Protein AF-A0A933TS83-F1 (afdb_monomer)

pLDDT: mean 71.41, std 22.43, range [28.38, 97.5]

Secondary structure (DSSP, 8-state):
-HHHHHHHHHH--GGGHHHHHTS-GGG-TTGGG--TT-HHHHHHHHHHHHHHHHHH-TT-S--SSSHHHHHHHHHH-SS--HHHHHHHHHHHHHHHHHHTTS-HHHHHHHHHHHSSHHHHHHHHHHHS-SS-----HHHHHHHH--SS-SSS---HHHHHHHHHHHHHHHHHHHHHHHHHHTTS-TTTHHHHHHHHHHHHHHHHHHHHHHHHHHHHHTS-HHHHHHTS---EEEE-TTS-EEEEE-TTS--PPP-HHHHHHH-HHHHHHHHHHHHHHH-TTTTTSSS--HHHHHHHHHHHHHS--------HHHHHHHHHHHHHSTTTS-HHHHHHHHHHHHHHHHHHHHHHTTT-HHHHHHHHHHHHHHH-B-GGG-BSHHHHHHHHHS--TTT--HHHHHHHHHHTTSTTTT-TTSHHHHHHHHHHHHHHHHHHHHTTSS-HHHHHHHHHT-----PPPPPPPPHHHHHHHHHHHHH-HHHHTT--EEEES--HHHHHHHHHHTTT-TT--EEEEEEETTTTEEEEEES-TTT-EE--GGGGHHHHHHHHHHTT--GGG---S-EEEE-TTS-EEEE--TT-TT---SSHHHHHHHT-SHHHHHHHHHTHHHHHHHHHHTT---SSPPPSSGGGGGGT-S-EEHHHHHHHHHHHHHSEEPPPB-EEEEEETTEEEEEPPPPPPEE-S-HHHHHHHHHHSEEETTEEEEESS---TT--------EEEEEEETTT-EEEEEEE--TTS----HHHHHHHH-HHHHHHHHHHH-

Structure (mmCIF, N/CA/C/O backbone):
data_AF-A0A933TS83-F1
#
_entry.id   AF-A0A933TS83-F1
#
loop_
_atom_site.group_PDB
_atom_site.id
_atom_site.type_symbol
_atom_site.label_atom_id
_atom_site.label_alt_id
_atom_site.label_comp_id
_atom_site.label_asym_id
_atom_site.label_entity_id
_atom_site.label_seq_id
_atom_site.pdbx_PDB_ins_code
_atom_site.Cartn_x
_atom_site.Cartn_y
_atom_site.Cartn_z
_atom_site.occupancy
_atom_site.B_iso_or_equiv
_atom_site.auth_seq_id
_atom_site.auth_comp_id
_atom_site.auth_asym_id
_atom_site.auth_atom_id
_atom_site.pdbx_PDB_model_num
ATOM 1 N N . VAL A 1 1 ? 24.144 27.200 26.110 1.00 44.94 1 VAL A N 1
ATOM 2 C CA . VAL A 1 1 ? 22.748 27.698 26.016 1.00 44.94 1 VAL A CA 1
ATOM 3 C C . VAL A 1 1 ? 22.712 29.171 25.633 1.00 44.94 1 VAL A C 1
ATOM 5 O O . VAL A 1 1 ? 22.352 29.446 24.504 1.00 44.94 1 VAL A O 1
ATOM 8 N N . VAL A 1 2 ? 23.168 30.112 26.473 1.00 37.84 2 VAL A N 1
ATOM 9 C CA . VAL A 1 2 ? 23.146 31.557 26.136 1.00 37.84 2 VAL A CA 1
ATOM 10 C C . VAL A 1 2 ? 23.944 31.891 24.864 1.00 37.84 2 VAL A C 1
ATOM 12 O O . VAL A 1 2 ? 23.445 32.616 24.014 1.00 37.84 2 VAL A O 1
ATOM 15 N N . SER A 1 3 ? 25.124 31.300 24.662 1.00 40.34 3 SER A N 1
ATOM 16 C CA . SER A 1 3 ? 25.923 31.501 23.439 1.00 40.34 3 SER A CA 1
ATOM 17 C C . SER A 1 3 ? 25.255 30.941 22.173 1.00 40.34 3 SER A C 1
ATOM 19 O O . SER A 1 3 ? 25.364 31.542 21.113 1.00 40.34 3 SER A O 1
ATOM 21 N N . GLU A 1 4 ? 24.512 29.837 22.297 1.00 43.50 4 GLU A N 1
ATOM 22 C CA . GLU A 1 4 ? 23.740 29.216 21.203 1.00 43.50 4 GLU A CA 1
ATOM 23 C C . GLU A 1 4 ? 22.470 30.022 20.887 1.00 43.50 4 GLU A C 1
ATOM 25 O O . GLU A 1 4 ? 22.103 30.164 19.727 1.00 43.50 4 GLU A O 1
ATOM 30 N N . ILE A 1 5 ? 21.842 30.621 21.908 1.00 43.62 5 ILE A N 1
ATOM 31 C CA . ILE A 1 5 ? 20.733 31.575 21.756 1.00 43.62 5 ILE A CA 1
ATOM 32 C C . ILE A 1 5 ? 21.232 32.843 21.050 1.00 43.62 5 ILE A C 1
ATOM 34 O O . ILE A 1 5 ? 20.600 33.313 20.113 1.00 43.62 5 ILE A O 1
ATOM 38 N N . ILE A 1 6 ? 22.389 33.383 21.446 1.00 41.53 6 ILE A N 1
ATOM 39 C CA . ILE A 1 6 ? 22.993 34.552 20.786 1.00 41.53 6 ILE A CA 1
ATOM 40 C C . ILE A 1 6 ? 23.400 34.219 19.343 1.00 41.53 6 ILE A C 1
ATOM 42 O O . ILE A 1 6 ? 23.239 35.065 18.464 1.00 41.53 6 ILE A O 1
ATOM 46 N N . TYR A 1 7 ? 23.890 33.003 19.087 1.00 43.12 7 TYR A N 1
ATOM 47 C CA . TYR A 1 7 ? 24.191 32.525 17.739 1.00 43.12 7 TYR A CA 1
ATOM 48 C C . TYR A 1 7 ? 22.919 32.444 16.887 1.00 43.12 7 TYR A C 1
ATOM 50 O O . TYR A 1 7 ? 22.860 33.114 15.863 1.00 43.12 7 TYR A O 1
ATOM 58 N N . PHE A 1 8 ? 21.871 31.757 17.360 1.00 44.12 8 PHE A N 1
ATOM 59 C CA . PHE A 1 8 ? 20.556 31.695 16.707 1.00 44.12 8 PHE A CA 1
ATOM 60 C C . PHE A 1 8 ? 19.998 33.085 16.383 1.00 44.12 8 PHE A C 1
ATOM 62 O O . PHE A 1 8 ? 19.592 33.348 15.257 1.00 44.12 8 PHE A O 1
ATOM 69 N N . LEU A 1 9 ? 20.034 34.009 17.347 1.00 41.19 9 LEU A N 1
ATOM 70 C CA . LEU A 1 9 ? 19.518 35.368 17.167 1.00 41.19 9 LEU A CA 1
ATOM 71 C C . LEU A 1 9 ? 20.309 36.175 16.126 1.00 41.19 9 LEU A C 1
ATOM 73 O O . LEU A 1 9 ? 19.744 37.063 15.488 1.00 41.19 9 LEU A O 1
ATOM 77 N N . ARG A 1 10 ? 21.602 35.882 15.940 1.00 39.38 10 ARG A N 1
ATOM 78 C CA . ARG A 1 10 ? 22.450 36.546 14.939 1.00 39.38 10 ARG A CA 1
ATOM 79 C C . ARG A 1 10 ? 22.362 35.910 13.557 1.00 39.38 10 ARG A C 1
ATOM 81 O O . ARG A 1 10 ? 22.424 36.639 12.575 1.00 39.38 10 ARG A O 1
ATOM 88 N N . THR A 1 11 ? 22.263 34.587 13.478 1.00 46.16 11 THR A N 1
ATOM 89 C CA . THR A 1 11 ? 22.382 33.838 12.216 1.00 46.16 11 THR A CA 1
ATOM 90 C C . THR A 1 11 ? 21.051 33.331 11.675 1.00 46.16 11 THR A C 1
ATOM 92 O O . THR A 1 11 ? 20.988 32.974 10.505 1.00 46.16 11 THR A O 1
ATOM 95 N N . GLN A 1 12 ? 19.994 33.326 12.494 1.00 42.19 12 GLN A N 1
ATOM 96 C CA . GLN A 1 12 ? 18.657 32.815 12.165 1.00 42.19 12 GLN A CA 1
ATOM 97 C C . GLN A 1 12 ? 18.632 31.313 11.802 1.00 42.19 12 GLN A C 1
ATOM 99 O O . GLN A 1 12 ? 17.721 30.841 11.125 1.00 42.19 12 GLN A O 1
ATOM 104 N N . ASP A 1 13 ? 19.617 30.537 12.269 1.00 54.38 13 ASP A N 1
ATOM 105 C CA . ASP A 1 13 ? 19.724 29.096 12.005 1.00 54.38 13 ASP A CA 1
ATOM 106 C C . ASP A 1 13 ? 18.684 28.274 12.797 1.00 54.38 13 ASP A C 1
ATOM 108 O O . ASP A 1 13 ? 18.850 27.977 13.982 1.00 54.38 13 ASP A O 1
ATOM 112 N N . GLN A 1 14 ? 17.615 27.859 12.113 1.00 47.31 14 GLN A N 1
ATOM 113 C CA . GLN A 1 14 ? 16.481 27.092 12.653 1.00 47.31 14 GLN A CA 1
ATOM 114 C C . GLN A 1 14 ? 16.880 25.792 13.378 1.00 47.31 14 GLN A C 1
ATOM 116 O O . GLN A 1 14 ? 16.143 25.337 14.255 1.00 47.31 14 GLN A O 1
ATOM 121 N N . SER A 1 15 ? 18.059 25.221 13.099 1.00 47.72 15 SER A N 1
ATOM 122 C CA . SER A 1 15 ? 18.547 24.014 13.785 1.00 47.72 15 SER A CA 1
ATOM 123 C C . SER A 1 15 ? 18.786 24.223 15.287 1.00 47.72 15 SER A C 1
ATOM 125 O O . SER A 1 15 ? 18.805 23.264 16.062 1.00 47.72 15 SER A O 1
ATOM 127 N N . LYS A 1 16 ? 18.923 25.479 15.729 1.00 45.12 16 LYS A N 1
ATOM 128 C CA . LYS A 1 16 ? 19.138 25.848 17.134 1.00 45.12 16 LYS A CA 1
ATOM 129 C C . LYS A 1 16 ? 17.841 26.090 17.911 1.00 45.12 16 LYS A C 1
ATOM 131 O O . LYS A 1 16 ? 17.879 26.121 19.141 1.00 45.12 16 LYS A O 1
ATOM 136 N N . LEU A 1 17 ? 16.691 26.184 17.237 1.00 40.97 17 LEU A N 1
ATOM 137 C CA . LEU A 1 17 ? 15.386 26.490 17.837 1.00 40.97 17 LEU A CA 1
ATOM 138 C C . LEU A 1 17 ? 14.963 25.520 18.968 1.00 40.97 17 LEU A C 1
ATOM 140 O O . LEU A 1 17 ? 14.496 26.001 20.003 1.00 40.97 17 LEU A O 1
ATOM 144 N N . PRO A 1 18 ? 15.199 24.194 18.886 1.00 40.78 18 PRO A N 1
ATOM 145 C CA . PRO A 1 18 ? 14.873 23.276 19.982 1.00 40.78 18 PRO A CA 1
ATOM 146 C C . PRO A 1 18 ? 15.694 23.532 21.257 1.00 40.78 18 PRO A C 1
ATOM 148 O O . PRO A 1 18 ? 15.198 23.327 22.362 1.00 40.78 18 PRO A O 1
ATOM 151 N N . VAL A 1 19 ? 16.937 24.014 21.125 1.00 44.31 19 VAL A N 1
ATOM 152 C CA . VAL A 1 19 ? 17.808 24.376 22.261 1.00 44.31 19 VAL A CA 1
ATOM 153 C C . VAL A 1 19 ? 17.352 25.691 22.906 1.00 44.31 19 VAL A C 1
ATOM 155 O O . VAL A 1 19 ? 17.478 25.851 24.118 1.00 44.31 19 VAL A O 1
ATOM 158 N N . VAL A 1 20 ? 16.789 26.617 22.118 1.00 42.03 20 VAL A N 1
ATOM 159 C CA . VAL A 1 20 ? 16.193 27.876 22.605 1.00 42.03 20 VAL A CA 1
ATOM 160 C C . VAL A 1 20 ? 14.875 27.615 23.347 1.00 42.03 20 VAL A C 1
ATOM 162 O O . VAL A 1 20 ? 14.656 28.169 24.426 1.00 42.03 20 VAL A O 1
ATOM 165 N N . LEU A 1 21 ? 14.019 26.747 22.801 1.00 38.97 21 LEU A N 1
ATOM 166 C CA . LEU A 1 21 ? 12.710 26.413 23.374 1.00 38.97 21 LEU A CA 1
ATOM 167 C C . LEU A 1 21 ? 12.816 25.566 24.649 1.00 38.97 21 LEU A C 1
ATOM 169 O O . LEU A 1 21 ? 12.022 25.750 25.565 1.00 38.97 21 LEU A O 1
ATOM 173 N N . ASN A 1 22 ? 13.828 24.698 24.740 1.00 37.47 22 ASN A N 1
ATOM 174 C CA . ASN A 1 22 ? 14.056 23.839 25.908 1.00 37.47 22 ASN A CA 1
ATOM 175 C C . ASN A 1 22 ? 15.057 24.420 26.920 1.00 37.47 22 ASN A C 1
ATOM 177 O O . ASN A 1 22 ? 15.462 23.728 27.857 1.00 37.47 22 ASN A O 1
ATOM 181 N N . ALA A 1 23 ? 15.495 25.672 26.749 1.00 40.38 23 ALA A N 1
ATOM 182 C CA . ALA A 1 23 ? 16.333 26.324 27.746 1.00 40.38 23 ALA A CA 1
ATOM 183 C C . ALA A 1 23 ? 15.559 26.435 29.079 1.00 40.38 23 ALA A C 1
ATOM 185 O O . ALA A 1 23 ? 14.373 26.762 29.068 1.00 40.38 23 ALA A O 1
ATOM 186 N N . PRO A 1 24 ? 16.190 26.176 30.240 1.00 36.88 24 PRO A N 1
ATOM 187 C CA . PRO A 1 24 ? 15.515 26.253 31.528 1.00 36.88 24 PRO A CA 1
ATOM 188 C C . PRO A 1 24 ? 15.382 27.725 31.930 1.00 36.88 24 PRO A C 1
ATOM 190 O O . PRO A 1 24 ? 16.143 28.237 32.750 1.00 36.88 24 PRO A O 1
ATOM 193 N N . TRP A 1 25 ? 14.406 28.416 31.342 1.00 42.25 25 TRP A N 1
ATOM 194 C CA . TRP A 1 25 ? 14.029 29.791 31.691 1.00 42.25 25 TRP A CA 1
ATOM 195 C C . TRP A 1 25 ? 13.586 29.910 33.162 1.00 42.25 25 TRP A C 1
ATOM 197 O O . TRP A 1 25 ? 13.627 30.979 33.759 1.00 42.25 25 TRP A O 1
ATOM 207 N N . ASN A 1 26 ? 13.245 28.770 33.756 1.00 36.59 26 ASN A N 1
ATOM 208 C CA . ASN A 1 26 ? 12.729 28.546 35.098 1.00 36.59 26 ASN A CA 1
ATOM 209 C C . ASN A 1 26 ? 13.821 28.635 36.185 1.00 36.59 26 ASN A C 1
ATOM 211 O O . ASN A 1 26 ? 13.507 28.551 37.362 1.00 36.59 26 ASN A O 1
ATOM 215 N N . LYS A 1 27 ? 15.107 28.784 35.826 1.00 32.38 27 LYS A N 1
ATOM 216 C CA . LYS A 1 27 ? 16.197 29.071 36.785 1.00 32.38 27 LYS A CA 1
ATOM 217 C C . LYS A 1 27 ? 16.491 30.573 36.917 1.00 32.38 27 LYS A C 1
ATOM 219 O O . LYS A 1 27 ? 17.589 30.955 37.309 1.00 32.38 27 LYS A O 1
ATOM 224 N N . ALA A 1 28 ? 15.518 31.419 36.585 1.00 36.06 28 ALA A N 1
ATOM 225 C CA . ALA A 1 28 ? 15.559 32.863 36.802 1.00 36.06 28 ALA A CA 1
ATOM 226 C C . ALA A 1 28 ? 14.970 33.289 38.166 1.00 36.06 28 ALA A C 1
ATOM 228 O O . ALA A 1 28 ? 14.736 34.473 38.384 1.00 36.06 28 ALA A O 1
ATOM 229 N N . ASP A 1 29 ? 14.788 32.352 39.103 1.00 32.56 29 ASP A N 1
ATOM 230 C CA . ASP A 1 29 ? 14.373 32.634 40.488 1.00 32.56 29 ASP A CA 1
ATOM 231 C C . ASP A 1 29 ? 15.483 33.293 41.341 1.00 32.56 29 ASP A C 1
ATOM 233 O O . ASP A 1 29 ? 15.309 33.515 42.533 1.00 32.56 29 ASP A O 1
ATOM 237 N N . SER A 1 30 ? 16.629 33.652 40.749 1.00 35.09 30 SER A N 1
ATOM 238 C CA . SER A 1 30 ? 17.718 34.377 41.422 1.00 35.09 30 SER A CA 1
ATOM 239 C C . SER A 1 30 ? 17.919 35.808 40.898 1.00 35.09 30 SER A C 1
ATOM 241 O O . SER A 1 30 ? 19.050 36.295 40.844 1.00 35.09 30 SER A O 1
ATOM 243 N N . ILE A 1 31 ? 16.847 36.492 40.479 1.00 34.88 31 ILE A N 1
ATOM 244 C CA . ILE A 1 31 ? 16.904 37.902 40.033 1.00 34.88 31 ILE A CA 1
ATOM 245 C C . ILE A 1 31 ? 16.890 38.903 41.208 1.00 34.88 31 ILE A C 1
ATOM 247 O O . ILE A 1 31 ? 17.131 40.090 41.000 1.00 34.88 31 ILE A O 1
ATOM 251 N N . ASP A 1 32 ? 16.777 38.445 42.458 1.00 35.06 32 ASP A N 1
ATOM 252 C CA . ASP A 1 32 ? 16.888 39.311 43.647 1.00 35.06 32 ASP A CA 1
ATOM 253 C C . ASP A 1 32 ? 18.276 39.967 43.836 1.00 35.06 32 ASP A C 1
ATOM 255 O O . ASP A 1 32 ? 18.455 40.788 44.731 1.00 35.06 32 ASP A O 1
ATOM 259 N N . HIS A 1 33 ? 19.264 39.653 42.987 1.00 35.19 33 HIS A N 1
ATOM 260 C CA . HIS A 1 33 ? 20.631 40.182 43.081 1.00 35.19 33 HIS A CA 1
ATOM 261 C C . HIS A 1 33 ? 21.066 41.096 41.926 1.00 35.19 33 HIS A C 1
ATOM 263 O O . HIS A 1 33 ? 22.254 41.394 41.818 1.00 35.19 33 HIS A O 1
ATOM 269 N N . TYR A 1 34 ? 20.161 41.586 41.072 1.00 32.06 34 TYR A N 1
ATOM 270 C CA . TYR A 1 34 ? 20.554 42.621 40.107 1.00 32.06 34 TYR A CA 1
ATOM 271 C C . TYR A 1 34 ? 20.511 44.020 40.749 1.00 32.06 34 TYR A C 1
ATOM 273 O O . TYR A 1 34 ? 19.431 44.483 41.122 1.00 32.06 34 TYR A O 1
ATOM 281 N N . PRO A 1 35 ? 21.653 44.732 40.870 1.00 29.61 35 PRO A N 1
ATOM 282 C CA . PRO A 1 35 ? 21.663 46.094 41.388 1.00 29.61 35 PRO A CA 1
ATOM 283 C C . PRO A 1 35 ? 20.827 47.008 40.486 1.00 29.61 35 PRO A C 1
ATOM 285 O O . PRO A 1 35 ? 20.847 46.872 39.262 1.00 29.61 35 PRO A O 1
ATOM 288 N N . GLN A 1 36 ? 20.139 47.980 41.089 1.00 38.12 36 GLN A N 1
ATOM 289 C CA . GLN A 1 36 ? 19.211 48.943 40.469 1.00 38.12 36 GLN A CA 1
ATOM 290 C C . GLN A 1 36 ? 19.784 49.835 39.336 1.00 38.12 36 GLN A C 1
ATOM 292 O O . GLN A 1 36 ? 19.127 50.784 38.914 1.00 38.12 36 GLN A O 1
ATOM 297 N N . GLN A 1 37 ? 20.980 49.573 38.807 1.00 35.97 37 GLN A N 1
ATOM 298 C CA . GLN A 1 37 ? 21.681 50.483 37.896 1.00 35.97 37 GLN A CA 1
ATOM 299 C C . GLN A 1 37 ? 21.496 50.240 36.392 1.00 35.97 37 GLN A C 1
ATOM 301 O O . GLN A 1 37 ? 22.152 50.906 35.603 1.00 35.97 37 GLN A O 1
ATOM 306 N N . ASP A 1 38 ? 20.574 49.385 35.944 1.00 39.91 38 ASP A N 1
ATOM 307 C CA . ASP A 1 38 ? 20.443 49.114 34.501 1.00 39.91 38 ASP A CA 1
ATOM 308 C C . ASP A 1 38 ? 18.995 49.081 33.977 1.00 39.91 38 ASP A C 1
ATOM 310 O O . ASP A 1 38 ? 18.611 48.239 33.162 1.00 39.91 38 ASP A O 1
ATOM 314 N N . ALA A 1 39 ? 18.187 50.078 34.358 1.00 34.44 39 ALA A N 1
ATOM 315 C CA . ALA A 1 39 ? 16.848 50.312 33.791 1.00 34.44 39 ALA A CA 1
ATOM 316 C C . ALA A 1 39 ? 16.840 50.387 32.242 1.00 34.44 39 ALA A C 1
ATOM 318 O O . ALA A 1 39 ? 15.848 50.037 31.597 1.00 34.44 39 ALA A O 1
ATOM 319 N N . GLY A 1 40 ? 17.963 50.778 31.625 1.00 32.50 40 GLY A N 1
ATOM 320 C CA . GLY A 1 40 ? 18.145 50.784 30.170 1.00 32.50 40 GLY A CA 1
ATOM 321 C C . GLY A 1 40 ? 18.264 49.392 29.533 1.00 32.50 40 GLY A C 1
ATOM 322 O O . GLY A 1 40 ? 17.837 49.210 28.391 1.00 32.50 40 GLY A O 1
ATOM 323 N N . LYS A 1 41 ? 18.787 48.388 30.253 1.00 33.94 41 LYS A N 1
ATOM 324 C CA . LYS A 1 41 ? 18.915 47.005 29.752 1.00 33.94 41 LYS A CA 1
ATOM 325 C C . LYS A 1 41 ? 17.593 46.247 29.854 1.00 33.94 41 LYS A C 1
ATOM 327 O O . LYS A 1 41 ? 17.234 45.537 28.919 1.00 33.94 41 LYS A O 1
ATOM 332 N N . THR A 1 42 ? 16.820 46.486 30.913 1.00 34.75 42 THR A N 1
ATOM 333 C CA . THR A 1 42 ? 15.465 45.931 31.086 1.00 34.75 42 THR A CA 1
ATOM 334 C C . THR A 1 42 ? 14.487 46.489 30.050 1.00 34.75 42 THR A C 1
ATOM 336 O O . THR A 1 42 ? 13.700 45.741 29.474 1.00 34.75 42 THR A O 1
ATOM 339 N N . ARG A 1 43 ? 14.586 47.786 29.725 1.00 34.88 43 ARG A N 1
ATOM 340 C CA . ARG A 1 43 ? 13.802 48.409 28.646 1.00 34.88 43 ARG A CA 1
ATOM 341 C C . ARG A 1 43 ? 14.134 47.815 27.273 1.00 34.88 43 ARG A C 1
ATOM 343 O O . ARG A 1 43 ? 13.219 47.446 26.544 1.00 34.88 43 ARG A O 1
ATOM 350 N N . LYS A 1 44 ? 15.424 47.621 26.968 1.00 37.06 44 LYS A N 1
ATOM 351 C CA . LYS A 1 44 ? 15.867 46.935 25.741 1.00 37.06 44 LYS A CA 1
ATOM 352 C C . LYS A 1 44 ? 15.401 45.479 25.671 1.00 37.06 44 LYS A C 1
ATOM 354 O O . LYS A 1 44 ? 15.066 45.023 24.587 1.00 37.06 44 LYS A O 1
ATOM 359 N N . ALA A 1 45 ? 15.346 44.758 26.792 1.00 36.34 45 ALA A N 1
ATOM 360 C CA . ALA A 1 45 ? 14.848 43.382 26.830 1.00 36.34 45 ALA A CA 1
ATOM 361 C C . ALA A 1 45 ? 13.334 43.296 26.549 1.00 36.34 45 ALA A C 1
ATOM 363 O O . ALA A 1 45 ? 12.905 42.428 25.791 1.00 36.34 45 ALA A O 1
ATOM 364 N N . CYS A 1 46 ? 12.537 44.227 27.086 1.00 35.34 46 CYS A N 1
ATOM 365 C CA . CYS A 1 46 ? 11.107 44.332 26.782 1.00 35.34 46 CYS A CA 1
ATOM 366 C C . CYS A 1 46 ? 10.847 44.730 25.319 1.00 35.34 46 CYS A C 1
ATOM 368 O O . CYS A 1 46 ? 10.014 44.105 24.670 1.00 35.34 46 CYS A O 1
ATOM 370 N N . GLU A 1 47 ? 11.597 45.694 24.772 1.00 39.19 47 GLU A N 1
ATOM 371 C CA . GLU A 1 47 ? 11.498 46.105 23.359 1.00 39.19 47 GLU A CA 1
ATOM 372 C C . GLU A 1 47 ? 11.908 44.968 22.395 1.00 39.19 47 GLU A C 1
ATOM 374 O O . GLU A 1 47 ? 11.316 44.795 21.327 1.00 39.19 47 GLU A O 1
ATOM 379 N N . LEU A 1 48 ? 12.896 44.148 22.780 1.00 38.41 48 LEU A N 1
ATOM 380 C CA . LEU A 1 48 ? 13.339 42.977 22.016 1.00 38.41 48 LEU A CA 1
ATOM 381 C C . LEU A 1 48 ? 12.306 41.835 22.064 1.00 38.41 48 LEU A C 1
ATOM 383 O O . LEU A 1 48 ? 12.080 41.164 21.056 1.00 38.41 48 LEU A O 1
ATOM 387 N N . PHE A 1 49 ? 11.634 41.648 23.203 1.00 37.62 49 PHE A N 1
ATOM 388 C CA . PHE A 1 49 ? 10.536 40.691 23.366 1.00 37.62 49 PHE A CA 1
ATOM 389 C C . PHE A 1 49 ? 9.293 41.105 22.561 1.00 37.62 49 PHE A C 1
ATOM 391 O O . PHE A 1 49 ? 8.740 40.285 21.830 1.00 37.62 49 PHE A O 1
ATOM 398 N N . GLU A 1 50 ? 8.914 42.386 22.593 1.00 36.38 50 GLU A N 1
ATOM 399 C CA . GLU A 1 50 ? 7.829 42.942 21.767 1.00 36.38 50 GLU A CA 1
ATOM 400 C C . GLU A 1 50 ? 8.095 42.773 20.263 1.00 36.38 50 GLU A C 1
ATOM 402 O O . GLU A 1 50 ? 7.184 42.430 19.506 1.00 36.38 50 GLU A O 1
ATOM 407 N N . ARG A 1 51 ? 9.347 42.953 19.815 1.00 38.44 51 ARG A N 1
ATOM 408 C CA . ARG A 1 51 ? 9.745 42.685 18.421 1.00 38.44 51 ARG A CA 1
ATOM 409 C C . ARG A 1 51 ? 9.669 41.206 18.051 1.00 38.44 51 ARG A C 1
ATOM 411 O O . ARG A 1 51 ? 9.252 40.896 16.941 1.00 38.44 51 ARG A O 1
ATOM 418 N N . THR A 1 52 ? 10.036 40.317 18.969 1.00 34.78 52 THR A N 1
ATOM 419 C CA . THR A 1 52 ? 10.026 38.863 18.741 1.00 34.78 52 THR A CA 1
ATOM 420 C C . THR A 1 52 ? 8.593 38.337 18.625 1.00 34.78 52 THR A C 1
ATOM 422 O O . THR A 1 52 ? 8.282 37.598 17.699 1.00 34.78 52 THR A O 1
ATOM 425 N N . VAL A 1 53 ? 7.679 38.794 19.488 1.00 34.44 53 VAL A N 1
ATOM 426 C CA . VAL A 1 53 ? 6.249 38.436 19.420 1.00 34.44 53 VAL A CA 1
ATOM 427 C C . VAL A 1 53 ? 5.602 38.930 18.120 1.00 34.44 53 VAL A C 1
ATOM 429 O O . VAL A 1 53 ? 4.817 38.205 17.516 1.00 34.44 53 VAL A O 1
ATOM 432 N N . ARG A 1 54 ? 5.981 40.119 17.631 1.00 33.72 54 ARG A N 1
ATOM 433 C CA . ARG A 1 54 ? 5.496 40.659 16.346 1.00 33.72 54 ARG A CA 1
ATOM 434 C C . ARG A 1 54 ? 5.971 39.888 15.109 1.00 33.72 54 ARG A C 1
ATOM 436 O O . ARG A 1 54 ? 5.340 40.014 14.070 1.00 33.72 54 ARG A O 1
ATOM 443 N N . GLN A 1 55 ? 7.074 39.143 15.189 1.00 35.59 55 GLN A N 1
ATOM 444 C CA . GLN A 1 55 ? 7.650 38.431 14.037 1.00 35.59 55 GLN A CA 1
ATOM 445 C C . GLN A 1 55 ? 7.270 36.943 13.977 1.00 35.59 55 GLN A C 1
ATOM 447 O O . GLN A 1 55 ? 7.399 36.335 12.920 1.00 35.59 55 GLN A O 1
ATOM 452 N N . VAL A 1 56 ? 6.775 36.363 15.078 1.00 33.88 56 VAL A N 1
ATOM 453 C CA . VAL A 1 56 ? 6.398 34.936 15.170 1.00 33.88 56 VAL A CA 1
ATOM 454 C C . VAL A 1 56 ? 4.942 34.673 14.749 1.00 33.88 56 VAL A C 1
ATOM 456 O O . VAL A 1 56 ? 4.587 33.531 14.477 1.00 33.88 56 VAL A O 1
ATOM 459 N N . VAL A 1 57 ? 4.107 35.711 14.612 1.00 33.22 57 VAL A N 1
ATOM 460 C CA . VAL A 1 57 ? 2.727 35.595 14.102 1.00 33.22 57 VAL A CA 1
ATOM 461 C C . VAL A 1 57 ? 2.550 36.500 12.872 1.00 33.22 57 VAL A C 1
ATOM 463 O O . VAL A 1 57 ? 2.033 37.608 13.005 1.00 33.22 57 VAL A O 1
ATOM 466 N N . PRO A 1 58 ? 3.003 36.086 11.672 1.00 31.75 58 PRO A N 1
ATOM 467 C CA . PRO A 1 58 ? 2.972 36.949 10.489 1.00 31.75 58 PRO A CA 1
ATOM 468 C C . PRO A 1 58 ? 1.581 37.077 9.844 1.00 31.75 58 PRO A C 1
ATOM 470 O O . PRO A 1 58 ? 1.392 37.957 9.012 1.00 31.75 58 PRO A O 1
ATOM 473 N N . GLU A 1 59 ? 0.611 36.232 10.219 1.00 30.38 59 GLU A N 1
ATOM 474 C CA . GLU A 1 59 ? -0.690 36.130 9.526 1.00 30.38 59 GLU A CA 1
ATOM 475 C C . GLU A 1 59 ? -1.923 36.396 10.409 1.00 30.38 59 GLU A C 1
ATOM 477 O O . GLU A 1 59 ? -3.054 36.196 9.975 1.00 30.38 59 GLU A O 1
ATOM 482 N N . ALA A 1 60 ? -1.749 36.912 11.629 1.00 28.38 60 ALA A N 1
ATOM 483 C CA . ALA A 1 60 ? -2.877 37.460 12.378 1.00 28.38 60 ALA A CA 1
ATOM 484 C C . ALA A 1 60 ? -3.114 38.910 11.934 1.00 28.38 60 ALA A C 1
ATOM 486 O O . ALA A 1 60 ? -2.350 39.810 12.278 1.00 28.38 60 ALA A O 1
ATOM 487 N N . SER A 1 61 ? -4.203 39.171 11.212 1.00 30.48 61 SER A N 1
ATOM 488 C CA . SER A 1 61 ? -4.666 40.521 10.847 1.00 30.48 61 SER A CA 1
ATOM 489 C C . SER A 1 61 ? -5.158 41.360 12.043 1.00 30.48 61 SER A C 1
ATOM 491 O O . SER A 1 61 ? -5.877 42.342 11.864 1.00 30.48 61 SER A O 1
ATOM 493 N N . TRP A 1 62 ? -4.778 40.999 13.271 1.00 32.66 62 TRP A N 1
ATOM 494 C CA . TRP A 1 62 ? -5.144 41.698 14.494 1.00 32.66 62 TRP A CA 1
ATOM 495 C C . TRP A 1 62 ? -3.929 41.875 15.413 1.00 32.66 62 TRP A C 1
ATOM 497 O O . TRP A 1 62 ? -3.282 40.913 15.818 1.00 32.66 62 TRP A O 1
ATOM 507 N N . THR A 1 63 ? -3.616 43.128 15.749 1.00 28.86 63 THR A N 1
ATOM 508 C CA . THR A 1 63 ? -2.598 43.529 16.729 1.00 28.86 63 THR A CA 1
ATOM 509 C C . THR A 1 63 ? -3.192 43.476 18.146 1.00 28.86 63 THR A C 1
ATOM 511 O O . THR A 1 63 ? -4.048 44.305 18.462 1.00 28.86 63 THR A O 1
ATOM 514 N N . PRO A 1 64 ? -2.728 42.596 19.057 1.00 34.19 64 PRO A N 1
ATOM 515 C CA . PRO A 1 64 ? -3.281 42.468 20.416 1.00 34.19 64 PRO A CA 1
ATOM 516 C C . PRO A 1 64 ? -2.914 43.620 21.383 1.00 34.19 64 PRO A C 1
ATOM 518 O O . PRO A 1 64 ? -2.628 43.373 22.554 1.00 34.19 64 PRO A O 1
ATOM 521 N N . SER A 1 65 ? -2.836 44.882 20.937 1.00 40.91 65 SER A N 1
ATOM 522 C CA . SER A 1 65 ? -2.013 45.883 21.641 1.00 40.91 65 SER A CA 1
ATOM 523 C C . SER A 1 65 ? -2.590 47.284 21.876 1.00 40.91 65 SER A C 1
ATOM 525 O O . SER A 1 65 ? -1.837 48.136 22.335 1.00 40.91 65 SER A O 1
ATOM 527 N N . GLN A 1 66 ? -3.872 47.579 21.630 1.00 37.38 66 GLN A N 1
ATOM 528 C CA . GLN A 1 66 ? -4.418 48.907 21.996 1.00 37.38 66 GLN A CA 1
ATOM 529 C C . GLN A 1 66 ? -5.610 48.873 22.946 1.00 37.38 66 GLN A C 1
ATOM 531 O O . GLN A 1 66 ? -5.562 49.556 23.962 1.00 37.38 66 GLN A O 1
ATOM 536 N N . GLU A 1 67 ? -6.631 48.053 22.710 1.00 37.59 67 GLU A N 1
ATOM 537 C CA . GLU A 1 67 ? -7.766 47.956 23.645 1.00 37.59 67 GLU A CA 1
ATOM 538 C C . GLU A 1 67 ? -7.401 47.178 24.910 1.00 37.59 67 GLU A C 1
ATOM 540 O O . GLU A 1 67 ? -7.727 47.589 26.018 1.00 37.59 67 GLU A O 1
ATOM 545 N N . LEU A 1 68 ? -6.646 46.092 24.751 1.00 39.84 68 LEU A N 1
ATOM 546 C CA . LEU A 1 68 ? -6.185 45.242 25.846 1.00 39.84 68 LEU A CA 1
ATOM 547 C C . LEU A 1 68 ? -5.137 45.953 26.718 1.00 39.84 68 LEU A C 1
ATOM 549 O O . LEU A 1 68 ? -5.197 45.928 27.947 1.00 39.84 68 LEU A O 1
ATOM 553 N N . LEU A 1 69 ? -4.227 46.675 26.062 1.00 43.03 69 LEU A N 1
ATOM 554 C CA . LEU A 1 69 ? -3.247 47.562 26.691 1.00 43.03 69 LEU A CA 1
ATOM 555 C C . LEU A 1 69 ? -3.918 48.811 27.287 1.00 43.03 69 LEU A C 1
ATOM 557 O O . LEU A 1 69 ? -3.514 49.270 28.350 1.00 43.03 69 LEU A O 1
ATOM 561 N N . GLY A 1 70 ? -4.971 49.329 26.652 1.00 43.97 70 GLY A N 1
ATOM 562 C CA . GLY A 1 70 ? -5.795 50.433 27.143 1.00 43.97 70 GLY A CA 1
ATOM 563 C C . GLY A 1 70 ? -6.587 50.065 28.397 1.00 43.97 70 GLY A C 1
ATOM 564 O O . GLY A 1 70 ? -6.573 50.820 29.364 1.00 43.97 70 GLY A O 1
ATOM 565 N N . TRP A 1 71 ? -7.192 48.877 28.431 1.00 45.50 71 TRP A N 1
ATOM 566 C CA . TRP A 1 71 ? -7.862 48.311 29.604 1.00 45.50 71 TRP A CA 1
ATOM 567 C C . TRP A 1 71 ? -6.872 48.012 30.739 1.00 45.50 71 TRP A C 1
ATOM 569 O O . TRP A 1 71 ? -7.110 48.391 31.885 1.00 45.50 71 TRP A O 1
ATOM 579 N N . TYR A 1 72 ? -5.714 47.413 30.430 1.00 44.59 72 TYR A N 1
ATOM 580 C CA . TYR A 1 72 ? -4.657 47.173 31.419 1.00 44.59 72 TYR A CA 1
ATOM 581 C C . TYR A 1 72 ? -4.143 48.488 32.023 1.00 44.59 72 TYR A C 1
ATOM 583 O O . TYR A 1 72 ? -4.024 48.623 33.242 1.00 44.59 72 TYR A O 1
ATOM 591 N N . ASN A 1 73 ? -3.892 49.493 31.183 1.00 46.12 73 ASN A N 1
ATOM 592 C CA . ASN A 1 73 ? -3.433 50.806 31.625 1.00 46.12 73 ASN A CA 1
ATOM 593 C C . ASN A 1 73 ? -4.520 51.597 32.371 1.00 46.12 73 ASN A C 1
ATOM 595 O O . ASN A 1 73 ? -4.180 52.334 33.294 1.00 46.12 73 ASN A O 1
ATOM 599 N N . SER A 1 74 ? -5.805 51.439 32.041 1.00 47.84 74 SER A N 1
ATOM 600 C CA . SER A 1 74 ? -6.891 52.113 32.767 1.00 47.84 74 SER A CA 1
ATOM 601 C C . SER A 1 74 ? -7.146 51.499 34.147 1.00 47.84 74 SER A C 1
ATOM 603 O O . SER A 1 74 ? -7.473 52.222 35.085 1.00 47.84 74 SER A O 1
ATOM 605 N N . LYS A 1 75 ? -6.939 50.185 34.308 1.00 42.22 75 LYS A N 1
ATOM 606 C CA . LYS A 1 75 ? -7.091 49.471 35.588 1.00 42.22 75 LYS A CA 1
ATOM 607 C C . LYS A 1 75 ? -5.858 49.533 36.490 1.00 42.22 75 LYS A C 1
ATOM 609 O O . LYS A 1 75 ? -6.006 49.564 37.709 1.00 42.22 75 LYS A O 1
ATOM 614 N N . PHE A 1 76 ? -4.655 49.524 35.915 1.00 45.19 76 PHE A N 1
ATOM 615 C CA . PHE A 1 76 ? -3.405 49.314 36.664 1.00 45.19 76 PHE A CA 1
ATOM 616 C C . PHE A 1 76 ? -2.303 50.336 36.343 1.00 45.19 76 PHE A C 1
ATOM 618 O O . PHE A 1 76 ? -1.225 50.297 36.943 1.00 45.19 76 PHE A O 1
ATOM 625 N N . GLY A 1 77 ? -2.546 51.245 35.394 1.00 42.66 77 GLY A N 1
ATOM 626 C CA . GLY A 1 77 ? -1.532 52.135 34.837 1.00 42.66 77 GLY A CA 1
ATOM 627 C C . GLY A 1 77 ? -1.353 53.466 35.566 1.00 42.66 77 GLY A C 1
ATOM 628 O O . GLY A 1 77 ? -0.246 53.997 35.546 1.00 42.66 77 GLY A O 1
ATOM 629 N N . SER A 1 78 ? -2.337 54.030 36.263 1.00 40.00 78 SER A N 1
ATOM 630 C CA . SER A 1 78 ? -2.128 55.333 36.914 1.00 40.00 78 SER A CA 1
ATOM 631 C C . SER A 1 78 ? -1.460 55.184 38.290 1.00 40.00 78 SER A C 1
ATOM 633 O O . SER A 1 78 ? -2.108 54.797 39.257 1.00 40.00 78 SER A O 1
ATOM 635 N N . GLY A 1 79 ? -0.160 55.502 38.371 1.00 46.59 79 GLY A N 1
ATOM 636 C CA . GLY A 1 79 ? 0.565 55.729 39.635 1.00 46.59 79 GLY A CA 1
ATOM 637 C C . GLY A 1 79 ? 1.566 54.658 40.097 1.00 46.59 79 GLY A C 1
ATOM 638 O O . GLY A 1 79 ? 2.252 54.891 41.085 1.00 46.59 79 GLY A O 1
ATOM 639 N N . LYS A 1 80 ? 1.699 53.513 39.410 1.00 41.09 80 LYS A N 1
ATOM 640 C CA . LYS A 1 80 ? 2.594 52.411 39.839 1.00 41.09 80 LYS A CA 1
ATOM 641 C C . LYS A 1 80 ? 3.945 52.380 39.112 1.00 41.09 80 LYS A C 1
ATOM 643 O O . LYS A 1 80 ? 4.013 52.646 37.909 1.00 41.09 80 LYS A O 1
ATOM 648 N N . ASN A 1 81 ? 5.008 52.015 39.840 1.00 42.44 81 ASN A N 1
ATOM 649 C CA . ASN A 1 81 ? 6.391 51.902 39.348 1.00 42.44 81 ASN A CA 1
ATOM 650 C C . ASN A 1 81 ? 6.508 50.823 38.236 1.00 42.44 81 ASN A C 1
ATOM 652 O O . ASN A 1 81 ? 5.830 49.795 38.310 1.00 42.44 81 ASN A O 1
ATOM 656 N N . PRO A 1 82 ? 7.376 51.011 37.218 1.00 39.19 82 PRO A N 1
ATOM 657 C CA . PRO A 1 82 ? 7.675 50.020 36.176 1.00 39.19 82 PRO A CA 1
ATOM 658 C C . PRO A 1 82 ? 7.889 48.568 36.650 1.00 39.19 82 PRO A C 1
ATOM 660 O O . PRO A 1 82 ? 7.470 47.646 35.954 1.00 39.19 82 PRO A O 1
ATOM 663 N N . ILE A 1 83 ? 8.489 48.351 37.824 1.00 36.66 83 ILE A N 1
ATOM 664 C CA . ILE A 1 83 ? 8.727 47.022 38.416 1.00 36.66 83 ILE A CA 1
ATOM 665 C C . ILE A 1 83 ? 7.409 46.375 38.871 1.00 36.66 83 ILE A C 1
ATOM 667 O O . ILE A 1 83 ? 7.161 45.213 38.561 1.00 36.66 83 ILE A O 1
ATOM 671 N N . GLU A 1 84 ? 6.511 47.127 39.517 1.00 39.69 84 GLU A N 1
ATOM 672 C CA . GLU A 1 84 ? 5.169 46.637 39.874 1.00 39.69 84 GLU A CA 1
ATOM 673 C C . GLU A 1 84 ? 4.298 46.387 38.639 1.00 39.69 84 GLU A C 1
ATOM 675 O O . GLU A 1 84 ? 3.503 45.447 38.618 1.00 39.69 84 GLU A O 1
ATOM 680 N N . ARG A 1 85 ? 4.445 47.201 37.587 1.00 44.56 85 ARG A N 1
ATOM 681 C CA . ARG A 1 85 ? 3.771 46.954 36.304 1.00 44.56 85 ARG A CA 1
ATOM 682 C C . ARG A 1 85 ? 4.292 45.691 35.625 1.00 44.56 85 ARG A C 1
ATOM 684 O O . ARG A 1 85 ? 3.491 44.968 35.045 1.00 44.56 85 ARG A O 1
ATOM 691 N N . HIS A 1 86 ? 5.594 45.418 35.701 1.00 38.97 86 HIS A N 1
ATOM 692 C CA . HIS A 1 86 ? 6.193 44.199 35.163 1.00 38.97 86 HIS A CA 1
ATOM 693 C C . HIS A 1 86 ? 5.753 42.963 35.957 1.00 38.97 86 HIS A C 1
ATOM 695 O O . HIS A 1 86 ? 5.316 41.991 35.354 1.00 38.97 86 HIS A O 1
ATOM 701 N N . LEU A 1 87 ? 5.769 43.018 37.293 1.00 38.38 87 LEU A N 1
ATOM 702 C CA . LEU A 1 87 ? 5.287 41.932 38.154 1.00 38.38 87 LEU A CA 1
ATOM 703 C C . LEU A 1 87 ? 3.796 41.641 37.936 1.00 38.38 87 LEU A C 1
ATOM 705 O O . LEU A 1 87 ? 3.428 40.482 37.785 1.00 38.38 87 LEU A O 1
ATOM 709 N N . ASN A 1 88 ? 2.941 42.666 37.839 1.00 40.94 88 ASN A N 1
ATOM 710 C CA . ASN A 1 88 ? 1.525 42.468 37.511 1.00 40.94 88 ASN A CA 1
ATOM 711 C C . ASN A 1 88 ? 1.342 41.916 36.091 1.00 40.94 88 ASN A C 1
ATOM 713 O O . ASN A 1 88 ? 0.566 40.990 35.903 1.00 40.94 88 ASN A O 1
ATOM 717 N N . PHE A 1 89 ? 2.096 42.389 35.099 1.00 39.91 89 PHE A N 1
ATOM 718 C CA . PHE A 1 89 ? 2.036 41.825 33.750 1.00 39.91 89 PHE A CA 1
ATOM 719 C C . PHE A 1 89 ? 2.452 40.345 33.722 1.00 39.91 89 PHE A C 1
ATOM 721 O O . PHE A 1 89 ? 1.781 39.546 33.077 1.00 39.91 89 PHE A O 1
ATOM 728 N N . GLN A 1 90 ? 3.489 39.949 34.470 1.00 38.47 90 GLN A N 1
ATOM 729 C CA . GLN A 1 90 ? 3.879 38.538 34.610 1.00 38.47 90 GLN A CA 1
ATOM 730 C C . GLN A 1 90 ? 2.781 37.695 35.276 1.00 38.47 90 GLN A C 1
ATOM 732 O O . GLN A 1 90 ? 2.572 36.561 34.856 1.00 38.47 90 GLN A O 1
ATOM 737 N N . LYS A 1 91 ? 2.017 38.254 36.229 1.00 37.06 91 LYS A N 1
ATOM 738 C CA . LYS A 1 91 ? 0.849 37.579 36.833 1.00 37.06 91 LYS A CA 1
ATOM 739 C C . LYS A 1 91 ? -0.295 37.320 35.843 1.00 37.06 91 LYS A C 1
ATOM 741 O O . LYS A 1 91 ? -1.037 36.366 36.029 1.00 37.06 91 LYS A O 1
ATOM 746 N N . TYR A 1 92 ? -0.445 38.144 34.802 1.00 40.41 92 TYR A N 1
ATOM 747 C CA . TYR A 1 92 ? -1.565 38.064 33.848 1.00 40.41 92 TYR A CA 1
ATOM 748 C C . TYR A 1 92 ? -1.154 37.622 32.431 1.00 40.41 92 TYR A C 1
ATOM 750 O O . TYR A 1 92 ? -2.006 37.487 31.552 1.00 40.41 92 TYR A O 1
ATOM 758 N N . LYS A 1 93 ? 0.137 37.354 32.194 1.00 39.75 93 LYS A N 1
ATOM 759 C CA . LYS A 1 93 ? 0.694 36.961 30.888 1.00 39.75 93 LYS A CA 1
ATOM 760 C C . LYS A 1 93 ? 0.057 35.684 30.336 1.00 39.75 93 LYS A C 1
ATOM 762 O O . LYS A 1 93 ? -0.195 35.596 29.138 1.00 39.75 93 LYS A O 1
ATOM 767 N N . GLU A 1 94 ? -0.247 34.721 31.200 1.00 36.09 94 GLU A N 1
ATOM 768 C CA . GLU A 1 94 ? -0.906 33.476 30.799 1.00 36.09 94 GLU A CA 1
ATOM 769 C C . GLU A 1 94 ? -2.386 33.690 30.409 1.00 36.09 94 GLU A C 1
ATOM 771 O O . GLU A 1 94 ? -2.893 32.990 29.537 1.00 36.09 94 GLU A O 1
ATOM 776 N N . VAL A 1 95 ? -3.069 34.697 30.979 1.00 36.69 95 VAL A N 1
ATOM 777 C CA . VAL A 1 95 ? -4.473 35.034 30.656 1.00 36.69 95 VAL A CA 1
ATOM 778 C C . VAL A 1 95 ? -4.536 35.643 29.259 1.00 36.69 95 VAL A C 1
ATOM 780 O O . VAL A 1 95 ? -5.384 35.286 28.446 1.00 36.69 95 VAL A O 1
ATOM 783 N N . LEU A 1 96 ? -3.585 36.529 28.960 1.00 39.84 96 LEU A N 1
ATOM 784 C CA . LEU A 1 96 ? -3.431 37.147 27.645 1.00 39.84 96 LEU A CA 1
ATOM 785 C C . LEU A 1 96 ? -3.052 36.124 26.570 1.00 39.84 96 LEU A C 1
ATOM 787 O O . LEU A 1 96 ? -3.557 36.193 25.452 1.00 39.84 96 LEU A O 1
ATOM 791 N N . PHE A 1 97 ? -2.212 35.148 26.921 1.00 38.78 97 PHE A N 1
ATOM 792 C CA . PHE A 1 97 ? -1.890 34.025 26.046 1.00 38.78 97 PHE A CA 1
ATOM 793 C C . PHE A 1 97 ? -3.116 33.133 25.791 1.00 38.78 97 PHE A C 1
ATOM 795 O O . PHE A 1 97 ? -3.396 32.811 24.640 1.00 38.78 97 PHE A O 1
ATOM 802 N N . GLY A 1 98 ? -3.911 32.812 26.818 1.00 35.22 98 GLY A N 1
ATOM 803 C CA . GLY A 1 98 ? -5.161 32.054 26.672 1.00 35.22 98 GLY A CA 1
ATOM 804 C C . GLY A 1 98 ? -6.187 32.724 25.749 1.00 35.22 98 GLY A C 1
ATOM 805 O O . GLY A 1 98 ? -6.810 32.052 24.931 1.00 35.22 98 GLY A O 1
ATOM 806 N N . LEU A 1 99 ? -6.310 34.053 25.814 1.00 37.22 99 LEU A N 1
ATOM 807 C CA . LEU A 1 99 ? -7.196 34.829 24.936 1.00 37.22 99 LEU A CA 1
ATOM 808 C C . LEU A 1 99 ? -6.707 34.888 23.481 1.00 37.22 99 LEU A C 1
ATOM 810 O O . LEU A 1 99 ? -7.522 35.025 22.576 1.00 37.22 99 LEU A O 1
ATOM 814 N N . SER A 1 100 ? -5.400 34.742 23.239 1.00 35.91 100 SER A N 1
ATOM 815 C CA . SER A 1 100 ? -4.828 34.735 21.883 1.00 35.91 100 SER A CA 1
ATOM 816 C C . SER A 1 100 ? -5.089 33.446 21.087 1.00 35.91 100 SER A C 1
ATOM 818 O O . SER A 1 100 ? -4.752 33.379 19.910 1.00 35.91 100 SER A O 1
ATOM 820 N N . ILE A 1 101 ? -5.692 32.432 21.720 1.00 33.28 101 ILE A N 1
ATOM 821 C CA . ILE A 1 101 ? -6.005 31.119 21.124 1.00 33.28 101 ILE A CA 1
ATOM 822 C C . ILE A 1 101 ? -7.464 31.063 20.604 1.00 33.28 101 ILE A C 1
ATOM 824 O O . ILE A 1 101 ? -7.838 30.112 19.919 1.00 33.28 101 ILE A O 1
ATOM 828 N N . LEU A 1 102 ? -8.293 32.070 20.911 1.00 34.91 102 LEU A N 1
ATOM 829 C CA . LEU A 1 102 ? -9.709 32.155 20.519 1.00 34.91 102 LEU A CA 1
ATOM 830 C C . LEU A 1 102 ? -9.898 32.806 19.136 1.00 34.91 102 LEU A C 1
ATOM 832 O O . LEU A 1 102 ? -9.061 33.594 18.695 1.00 34.91 102 LEU A O 1
ATOM 836 N N . SER A 1 103 ? -11.017 32.516 18.459 1.00 38.62 103 SER A N 1
ATOM 837 C CA . SER A 1 103 ? -11.345 33.146 17.169 1.00 38.62 103 SER A CA 1
ATOM 838 C C . SER A 1 103 ? -11.725 34.631 17.320 1.00 38.62 103 SER A C 1
ATOM 840 O O . SER A 1 103 ? -12.204 35.065 18.369 1.00 38.62 103 SER A O 1
ATOM 842 N N . ASP A 1 104 ? -11.564 35.429 16.256 1.00 38.44 104 ASP A N 1
ATOM 843 C CA . ASP A 1 104 ? -11.773 36.892 16.263 1.00 38.44 104 ASP A CA 1
ATOM 844 C C . ASP A 1 104 ? -13.132 37.348 16.828 1.00 38.44 104 ASP A C 1
ATOM 846 O O . ASP A 1 104 ? -13.226 38.386 17.491 1.00 38.44 104 ASP A O 1
ATOM 850 N N . ASN A 1 105 ? -14.200 36.586 16.579 1.00 37.78 105 ASN A N 1
ATOM 851 C CA . ASN A 1 105 ? -15.547 36.927 17.043 1.00 37.78 105 ASN A CA 1
ATOM 852 C C . ASN A 1 105 ? -15.746 36.625 18.535 1.00 37.78 105 ASN A C 1
ATOM 854 O O . ASN A 1 105 ? -16.424 37.384 19.231 1.00 37.78 105 ASN A O 1
ATOM 858 N N . GLU A 1 106 ? -15.125 35.559 19.040 1.00 39.59 106 GLU A N 1
ATOM 859 C CA . GLU A 1 106 ? -15.164 35.172 20.454 1.00 39.59 106 GLU A CA 1
ATOM 860 C C . GLU A 1 106 ? -14.355 36.160 21.302 1.00 39.59 106 GLU A C 1
ATOM 862 O O . GLU A 1 106 ? -14.835 36.637 22.332 1.00 39.59 106 GLU A O 1
ATOM 867 N N . THR A 1 107 ? -13.186 36.571 20.805 1.00 38.53 107 THR A N 1
ATOM 868 C CA . THR A 1 107 ? -12.316 37.579 21.427 1.00 38.53 107 THR A CA 1
ATOM 869 C C . THR A 1 107 ? -13.001 38.948 21.517 1.00 38.53 107 THR A C 1
ATOM 871 O O . THR A 1 107 ? -13.007 39.566 22.583 1.00 38.53 107 THR A O 1
ATOM 874 N N . LYS A 1 108 ? -13.670 39.409 20.448 1.00 38.06 108 LYS A N 1
ATOM 875 C CA . LYS A 1 108 ? -14.424 40.682 20.443 1.00 38.06 108 LYS A CA 1
ATOM 876 C C . LYS A 1 108 ? -15.630 40.669 21.382 1.00 38.06 108 LYS A C 1
ATOM 878 O O . LYS A 1 108 ? -15.896 41.665 22.058 1.00 38.06 108 LYS A O 1
ATOM 883 N N . PHE A 1 109 ? -16.359 39.554 21.446 1.00 40.75 109 PHE A N 1
ATOM 884 C CA . PHE A 1 109 ? -17.498 39.414 22.351 1.00 40.75 109 PHE A CA 1
ATOM 885 C C . PHE A 1 109 ? -17.053 39.454 23.823 1.00 40.75 109 PHE A C 1
ATOM 887 O O . PHE A 1 109 ? -17.667 40.162 24.630 1.00 40.75 109 PHE A O 1
ATOM 894 N N . LEU A 1 110 ? -15.976 38.734 24.158 1.00 38.06 110 LEU A N 1
ATOM 895 C CA . LEU A 1 110 ? -15.386 38.697 25.498 1.00 38.06 110 LEU A CA 1
ATOM 896 C C . LEU A 1 110 ? -14.873 40.081 25.912 1.00 38.06 110 LEU A C 1
ATOM 898 O O . LEU A 1 110 ? -15.263 40.572 26.966 1.00 38.06 110 LEU A O 1
ATOM 902 N N . ILE A 1 111 ? -14.096 40.769 25.070 1.00 39.56 111 ILE A N 1
ATOM 903 C CA . ILE A 1 111 ? -13.552 42.105 25.380 1.00 39.56 111 ILE A CA 1
ATOM 904 C C . ILE A 1 111 ? -14.668 43.126 25.664 1.00 39.56 111 ILE A C 1
ATOM 906 O O . ILE A 1 111 ? -14.574 43.886 26.631 1.00 39.56 111 ILE A O 1
ATOM 910 N N . LYS A 1 112 ? -15.767 43.098 24.896 1.00 39.28 112 LYS A N 1
ATOM 911 C CA . LYS A 1 112 ? -16.909 44.012 25.069 1.00 39.28 112 LYS A CA 1
ATOM 912 C C . LYS A 1 112 ? -17.615 43.865 26.426 1.00 39.28 112 LYS A C 1
ATOM 914 O O . LYS A 1 112 ? -18.116 44.855 26.950 1.00 39.28 112 LYS A O 1
ATOM 919 N N . HIS A 1 113 ? -17.639 42.664 27.008 1.00 38.28 113 HIS A N 1
ATOM 920 C CA . HIS A 1 113 ? -18.348 42.385 28.268 1.00 38.28 113 HIS A CA 1
ATOM 921 C C . HIS A 1 113 ? -17.408 42.237 29.483 1.00 38.28 113 HIS A C 1
ATOM 923 O O . HIS A 1 113 ? -17.840 42.423 30.619 1.00 38.28 113 HIS A O 1
ATOM 929 N N . ILE A 1 114 ? -16.109 42.005 29.258 1.00 35.72 114 ILE A N 1
ATOM 930 C CA . ILE A 1 114 ? -15.037 42.046 30.272 1.00 35.72 114 ILE A CA 1
ATOM 931 C C . ILE A 1 114 ? -14.703 43.489 30.687 1.00 35.72 114 ILE A C 1
ATOM 933 O O . ILE A 1 114 ? -14.220 43.720 31.798 1.00 35.72 114 ILE A O 1
ATOM 937 N N . ALA A 1 115 ? -14.970 44.481 29.832 1.00 34.12 115 ALA A N 1
ATOM 938 C CA . ALA A 1 115 ? -14.641 45.878 30.112 1.00 34.12 115 ALA A CA 1
ATOM 939 C C . ALA A 1 115 ? -15.405 46.467 31.316 1.00 34.12 115 ALA A C 1
ATOM 941 O O . ALA A 1 115 ? -14.856 47.327 32.006 1.00 34.12 115 ALA A O 1
ATOM 942 N N . ASN A 1 116 ? -16.622 45.986 31.617 1.00 39.91 116 ASN A N 1
ATOM 943 C CA . ASN A 1 116 ? -17.412 46.468 32.760 1.00 39.91 116 ASN A CA 1
ATOM 944 C C . ASN A 1 116 ? -18.224 45.341 33.449 1.00 39.91 116 ASN A C 1
ATOM 946 O O . ASN A 1 116 ? -19.455 45.305 33.383 1.00 39.91 116 ASN A O 1
ATOM 950 N N . PRO A 1 117 ? -17.552 44.402 34.145 1.00 35.22 117 PRO A N 1
ATOM 951 C CA . PRO A 1 117 ? -18.166 43.159 34.629 1.00 35.22 117 PRO A CA 1
ATOM 952 C C . PRO A 1 117 ? -19.251 43.374 35.688 1.00 35.22 117 PRO A C 1
ATOM 954 O O . PRO A 1 117 ? -20.205 42.607 35.773 1.00 35.22 117 PRO A O 1
ATOM 957 N N . ARG A 1 118 ? -19.113 44.441 36.487 1.00 38.22 118 ARG A N 1
ATOM 958 C CA . ARG A 1 118 ? -20.073 44.823 37.530 1.00 38.22 118 ARG A CA 1
ATOM 959 C C . ARG A 1 118 ? -21.384 45.311 36.919 1.00 38.22 118 ARG A C 1
ATOM 961 O O . ARG A 1 118 ? -22.439 44.876 37.340 1.00 38.22 118 ARG A O 1
ATOM 968 N N . GLU A 1 119 ? -21.309 46.106 35.853 1.00 43.59 119 GLU A N 1
ATOM 969 C CA . GLU A 1 119 ? -22.483 46.587 35.118 1.00 43.59 119 GLU A CA 1
ATOM 970 C C . GLU A 1 119 ? -23.223 45.443 34.406 1.00 43.59 119 GLU A C 1
ATOM 972 O O . GLU A 1 119 ? -24.450 45.408 34.392 1.00 43.59 119 GLU A O 1
ATOM 977 N N . PHE A 1 120 ? -22.484 44.481 33.844 1.00 40.66 120 PHE A N 1
ATOM 978 C CA . PHE A 1 120 ? -23.057 43.292 33.208 1.00 40.66 120 PHE A CA 1
ATOM 979 C C . PHE A 1 120 ? -23.733 42.362 34.229 1.00 40.66 120 PHE A C 1
ATOM 981 O O . PHE A 1 120 ? -24.860 41.918 34.015 1.00 40.66 120 PHE A O 1
ATOM 988 N N . TYR A 1 121 ? -23.086 42.132 35.375 1.00 39.81 121 TYR A N 1
ATOM 989 C CA . TYR A 1 121 ? -23.648 41.371 36.490 1.00 39.81 121 TYR A CA 1
ATOM 990 C C . TYR A 1 121 ? -24.862 42.069 37.124 1.00 39.81 121 TYR A C 1
ATOM 992 O O . TYR A 1 121 ? -25.877 41.424 37.370 1.00 39.81 121 TYR A O 1
ATOM 1000 N N . ASP A 1 122 ? -24.814 43.387 37.322 1.00 44.12 122 ASP A N 1
ATOM 1001 C CA . ASP A 1 122 ? -25.924 44.176 37.866 1.00 44.12 122 ASP A CA 1
ATOM 1002 C C . ASP A 1 122 ? -27.091 44.294 36.864 1.00 44.12 122 ASP A C 1
ATOM 1004 O O . ASP A 1 122 ? -28.253 44.303 37.274 1.00 44.12 122 ASP A O 1
ATOM 1008 N N . LYS A 1 123 ? -26.831 44.274 35.547 1.00 44.69 123 LYS A N 1
ATOM 1009 C CA . LYS A 1 123 ? -27.866 44.111 34.503 1.00 44.69 123 LYS A CA 1
ATOM 1010 C C . LYS A 1 123 ? -28.543 42.746 34.582 1.00 44.69 123 LYS A C 1
ATOM 1012 O O . LYS A 1 123 ? -29.767 42.681 34.611 1.00 44.69 123 LYS A O 1
ATOM 1017 N N . LEU A 1 124 ? -27.767 41.669 34.703 1.00 39.22 124 LEU A N 1
ATOM 1018 C CA . LEU A 1 124 ? -28.309 40.318 34.885 1.00 39.22 124 LEU A CA 1
ATOM 1019 C C . LEU A 1 124 ? -29.113 40.202 36.191 1.00 39.22 124 LEU A C 1
ATOM 1021 O O . LEU A 1 124 ? -30.189 39.614 36.208 1.00 39.22 124 LEU A O 1
ATOM 1025 N N . LYS A 1 125 ? -28.638 40.828 37.271 1.00 40.16 125 LYS A N 1
ATOM 1026 C CA . LYS A 1 125 ? -29.287 40.840 38.588 1.00 40.16 125 LYS A CA 1
ATOM 1027 C C . LYS A 1 125 ? -30.550 41.706 38.633 1.00 40.16 125 LYS A C 1
ATOM 1029 O O . LYS A 1 125 ? -31.510 41.341 39.302 1.00 40.16 125 LYS A O 1
ATOM 1034 N N . SER A 1 126 ? -30.570 42.833 37.920 1.00 43.75 126 SER A N 1
ATOM 1035 C CA . SER A 1 126 ? -31.746 43.713 37.818 1.00 43.75 126 SER A CA 1
ATOM 1036 C C . SER A 1 126 ? -32.844 43.137 36.921 1.00 43.75 126 SER A C 1
ATOM 1038 O O . SER A 1 126 ? -34.017 43.400 37.166 1.00 43.75 126 SER A O 1
ATOM 1040 N N . GLN A 1 127 ? -32.489 42.299 35.941 1.00 39.88 127 GLN A N 1
ATOM 1041 C CA . GLN A 1 127 ? -33.446 41.572 35.100 1.00 39.88 127 GLN A CA 1
ATOM 1042 C C . GLN A 1 127 ? -33.943 40.256 35.725 1.00 39.88 127 GLN A C 1
ATOM 1044 O O . GLN A 1 127 ? -35.024 39.795 35.372 1.00 39.88 127 GLN A O 1
ATOM 1049 N N . ALA A 1 128 ? -33.199 39.666 36.668 1.00 37.50 128 ALA A N 1
ATOM 1050 C CA . ALA A 1 128 ? -33.552 38.397 37.317 1.00 37.50 128 ALA A CA 1
ATOM 1051 C C . ALA A 1 128 ? -34.558 38.519 38.482 1.00 37.50 128 ALA A C 1
ATOM 1053 O O . ALA A 1 128 ? -35.013 37.501 39.001 1.00 37.50 128 ALA A O 1
ATOM 1054 N N . GLY A 1 129 ? -34.940 39.735 38.887 1.00 37.62 129 GLY A N 1
ATOM 1055 C CA . GLY A 1 129 ? -35.812 39.948 40.043 1.00 37.62 129 GLY A CA 1
ATOM 1056 C C . GLY A 1 129 ? -35.121 39.634 41.378 1.00 37.62 129 GLY A C 1
ATOM 1057 O O . GLY A 1 129 ? -34.141 38.900 41.473 1.00 37.62 129 GLY A O 1
ATOM 1058 N N . SER A 1 130 ? -35.599 40.260 42.449 1.00 36.44 130 SER A N 1
ATOM 1059 C CA . SER A 1 130 ? -34.927 40.303 43.748 1.00 36.44 130 SER A CA 1
ATOM 1060 C C . SER A 1 130 ? -35.069 39.010 44.564 1.00 36.44 130 SER A C 1
ATOM 1062 O O . SER A 1 130 ? -35.794 39.004 45.553 1.00 36.44 130 SER A O 1
ATOM 1064 N N . GLN A 1 131 ? -34.341 37.947 44.200 1.00 31.97 131 GLN A N 1
ATOM 1065 C CA . GLN A 1 131 ? -33.819 36.929 45.130 1.00 31.97 131 GLN A CA 1
ATOM 1066 C C . GLN A 1 131 ? -32.530 36.274 44.582 1.00 31.97 131 GLN A C 1
ATOM 1068 O O . GLN A 1 131 ? -32.437 36.008 43.387 1.00 31.97 131 GLN A O 1
ATOM 1073 N N . PRO A 1 132 ? -31.526 35.977 45.431 1.00 34.84 132 PRO A N 1
ATOM 1074 C CA . PRO A 1 132 ? -30.298 35.318 45.008 1.00 34.84 132 PRO A CA 1
ATOM 1075 C C . PRO A 1 132 ? -30.539 33.808 44.883 1.00 34.84 132 PRO A C 1
ATOM 1077 O O . PRO A 1 132 ? -30.391 33.065 45.849 1.00 34.84 132 PRO A O 1
ATOM 1080 N N . THR A 1 133 ? -30.910 33.339 43.696 1.00 32.72 133 THR A N 1
ATOM 1081 C CA . THR A 1 133 ? -30.780 31.918 43.326 1.00 32.72 133 THR A CA 1
ATOM 1082 C C . THR A 1 133 ? -29.769 31.770 42.189 1.00 32.72 133 THR A C 1
ATOM 1084 O O . THR A 1 133 ? -29.578 32.718 41.423 1.00 32.72 133 THR A O 1
ATOM 1087 N N . PRO A 1 134 ? -29.069 30.622 42.076 1.00 33.94 134 PRO A N 1
ATOM 1088 C CA . PRO A 1 134 ? -28.136 30.394 40.980 1.00 33.94 134 PRO A CA 1
ATOM 1089 C C . PRO A 1 134 ? -28.907 30.489 39.663 1.00 33.94 134 PRO A C 1
ATOM 1091 O O . PRO A 1 134 ? -29.907 29.794 39.487 1.00 33.94 134 PRO A O 1
ATOM 1094 N N . LEU A 1 135 ? -28.461 31.355 38.753 1.00 35.31 135 LEU A N 1
ATOM 1095 C CA . LEU A 1 135 ? -29.055 31.486 37.425 1.00 35.31 135 LEU A CA 1
ATOM 1096 C C . LEU A 1 135 ? -29.004 30.125 36.711 1.00 35.31 135 LEU A C 1
ATOM 1098 O O . LEU A 1 135 ? -27.931 29.635 36.356 1.00 35.31 135 LEU A O 1
ATOM 1102 N N . ASN A 1 136 ? -30.174 29.514 36.515 1.00 35.53 136 ASN A N 1
ATOM 1103 C CA . ASN A 1 136 ? -30.349 28.338 35.667 1.00 35.53 136 ASN A CA 1
ATOM 1104 C C . ASN A 1 136 ? -29.850 28.682 34.237 1.00 35.53 136 ASN A C 1
ATOM 1106 O O . ASN A 1 136 ? -30.196 29.750 33.720 1.00 35.53 136 ASN A O 1
ATOM 1110 N N . PRO A 1 137 ? -29.062 27.805 33.577 1.00 34.19 137 PRO A N 1
ATOM 1111 C CA . PRO A 1 137 ? -28.614 27.978 32.191 1.00 34.19 137 PRO A CA 1
ATOM 1112 C C . PRO A 1 137 ? -29.716 28.375 31.191 1.00 34.19 137 PRO A C 1
ATOM 1114 O O . PRO A 1 137 ? -29.456 29.158 30.282 1.00 34.19 137 PRO A O 1
ATOM 1117 N N . GLU A 1 138 ? -30.947 27.889 31.359 1.00 32.97 138 GLU A N 1
ATOM 1118 C CA . GLU A 1 138 ? -32.102 28.209 30.507 1.00 32.97 138 GLU A CA 1
ATOM 1119 C C . GLU A 1 138 ? -32.567 29.664 30.660 1.00 32.97 138 GLU A C 1
ATOM 1121 O O . GLU A 1 138 ? -32.854 30.329 29.663 1.00 32.97 138 GLU A O 1
ATOM 1126 N N . SER A 1 139 ? -32.569 30.193 31.887 1.00 35.31 139 SER A N 1
ATOM 1127 C CA . SER A 1 139 ? -32.959 31.577 32.192 1.00 35.31 139 SER A CA 1
ATOM 1128 C C . SER A 1 139 ? -31.974 32.580 31.584 1.00 35.31 139 SER A C 1
ATOM 1130 O O . SER A 1 139 ? -32.372 33.588 31.006 1.00 35.31 139 SER A O 1
ATOM 1132 N N . THR A 1 140 ? -30.679 32.267 31.644 1.00 34.47 140 THR A N 1
ATOM 1133 C CA . THR A 1 140 ? -29.603 33.100 31.084 1.00 34.47 140 THR A CA 1
ATOM 1134 C C . THR A 1 140 ? -29.624 33.114 29.549 1.00 34.47 140 THR A C 1
ATOM 1136 O O . THR A 1 140 ? -29.274 34.118 28.931 1.00 34.47 140 THR A O 1
ATOM 1139 N N . VAL A 1 141 ? -30.093 32.031 28.916 1.00 34.44 141 VAL A N 1
ATOM 1140 C CA . VAL A 1 141 ? -30.234 31.932 27.454 1.00 34.44 141 VAL A CA 1
ATOM 1141 C C . VAL A 1 141 ? -31.435 32.727 26.920 1.00 34.44 141 VAL A C 1
ATOM 1143 O O . VAL A 1 141 ? -31.267 33.389 25.896 1.00 34.44 141 VAL A O 1
ATOM 1146 N N . CYS A 1 142 ? -32.608 32.728 27.582 1.00 33.56 142 CYS A N 1
ATOM 1147 C CA . CYS A 1 142 ? -33.728 33.589 27.140 1.00 33.56 142 CYS A CA 1
ATOM 1148 C C . CYS A 1 142 ? -33.436 35.094 27.437 1.00 33.56 142 CYS A C 1
ATOM 1150 O O . CYS A 1 142 ? -33.953 35.945 26.724 1.00 33.56 142 CYS A O 1
ATOM 1152 N N . ILE A 1 143 ? -32.560 35.458 28.395 1.00 37.00 143 ILE A N 1
ATOM 1153 C CA . ILE A 1 143 ? -32.156 36.869 28.644 1.00 37.00 143 ILE A CA 1
ATOM 1154 C C . ILE A 1 143 ? -31.201 37.416 27.562 1.00 37.00 143 ILE A C 1
ATOM 1156 O O . ILE A 1 143 ? -31.293 38.581 27.177 1.00 37.00 143 ILE A O 1
ATOM 1160 N N . LEU A 1 144 ? -30.291 36.588 27.037 1.00 35.50 144 LEU A N 1
ATOM 1161 C CA . LEU A 1 144 ? -29.308 36.999 26.020 1.00 35.50 144 LEU A CA 1
ATOM 1162 C C . LEU A 1 144 ? -29.879 37.104 24.595 1.00 35.50 144 LEU A C 1
ATOM 1164 O O . LEU A 1 144 ? -29.213 37.638 23.708 1.00 35.50 144 LEU A O 1
ATOM 1168 N N . LYS A 1 145 ? -31.095 36.608 24.359 1.00 37.69 145 LYS A N 1
ATOM 1169 C CA . LYS A 1 145 ? -31.779 36.660 23.065 1.00 37.69 145 LYS A CA 1
ATOM 1170 C C . LYS A 1 145 ? -33.100 37.406 23.214 1.00 37.69 145 LYS A C 1
ATOM 1172 O O . LYS A 1 145 ? -34.132 36.792 23.446 1.00 37.69 145 LYS A O 1
ATOM 1177 N N . GLN A 1 146 ? -33.084 38.723 23.047 1.00 37.94 146 GLN A N 1
ATOM 1178 C CA . GLN A 1 146 ? -34.305 39.533 22.956 1.00 37.94 146 GLN A CA 1
ATOM 1179 C C . GLN A 1 146 ? -35.101 39.323 21.645 1.00 37.94 146 GLN A C 1
ATOM 1181 O O . GLN A 1 146 ? -35.699 40.272 21.160 1.00 37.94 146 GLN A O 1
ATOM 1186 N N . GLU A 1 147 ? -35.157 38.115 21.071 1.00 32.41 147 GLU A N 1
ATOM 1187 C CA . GLU A 1 147 ? -36.087 37.795 19.974 1.00 32.41 147 GLU A CA 1
ATOM 1188 C C . GLU A 1 147 ? -36.598 36.345 20.081 1.00 32.41 147 GLU A C 1
ATOM 1190 O O . GLU A 1 147 ? -35.844 35.409 20.367 1.00 32.41 147 GLU A O 1
ATOM 1195 N N . ASP A 1 148 ? -37.913 36.213 19.893 1.00 33.50 148 ASP A N 1
ATOM 1196 C CA . ASP A 1 148 ? -38.781 35.045 20.059 1.00 33.50 148 ASP A CA 1
ATOM 1197 C C . ASP A 1 148 ? -38.191 33.714 19.584 1.00 33.50 148 ASP A C 1
ATOM 1199 O O . ASP A 1 148 ? -38.091 33.486 18.386 1.00 33.50 148 ASP A O 1
ATOM 1203 N N . LEU A 1 149 ? -37.884 32.783 20.499 1.00 29.92 149 LEU A N 1
ATOM 1204 C CA . LEU A 1 149 ? -37.670 31.360 20.160 1.00 29.92 149 LEU A CA 1
ATOM 1205 C C . LEU A 1 149 ? -37.804 30.404 21.371 1.00 29.92 149 LEU A C 1
ATOM 1207 O O . LEU A 1 149 ? -37.272 29.293 21.352 1.00 29.92 149 LEU A O 1
ATOM 1211 N N . CYS A 1 150 ? -38.514 30.794 22.440 1.00 30.92 150 CYS A N 1
ATOM 1212 C CA . CYS A 1 150 ? -38.749 29.915 23.601 1.00 30.92 150 CYS A CA 1
ATOM 1213 C C . CYS A 1 150 ? -40.062 29.067 23.457 1.00 30.92 150 CYS A C 1
ATOM 1215 O O . CYS A 1 150 ? -40.546 28.542 24.454 1.00 30.92 150 CYS A O 1
ATOM 1217 N N . THR A 1 151 ? -40.626 28.859 22.244 1.00 32.53 151 THR A N 1
ATOM 1218 C CA . THR A 1 151 ? -41.912 28.122 22.043 1.00 32.53 151 THR A CA 1
ATOM 1219 C C . THR A 1 151 ? -41.959 26.997 20.985 1.00 32.53 151 THR A C 1
ATOM 1221 O O . THR A 1 151 ? -43.039 26.456 20.755 1.00 32.53 151 THR A O 1
ATOM 1224 N N . GLN A 1 152 ? -40.846 26.547 20.385 1.00 31.91 152 GLN A N 1
ATOM 1225 C CA . GLN A 1 152 ? -40.862 25.367 19.488 1.00 31.91 152 GLN A CA 1
ATOM 1226 C C . GLN A 1 152 ? -39.778 24.322 19.810 1.00 31.91 152 GLN A C 1
ATOM 1228 O O . GLN A 1 152 ? -38.713 24.680 20.323 1.00 31.91 152 GLN A O 1
ATOM 1233 N N . PRO A 1 153 ? -40.022 23.019 19.537 1.00 31.66 153 PRO A N 1
ATOM 1234 C CA . PRO A 1 153 ? -39.032 21.969 19.757 1.00 31.66 153 PRO A CA 1
ATOM 1235 C C . PRO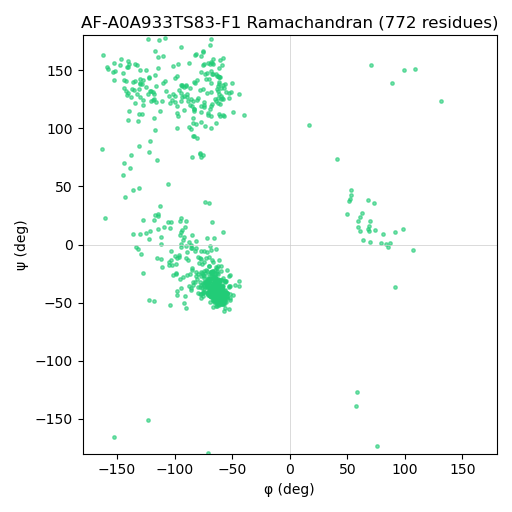 A 1 153 ? -37.820 22.196 18.845 1.00 31.66 153 PRO A C 1
ATOM 1237 O O . PRO A 1 153 ? -37.872 21.959 17.643 1.00 31.66 153 PRO A O 1
ATOM 1240 N N . ALA A 1 154 ? -36.725 22.676 19.437 1.00 34.22 154 ALA A N 1
ATOM 1241 C CA . ALA A 1 154 ? -35.495 23.002 18.722 1.00 34.22 154 ALA A CA 1
ATOM 1242 C C . ALA A 1 154 ? -34.929 21.784 17.973 1.00 34.22 154 ALA A C 1
ATOM 1244 O O . ALA A 1 154 ? -34.845 20.681 18.533 1.00 34.22 154 ALA A O 1
ATOM 1245 N N . SER A 1 155 ? -34.480 22.010 16.737 1.00 34.84 155 SER A N 1
ATOM 1246 C CA . SER A 1 155 ? -33.759 21.009 15.943 1.00 34.84 155 SER A CA 1
ATOM 1247 C C . SER A 1 155 ? -32.479 20.555 16.665 1.00 34.84 155 SER A C 1
ATOM 1249 O O . SER A 1 155 ? -31.911 21.285 17.483 1.00 34.84 155 SER A O 1
ATOM 1251 N N . PHE A 1 156 ? -31.986 19.343 16.395 1.00 34.09 156 PHE A N 1
ATOM 1252 C CA . PHE A 1 156 ? -30.783 18.824 17.063 1.00 34.09 156 PHE A CA 1
ATOM 1253 C C . PHE A 1 156 ? -29.550 19.725 16.837 1.00 34.09 156 PHE A C 1
ATOM 1255 O O . PHE A 1 156 ? -28.798 19.987 17.776 1.00 34.09 156 PHE A O 1
ATOM 1262 N N . GLY A 1 157 ? -29.414 20.327 15.648 1.00 31.44 157 GLY A N 1
ATOM 1263 C CA . GLY A 1 157 ? -28.377 21.326 15.353 1.00 31.44 157 GLY A CA 1
ATOM 1264 C C . GLY A 1 157 ? -28.473 22.602 16.205 1.00 31.44 157 GLY A C 1
ATOM 1265 O O . GLY A 1 157 ? -27.451 23.169 16.597 1.00 31.44 157 GLY A O 1
ATOM 1266 N N . GLU A 1 158 ? -29.680 23.035 16.582 1.00 33.94 158 GLU A N 1
ATOM 1267 C CA . GLU A 1 158 ? -29.865 24.125 17.549 1.00 33.94 158 GLU A CA 1
ATOM 1268 C C . GLU A 1 158 ? -29.533 23.705 18.983 1.00 33.94 158 GLU A C 1
ATOM 1270 O O . GLU A 1 158 ? -29.029 24.523 19.752 1.00 33.94 158 GLU A O 1
ATOM 1275 N N . LYS A 1 159 ? -29.760 22.440 19.356 1.00 34.75 159 LYS A N 1
ATOM 1276 C CA . LYS A 1 159 ? -29.365 21.902 20.671 1.00 34.75 159 LYS A CA 1
ATOM 1277 C C . LYS A 1 159 ? -27.842 21.808 20.813 1.00 34.75 159 LYS A C 1
ATOM 1279 O O . LYS A 1 159 ? -27.315 22.166 21.863 1.00 34.75 159 LYS A O 1
ATOM 1284 N N . VAL A 1 160 ? -27.128 21.432 19.750 1.00 31.61 160 VAL A N 1
ATOM 1285 C CA . VAL A 1 160 ? -25.653 21.441 19.699 1.00 31.61 160 VAL A CA 1
ATOM 1286 C C . VAL A 1 160 ? -25.101 22.872 19.795 1.00 31.61 160 VAL A C 1
ATOM 1288 O O . VAL A 1 160 ? -24.179 23.120 20.571 1.00 31.61 160 VAL A O 1
ATOM 1291 N N . LYS A 1 161 ? -25.728 23.850 19.122 1.00 33.72 161 LYS A N 1
ATOM 1292 C CA . LYS A 1 161 ? -25.415 25.282 19.319 1.00 33.72 161 LYS A CA 1
ATOM 1293 C C . LYS A 1 161 ? -25.703 25.762 20.749 1.00 33.72 161 LYS A C 1
ATOM 1295 O O . LYS A 1 161 ? -24.966 26.586 21.276 1.00 33.72 161 LYS A O 1
ATOM 1300 N N . LYS A 1 162 ? -26.745 25.253 21.414 1.00 34.56 162 LYS A N 1
ATOM 1301 C CA . LYS A 1 162 ? -27.016 25.556 22.834 1.00 34.56 162 LYS A CA 1
ATOM 1302 C C . LYS A 1 162 ? -25.942 24.978 23.770 1.00 34.56 162 LYS A C 1
ATOM 1304 O O . LYS A 1 162 ? -25.622 25.616 24.767 1.00 34.56 162 LYS A O 1
ATOM 1309 N N . LEU A 1 163 ? -25.348 23.828 23.439 1.00 34.09 163 LEU A N 1
ATOM 1310 C CA . LEU A 1 163 ? -24.230 23.227 24.183 1.00 34.09 163 LEU A CA 1
ATOM 1311 C C . LEU A 1 163 ? -22.926 24.032 24.054 1.00 34.09 163 LEU A C 1
ATOM 1313 O O . LEU A 1 163 ? -22.249 24.229 25.061 1.00 34.09 163 LEU A O 1
ATOM 1317 N N . SER A 1 164 ? -22.605 24.572 22.872 1.00 35.16 164 SER A N 1
ATOM 1318 C CA . SER A 1 164 ? -21.459 25.486 22.725 1.00 35.16 164 SER A CA 1
ATOM 1319 C C . SER A 1 164 ? -21.675 26.811 23.472 1.00 35.16 164 SER A C 1
ATOM 1321 O O . SER A 1 164 ? -20.752 27.315 24.111 1.00 35.16 164 SER A O 1
ATOM 1323 N N . ILE A 1 165 ? -22.912 27.322 23.499 1.00 36.94 165 ILE A N 1
ATOM 1324 C CA . ILE A 1 165 ? -23.309 28.484 24.315 1.00 36.94 165 ILE A CA 1
ATOM 1325 C C . ILE A 1 165 ? -23.211 28.177 25.821 1.00 36.94 165 ILE A C 1
ATOM 1327 O O . ILE A 1 165 ? -22.810 29.037 26.599 1.00 36.94 165 ILE A O 1
ATOM 1331 N N . ALA A 1 166 ? -23.522 26.957 26.263 1.00 38.34 166 ALA A N 1
ATOM 1332 C CA . ALA A 1 166 ? -23.357 26.561 27.662 1.00 38.34 166 ALA A CA 1
ATOM 1333 C C . ALA A 1 166 ? -21.876 26.523 28.085 1.00 38.34 166 ALA A C 1
ATOM 1335 O O . ALA A 1 166 ? -21.544 26.975 29.180 1.00 38.34 166 ALA A O 1
ATOM 1336 N N . SER A 1 167 ? -20.979 26.050 27.213 1.00 38.72 167 SER A N 1
ATOM 1337 C CA . SER A 1 167 ? -19.524 26.152 27.417 1.00 38.72 167 SER A CA 1
ATOM 1338 C C . SER A 1 167 ? -19.070 27.613 27.486 1.00 38.72 167 SER A C 1
ATOM 1340 O O . SER A 1 167 ? -18.296 27.983 28.362 1.00 38.72 167 SER A O 1
ATOM 1342 N N . PHE A 1 168 ? -19.633 28.474 26.639 1.00 40.41 168 PHE A N 1
ATOM 1343 C CA . PHE A 1 168 ? -19.390 29.916 26.656 1.00 40.41 168 PHE A CA 1
ATOM 1344 C C . PHE A 1 168 ? -19.848 30.591 27.973 1.00 40.41 168 PHE A C 1
ATOM 1346 O O . PHE A 1 168 ? -19.147 31.430 28.538 1.00 40.41 168 PHE A O 1
ATOM 1353 N N . LEU A 1 169 ? -20.995 30.182 28.524 1.00 38.81 169 LEU A N 1
ATOM 1354 C CA . LEU A 1 169 ? -21.506 30.674 29.811 1.00 38.81 169 LEU A CA 1
ATOM 1355 C C . LEU A 1 169 ? -20.667 30.206 31.012 1.00 38.81 169 LEU A C 1
ATOM 1357 O O . LEU A 1 169 ? -20.572 30.935 32.000 1.00 38.81 169 LEU A O 1
ATOM 1361 N N . LYS A 1 170 ? -20.014 29.039 30.930 1.00 41.16 170 LYS A N 1
ATOM 1362 C CA . LYS A 1 170 ? -19.050 28.582 31.948 1.00 41.16 170 LYS A CA 1
ATOM 1363 C C . LYS A 1 170 ? -17.796 29.452 31.979 1.00 41.16 170 LYS A C 1
ATOM 1365 O O . LYS A 1 170 ? -17.385 29.855 33.063 1.00 41.16 170 LYS A O 1
ATOM 1370 N N . VAL A 1 171 ? -17.287 29.860 30.813 1.00 39.03 171 VAL A N 1
ATOM 1371 C CA . VAL A 1 171 ? -16.188 30.839 30.698 1.00 39.03 171 VAL A CA 1
ATOM 1372 C C . VAL A 1 171 ? -16.582 32.200 31.297 1.00 39.03 171 VAL A C 1
ATOM 1374 O O . VAL A 1 171 ? -15.782 32.838 31.981 1.00 39.03 171 VAL A O 1
ATOM 1377 N N . ALA A 1 172 ? -17.829 32.641 31.116 1.00 38.06 172 ALA A N 1
ATOM 1378 C CA . ALA A 1 172 ? -18.328 33.877 31.727 1.00 38.06 172 ALA A CA 1
ATOM 1379 C C . ALA A 1 172 ? -18.494 33.771 33.261 1.00 38.06 172 ALA A C 1
ATOM 1381 O O . ALA A 1 172 ? -18.112 34.686 33.994 1.00 38.06 172 ALA A O 1
ATOM 1382 N N . ALA A 1 173 ? -19.011 32.645 33.766 1.00 39.91 173 ALA A N 1
ATOM 1383 C CA . ALA A 1 173 ? -19.127 32.371 35.203 1.00 39.91 173 ALA A CA 1
ATOM 1384 C C . ALA A 1 173 ? -17.751 32.259 35.884 1.00 39.91 173 ALA A C 1
ATOM 1386 O O . ALA A 1 173 ? -17.552 32.760 36.990 1.00 39.91 173 ALA A O 1
ATOM 1387 N N . PHE A 1 174 ? -16.781 31.676 35.184 1.00 42.53 174 PHE A N 1
ATOM 1388 C CA . PHE A 1 174 ? -15.378 31.625 35.570 1.00 42.53 174 PHE A CA 1
ATOM 1389 C C . PHE A 1 174 ? -14.768 33.024 35.723 1.00 42.53 174 PHE A C 1
ATOM 1391 O O . PHE A 1 174 ? -14.147 33.315 36.743 1.00 42.53 174 PHE A O 1
ATOM 1398 N N . TYR A 1 175 ? -15.016 33.932 34.773 1.00 42.66 175 TYR A N 1
ATOM 1399 C CA . TYR A 1 175 ? -14.604 35.337 34.882 1.00 42.66 175 TYR A CA 1
ATOM 1400 C C . TYR A 1 175 ? -15.201 36.031 36.117 1.00 42.66 175 TYR A C 1
ATOM 1402 O O . TYR A 1 175 ? -14.518 36.826 36.764 1.00 42.66 175 TYR A O 1
ATOM 1410 N N . SER A 1 176 ? -16.444 35.701 36.486 1.00 38.50 176 SER A N 1
ATOM 1411 C CA . SER A 1 176 ? -17.084 36.204 37.710 1.00 38.50 176 SER A CA 1
ATOM 1412 C C . SER A 1 176 ? -16.411 35.683 38.986 1.00 38.50 176 SER A C 1
ATOM 1414 O O . SER A 1 176 ? -16.278 36.440 39.943 1.00 38.50 176 SER A O 1
ATOM 1416 N N . GLN A 1 177 ? -15.962 34.425 39.009 1.00 40.97 177 GLN A N 1
ATOM 1417 C CA . GLN A 1 177 ? -15.205 33.856 40.134 1.00 40.97 177 GLN A CA 1
ATOM 1418 C C . GLN A 1 177 ? -13.796 34.455 40.230 1.00 40.97 177 GLN A C 1
ATOM 1420 O O . GLN A 1 177 ? -13.327 34.765 41.321 1.00 40.97 177 GLN A O 1
ATOM 1425 N N . LEU A 1 178 ? -13.152 34.700 39.087 1.00 40.25 178 LEU A N 1
ATOM 1426 C CA . LEU A 1 178 ? -11.841 35.346 38.987 1.00 40.25 178 LEU A CA 1
ATOM 1427 C C . LEU A 1 178 ? -11.882 36.779 39.553 1.00 40.25 178 LEU A C 1
ATOM 1429 O O . LEU A 1 178 ? -10.966 37.198 40.253 1.00 40.25 178 LEU A O 1
ATOM 1433 N N . LEU A 1 179 ? -12.977 37.510 39.322 1.00 40.06 179 LEU A N 1
ATOM 1434 C CA . LEU A 1 179 ? -13.230 38.832 39.912 1.00 40.06 179 LEU A CA 1
ATOM 1435 C C . LEU A 1 179 ? -13.446 38.802 41.428 1.00 40.06 179 LEU A C 1
ATOM 1437 O O . LEU A 1 179 ? -13.044 39.752 42.096 1.00 40.06 179 LEU A O 1
ATOM 1441 N N . ASP A 1 180 ? -14.051 37.742 41.963 1.00 39.59 180 ASP A N 1
ATOM 1442 C CA . ASP A 1 180 ? -14.309 37.593 43.400 1.00 39.59 180 ASP A CA 1
ATOM 1443 C C . ASP A 1 180 ? -13.020 37.213 44.161 1.00 39.59 180 ASP A C 1
ATOM 1445 O O . ASP A 1 180 ? -12.727 37.764 45.224 1.00 39.59 180 ASP A O 1
ATOM 1449 N N . VAL A 1 181 ? -12.171 36.369 43.559 1.00 39.88 181 VAL A N 1
ATOM 1450 C CA . VAL A 1 181 ? -10.832 36.006 44.072 1.00 39.88 181 VAL A CA 1
ATOM 1451 C C . VAL A 1 181 ? -9.873 37.203 44.056 1.00 39.88 181 VAL A C 1
ATOM 1453 O O . VAL A 1 181 ? -9.137 37.406 45.018 1.00 39.88 181 VAL A O 1
ATOM 1456 N N . MET A 1 182 ? -9.948 38.068 43.035 1.00 39.09 182 MET A N 1
ATOM 1457 C CA . MET A 1 182 ? -9.153 39.307 42.927 1.00 39.09 182 MET A CA 1
ATOM 1458 C C . MET A 1 182 ? -9.479 40.381 43.994 1.00 39.09 182 MET A C 1
ATOM 1460 O O . MET A 1 182 ? -8.955 41.494 43.920 1.00 39.09 182 MET A O 1
ATOM 1464 N N . THR A 1 183 ? -10.336 40.083 44.979 1.00 42.25 183 THR A N 1
ATOM 1465 C CA . THR A 1 183 ? -10.669 40.981 46.102 1.00 42.25 183 THR A CA 1
ATOM 1466 C C . THR A 1 183 ? -10.159 40.506 47.474 1.00 42.25 183 THR A C 1
ATOM 1468 O O . THR A 1 183 ? -10.504 41.130 48.480 1.00 42.25 183 THR A O 1
ATOM 1471 N N . ARG A 1 184 ? -9.356 39.427 47.553 1.00 48.50 184 ARG A N 1
ATOM 1472 C CA . ARG A 1 184 ? -8.875 38.830 48.825 1.00 48.50 184 ARG A CA 1
ATOM 1473 C C . ARG A 1 184 ? -7.331 38.751 48.926 1.00 48.50 184 ARG A C 1
ATOM 1475 O O . ARG A 1 184 ? -6.690 39.702 48.514 1.00 48.50 184 ARG A O 1
ATOM 1482 N N . ASP A 1 185 ? -6.761 37.783 49.663 1.00 44.25 185 ASP A N 1
ATOM 1483 C CA . ASP A 1 185 ? -5.370 37.793 50.187 1.00 44.25 185 ASP A CA 1
ATOM 1484 C C . ASP A 1 185 ? -4.306 37.168 49.224 1.00 44.25 185 ASP A C 1
ATOM 1486 O O . ASP A 1 185 ? -4.427 35.990 48.861 1.00 44.25 185 ASP A O 1
ATOM 1490 N N . PRO A 1 186 ? -3.199 37.880 48.894 1.00 41.84 186 PRO A N 1
ATOM 1491 C CA . PRO A 1 186 ? -2.267 37.602 4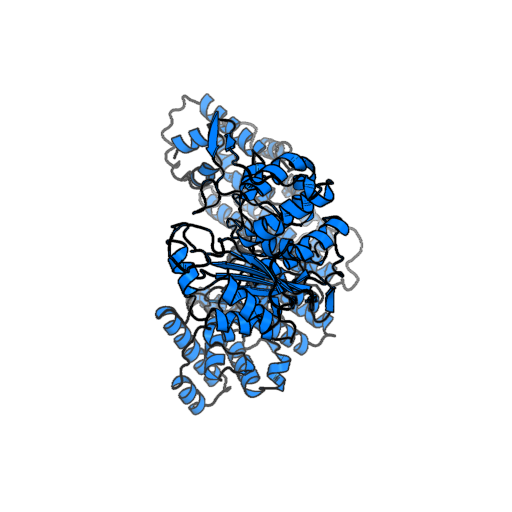7.784 1.00 41.84 186 PRO A CA 1
ATOM 1492 C C . PRO A 1 186 ? -1.469 36.294 47.730 1.00 41.84 186 PRO A C 1
ATOM 1494 O O . PRO A 1 186 ? -0.885 36.000 46.684 1.00 41.84 186 PRO A O 1
ATOM 1497 N N . LYS A 1 187 ? -1.384 35.492 48.800 1.00 39.19 187 LYS A N 1
ATOM 1498 C CA . LYS A 1 187 ? -0.576 34.247 48.793 1.00 39.19 187 LYS A CA 1
ATOM 1499 C C . LYS A 1 187 ? -1.363 32.973 48.471 1.00 39.19 187 LYS A C 1
ATOM 1501 O O . LYS A 1 187 ? -0.787 32.061 47.885 1.00 39.19 187 LYS A O 1
ATOM 1506 N N . LYS A 1 188 ? -2.657 32.911 48.803 1.00 45.69 188 LYS A N 1
ATOM 1507 C CA . LYS A 1 188 ? -3.564 31.840 48.332 1.00 45.69 188 LYS A CA 1
ATOM 1508 C C . LYS A 1 188 ? -3.997 32.058 46.876 1.00 45.69 188 LYS A C 1
ATOM 1510 O O . LYS A 1 188 ? -4.220 31.093 46.153 1.00 45.69 188 LYS A O 1
ATOM 1515 N N . GLU A 1 189 ? -4.005 33.320 46.440 1.00 50.03 189 GLU A N 1
ATOM 1516 C CA . GLU A 1 189 ? -4.396 33.770 45.100 1.00 50.03 189 GLU A CA 1
ATOM 1517 C C . GLU A 1 189 ? -3.650 33.092 43.950 1.00 50.03 189 GLU A C 1
ATOM 1519 O O . GLU A 1 189 ? -4.268 32.771 42.945 1.00 50.03 189 GLU A O 1
ATOM 1524 N N . MET A 1 190 ? -2.335 32.878 44.053 1.00 41.38 190 MET A N 1
ATOM 1525 C CA . MET A 1 190 ? -1.558 32.405 42.900 1.00 41.38 190 MET A CA 1
ATOM 1526 C C . MET A 1 190 ? -1.879 30.951 42.533 1.00 41.38 190 MET A C 1
ATOM 1528 O O . MET A 1 190 ? -1.946 30.613 41.356 1.00 41.38 190 MET A O 1
ATOM 1532 N N . GLU A 1 191 ? -2.101 30.093 43.528 1.00 45.22 191 GLU A N 1
ATOM 1533 C CA . GLU A 1 191 ? -2.438 28.683 43.299 1.00 45.22 191 GLU A CA 1
ATOM 1534 C C . GLU A 1 191 ? -3.908 28.509 42.892 1.00 45.22 191 GLU A C 1
ATOM 1536 O O . GLU A 1 191 ? -4.211 27.717 41.997 1.00 45.22 191 GLU A O 1
ATOM 1541 N N . GLU A 1 192 ? -4.822 29.306 43.457 1.00 47.25 192 GLU A N 1
ATOM 1542 C CA . GLU A 1 192 ? -6.227 29.342 43.028 1.00 47.25 192 GLU A CA 1
ATOM 1543 C C . GLU A 1 192 ? -6.366 29.888 41.596 1.00 47.25 192 GLU A C 1
ATOM 1545 O O . GLU A 1 192 ? -7.095 29.306 40.793 1.00 47.25 192 GLU A O 1
ATOM 1550 N N . LEU A 1 193 ? -5.607 30.929 41.230 1.00 44.47 193 LEU A N 1
ATOM 1551 C CA . LEU A 1 193 ? -5.581 31.501 39.880 1.00 44.47 193 LEU A CA 1
ATOM 1552 C C . LEU A 1 193 ? -4.974 30.528 38.859 1.00 44.47 193 LEU A C 1
ATOM 1554 O O . LEU A 1 193 ? -5.571 30.320 37.806 1.00 44.47 193 LEU A O 1
ATOM 1558 N N . LYS A 1 194 ? -3.844 29.875 39.170 1.00 44.62 194 LYS A N 1
ATOM 1559 C CA . LYS A 1 194 ? -3.257 28.818 38.320 1.00 44.62 194 LYS A CA 1
ATOM 1560 C C . LYS A 1 194 ? -4.231 27.665 38.095 1.00 44.62 194 LYS A C 1
ATOM 1562 O O . LYS A 1 194 ? -4.345 27.165 36.975 1.00 44.62 194 LYS A O 1
ATOM 1567 N N . THR A 1 195 ? -4.949 27.259 39.142 1.00 51.53 195 THR A N 1
ATOM 1568 C CA . THR A 1 195 ? -5.963 26.200 39.065 1.00 51.53 195 THR A CA 1
ATOM 1569 C C . THR A 1 195 ? -7.130 26.631 38.183 1.00 51.53 195 THR A C 1
ATOM 1571 O O . THR A 1 195 ? -7.513 25.895 37.273 1.00 51.53 195 THR A O 1
ATOM 1574 N N . LEU A 1 196 ? -7.654 27.845 38.386 1.00 47.94 196 LEU A N 1
ATOM 1575 C CA . LEU A 1 196 ? -8.690 28.421 37.532 1.00 47.94 196 LEU A CA 1
ATOM 1576 C C . LEU A 1 196 ? -8.211 28.436 36.068 1.00 47.94 196 LEU A C 1
ATOM 1578 O O . LEU A 1 196 ? -8.858 27.885 35.183 1.00 47.94 196 LEU A O 1
ATOM 1582 N N . MET A 1 197 ? -7.053 29.023 35.789 1.00 46.22 197 MET A N 1
ATOM 1583 C CA . MET A 1 197 ? -6.551 29.170 34.423 1.00 46.22 197 MET A CA 1
ATOM 1584 C C . MET A 1 197 ? -6.299 27.833 33.728 1.00 46.22 197 MET A C 1
ATOM 1586 O O . MET A 1 197 ? -6.624 27.686 32.551 1.00 46.22 197 MET A O 1
ATOM 1590 N N . SER A 1 198 ? -5.799 26.842 34.465 1.00 50.41 198 SER A N 1
ATOM 1591 C CA . SER A 1 198 ? -5.657 25.473 33.966 1.00 50.41 198 SER A CA 1
ATOM 1592 C C . SER A 1 198 ? -7.012 24.875 33.574 1.00 50.41 198 SER A C 1
ATOM 1594 O O . SER A 1 198 ? -7.124 24.270 32.508 1.00 50.41 198 SER A O 1
ATOM 1596 N N . ASN A 1 199 ? -8.059 25.105 34.375 1.00 53.53 199 ASN A N 1
ATOM 1597 C CA . ASN A 1 199 ? -9.421 24.662 34.064 1.00 53.53 199 ASN A CA 1
ATOM 1598 C C . ASN A 1 199 ? -9.992 25.373 32.828 1.00 53.53 199 ASN A C 1
ATOM 1600 O O . ASN A 1 199 ? -10.599 24.721 31.983 1.00 53.53 199 ASN A O 1
ATOM 1604 N N . LEU A 1 200 ? -9.753 26.678 32.670 1.00 50.25 200 LEU A N 1
ATOM 1605 C CA . LEU A 1 200 ? -10.197 27.427 31.491 1.00 50.25 200 LEU A CA 1
ATOM 1606 C C . LEU A 1 200 ? -9.512 26.936 30.208 1.00 50.25 200 LEU A C 1
ATOM 1608 O O . LEU A 1 200 ? -10.174 26.730 29.192 1.00 50.25 200 LEU A O 1
ATOM 1612 N N . ILE A 1 201 ? -8.194 26.718 30.243 1.00 54.50 201 ILE A N 1
ATOM 1613 C CA . ILE A 1 201 ? -7.445 26.173 29.099 1.00 54.50 201 ILE A CA 1
ATOM 1614 C C . ILE A 1 201 ? -7.993 24.793 28.719 1.00 54.50 201 ILE A C 1
ATOM 1616 O O . ILE A 1 201 ? -8.182 24.507 27.535 1.00 54.50 201 ILE A O 1
ATOM 1620 N N . LEU A 1 202 ? -8.279 23.955 29.717 1.00 56.81 202 LEU A N 1
ATOM 1621 C CA . LEU A 1 202 ? -8.870 22.638 29.517 1.00 56.81 202 LEU A CA 1
ATOM 1622 C C . LEU A 1 202 ? -10.262 22.726 28.870 1.00 56.81 202 LEU A C 1
ATOM 1624 O O . LEU A 1 202 ? -10.546 21.978 27.932 1.00 56.81 202 LEU A O 1
ATOM 1628 N N . GLU A 1 203 ? -11.116 23.647 29.324 1.00 57.34 203 GLU A N 1
ATOM 1629 C CA . GLU A 1 203 ? -12.448 23.877 28.751 1.00 57.34 203 GLU A CA 1
ATOM 1630 C C . GLU A 1 203 ? -12.379 24.370 27.301 1.00 57.34 203 GLU A C 1
ATOM 1632 O O . GLU A 1 203 ? -13.083 23.831 26.447 1.00 57.34 203 GLU A O 1
ATOM 1637 N N . ILE A 1 204 ? -11.497 25.329 26.992 1.00 56.22 204 ILE A N 1
ATOM 1638 C CA . ILE A 1 204 ? -11.304 25.847 25.626 1.00 56.22 204 ILE A CA 1
ATOM 1639 C C . ILE A 1 204 ? -10.833 24.731 24.689 1.00 56.22 204 ILE A C 1
ATOM 1641 O O . ILE A 1 204 ? -11.388 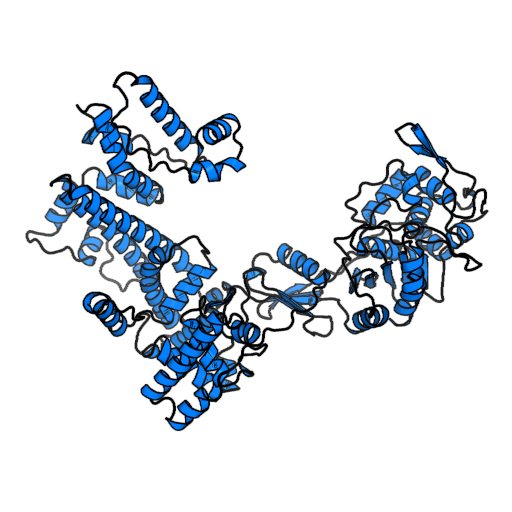24.554 23.603 1.00 56.22 204 ILE A O 1
ATOM 1645 N N . ARG A 1 205 ? -9.842 23.932 25.106 1.00 63.31 205 ARG A N 1
ATOM 1646 C CA . ARG A 1 205 ? -9.354 22.796 24.307 1.00 63.31 205 ARG A CA 1
ATOM 1647 C C . ARG A 1 205 ? -10.431 21.737 24.104 1.00 63.31 205 ARG A C 1
ATOM 1649 O O . ARG A 1 205 ? -10.575 21.228 22.996 1.00 63.31 205 ARG A O 1
ATOM 1656 N N . SER A 1 206 ? -11.220 21.453 25.137 1.00 63.53 206 SER A N 1
ATOM 1657 C CA . SER A 1 206 ? -12.346 20.522 25.038 1.00 63.53 206 SER A CA 1
ATOM 1658 C C . SER A 1 206 ? -13.411 21.029 24.057 1.00 63.53 206 SER A C 1
ATOM 1660 O O . SER A 1 206 ? -13.888 20.288 23.201 1.00 63.53 206 SER A O 1
ATOM 1662 N N . ALA A 1 207 ? -13.749 22.320 24.120 1.00 63.12 207 ALA A N 1
ATOM 1663 C CA . ALA A 1 207 ? -14.691 22.946 23.196 1.00 63.12 207 ALA A CA 1
ATOM 1664 C C . ALA A 1 207 ? -14.183 22.917 21.746 1.00 63.12 207 ALA A C 1
ATOM 1666 O O . ALA A 1 207 ? -14.963 22.647 20.832 1.00 63.12 207 ALA A O 1
ATOM 1667 N N . LYS A 1 208 ? -12.876 23.123 21.539 1.00 71.38 208 LYS A N 1
ATOM 1668 C CA . LYS A 1 208 ? -12.238 23.009 20.225 1.00 71.38 208 LYS A CA 1
ATOM 1669 C C . LYS A 1 208 ? -12.365 21.594 19.657 1.00 71.38 208 LYS A C 1
ATOM 1671 O O . LYS A 1 208 ? -12.901 21.447 18.564 1.00 71.38 208 LYS A O 1
ATOM 1676 N N . ILE A 1 209 ? -11.982 20.568 20.425 1.00 73.50 209 ILE A N 1
ATOM 1677 C CA . ILE A 1 209 ? -12.136 19.153 20.032 1.00 73.50 209 ILE A CA 1
ATOM 1678 C C . ILE A 1 209 ? -13.592 18.851 19.674 1.00 73.50 209 ILE A C 1
ATOM 1680 O O . ILE A 1 209 ? -13.869 18.202 18.669 1.00 73.50 209 ILE A O 1
ATOM 1684 N N . PHE A 1 210 ? -14.534 19.315 20.495 1.00 72.81 210 PHE A N 1
ATOM 1685 C CA . PHE A 1 210 ? -15.954 19.099 20.255 1.00 72.81 210 PHE A CA 1
ATOM 1686 C C . PHE A 1 210 ? -16.412 19.743 18.938 1.00 72.81 210 PHE A C 1
ATOM 1688 O O . PHE A 1 210 ? -17.082 19.087 18.146 1.00 72.81 210 PHE A O 1
ATOM 1695 N N . SER A 1 211 ? -16.029 20.999 18.688 1.00 71.19 211 SER A N 1
ATOM 1696 C CA . SER A 1 211 ? -16.342 21.730 17.452 1.00 71.19 211 SER A CA 1
ATOM 1697 C C . SER A 1 211 ? -15.777 21.034 16.212 1.00 71.19 211 SER A C 1
ATOM 1699 O O . SER A 1 211 ? -16.484 20.842 15.227 1.00 71.19 211 SER A O 1
ATOM 1701 N N . GLU A 1 212 ? -14.524 20.596 16.292 1.00 79.44 212 GLU A N 1
ATOM 1702 C CA . GLU A 1 212 ? -13.803 19.916 15.218 1.00 79.44 212 GLU A CA 1
ATOM 1703 C C . GLU A 1 212 ? -14.369 18.522 14.904 1.00 79.44 212 GLU A C 1
ATOM 1705 O O . GLU A 1 212 ? -14.521 18.158 13.739 1.00 79.44 212 GLU A O 1
ATOM 1710 N N . MET A 1 213 ? -14.752 17.758 15.930 1.00 82.81 213 MET A N 1
ATOM 1711 C CA . MET A 1 213 ? -15.317 16.414 15.769 1.00 82.81 213 MET A CA 1
ATOM 1712 C C . MET A 1 213 ? -16.808 16.413 15.418 1.00 82.81 213 MET A C 1
ATOM 1714 O O . MET A 1 213 ? -17.287 15.454 14.814 1.00 82.81 213 MET A O 1
ATOM 1718 N N . SER A 1 214 ? -17.572 17.442 15.802 1.00 77.69 214 SER A N 1
ATOM 1719 C CA . SER A 1 214 ? -19.035 17.442 15.658 1.00 77.69 214 SER A CA 1
ATOM 1720 C C . SER A 1 214 ? -19.523 17.195 14.222 1.00 77.69 214 SER A C 1
ATOM 1722 O O . SER A 1 214 ? -20.467 16.414 14.082 1.00 77.69 214 SER A O 1
ATOM 1724 N N . PRO A 1 215 ? -18.940 17.783 13.155 1.00 82.81 215 PRO A N 1
ATOM 1725 C CA . PRO A 1 215 ? -19.357 17.498 11.781 1.00 82.81 215 PRO A CA 1
ATOM 1726 C C . PRO A 1 215 ? -19.228 16.015 11.430 1.00 82.81 215 PRO A C 1
ATOM 1728 O O . PRO A 1 215 ? -20.149 15.432 10.868 1.00 82.81 215 PRO A O 1
ATOM 1731 N N . LEU A 1 216 ? -18.126 15.383 11.840 1.00 85.44 216 LEU A N 1
ATOM 1732 C CA . LEU A 1 216 ? -17.889 13.965 11.603 1.00 85.44 216 LEU A CA 1
ATOM 1733 C C . LEU A 1 216 ? -18.842 13.083 12.423 1.00 85.44 216 LEU A C 1
ATOM 1735 O O . LEU A 1 216 ? -19.434 12.149 11.892 1.00 85.44 216 LEU A O 1
ATOM 1739 N N . ILE A 1 217 ? -19.042 13.393 13.705 1.00 86.81 217 ILE A N 1
ATOM 1740 C CA . ILE A 1 217 ? -19.921 12.621 14.601 1.00 86.81 217 ILE A CA 1
ATOM 1741 C C . ILE A 1 217 ? -21.402 12.720 14.201 1.00 86.81 217 ILE A C 1
ATOM 1743 O O . ILE A 1 217 ? -22.168 11.792 14.452 1.00 86.81 217 ILE A O 1
ATOM 1747 N N . THR A 1 218 ? -21.805 13.826 13.572 1.00 83.12 218 THR A N 1
ATOM 1748 C CA . THR A 1 218 ? -23.188 14.057 13.113 1.00 83.12 218 THR A CA 1
ATOM 1749 C C . THR A 1 218 ? -23.434 13.661 11.650 1.00 83.12 218 THR A C 1
ATOM 1751 O O . THR A 1 218 ? -24.565 13.760 11.163 1.00 83.12 218 THR A O 1
ATOM 1754 N N . SER A 1 219 ? -22.390 13.197 10.956 1.00 84.81 219 SER A N 1
ATOM 1755 C CA . SER A 1 219 ? -22.438 12.756 9.560 1.00 84.81 219 SER A CA 1
ATOM 1756 C C . SER A 1 219 ? -23.253 11.468 9.369 1.00 84.81 219 SER A C 1
ATOM 1758 O O . SER A 1 219 ? -23.780 10.873 10.317 1.00 84.81 219 SER A O 1
ATOM 1760 N N . ASN A 1 220 ? -23.411 11.029 8.119 1.00 87.06 220 ASN A N 1
ATOM 1761 C CA . ASN A 1 220 ? -24.007 9.720 7.863 1.00 87.06 220 ASN A CA 1
ATOM 1762 C C . ASN A 1 220 ? -23.076 8.595 8.354 1.00 87.06 220 ASN A C 1
ATOM 1764 O O . ASN A 1 220 ? -21.859 8.720 8.225 1.00 87.06 220 ASN A O 1
ATOM 1768 N N . PRO A 1 221 ? -23.610 7.456 8.842 1.00 87.00 221 PRO A N 1
ATOM 1769 C CA . PRO A 1 221 ? -22.780 6.353 9.333 1.00 87.00 221 PRO A CA 1
ATOM 1770 C C . PRO A 1 221 ? -21.707 5.881 8.337 1.00 87.00 221 PRO A C 1
ATOM 1772 O O . PRO A 1 221 ? -20.599 5.545 8.742 1.00 87.00 221 PRO A O 1
ATOM 1775 N N . SER A 1 222 ? -22.008 5.899 7.035 1.00 83.81 222 SER A N 1
ATOM 1776 C CA . SER A 1 222 ? -21.044 5.567 5.980 1.00 83.81 222 SER A CA 1
ATOM 1777 C C . SER A 1 222 ? -19.888 6.564 5.889 1.00 83.81 222 SER A C 1
ATOM 1779 O O . SER A 1 222 ? -18.749 6.147 5.739 1.00 83.81 222 SER A O 1
ATOM 1781 N N . GLU A 1 223 ? -20.159 7.864 6.035 1.00 85.06 223 GLU A N 1
ATOM 1782 C CA . GLU A 1 223 ? -19.134 8.917 5.990 1.00 85.06 223 GLU A CA 1
ATOM 1783 C C . GLU A 1 223 ? -18.179 8.809 7.185 1.00 85.06 223 GLU A C 1
ATOM 1785 O O . GLU A 1 223 ? -16.969 8.957 7.022 1.00 85.06 223 GLU A O 1
ATOM 1790 N N . LEU A 1 224 ? -18.703 8.467 8.369 1.00 86.00 224 LEU A N 1
ATOM 1791 C CA . LEU A 1 224 ? -17.882 8.179 9.546 1.00 86.00 224 LEU A CA 1
ATOM 1792 C C . LEU A 1 224 ? -16.966 6.965 9.331 1.00 86.00 224 LEU A C 1
ATOM 1794 O O . LEU A 1 224 ? -15.823 6.973 9.776 1.00 86.00 224 LEU A O 1
ATOM 1798 N N . VAL A 1 225 ? -17.449 5.910 8.669 1.00 85.56 225 VAL A N 1
ATOM 1799 C CA . VAL A 1 225 ? -16.630 4.723 8.367 1.00 85.56 225 VAL A CA 1
ATOM 1800 C C . VAL A 1 225 ? -15.580 5.033 7.298 1.00 85.56 225 VAL A C 1
ATOM 1802 O O . VAL A 1 225 ? -14.432 4.611 7.441 1.00 85.56 225 VAL A O 1
ATOM 1805 N N . ASP A 1 226 ? -15.946 5.795 6.266 1.00 81.06 226 ASP A N 1
ATOM 1806 C CA . ASP A 1 226 ? -15.053 6.201 5.177 1.00 81.06 226 ASP A CA 1
ATOM 1807 C C . ASP A 1 226 ? -13.942 7.160 5.650 1.00 81.06 226 ASP A C 1
ATOM 1809 O O . ASP A 1 226 ? -12.880 7.224 5.028 1.00 81.06 226 ASP A O 1
ATOM 1813 N N . SER A 1 227 ? -14.142 7.876 6.766 1.00 82.88 227 SER A N 1
ATOM 1814 C CA . SER A 1 227 ? -13.116 8.743 7.365 1.00 82.88 227 SER A CA 1
ATOM 1815 C C . SER A 1 227 ? -12.002 7.971 8.083 1.00 82.88 227 SER A C 1
ATOM 1817 O O . SER A 1 227 ? -10.955 8.547 8.397 1.00 82.88 227 SER A O 1
ATOM 1819 N N . LEU A 1 228 ? -12.211 6.683 8.373 1.00 85.19 228 LEU A N 1
ATOM 1820 C CA . LEU A 1 228 ? -11.240 5.843 9.067 1.00 85.19 228 LEU A CA 1
ATOM 1821 C C . LEU A 1 228 ? -10.160 5.343 8.097 1.00 85.19 228 LEU A C 1
ATOM 1823 O O . LEU A 1 228 ? -10.492 4.914 6.990 1.00 85.19 228 LEU A O 1
ATOM 1827 N N . PRO A 1 229 ? -8.880 5.270 8.517 1.00 82.94 229 PRO A N 1
ATOM 1828 C CA . PRO A 1 229 ? -7.810 4.714 7.693 1.00 82.94 229 PRO A CA 1
ATOM 1829 C C . PRO A 1 229 ? -8.164 3.342 7.151 1.00 82.94 229 PRO A C 1
ATOM 1831 O O . PRO A 1 229 ? -8.586 2.489 7.920 1.00 82.94 229 PRO A O 1
ATOM 1834 N N . GLY A 1 230 ? -7.993 3.103 5.862 1.00 81.19 230 GLY A N 1
ATOM 1835 C CA . GLY A 1 230 ? -8.233 1.787 5.290 1.00 81.19 230 GLY A CA 1
ATOM 1836 C C . GLY A 1 230 ? -6.966 1.073 4.880 1.00 81.19 230 GLY A C 1
ATOM 1837 O O . GLY A 1 230 ? -5.845 1.577 4.965 1.00 81.19 230 GLY A O 1
ATOM 1838 N N . THR A 1 231 ? -7.190 -0.143 4.411 1.00 83.94 231 THR A N 1
ATOM 1839 C CA . THR A 1 231 ? -6.157 -1.017 3.882 1.00 83.94 231 THR A CA 1
ATOM 1840 C C . THR A 1 231 ? -6.225 -1.005 2.368 1.00 83.94 231 THR A C 1
ATOM 1842 O O . THR A 1 231 ? -7.271 -1.317 1.798 1.00 83.94 231 THR A O 1
ATOM 1845 N N . SER A 1 232 ? -5.108 -0.680 1.726 1.00 87.50 232 SER A N 1
ATOM 1846 C CA . SER A 1 232 ? -4.982 -0.758 0.277 1.00 87.50 232 SER A CA 1
ATOM 1847 C C . SER A 1 232 ? -4.384 -2.095 -0.131 1.00 87.50 232 SER A C 1
ATOM 1849 O O . SER A 1 232 ? -3.433 -2.575 0.487 1.00 87.50 232 SER A O 1
ATOM 1851 N N . ARG A 1 233 ? -4.939 -2.698 -1.180 1.00 90.25 233 ARG A N 1
ATOM 1852 C CA . ARG A 1 233 ? -4.552 -4.026 -1.667 1.00 90.25 233 ARG A CA 1
ATOM 1853 C C . ARG A 1 233 ? -4.172 -3.955 -3.130 1.00 90.25 233 ARG A C 1
ATOM 1855 O O . ARG A 1 233 ? -4.871 -3.330 -3.919 1.00 90.25 233 ARG A O 1
ATOM 1862 N N . ILE A 1 234 ? -3.070 -4.603 -3.475 1.00 92.31 234 ILE A N 1
ATOM 1863 C CA . ILE A 1 234 ? -2.587 -4.742 -4.845 1.00 92.31 234 ILE A CA 1
ATOM 1864 C C . ILE A 1 234 ? -2.883 -6.167 -5.293 1.00 92.31 234 ILE A C 1
ATOM 1866 O O . ILE A 1 234 ? -2.503 -7.114 -4.605 1.00 92.31 234 ILE A O 1
ATOM 1870 N N . TYR A 1 235 ? -3.537 -6.307 -6.439 1.00 94.50 235 TYR A N 1
ATOM 1871 C CA . TYR A 1 235 ? -3.898 -7.581 -7.046 1.00 94.50 235 TYR A CA 1
ATOM 1872 C C . TYR A 1 235 ? -3.208 -7.754 -8.403 1.00 94.50 235 TYR A C 1
ATOM 1874 O O . TYR A 1 235 ? -3.019 -6.781 -9.143 1.00 94.50 235 TYR A O 1
ATOM 1882 N N . ASP A 1 236 ? -2.847 -8.990 -8.738 1.00 95.50 236 ASP A N 1
ATOM 1883 C CA . ASP A 1 236 ? -2.378 -9.363 -10.076 1.00 95.50 236 ASP A CA 1
ATOM 1884 C C . ASP A 1 236 ? -3.522 -9.336 -11.113 1.00 95.50 236 ASP A C 1
ATOM 1886 O O . ASP A 1 236 ? -4.680 -9.026 -10.804 1.00 95.50 236 ASP A O 1
ATOM 1890 N N . ASN A 1 237 ? -3.208 -9.666 -12.366 1.00 95.12 237 ASN A N 1
ATOM 1891 C CA . ASN A 1 237 ? -4.174 -9.706 -13.463 1.00 95.12 237 ASN A CA 1
ATOM 1892 C C . ASN A 1 237 ? -5.172 -10.887 -13.397 1.00 95.12 237 ASN A C 1
ATOM 1894 O O . ASN A 1 237 ? -6.104 -10.928 -14.204 1.00 95.12 237 ASN A O 1
ATOM 1898 N N . LYS A 1 238 ? -5.005 -11.825 -12.452 1.00 95.88 238 LYS A N 1
ATOM 1899 C CA . LYS A 1 238 ? -5.915 -12.950 -12.168 1.00 95.88 238 LYS A CA 1
ATOM 1900 C C . LYS A 1 238 ? -6.766 -12.718 -10.910 1.00 95.88 238 LYS A C 1
ATOM 1902 O O . LYS A 1 238 ? -7.659 -13.516 -10.637 1.00 95.88 238 LYS A O 1
ATOM 1907 N N . GLY A 1 239 ? -6.526 -11.636 -10.167 1.00 92.44 239 GLY A N 1
ATOM 1908 C CA . GLY A 1 239 ? -7.231 -11.298 -8.930 1.00 92.44 239 GLY A CA 1
ATOM 1909 C C . GLY A 1 239 ? -6.579 -11.835 -7.650 1.00 92.44 239 GLY A C 1
ATOM 1910 O O . GLY A 1 239 ? -7.189 -11.754 -6.584 1.00 92.44 239 GLY A O 1
ATOM 1911 N N . THR A 1 240 ? -5.353 -12.356 -7.708 1.00 92.38 240 THR A N 1
ATOM 1912 C CA . THR A 1 240 ? -4.601 -12.785 -6.519 1.00 92.38 240 THR A CA 1
ATOM 1913 C C . THR A 1 240 ? -4.019 -11.572 -5.804 1.00 92.38 240 THR A C 1
ATOM 1915 O O . THR A 1 240 ? -3.406 -10.712 -6.437 1.00 92.38 240 THR A O 1
ATOM 1918 N N . LYS A 1 241 ? -4.174 -11.487 -4.476 1.00 91.25 241 LYS A N 1
ATOM 1919 C CA . LYS A 1 241 ? -3.570 -10.411 -3.675 1.00 91.25 241 LYS A CA 1
ATOM 1920 C C . LYS A 1 241 ? -2.048 -10.576 -3.651 1.00 91.25 241 LYS A C 1
ATOM 1922 O O . LYS A 1 241 ? -1.549 -11.567 -3.132 1.00 91.25 241 LYS A O 1
ATOM 1927 N N . LEU A 1 242 ? -1.337 -9.580 -4.167 1.00 89.19 242 LEU A N 1
ATOM 1928 C CA . LEU A 1 242 ? 0.123 -9.513 -4.199 1.00 89.19 242 LEU A CA 1
ATOM 1929 C C . LEU A 1 242 ? 0.694 -8.809 -2.972 1.00 89.19 242 LEU A C 1
ATOM 1931 O O . LEU A 1 242 ? 1.681 -9.250 -2.393 1.00 89.19 242 LEU A O 1
ATOM 1935 N N . TYR A 1 243 ? 0.086 -7.686 -2.591 1.00 88.31 243 TYR A N 1
ATOM 1936 C CA . TYR A 1 243 ? 0.622 -6.834 -1.539 1.00 88.31 243 TYR A CA 1
ATOM 1937 C C . TYR A 1 243 ? -0.476 -6.049 -0.836 1.00 88.31 243 TYR A C 1
ATOM 1939 O O . TYR A 1 243 ? -1.547 -5.794 -1.391 1.00 88.31 243 TYR A O 1
ATOM 1947 N N . GLU A 1 244 ? -0.193 -5.648 0.396 1.00 86.62 244 GLU A N 1
ATOM 1948 C CA . GLU A 1 244 ? -1.096 -4.873 1.227 1.00 86.62 244 GLU A CA 1
ATOM 1949 C C . GLU A 1 244 ? -0.318 -3.745 1.905 1.00 86.62 244 GLU A C 1
ATOM 1951 O O . GLU A 1 244 ? 0.769 -3.963 2.438 1.00 86.62 244 GLU A O 1
ATOM 1956 N N . PHE A 1 245 ? -0.854 -2.527 1.861 1.00 85.25 245 PHE A N 1
ATOM 1957 C CA . PHE A 1 245 ? -0.218 -1.363 2.469 1.00 85.25 245 PHE A CA 1
ATOM 1958 C C . PHE A 1 245 ? -1.237 -0.443 3.138 1.00 85.25 245 PHE A C 1
ATOM 1960 O O . PHE A 1 245 ? -2.426 -0.450 2.815 1.00 85.25 245 PHE A O 1
ATOM 1967 N N . TYR A 1 246 ? -0.753 0.363 4.085 1.00 85.06 246 TYR A N 1
ATOM 1968 C CA . TYR A 1 246 ? -1.603 1.076 5.041 1.00 85.06 246 TYR A CA 1
ATOM 1969 C C . TYR A 1 246 ? -1.231 2.564 5.127 1.00 85.06 246 TYR A C 1
ATOM 1971 O O . TYR A 1 246 ? -0.455 2.962 6.000 1.00 85.06 246 TYR A O 1
ATOM 1979 N N . PRO A 1 247 ? -1.759 3.410 4.227 1.00 74.62 247 PRO A N 1
ATOM 1980 C CA . PRO A 1 247 ? -1.325 4.803 4.079 1.00 74.62 247 PRO A CA 1
ATOM 1981 C C . PRO A 1 247 ? -1.452 5.669 5.332 1.00 74.62 247 PRO A C 1
ATOM 1983 O O . PRO A 1 247 ? -0.594 6.510 5.591 1.00 74.62 247 PRO A O 1
ATOM 1986 N N . ALA A 1 248 ? -2.504 5.441 6.121 1.00 75.50 248 ALA A N 1
ATOM 1987 C CA . ALA A 1 248 ? -2.807 6.189 7.340 1.00 75.50 248 ALA A CA 1
ATOM 1988 C C . ALA A 1 248 ? -2.799 5.299 8.603 1.00 75.50 248 ALA A C 1
ATOM 1990 O O . ALA A 1 248 ? -3.362 5.659 9.640 1.00 75.50 248 ALA A O 1
ATOM 1991 N N . GLY A 1 249 ? -2.123 4.146 8.532 1.00 74.81 249 GLY A N 1
ATOM 1992 C CA . GLY A 1 249 ? -2.026 3.156 9.608 1.00 74.81 249 GLY A CA 1
ATOM 1993 C C . GLY A 1 249 ? -2.822 1.881 9.330 1.00 74.81 249 GLY A C 1
ATOM 1994 O O . GLY A 1 249 ? -3.818 1.896 8.610 1.00 74.81 249 GLY A O 1
ATOM 1995 N N . LYS A 1 250 ? -2.352 0.758 9.885 1.00 79.62 250 LYS A N 1
ATOM 1996 C CA . LYS A 1 250 ? -2.907 -0.574 9.627 1.00 79.62 250 LYS A CA 1
ATOM 1997 C C . LYS A 1 250 ? -4.283 -0.738 10.282 1.00 79.62 250 LYS A C 1
ATOM 1999 O O . LYS A 1 250 ? -4.376 -0.768 11.509 1.00 79.62 250 LYS A O 1
ATOM 2004 N N . ARG A 1 251 ? -5.330 -0.858 9.453 1.00 86.06 251 ARG A N 1
ATOM 2005 C CA . ARG A 1 251 ? -6.697 -1.222 9.860 1.00 86.06 251 ARG A CA 1
ATOM 2006 C C . ARG A 1 251 ? -7.342 -2.172 8.849 1.00 86.06 251 ARG A C 1
ATOM 2008 O O . ARG A 1 251 ? -7.746 -1.758 7.760 1.00 86.06 251 ARG A O 1
ATOM 2015 N N . LEU A 1 252 ? -7.472 -3.437 9.227 1.00 86.62 252 LEU A N 1
ATOM 2016 C CA . LEU A 1 252 ? -8.322 -4.420 8.569 1.00 86.62 252 LEU A CA 1
ATOM 2017 C C . LEU A 1 252 ? -9.757 -4.276 9.075 1.00 86.62 252 LEU A C 1
ATOM 2019 O O . LEU A 1 252 ? -9.982 -4.030 10.259 1.00 86.62 252 LEU A O 1
ATOM 2023 N N . VAL A 1 253 ? -10.718 -4.409 8.161 1.00 88.31 253 VAL A N 1
ATOM 2024 C CA . VAL A 1 253 ? -12.141 -4.263 8.476 1.00 88.31 253 VAL A CA 1
ATOM 2025 C C . VAL A 1 253 ? -12.688 -5.590 8.998 1.00 88.31 253 VAL A C 1
ATOM 2027 O O . VAL A 1 253 ? -12.688 -6.581 8.272 1.00 88.31 253 VAL A O 1
ATOM 2030 N N . LEU A 1 254 ? -13.186 -5.586 10.232 1.00 92.06 254 LEU A N 1
ATOM 2031 C CA . LEU A 1 254 ? -14.066 -6.617 10.766 1.00 92.06 254 LEU A CA 1
ATOM 2032 C C . LEU A 1 254 ? -15.501 -6.313 10.326 1.00 92.06 254 LEU A C 1
ATOM 2034 O O . LEU A 1 254 ? -16.051 -5.299 10.749 1.00 92.06 254 LEU A O 1
ATOM 2038 N N . ASP A 1 255 ? -16.096 -7.206 9.535 1.00 92.50 255 ASP A N 1
ATOM 2039 C CA . ASP A 1 255 ? -17.543 -7.234 9.290 1.00 92.50 255 ASP A CA 1
ATOM 2040 C C . ASP A 1 255 ? -18.198 -8.079 10.386 1.00 92.50 255 ASP A C 1
ATOM 2042 O O . ASP A 1 255 ? -18.136 -9.318 10.394 1.00 92.50 255 ASP A O 1
ATOM 2046 N N . LEU A 1 256 ? -18.784 -7.392 11.361 1.00 93.25 256 LEU A N 1
ATOM 2047 C CA . LEU A 1 256 ? -19.333 -8.044 12.540 1.00 93.25 256 LEU A CA 1
ATOM 2048 C C . LEU A 1 256 ? -20.608 -8.840 12.208 1.00 93.25 256 LEU A C 1
ATOM 2050 O O . LEU A 1 256 ? -20.854 -9.892 12.806 1.00 93.25 256 LEU A O 1
ATOM 2054 N N . GLY A 1 257 ? -21.394 -8.382 11.230 1.00 93.38 257 GLY A N 1
ATOM 2055 C CA . GLY A 1 257 ? -22.589 -9.076 10.747 1.00 93.38 257 GLY A CA 1
ATOM 2056 C C . GLY A 1 257 ? -22.252 -10.403 10.064 1.00 93.38 257 GLY A C 1
ATOM 2057 O O . GLY A 1 257 ? -22.894 -11.427 10.320 1.00 93.38 257 GLY A O 1
ATOM 2058 N N . LYS A 1 258 ? -21.190 -10.421 9.256 1.00 94.06 258 LYS A N 1
ATOM 2059 C CA . LYS A 1 258 ? -20.657 -11.631 8.626 1.00 94.06 258 LYS A CA 1
ATOM 2060 C C . LYS A 1 258 ? -20.162 -12.634 9.666 1.00 94.06 258 LYS A C 1
ATOM 2062 O O . LYS A 1 258 ? -20.503 -13.814 9.559 1.00 94.06 258 LYS A O 1
ATOM 2067 N N . LEU A 1 259 ? -19.440 -12.180 10.695 1.00 95.31 259 LEU A N 1
ATOM 2068 C CA . LEU A 1 259 ? -19.012 -13.039 11.804 1.00 95.31 259 LEU A CA 1
ATOM 2069 C C . LEU A 1 259 ? -20.219 -13.619 12.559 1.00 95.31 259 LEU A C 1
ATOM 2071 O O . LEU A 1 259 ? -20.259 -14.822 12.808 1.00 95.31 259 LEU A O 1
ATOM 2075 N N . LYS A 1 260 ? -21.230 -12.791 12.861 1.00 95.94 260 LYS A N 1
ATOM 2076 C CA . LYS A 1 260 ? -22.486 -13.204 13.515 1.00 95.94 260 LYS A CA 1
ATOM 2077 C C . LYS A 1 260 ? -23.202 -14.312 12.743 1.00 95.94 260 LYS A C 1
ATOM 2079 O O . LYS A 1 260 ? -23.688 -15.256 13.358 1.00 95.94 260 LYS A O 1
ATOM 2084 N N . TYR A 1 261 ? -23.245 -14.214 11.414 1.00 95.38 261 TYR A N 1
ATOM 2085 C CA . TYR A 1 261 ? -23.900 -15.205 10.558 1.00 95.38 261 TYR A CA 1
ATOM 2086 C C . TYR A 1 261 ? -23.070 -16.484 10.368 1.00 95.38 261 TYR A C 1
ATOM 2088 O O . TYR A 1 261 ? -23.608 -17.583 10.465 1.00 95.38 261 TYR A O 1
ATOM 2096 N N . ARG A 1 262 ? -21.764 -16.360 10.091 1.00 96.25 262 ARG A N 1
ATOM 2097 C CA . ARG A 1 262 ? -20.899 -17.503 9.742 1.00 96.25 262 ARG A CA 1
ATOM 2098 C C . ARG A 1 262 ? -20.346 -18.254 10.951 1.00 96.25 262 ARG A C 1
ATOM 2100 O O . ARG A 1 262 ? -20.112 -19.452 10.850 1.00 96.25 262 ARG A O 1
ATOM 2107 N N . GLN A 1 263 ? -20.098 -17.558 12.059 1.00 96.38 263 GLN A N 1
ATOM 2108 C CA . GLN A 1 263 ? -19.426 -18.078 13.254 1.00 96.38 263 GLN A CA 1
ATOM 2109 C C . GLN A 1 263 ? -20.126 -17.576 14.538 1.00 96.38 263 GLN A C 1
ATOM 2111 O O . GLN A 1 263 ? -19.539 -16.817 15.318 1.00 96.38 263 GLN A O 1
ATOM 2116 N N . PRO A 1 264 ? -21.385 -17.982 14.796 1.00 96.25 264 PRO A N 1
ATOM 2117 C CA . PRO A 1 264 ? -22.211 -17.415 15.867 1.00 96.25 264 PRO A CA 1
ATOM 2118 C C . PRO A 1 264 ? -21.626 -17.612 17.273 1.00 96.25 264 PRO A C 1
ATOM 2120 O O . PRO A 1 264 ? -21.771 -16.732 18.122 1.00 96.25 264 PRO A O 1
ATOM 2123 N N . GLU A 1 265 ? -20.927 -18.725 17.527 1.00 95.94 265 GLU A N 1
ATOM 2124 C CA . GLU A 1 265 ? -20.238 -18.954 18.805 1.00 95.94 265 GLU A CA 1
ATOM 2125 C C . GLU A 1 265 ? -19.118 -17.927 19.022 1.00 95.94 265 GLU A C 1
ATOM 2127 O O . GLU A 1 265 ? -19.080 -17.274 20.063 1.00 95.94 265 GLU A O 1
ATOM 2132 N N . LYS A 1 266 ? -18.261 -17.712 18.013 1.00 96.75 266 LYS A N 1
ATOM 2133 C CA . LYS A 1 266 ? -17.161 -16.735 18.069 1.00 96.75 266 LYS A CA 1
ATOM 2134 C C . LYS A 1 266 ? -17.682 -15.312 18.238 1.00 96.75 266 LYS A C 1
ATOM 2136 O O . LYS A 1 266 ? -17.162 -14.571 19.068 1.00 96.75 266 LYS A O 1
ATOM 2141 N N . TYR A 1 267 ? -18.743 -14.953 17.512 1.00 97.00 267 TYR A N 1
ATOM 2142 C CA . TYR A 1 267 ? -19.431 -13.673 17.685 1.00 97.00 267 TYR A CA 1
ATOM 2143 C C . TYR A 1 267 ? -19.940 -13.491 19.121 1.00 97.00 267 TYR A C 1
ATOM 2145 O O . TYR A 1 267 ? -19.676 -12.460 19.741 1.00 97.00 267 TYR A O 1
ATOM 2153 N N . LYS A 1 268 ? -20.619 -14.503 19.681 1.00 97.00 268 LYS A N 1
ATOM 2154 C CA . LYS A 1 268 ? -21.131 -14.456 21.056 1.00 97.00 268 LYS A CA 1
ATOM 2155 C C . LYS A 1 268 ? -19.997 -14.323 22.070 1.00 97.00 268 LYS A C 1
ATOM 2157 O O . LYS A 1 268 ? -20.098 -13.496 22.969 1.00 97.00 268 LYS A O 1
ATOM 2162 N N . THR A 1 269 ? -18.920 -15.094 21.928 1.00 97.06 269 THR A N 1
ATOM 2163 C CA . THR A 1 269 ? -17.743 -14.990 22.801 1.00 97.06 269 THR A CA 1
ATOM 2164 C C . THR A 1 269 ? -17.111 -13.609 22.716 1.00 97.06 269 THR A C 1
ATOM 2166 O O . THR A 1 269 ? -16.827 -13.033 23.763 1.00 97.06 269 THR A O 1
ATOM 2169 N N . LEU A 1 270 ? -16.907 -13.067 21.513 1.00 97.50 270 LEU A N 1
ATOM 2170 C CA . LEU A 1 270 ? -16.344 -11.730 21.320 1.00 97.50 270 LEU A CA 1
ATOM 2171 C C . LEU A 1 270 ? -17.199 -10.674 22.025 1.00 97.50 270 LEU A C 1
ATOM 2173 O O . LEU A 1 270 ? -16.677 -9.899 22.825 1.00 97.50 270 LEU A O 1
ATOM 2177 N N . LEU A 1 271 ? -18.512 -10.692 21.781 1.00 96.44 271 LEU A N 1
ATOM 2178 C CA . LEU A 1 271 ? -19.445 -9.739 22.370 1.00 96.44 271 LEU A CA 1
ATOM 2179 C C . LEU A 1 271 ? -19.509 -9.874 23.896 1.00 96.44 271 LEU A C 1
ATOM 2181 O O . LEU A 1 271 ? -19.297 -8.890 24.596 1.00 96.44 271 LEU A O 1
ATOM 2185 N N . ASP A 1 272 ? -19.749 -11.078 24.424 1.00 97.19 272 ASP A N 1
ATOM 2186 C CA . ASP A 1 272 ? -19.838 -11.299 25.871 1.00 97.19 272 ASP A CA 1
ATOM 2187 C C . ASP A 1 272 ? -18.532 -10.893 26.570 1.00 97.19 272 ASP A C 1
ATOM 2189 O O . ASP A 1 272 ? -18.580 -10.209 27.589 1.00 97.19 272 ASP A O 1
ATOM 2193 N N . SER A 1 273 ? -17.372 -11.259 26.011 1.00 96.62 273 SER A N 1
ATOM 2194 C CA . SER A 1 273 ? -16.059 -10.919 26.582 1.00 96.62 273 SER A CA 1
ATOM 2195 C C . SER A 1 273 ? -15.825 -9.416 26.600 1.00 96.62 273 SER A C 1
ATOM 2197 O O . SER A 1 273 ? -15.334 -8.888 27.597 1.00 96.62 273 SER A O 1
ATOM 2199 N N . LEU A 1 274 ? -16.172 -8.730 25.507 1.00 95.44 274 LEU A N 1
ATOM 2200 C CA . LEU A 1 274 ? -16.007 -7.287 25.396 1.00 95.44 274 LEU A CA 1
ATOM 2201 C C . LEU A 1 274 ? -16.903 -6.561 26.402 1.00 95.44 274 LEU A C 1
ATOM 2203 O O . LEU A 1 274 ? -16.428 -5.697 27.132 1.00 95.44 274 LEU A O 1
ATOM 2207 N N . LEU A 1 275 ? -18.178 -6.944 26.491 1.00 94.94 275 LEU A N 1
ATOM 2208 C CA . LEU A 1 275 ? -19.147 -6.292 27.371 1.00 94.94 275 LEU A CA 1
ATOM 2209 C C . LEU A 1 275 ? -18.802 -6.477 28.849 1.00 94.94 275 LEU A C 1
ATOM 2211 O O . LEU A 1 275 ? -18.738 -5.495 29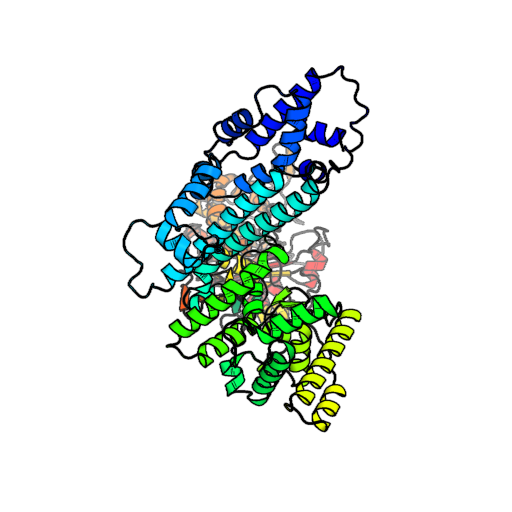.579 1.00 94.94 275 LEU A O 1
ATOM 2215 N N . VAL A 1 276 ? -18.517 -7.700 29.316 1.00 93.75 276 VAL A N 1
ATOM 2216 C CA . VAL A 1 276 ? -18.195 -7.909 30.746 1.00 93.75 276 VAL A CA 1
ATOM 2217 C C . VAL A 1 276 ? -16.917 -7.186 31.174 1.00 93.75 276 VAL A C 1
ATOM 2219 O O . VAL A 1 276 ? -16.716 -6.929 32.362 1.00 93.75 276 VAL A O 1
ATOM 2222 N N . ARG A 1 277 ? -16.035 -6.884 30.216 1.00 89.44 277 ARG A N 1
ATOM 2223 C CA . ARG A 1 277 ? -14.743 -6.254 30.462 1.00 89.44 277 ARG A CA 1
ATOM 2224 C C . ARG A 1 277 ? -14.800 -4.734 30.374 1.00 89.44 277 ARG A C 1
ATOM 2226 O O . ARG A 1 277 ? -14.309 -4.084 31.292 1.00 89.44 277 ARG A O 1
ATOM 2233 N N . GLU A 1 278 ? -15.363 -4.207 29.294 1.00 89.56 278 GLU A N 1
ATOM 2234 C CA . GLU A 1 278 ? -15.323 -2.782 28.958 1.00 89.56 278 GLU A CA 1
ATOM 2235 C C . GLU A 1 278 ? -16.600 -2.049 29.382 1.00 89.56 278 GLU A C 1
ATOM 2237 O O . GLU A 1 278 ? -16.524 -0.925 29.868 1.00 89.56 278 GLU A O 1
ATOM 2242 N N . ASP A 1 279 ? -17.778 -2.662 29.210 1.00 92.19 279 ASP A N 1
ATOM 2243 C CA . ASP A 1 279 ? -19.059 -1.966 29.371 1.00 92.19 279 ASP A CA 1
ATOM 2244 C C . ASP A 1 279 ? -20.247 -2.932 29.526 1.00 92.19 279 ASP A C 1
ATOM 2246 O O . ASP A 1 279 ? -20.968 -3.263 28.580 1.00 92.19 279 ASP A O 1
ATOM 2250 N N . LYS A 1 280 ? -20.456 -3.428 30.750 1.00 91.44 280 LYS A N 1
ATOM 2251 C CA . LYS A 1 280 ? -21.444 -4.489 31.007 1.00 91.44 280 LYS A CA 1
ATOM 2252 C C . LYS A 1 280 ? -22.895 -4.053 30.794 1.00 91.44 280 LYS A C 1
ATOM 2254 O O . LYS A 1 280 ? -23.745 -4.893 30.520 1.00 91.44 280 LYS A O 1
ATOM 2259 N N . ASN A 1 281 ? -23.162 -2.753 30.917 1.00 90.25 281 ASN A N 1
ATOM 2260 C CA . ASN A 1 281 ? -24.489 -2.156 30.770 1.00 90.25 281 ASN A CA 1
ATOM 2261 C C . ASN A 1 281 ? -24.631 -1.451 29.409 1.00 90.25 281 ASN A C 1
ATOM 2263 O O . ASN A 1 281 ? -25.500 -0.591 29.259 1.00 90.25 281 ASN A O 1
ATOM 2267 N N . PHE A 1 282 ? -23.784 -1.785 28.425 1.00 94.69 282 PHE A N 1
ATOM 2268 C CA . PHE A 1 282 ? -23.684 -1.068 27.152 1.00 94.69 282 PHE A CA 1
ATOM 2269 C C . PHE A 1 282 ? -25.036 -0.836 26.475 1.00 94.69 282 PHE A C 1
ATOM 2271 O O . PHE A 1 282 ? -25.311 0.256 25.986 1.00 94.69 282 PHE A O 1
ATOM 2278 N N . PHE A 1 283 ? -25.909 -1.845 26.455 1.00 93.50 283 PHE A N 1
ATOM 2279 C CA . PHE A 1 283 ? -27.227 -1.736 25.825 1.00 93.50 283 PHE A CA 1
ATOM 2280 C C . PHE A 1 283 ? -28.246 -0.936 26.654 1.00 93.50 283 PHE A C 1
ATOM 2282 O O . PHE A 1 283 ? -29.233 -0.454 26.096 1.00 93.50 283 PHE A O 1
ATOM 2289 N N . ASP A 1 284 ? -27.996 -0.715 27.943 1.00 91.00 284 ASP A N 1
ATOM 2290 C CA . ASP A 1 284 ? -28.935 -0.055 28.853 1.00 91.00 284 ASP A CA 1
ATOM 2291 C C . ASP A 1 284 ? -28.778 1.467 28.838 1.00 91.00 284 ASP A C 1
ATOM 2293 O O . ASP A 1 284 ? -29.770 2.195 28.882 1.00 91.00 284 ASP A O 1
ATOM 2297 N N . HIS A 1 285 ? -27.554 1.979 28.697 1.00 88.00 285 HIS A N 1
ATOM 2298 C CA . HIS A 1 285 ? -27.285 3.419 28.719 1.00 88.00 285 HIS A CA 1
ATOM 2299 C C . HIS A 1 285 ? -27.259 4.054 27.317 1.00 88.00 285 HIS A C 1
ATOM 2301 O O . HIS A 1 285 ? -27.226 3.361 26.300 1.00 88.00 285 HIS A O 1
ATOM 2307 N N . ASP A 1 286 ? -27.233 5.386 27.259 1.00 83.94 286 ASP A N 1
ATOM 2308 C CA . ASP A 1 286 ? -27.208 6.180 26.023 1.00 83.94 286 ASP A CA 1
ATOM 2309 C C . ASP A 1 286 ? -25.882 6.955 25.946 1.00 83.94 286 ASP A C 1
ATOM 2311 O O . ASP A 1 286 ? -25.839 8.148 26.207 1.00 83.94 286 ASP A O 1
ATOM 2315 N N . GLY A 1 287 ? -24.766 6.270 25.683 1.00 80.06 287 GLY A N 1
ATOM 2316 C CA . GLY A 1 287 ? -23.428 6.873 25.592 1.00 80.06 287 GLY A CA 1
ATOM 2317 C C . GLY A 1 287 ? -22.623 6.914 26.892 1.00 80.06 287 GLY A C 1
ATOM 2318 O O . GLY A 1 287 ? -21.418 6.685 26.847 1.00 80.06 287 GLY A O 1
ATOM 2319 N N . ILE A 1 288 ? -23.253 7.138 28.049 1.00 82.06 288 ILE A N 1
ATOM 2320 C CA . ILE A 1 288 ? -22.564 7.188 29.354 1.00 82.06 288 ILE A CA 1
ATOM 2321 C C . ILE A 1 288 ? -23.309 6.342 30.384 1.00 82.06 288 ILE A C 1
ATOM 2323 O O . ILE A 1 288 ? -24.503 6.544 30.596 1.00 82.06 288 ILE A O 1
ATOM 2327 N N . ASP A 1 289 ? -22.595 5.464 31.089 1.00 84.06 289 ASP A N 1
ATOM 2328 C CA . ASP A 1 289 ? -23.117 4.779 32.270 1.00 84.06 289 ASP A CA 1
ATOM 2329 C C . ASP A 1 289 ? -22.902 5.649 33.520 1.00 84.06 289 ASP A C 1
ATOM 2331 O O . ASP A 1 289 ? -21.822 5.689 34.114 1.00 84.06 289 ASP A O 1
ATOM 2335 N N . ILE A 1 290 ? -23.961 6.351 33.931 1.00 78.19 290 ILE A N 1
ATOM 2336 C CA . ILE A 1 290 ? -23.950 7.228 35.110 1.00 78.19 290 ILE A CA 1
ATOM 2337 C C . ILE A 1 290 ? -23.639 6.439 36.389 1.00 78.19 290 ILE A C 1
ATOM 2339 O O . ILE A 1 290 ? -22.928 6.954 37.250 1.00 78.19 290 ILE A O 1
ATOM 2343 N N . LYS A 1 291 ? -24.124 5.194 36.515 1.00 74.88 291 LYS A N 1
ATOM 2344 C CA . LYS A 1 291 ? -23.892 4.358 37.704 1.00 74.88 291 LYS A CA 1
ATOM 2345 C C . LYS A 1 291 ? -22.434 3.908 37.771 1.00 74.88 291 LYS A C 1
ATOM 2347 O O . LYS A 1 291 ? -21.829 3.922 38.845 1.00 74.88 291 LYS A O 1
ATOM 2352 N N . ALA A 1 292 ? -21.856 3.515 36.636 1.00 76.31 292 ALA A N 1
ATOM 2353 C CA . ALA A 1 292 ? -20.441 3.167 36.559 1.00 76.31 292 ALA A CA 1
ATOM 2354 C C . ALA A 1 292 ? -19.551 4.388 36.816 1.00 76.31 292 ALA A C 1
ATOM 2356 O O . ALA A 1 292 ? -18.591 4.278 37.577 1.00 76.31 292 ALA A O 1
ATOM 2357 N N . LEU A 1 293 ? -19.905 5.550 36.259 1.00 73.81 293 LEU A N 1
ATOM 2358 C CA . LEU A 1 293 ? -19.186 6.803 36.471 1.00 73.81 293 LEU A CA 1
ATOM 2359 C C . LEU A 1 293 ? -19.230 7.245 37.940 1.00 73.81 293 LEU A C 1
ATOM 2361 O O . LEU A 1 293 ? -18.184 7.538 38.514 1.00 73.81 293 LEU A O 1
ATOM 2365 N N . SER A 1 294 ? -20.407 7.244 38.577 1.00 69.12 294 SER A N 1
ATOM 2366 C CA . SER A 1 294 ? -20.549 7.628 39.988 1.00 69.12 294 SER A CA 1
ATOM 2367 C C . SER A 1 294 ? -19.772 6.694 40.913 1.00 69.12 294 SER A C 1
ATOM 2369 O O . SER A 1 294 ? -19.117 7.154 41.846 1.00 69.12 294 SER A O 1
ATOM 2371 N N . ARG A 1 295 ? -19.789 5.386 40.627 1.00 70.44 295 ARG A N 1
ATOM 2372 C CA . ARG A 1 295 ? -18.996 4.392 41.358 1.00 70.44 295 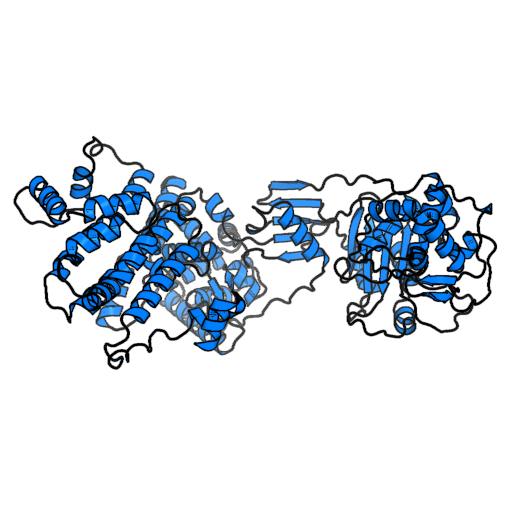ARG A CA 1
ATOM 2373 C C . ARG A 1 295 ? -17.497 4.618 41.166 1.00 70.44 295 ARG A C 1
ATOM 2375 O O . ARG A 1 295 ? -16.771 4.622 42.147 1.00 70.44 295 ARG A O 1
ATOM 2382 N N . ALA A 1 296 ? -17.034 4.849 39.939 1.00 70.56 296 ALA A N 1
ATOM 2383 C CA . ALA A 1 296 ? -15.617 5.090 39.663 1.00 70.56 296 ALA A CA 1
ATOM 2384 C C . ALA A 1 296 ? -15.095 6.357 40.363 1.00 70.56 296 ALA A C 1
ATOM 2386 O O . ALA A 1 296 ? -13.996 6.350 40.913 1.00 70.56 296 ALA A O 1
ATOM 2387 N N . VAL A 1 297 ? -15.896 7.429 40.396 1.00 69.62 297 VAL A N 1
ATOM 2388 C CA . VAL A 1 297 ? -15.569 8.649 41.151 1.00 69.62 297 VAL A CA 1
ATOM 2389 C C . VAL A 1 297 ? -15.506 8.361 42.651 1.00 69.62 297 VAL A C 1
ATOM 2391 O O . VAL A 1 297 ? -14.546 8.770 43.300 1.00 69.62 297 VAL A O 1
ATOM 2394 N N . TYR A 1 298 ? -16.481 7.626 43.195 1.00 71.44 298 TYR A N 1
ATOM 2395 C CA . TYR A 1 298 ? -16.491 7.228 44.603 1.00 71.44 298 TYR A CA 1
ATOM 2396 C C . TYR A 1 298 ? -15.241 6.409 44.972 1.00 71.44 298 TYR A C 1
ATOM 2398 O O . TYR A 1 298 ? -14.512 6.775 45.888 1.00 71.44 298 TYR A O 1
ATOM 2406 N N . GLU A 1 299 ? -14.916 5.365 44.212 1.00 72.19 299 GLU A N 1
ATOM 2407 C CA . GLU A 1 299 ? -13.734 4.523 44.452 1.00 72.19 299 GLU A CA 1
ATOM 2408 C C . GLU A 1 299 ? -12.414 5.304 44.360 1.00 72.19 299 GLU A C 1
ATOM 2410 O O . GLU A 1 299 ? -11.507 5.104 45.172 1.00 72.19 299 GLU A O 1
ATOM 2415 N N . ARG A 1 300 ? -12.311 6.249 43.416 1.00 70.38 300 ARG A N 1
ATOM 2416 C CA . ARG A 1 300 ? -11.116 7.090 43.274 1.00 70.38 300 ARG A CA 1
ATOM 2417 C C . ARG A 1 300 ? -10.932 8.035 44.460 1.00 70.38 300 ARG A C 1
ATOM 2419 O O . ARG A 1 300 ? -9.806 8.220 44.909 1.00 70.38 300 ARG A O 1
ATOM 2426 N N . VAL A 1 301 ? -12.020 8.626 44.956 1.00 68.81 301 VAL A N 1
ATOM 2427 C CA . VAL A 1 301 ? -11.993 9.585 46.074 1.00 68.81 301 VAL A CA 1
ATOM 2428 C C . VAL A 1 301 ? -11.786 8.883 47.415 1.00 68.81 301 VAL A C 1
ATOM 2430 O O . VAL A 1 301 ? -11.022 9.374 48.241 1.00 68.81 301 VAL A O 1
ATOM 2433 N N . PHE A 1 302 ? -12.444 7.744 47.637 1.00 71.56 302 PHE A N 1
ATOM 2434 C CA . PHE A 1 302 ? -12.500 7.105 48.955 1.00 71.56 302 PHE A CA 1
ATOM 2435 C C . PHE A 1 302 ? -11.548 5.917 49.121 1.00 71.56 302 PHE A C 1
ATOM 2437 O O . PHE A 1 302 ? -11.113 5.654 50.239 1.00 71.56 302 PHE A O 1
ATOM 2444 N N . HIS A 1 303 ? -11.174 5.228 48.041 1.00 60.38 303 HIS A N 1
ATOM 2445 C CA . HIS A 1 303 ? -10.352 4.012 48.111 1.00 60.38 303 HIS A CA 1
ATOM 2446 C C . HIS A 1 303 ? -9.042 4.103 47.320 1.00 60.38 303 HIS A C 1
ATOM 2448 O O . HIS A 1 303 ? -8.313 3.117 47.245 1.00 60.38 303 HIS A O 1
ATOM 2454 N N . SER A 1 304 ? -8.719 5.268 46.734 1.00 53.91 304 SER A N 1
ATOM 2455 C CA . SER A 1 304 ? -7.535 5.472 45.874 1.00 53.91 304 SER A CA 1
ATOM 2456 C C . SER A 1 304 ? -7.387 4.401 44.779 1.00 53.91 304 SER A C 1
ATOM 2458 O O . SER A 1 304 ? -6.283 4.106 44.325 1.00 53.91 304 SER A O 1
ATOM 2460 N N . SER A 1 305 ? -8.505 3.795 44.369 1.00 42.97 305 SER A N 1
ATOM 2461 C CA . SER A 1 305 ? -8.552 2.706 43.398 1.00 42.97 305 SER A CA 1
ATOM 2462 C C . SER A 1 305 ? -8.939 3.261 42.030 1.00 42.97 305 SER A C 1
ATOM 2464 O O . SER A 1 305 ? -9.941 3.967 41.894 1.00 42.97 305 SER A O 1
ATOM 2466 N N . GLU A 1 306 ? -8.154 2.954 40.997 1.00 53.47 306 GLU A N 1
ATOM 2467 C CA . GLU A 1 306 ? -8.514 3.285 39.618 1.00 53.47 306 GLU A CA 1
ATOM 2468 C C . GLU A 1 306 ? -9.437 2.203 39.045 1.00 53.47 306 GLU A C 1
ATOM 2470 O O . GLU A 1 306 ? -8.984 1.189 38.518 1.00 53.47 306 GLU A O 1
ATOM 2475 N N . GLN A 1 307 ? -10.752 2.412 39.143 1.00 55.66 307 GLN A N 1
ATOM 2476 C CA . GLN A 1 307 ? -11.727 1.634 38.375 1.00 55.66 307 GLN A CA 1
ATOM 2477 C C . GLN A 1 307 ? -12.083 2.347 37.065 1.00 55.66 307 GLN A C 1
ATOM 2479 O O . GLN A 1 307 ? -12.314 3.557 37.033 1.00 55.66 307 GLN A O 1
ATOM 2484 N N . GLY A 1 308 ? -12.163 1.579 35.976 1.00 62.00 308 GLY A N 1
ATOM 2485 C CA . GLY A 1 308 ? -12.620 2.071 34.679 1.00 62.00 308 GLY A CA 1
ATOM 2486 C C . GLY A 1 308 ? -14.115 2.396 34.706 1.00 62.00 308 GLY A C 1
ATOM 2487 O O . GLY A 1 308 ? -14.941 1.512 34.910 1.00 62.00 308 GLY A O 1
ATOM 2488 N N . GLY A 1 309 ? -14.461 3.670 34.509 1.00 68.31 309 GLY A N 1
ATOM 2489 C CA . GLY A 1 309 ? -15.844 4.145 34.354 1.00 68.31 309 GLY A CA 1
ATOM 2490 C C . GLY A 1 309 ? -16.188 4.606 32.933 1.00 68.31 309 GLY A C 1
ATOM 2491 O O . GLY A 1 309 ? -17.155 5.342 32.768 1.00 68.31 309 GLY A O 1
ATOM 2492 N N . SER A 1 310 ? -15.364 4.270 31.930 1.00 81.81 310 SER A N 1
ATOM 2493 C CA . SER A 1 310 ? -15.575 4.714 30.542 1.00 81.81 310 SER A CA 1
ATOM 2494 C C . SER A 1 310 ? -16.364 3.682 29.742 1.00 81.81 310 SER A C 1
ATOM 2496 O O . SER A 1 310 ? -16.043 2.503 29.811 1.00 81.81 310 SER A O 1
ATOM 2498 N N . THR A 1 311 ? -17.337 4.127 28.953 1.00 90.94 311 THR A N 1
ATOM 2499 C CA . THR A 1 311 ? -18.171 3.270 28.093 1.00 90.94 311 THR A CA 1
ATOM 2500 C C . THR A 1 311 ? -17.489 2.941 26.767 1.00 90.94 311 THR A C 1
ATOM 2502 O O . THR A 1 311 ? -16.575 3.655 26.336 1.00 90.94 311 THR A O 1
ATOM 2505 N N . ILE A 1 312 ? -17.972 1.917 26.057 1.00 94.75 312 ILE A N 1
ATOM 2506 C CA . ILE A 1 312 ? -17.507 1.597 24.692 1.00 94.75 312 ILE A CA 1
ATOM 2507 C C . ILE A 1 312 ? -17.670 2.812 23.765 1.00 94.75 312 ILE A C 1
ATOM 2509 O O . ILE A 1 312 ? -16.767 3.124 22.987 1.00 94.75 312 ILE A O 1
ATOM 2513 N N . THR A 1 313 ? -18.770 3.561 23.890 1.00 94.19 313 THR A N 1
ATOM 2514 C CA . THR A 1 313 ? -19.023 4.765 23.080 1.00 94.19 313 THR A CA 1
ATOM 2515 C C . THR A 1 313 ? -17.994 5.865 23.355 1.00 94.19 313 THR A C 1
ATOM 2517 O O . THR A 1 313 ? -17.469 6.465 22.418 1.00 94.19 313 THR A O 1
ATOM 2520 N N . GLN A 1 314 ? -17.635 6.111 24.619 1.00 90.12 314 GLN A N 1
ATOM 2521 C CA . GLN A 1 314 ? -16.578 7.073 24.961 1.00 90.12 314 GLN A CA 1
ATOM 2522 C C . GLN A 1 314 ? -15.216 6.633 24.423 1.00 90.12 314 GLN A C 1
ATOM 2524 O O . GLN A 1 314 ? -14.454 7.448 23.900 1.00 90.12 314 GLN A O 1
ATOM 2529 N N . GLN A 1 315 ? -14.912 5.338 24.509 1.00 91.62 315 GLN A N 1
ATOM 2530 C CA . GLN A 1 315 ? -13.675 4.805 23.956 1.00 91.62 315 GLN A CA 1
ATOM 2531 C C . GLN A 1 315 ? -13.635 4.889 22.424 1.00 91.62 315 GLN A C 1
ATOM 2533 O O . GLN A 1 315 ? -12.574 5.173 21.870 1.00 91.62 315 GLN A O 1
ATOM 2538 N N . LEU A 1 316 ? -14.768 4.714 21.737 1.00 94.12 316 LEU A N 1
ATOM 2539 C CA . LEU A 1 316 ? -14.870 4.957 20.299 1.00 94.12 316 LEU A CA 1
ATOM 2540 C C . LEU A 1 316 ? -14.526 6.417 19.971 1.00 94.12 316 LEU A C 1
ATOM 2542 O O . LEU A 1 316 ? -13.661 6.651 19.132 1.00 94.12 316 LEU A O 1
ATOM 2546 N N . ILE A 1 317 ? -15.103 7.397 20.677 1.00 92.25 317 ILE A N 1
ATOM 2547 C CA . ILE A 1 317 ? -14.755 8.818 20.484 1.00 92.25 317 ILE A CA 1
ATOM 2548 C C . ILE A 1 317 ? -13.255 9.062 20.691 1.00 92.25 317 ILE A C 1
ATOM 2550 O O . ILE A 1 317 ? -12.618 9.722 19.869 1.00 92.25 317 ILE A O 1
ATOM 2554 N N . LYS A 1 318 ? -12.670 8.499 21.754 1.00 89.94 318 LYS A N 1
ATOM 2555 C CA . LYS A 1 318 ? -11.225 8.580 22.016 1.00 89.94 318 LYS A CA 1
ATOM 2556 C C . LYS A 1 318 ? -10.409 8.076 20.821 1.00 89.94 318 LYS A C 1
ATOM 2558 O O . LYS A 1 318 ? -9.430 8.722 20.437 1.00 89.94 318 LYS A O 1
ATOM 2563 N N . ASN A 1 319 ? -10.807 6.946 20.232 1.00 90.31 319 ASN A N 1
ATOM 2564 C CA . ASN A 1 319 ? -10.129 6.368 19.073 1.00 90.31 319 ASN A CA 1
ATOM 2565 C C . ASN A 1 319 ? -10.277 7.268 17.839 1.00 90.31 319 ASN A C 1
ATOM 2567 O O . ASN A 1 319 ? -9.276 7.537 17.178 1.00 90.31 319 ASN A O 1
ATOM 2571 N N . LEU A 1 320 ? -11.477 7.791 17.566 1.00 90.00 320 LEU A N 1
ATOM 2572 C CA . LEU A 1 320 ? -11.734 8.713 16.452 1.00 90.00 320 LEU A CA 1
ATOM 2573 C C . LEU A 1 320 ? -10.876 9.982 16.554 1.00 90.00 320 LEU A C 1
ATOM 2575 O O . LEU A 1 320 ? -10.194 10.341 15.597 1.00 90.00 320 LEU A O 1
ATOM 2579 N N . ILE A 1 321 ? -10.802 10.608 17.733 1.00 86.69 321 ILE A N 1
ATOM 2580 C CA . ILE A 1 321 ? -9.919 11.767 17.949 1.00 86.69 321 ILE A CA 1
ATOM 2581 C C . ILE A 1 321 ? -8.452 11.382 17.692 1.00 86.69 321 ILE A C 1
ATOM 2583 O O . ILE A 1 321 ? -7.708 12.140 17.078 1.00 86.69 321 ILE A O 1
ATOM 2587 N N . ALA A 1 322 ? -8.019 10.190 18.116 1.00 85.38 322 ALA A N 1
ATOM 2588 C CA . ALA A 1 322 ? -6.654 9.710 17.884 1.00 85.38 322 ALA A CA 1
ATOM 2589 C C . ALA A 1 322 ? -6.345 9.366 16.410 1.00 85.38 322 ALA A C 1
ATOM 2591 O O . ALA A 1 322 ? -5.166 9.264 16.044 1.00 85.38 322 ALA A O 1
ATOM 2592 N N . PHE A 1 323 ? -7.369 9.156 15.579 1.00 81.38 323 PHE A N 1
ATOM 2593 C CA . PHE A 1 323 ? -7.235 9.022 14.129 1.00 81.38 323 PHE A CA 1
ATOM 2594 C C . PHE A 1 323 ? -7.092 10.381 13.441 1.00 81.38 323 PHE A C 1
ATOM 2596 O O . PHE A 1 323 ? -6.237 10.505 12.568 1.00 81.38 323 PHE A O 1
ATOM 2603 N N . HIS A 1 324 ? -7.871 11.382 13.859 1.00 80.62 324 HIS A N 1
ATOM 2604 C CA . HIS A 1 324 ? -7.958 12.672 13.168 1.00 80.62 324 HIS A CA 1
ATOM 2605 C C . HIS A 1 324 ? -6.992 13.753 13.690 1.00 80.62 324 HIS A C 1
ATOM 2607 O O . HIS A 1 324 ? -6.561 14.582 12.900 1.00 80.62 324 HIS A O 1
ATOM 2613 N N . TYR A 1 325 ? -6.589 13.711 14.967 1.00 78.25 325 TYR A N 1
ATOM 2614 C CA . TYR A 1 325 ? -5.815 14.777 15.638 1.00 78.25 325 TYR A CA 1
ATOM 2615 C C . TYR A 1 325 ? -4.589 14.227 16.384 1.00 78.25 325 TYR A C 1
ATOM 2617 O O . TYR A 1 325 ? -4.379 14.445 17.585 1.00 78.25 325 TYR A O 1
ATOM 2625 N N . LYS A 1 326 ? -3.802 13.387 15.703 1.00 71.69 326 LYS A N 1
ATOM 2626 C CA . LYS A 1 326 ? -2.737 12.585 16.322 1.00 71.69 326 LYS A CA 1
ATOM 2627 C C . LYS A 1 326 ? -1.661 13.469 16.972 1.00 71.69 326 LYS A C 1
ATOM 2629 O O . LYS A 1 326 ? -0.860 14.092 16.289 1.00 71.69 326 LYS A O 1
ATOM 2634 N N . GLY A 1 327 ? -1.582 13.419 18.304 1.00 68.00 327 GLY A N 1
ATOM 2635 C CA . GLY A 1 327 ? -0.560 14.126 19.087 1.00 68.00 327 GLY A CA 1
ATOM 2636 C C . GLY A 1 327 ? -0.880 15.593 19.387 1.00 68.00 327 GLY A C 1
ATOM 2637 O O . GLY A 1 327 ? -0.094 16.241 20.069 1.00 68.00 327 GLY A O 1
ATOM 2638 N N . GLU A 1 328 ? -2.031 16.095 18.935 1.00 73.00 328 GLU A N 1
ATOM 2639 C CA . GLU A 1 328 ? -2.440 17.492 19.133 1.00 73.00 328 GLU A CA 1
ATOM 2640 C C . GLU A 1 328 ? -3.074 17.737 20.507 1.00 73.00 328 GLU A C 1
ATOM 2642 O O . GLU A 1 328 ? -2.905 18.804 21.093 1.00 73.00 328 GLU A O 1
ATOM 2647 N N . TYR A 1 329 ? -3.770 16.731 21.047 1.00 73.44 329 TYR A N 1
ATOM 2648 C CA . TYR A 1 329 ? -4.531 16.846 22.290 1.00 73.44 329 TYR A CA 1
ATOM 2649 C C . TYR A 1 329 ? -4.036 15.866 23.358 1.00 73.44 329 TYR A C 1
ATOM 2651 O O . TYR A 1 329 ? -3.878 14.663 23.113 1.00 73.44 329 TYR A O 1
ATOM 2659 N N . SER A 1 330 ? -3.831 16.363 24.581 1.00 70.25 330 SER A N 1
ATOM 2660 C CA . SER A 1 330 ? -3.465 15.527 25.727 1.00 70.25 330 SER A CA 1
ATOM 2661 C C . SER A 1 330 ? -4.626 14.614 26.158 1.00 70.25 330 SER A C 1
ATOM 2663 O O . SER A 1 330 ? -5.746 14.690 25.645 1.00 70.25 330 SER A O 1
ATOM 2665 N N . GLN A 1 331 ? -4.379 13.675 27.079 1.00 70.50 331 GLN A N 1
ATOM 2666 C CA . GLN A 1 331 ? -5.459 12.826 27.609 1.00 70.50 331 GLN A CA 1
ATOM 2667 C C . GLN A 1 331 ? -6.505 13.631 28.393 1.00 70.50 331 GLN A C 1
ATOM 2669 O O . GLN A 1 331 ? -7.697 13.368 28.247 1.00 70.50 331 GLN A O 1
ATOM 2674 N N . SER A 1 332 ? -6.084 14.633 29.171 1.00 65.12 332 SER A N 1
ATOM 2675 C CA . SER A 1 332 ? -7.003 15.491 29.922 1.00 65.12 332 SER A CA 1
ATOM 2676 C C . SER A 1 332 ? -7.884 16.322 28.993 1.00 65.12 332 SER A C 1
ATOM 2678 O O . SER A 1 332 ? -9.090 16.374 29.216 1.00 65.12 332 SER A O 1
ATOM 2680 N N . ASP A 1 333 ? -7.316 16.887 27.917 1.00 68.12 333 ASP A N 1
ATOM 2681 C CA . ASP A 1 333 ? -8.056 17.724 26.954 1.00 68.12 333 ASP A CA 1
ATOM 2682 C C . ASP A 1 333 ? -9.230 16.966 26.312 1.00 68.12 333 ASP A C 1
ATOM 2684 O O . ASP A 1 333 ? -10.298 17.517 26.056 1.00 68.12 333 ASP A O 1
ATOM 2688 N N . ARG A 1 334 ? -9.043 15.669 26.053 1.00 75.44 334 ARG A N 1
ATOM 2689 C CA . ARG A 1 334 ? -10.046 14.841 25.374 1.00 75.44 334 ARG A CA 1
ATOM 2690 C C . ARG A 1 334 ? -11.146 14.354 26.306 1.00 75.44 334 ARG A C 1
ATOM 2692 O O . ARG A 1 334 ? -12.273 14.177 25.851 1.00 75.44 334 ARG A O 1
ATOM 2699 N N . LYS A 1 335 ? -10.860 14.159 27.598 1.00 75.31 335 LYS A N 1
ATOM 2700 C CA . LYS A 1 335 ? -11.755 13.405 28.486 1.00 75.31 335 LYS A CA 1
ATOM 2701 C C . LYS A 1 335 ? -13.129 14.050 28.675 1.00 75.31 335 LYS A C 1
ATOM 2703 O O . LYS A 1 335 ? -14.135 13.343 28.706 1.00 75.31 335 LYS A O 1
ATOM 2708 N N . ALA A 1 336 ? -13.183 15.377 28.766 1.00 69.56 336 ALA A N 1
ATOM 2709 C CA . ALA A 1 336 ? -14.449 16.105 28.856 1.00 69.56 336 ALA A CA 1
ATOM 2710 C C . ALA A 1 336 ? -15.232 16.065 27.529 1.00 69.56 336 ALA A C 1
ATOM 2712 O O . ALA A 1 336 ? -16.455 15.924 27.529 1.00 69.56 336 ALA A O 1
ATOM 2713 N N . SER A 1 337 ? -14.524 16.113 26.400 1.00 73.38 337 SER A N 1
ATOM 2714 C CA . SER A 1 337 ? -15.107 16.028 25.056 1.00 73.38 337 SER A CA 1
ATOM 2715 C C . SER A 1 337 ? -15.677 14.641 24.751 1.00 73.38 337 SER A C 1
ATOM 2717 O O . SER A 1 337 ? -16.737 14.550 24.140 1.00 73.38 337 SER A O 1
ATOM 2719 N N . GLU A 1 338 ? -15.031 13.565 25.221 1.00 82.25 338 GLU A N 1
ATOM 2720 C CA . GLU A 1 338 ? -15.496 12.174 25.063 1.00 82.25 338 GLU A CA 1
ATOM 2721 C C . GLU A 1 338 ? -16.922 11.976 25.587 1.00 82.25 338 GLU A C 1
ATOM 2723 O O . GLU A 1 338 ? -17.747 11.370 24.913 1.00 82.25 338 GLU A O 1
ATOM 2728 N N . VAL A 1 339 ? -17.218 12.509 26.777 1.00 77.25 339 VAL A N 1
ATOM 2729 C CA . VAL A 1 339 ? -18.546 12.474 27.416 1.00 77.25 339 VAL A CA 1
ATOM 2730 C C . VAL A 1 339 ? -19.590 13.112 26.498 1.00 77.25 339 VAL A C 1
ATOM 2732 O O . VAL A 1 339 ? -20.569 12.465 26.133 1.00 77.25 339 VAL A O 1
ATOM 2735 N N . GLY A 1 340 ? -19.376 14.370 26.101 1.00 75.25 340 GLY A N 1
ATOM 2736 C CA . GLY A 1 340 ? -20.338 15.109 25.283 1.00 75.25 340 GLY A CA 1
ATOM 2737 C C . GLY A 1 340 ? -20.536 14.485 23.902 1.00 75.25 340 GLY A C 1
ATOM 2738 O O . GLY A 1 340 ? -21.668 14.278 23.471 1.00 75.25 340 GLY A O 1
ATOM 2739 N N . LEU A 1 341 ? -19.442 14.142 23.221 1.00 79.75 341 LEU A N 1
ATOM 2740 C CA . LEU A 1 341 ? -19.481 13.551 21.884 1.00 79.75 341 LEU A CA 1
ATOM 2741 C C . LEU A 1 341 ? -20.078 12.137 21.890 1.00 79.75 341 LEU A C 1
ATOM 2743 O O . LEU A 1 341 ? -20.748 11.780 20.928 1.00 79.75 341 LEU A O 1
ATOM 2747 N N . ALA A 1 342 ? -19.906 11.350 22.959 1.00 82.81 342 ALA A N 1
ATOM 2748 C CA . ALA A 1 342 ? -20.535 10.032 23.077 1.00 82.81 342 ALA A CA 1
ATOM 2749 C C . ALA A 1 342 ? -22.067 10.136 23.137 1.00 82.81 342 ALA A C 1
ATOM 2751 O O . ALA A 1 342 ? -22.759 9.385 22.450 1.00 82.81 342 ALA A O 1
ATOM 2752 N N . LEU A 1 343 ? -22.598 11.097 23.905 1.00 80.81 343 LEU A N 1
ATOM 2753 C CA . LEU A 1 343 ? -24.039 11.372 23.949 1.00 80.81 343 LEU A CA 1
ATOM 2754 C C . LEU A 1 343 ? -24.566 11.807 22.573 1.00 80.81 343 LEU A C 1
ATOM 2756 O O . LEU A 1 343 ? -25.610 11.332 22.127 1.00 80.81 343 LEU A O 1
ATOM 2760 N N . VAL A 1 344 ? -23.831 12.694 21.891 1.00 80.81 344 VAL A N 1
ATOM 2761 C CA . VAL A 1 344 ? -24.196 13.190 20.554 1.00 80.81 344 VAL A CA 1
ATOM 2762 C C . VAL A 1 344 ? -24.171 12.069 19.520 1.00 80.81 344 VAL A C 1
ATOM 2764 O O . VAL A 1 344 ? -25.114 11.962 18.737 1.00 80.81 344 VAL A O 1
ATOM 2767 N N . LEU A 1 345 ? -23.144 11.217 19.532 1.00 87.75 345 LEU A N 1
ATOM 2768 C CA . LEU A 1 345 ? -23.014 10.088 18.613 1.00 87.75 345 LEU A CA 1
ATOM 2769 C C . LEU A 1 345 ? -24.197 9.123 18.757 1.00 87.75 345 LEU A C 1
ATOM 2771 O O . LEU A 1 345 ? -24.857 8.810 17.771 1.00 87.75 345 LEU A O 1
ATOM 2775 N N . GLU A 1 346 ? -24.514 8.692 19.979 1.00 89.50 346 GLU A N 1
ATOM 2776 C CA . GLU A 1 346 ? -25.627 7.762 20.224 1.00 89.50 346 GLU A CA 1
ATOM 2777 C C . GLU A 1 346 ? -26.989 8.352 19.852 1.00 89.50 346 GLU A C 1
ATOM 2779 O O . GLU A 1 346 ? -27.844 7.647 19.316 1.00 89.50 346 GLU A O 1
ATOM 2784 N N . ALA A 1 347 ? -27.209 9.639 20.134 1.00 82.00 347 ALA A N 1
ATOM 2785 C CA . ALA A 1 347 ? -28.434 10.328 19.743 1.00 82.00 347 ALA A CA 1
ATOM 2786 C C . ALA A 1 347 ? -28.559 10.422 18.214 1.00 82.00 347 ALA A C 1
ATOM 2788 O O . ALA A 1 347 ? -29.603 10.071 17.664 1.00 82.00 347 ALA A O 1
ATOM 2789 N N . THR A 1 348 ? -27.478 10.816 17.535 1.00 84.06 348 THR A N 1
ATOM 2790 C CA . THR A 1 348 ? -27.427 10.943 16.071 1.00 84.06 348 THR A CA 1
ATOM 2791 C C . THR A 1 348 ? -27.677 9.597 15.403 1.00 84.06 348 THR A C 1
ATOM 2793 O O . THR A 1 348 ? -28.535 9.486 14.532 1.00 84.06 348 THR A O 1
ATOM 2796 N N . LEU A 1 349 ? -26.967 8.545 15.815 1.00 91.00 349 LEU A N 1
ATOM 2797 C CA . LEU A 1 349 ? -27.121 7.221 15.212 1.00 91.00 349 LEU A CA 1
ATOM 2798 C C . LEU A 1 349 ? -28.532 6.674 15.417 1.00 91.00 349 LEU A C 1
ATOM 2800 O O . LEU A 1 349 ? -29.113 6.118 14.491 1.00 91.00 349 LEU A O 1
ATOM 2804 N N . ARG A 1 350 ? -29.120 6.878 16.599 1.00 88.69 350 ARG A N 1
ATOM 2805 C CA . ARG A 1 350 ? -30.508 6.489 16.868 1.00 88.69 350 ARG A CA 1
ATOM 2806 C C . ARG A 1 350 ? -31.476 7.182 15.915 1.00 88.69 350 ARG A C 1
ATOM 2808 O O . ARG A 1 350 ? -32.351 6.517 15.375 1.00 88.69 350 ARG A O 1
ATOM 2815 N N . GLU A 1 351 ? -31.303 8.476 15.662 1.00 87.69 351 GLU A N 1
ATOM 2816 C CA . GLU A 1 351 ? -32.096 9.206 14.666 1.00 87.69 351 GLU A CA 1
ATOM 2817 C C . GLU A 1 351 ? -31.900 8.620 13.256 1.00 87.69 351 GLU A C 1
ATOM 2819 O O . GLU A 1 351 ? -32.874 8.262 12.592 1.00 87.69 351 GLU A O 1
ATOM 2824 N N . LYS A 1 352 ? -30.644 8.427 12.830 1.00 87.62 352 LYS A N 1
ATOM 2825 C CA . LYS A 1 352 ? -30.281 7.894 11.503 1.00 87.62 352 LYS A CA 1
ATOM 2826 C C . LYS A 1 352 ? -30.788 6.470 11.259 1.00 87.62 352 LYS A C 1
ATOM 2828 O O . LYS A 1 352 ? -31.106 6.127 10.124 1.00 87.62 352 LYS A O 1
ATOM 2833 N N . PHE A 1 353 ? -30.898 5.655 12.305 1.00 90.62 353 PHE A N 1
ATOM 2834 C CA . PHE A 1 353 ? -31.416 4.287 12.239 1.00 90.62 353 PHE A CA 1
ATOM 2835 C C . PHE A 1 353 ? -32.915 4.176 12.568 1.00 90.62 353 PHE A C 1
ATOM 2837 O O . PHE A 1 353 ? -33.395 3.089 12.886 1.00 90.62 353 PHE A O 1
ATOM 2844 N N . GLY A 1 354 ? -33.683 5.269 12.475 1.00 87.75 354 GLY A N 1
ATOM 2845 C CA . GLY A 1 354 ? -35.144 5.223 12.614 1.00 87.75 354 GLY A CA 1
ATOM 2846 C C . GLY A 1 354 ? -35.621 4.996 14.050 1.00 87.75 354 GLY A C 1
ATOM 2847 O O . GLY A 1 354 ? -36.620 4.324 14.278 1.00 87.75 354 GLY A O 1
ATOM 2848 N N . SER A 1 355 ? -34.906 5.554 15.025 1.00 83.19 355 SER A N 1
ATOM 2849 C CA . SER A 1 355 ? -35.114 5.387 16.470 1.00 83.19 355 SER A CA 1
ATOM 2850 C C . SER A 1 355 ? -34.814 3.991 17.036 1.00 83.19 355 SER A C 1
ATOM 2852 O O . SER A 1 355 ? -35.128 3.717 18.193 1.00 83.19 355 SER A O 1
ATOM 2854 N N . ASP A 1 356 ? -34.150 3.124 16.268 1.00 89.00 356 ASP A N 1
ATOM 2855 C CA . ASP A 1 356 ? -33.730 1.795 16.718 1.00 89.00 356 ASP A CA 1
ATOM 2856 C C . ASP A 1 356 ? -32.420 1.866 17.525 1.00 89.00 356 ASP A C 1
ATOM 2858 O O . ASP A 1 356 ? -31.320 2.007 16.980 1.00 89.00 356 ASP A O 1
ATOM 2862 N N . LYS A 1 357 ? -32.539 1.758 18.855 1.00 90.19 357 LYS A N 1
ATOM 2863 C CA . LYS A 1 357 ? -31.387 1.771 19.770 1.00 90.19 357 LYS A CA 1
ATOM 2864 C C . LYS A 1 357 ? -30.439 0.595 19.518 1.00 90.19 357 LYS A C 1
ATOM 2866 O O . LYS A 1 357 ? -29.229 0.768 19.631 1.00 90.19 357 LYS A O 1
ATOM 2871 N N . VAL A 1 358 ? -30.956 -0.585 19.173 1.00 92.44 358 VAL A N 1
ATOM 2872 C CA . VAL A 1 358 ? -30.130 -1.790 19.008 1.00 92.44 358 VAL A CA 1
ATOM 2873 C C . VAL A 1 358 ? -29.238 -1.646 17.783 1.00 92.44 358 VAL A C 1
ATOM 2875 O O . VAL A 1 358 ? -28.036 -1.869 17.893 1.00 92.44 358 VAL A O 1
ATOM 2878 N N . LYS A 1 359 ? -29.776 -1.166 16.656 1.00 93.31 359 LYS A N 1
ATOM 2879 C CA . LYS A 1 359 ? -28.973 -0.907 15.447 1.00 93.31 359 LYS A CA 1
ATOM 2880 C C . LYS A 1 359 ? -27.887 0.140 15.672 1.00 93.31 359 LYS A C 1
ATOM 2882 O O . LYS A 1 359 ? -26.754 -0.052 15.239 1.00 93.31 359 LYS A O 1
ATOM 2887 N N . ALA A 1 360 ? -28.206 1.218 16.391 1.00 93.75 360 ALA A N 1
ATOM 2888 C CA . ALA A 1 360 ? -27.212 2.223 16.759 1.00 93.75 360 ALA A CA 1
ATOM 2889 C C . ALA A 1 360 ? -26.077 1.615 17.607 1.00 93.75 360 ALA A C 1
ATOM 2891 O O . ALA A 1 360 ? -24.904 1.876 17.345 1.00 93.75 360 ALA A O 1
ATOM 2892 N N . LYS A 1 361 ? -26.413 0.757 18.579 1.00 95.19 361 LYS A N 1
ATOM 2893 C CA . LYS A 1 361 ? -25.442 0.052 19.431 1.00 95.19 361 LYS A CA 1
ATOM 2894 C C . LYS A 1 361 ? -24.596 -0.959 18.659 1.00 95.19 361 LYS A C 1
ATOM 2896 O O . LYS A 1 361 ? -23.390 -1.005 18.879 1.00 95.19 361 LYS A O 1
ATOM 2901 N N . GLU A 1 362 ? -25.191 -1.733 17.753 1.00 95.06 362 GLU A N 1
ATOM 2902 C CA . GLU A 1 362 ? -24.459 -2.674 16.893 1.00 95.06 362 GLU A CA 1
ATOM 2903 C C . GLU A 1 362 ? -23.441 -1.934 16.010 1.00 95.06 362 GLU A C 1
ATOM 2905 O O . GLU A 1 362 ? -22.279 -2.335 15.962 1.00 95.06 362 GLU A O 1
ATOM 2910 N N . PHE A 1 363 ? -23.827 -0.798 15.415 1.00 95.56 363 PHE A N 1
ATOM 2911 C CA . PHE A 1 363 ? -22.912 0.043 14.639 1.00 95.56 363 PHE A CA 1
ATOM 2912 C C . PHE A 1 363 ? -21.763 0.609 15.490 1.00 95.56 363 PHE A C 1
ATOM 2914 O O . PHE A 1 363 ? -20.603 0.568 15.073 1.00 95.56 363 PHE A O 1
ATOM 2921 N N . ILE A 1 364 ? -22.056 1.118 16.694 1.00 96.38 364 ILE A N 1
ATOM 2922 C CA . ILE A 1 364 ? -21.027 1.611 17.627 1.00 96.38 364 ILE A CA 1
ATOM 2923 C C . ILE A 1 364 ? -20.053 0.490 17.982 1.00 96.38 364 ILE A C 1
ATOM 2925 O O . ILE A 1 364 ? -18.846 0.717 17.991 1.00 96.38 364 ILE A O 1
ATOM 2929 N N . LEU A 1 365 ? -20.559 -0.713 18.253 1.00 96.19 365 LEU A N 1
ATOM 2930 C CA . LEU A 1 365 ? -19.741 -1.854 18.644 1.00 96.19 365 LEU A CA 1
ATOM 2931 C C . LEU A 1 365 ? -18.825 -2.312 17.506 1.00 96.19 365 LEU A C 1
ATOM 2933 O O . LEU A 1 365 ? -17.634 -2.520 17.725 1.00 96.19 365 LEU A O 1
ATOM 2937 N N . GLU A 1 366 ? -19.348 -2.413 16.286 1.00 96.25 366 GLU A N 1
ATOM 2938 C CA . GLU A 1 366 ? -18.554 -2.746 15.103 1.00 96.25 366 GLU A CA 1
ATOM 2939 C C . GLU A 1 366 ? -17.504 -1.670 14.803 1.00 96.25 366 GLU A C 1
ATOM 2941 O O . GLU A 1 366 ? -16.336 -1.987 14.568 1.00 96.25 366 GLU A O 1
ATOM 2946 N N . THR A 1 367 ? -17.874 -0.390 14.881 1.00 94.81 367 THR A N 1
ATOM 2947 C CA . THR A 1 367 ? -16.936 0.722 14.663 1.00 94.81 367 THR A CA 1
ATOM 2948 C C . THR A 1 367 ? -15.873 0.765 15.761 1.00 94.81 367 THR A C 1
ATOM 2950 O O . THR A 1 367 ? -14.692 0.973 15.480 1.00 94.81 367 THR A O 1
ATOM 2953 N N . TYR A 1 368 ? -16.244 0.506 17.017 1.00 95.88 368 TYR A N 1
ATOM 2954 C CA . TYR A 1 368 ? -15.300 0.375 18.125 1.00 95.88 368 TYR A CA 1
ATOM 2955 C C . TYR A 1 368 ? -14.327 -0.777 17.882 1.00 95.88 368 TYR A C 1
ATOM 2957 O O . TYR A 1 368 ? -13.118 -0.567 17.926 1.00 95.88 368 TYR A O 1
ATOM 2965 N N . LEU A 1 369 ? -14.822 -1.971 17.548 1.00 95.94 369 LEU A N 1
ATOM 2966 C CA . LEU A 1 369 ? -13.975 -3.126 17.254 1.00 95.94 369 LEU A CA 1
ATOM 2967 C C . LEU A 1 369 ? -13.049 -2.868 16.066 1.00 95.94 369 LEU A C 1
ATOM 2969 O O . LEU A 1 369 ? -11.939 -3.378 16.057 1.00 95.94 369 LEU A O 1
ATOM 2973 N N . ASN A 1 370 ? -13.454 -2.046 15.100 1.00 93.69 370 ASN A N 1
ATOM 2974 C CA . ASN A 1 370 ? -12.616 -1.630 13.977 1.00 93.69 370 ASN A CA 1
ATOM 2975 C C . ASN A 1 370 ? -11.606 -0.521 14.321 1.00 93.69 370 ASN A C 1
ATOM 2977 O O . ASN A 1 370 ? -10.657 -0.307 13.571 1.00 93.69 370 ASN A O 1
ATOM 2981 N N . THR A 1 371 ? -11.771 0.185 15.438 1.00 92.44 371 THR A N 1
ATOM 2982 C CA . THR A 1 371 ? -10.927 1.330 15.827 1.00 92.44 371 THR A CA 1
ATOM 2983 C C . THR A 1 371 ? -10.114 1.094 17.097 1.00 92.44 371 THR A C 1
ATOM 2985 O O . THR A 1 371 ? -9.205 1.876 17.381 1.00 92.44 371 THR A O 1
ATOM 2988 N N . ALA A 1 372 ? -10.413 0.027 17.844 1.00 92.56 372 ALA A N 1
ATOM 2989 C CA . ALA A 1 372 ? -9.750 -0.341 19.087 1.00 92.56 372 ALA A CA 1
ATOM 2990 C C . ALA A 1 372 ? -8.233 -0.412 18.896 1.00 92.56 372 ALA A C 1
ATOM 2992 O O . ALA A 1 372 ? -7.736 -1.014 17.946 1.00 92.56 372 ALA A O 1
ATOM 2993 N N . SER A 1 373 ? -7.487 0.234 19.789 1.00 88.69 373 SER A N 1
ATOM 2994 C CA . SER A 1 373 ? -6.030 0.227 19.718 1.00 88.69 373 SER A CA 1
ATOM 2995 C C . SER A 1 373 ? -5.480 -1.045 20.348 1.00 88.69 373 SER A C 1
ATOM 2997 O O . SER A 1 373 ? -5.905 -1.436 21.430 1.00 88.69 373 SER A O 1
ATOM 2999 N N . PHE A 1 374 ? -4.468 -1.616 19.711 1.00 90.12 374 PHE A N 1
ATOM 3000 C CA . PHE A 1 374 ? -3.640 -2.706 20.216 1.00 90.12 374 PHE A CA 1
ATOM 3001 C C . PHE A 1 374 ? -2.167 -2.257 20.204 1.00 90.12 374 PHE A C 1
ATOM 3003 O O . PHE A 1 374 ? -1.846 -1.134 19.790 1.00 90.12 374 PHE A O 1
ATOM 3010 N N . SER A 1 375 ? -1.250 -3.094 20.693 1.00 84.25 375 SER A N 1
ATOM 3011 C CA . SER A 1 375 ? 0.184 -2.772 20.695 1.00 84.25 375 SER A CA 1
ATOM 3012 C C . SER A 1 375 ? 0.736 -2.557 19.283 1.00 84.25 375 SER A C 1
ATOM 3014 O O . SER A 1 375 ? 0.174 -3.041 18.307 1.00 84.25 375 SER A O 1
ATOM 3016 N N . PHE A 1 376 ? 1.867 -1.848 19.179 1.00 74.69 376 PHE A N 1
ATOM 3017 C CA . PHE A 1 376 ? 2.593 -1.602 17.917 1.00 74.69 376 PHE A CA 1
ATOM 3018 C C . PHE A 1 376 ? 1.793 -0.875 16.826 1.00 74.69 376 PHE A C 1
ATOM 3020 O O . PHE A 1 376 ? 2.179 -0.858 15.662 1.00 74.69 376 PHE A O 1
ATOM 3027 N N . GLY A 1 377 ? 0.719 -0.183 17.211 1.00 74.25 377 GLY A N 1
ATOM 3028 C CA . GLY A 1 377 ? -0.071 0.618 16.280 1.00 74.25 377 GLY A CA 1
ATOM 3029 C C . GLY A 1 377 ? -1.070 -0.193 15.459 1.00 74.25 377 GLY A C 1
ATOM 3030 O O . GLY A 1 377 ? -1.692 0.384 14.569 1.00 74.25 377 GLY A O 1
ATOM 3031 N N . SER A 1 378 ? -1.269 -1.477 15.776 1.00 83.69 378 SER A N 1
ATOM 3032 C CA . SER A 1 378 ? -2.390 -2.275 15.279 1.00 83.69 378 SER A CA 1
ATOM 3033 C C . SER A 1 378 ? -3.700 -1.631 15.740 1.00 83.69 378 SER A C 1
ATOM 3035 O O . SER A 1 378 ? -3.920 -1.436 16.939 1.00 83.69 378 SER A O 1
ATOM 3037 N N . ARG A 1 379 ? -4.566 -1.247 14.797 1.00 88.75 379 ARG A N 1
ATOM 3038 C CA . ARG A 1 379 ? -5.874 -0.651 15.095 1.00 88.75 379 ARG A CA 1
ATOM 3039 C C . ARG A 1 379 ? -6.978 -1.519 14.503 1.00 88.75 379 ARG A C 1
ATOM 3041 O O . ARG A 1 379 ? -6.989 -1.777 13.303 1.00 88.75 379 ARG A O 1
ATOM 3048 N N . GLY A 1 380 ? -7.893 -1.963 15.349 1.00 92.56 380 GLY A N 1
ATOM 3049 C CA . GLY A 1 380 ? -8.990 -2.858 15.010 1.00 92.56 380 GLY A CA 1
ATOM 3050 C C . GLY A 1 380 ? -8.724 -4.322 15.372 1.00 92.56 380 GLY A C 1
ATOM 3051 O O . GLY A 1 380 ? -7.587 -4.789 15.382 1.00 92.56 380 GLY A O 1
ATOM 3052 N N . PHE A 1 381 ? -9.797 -5.050 15.670 1.00 95.25 381 PHE A N 1
ATOM 3053 C CA . PHE A 1 381 ? -9.770 -6.435 16.134 1.00 95.25 381 PHE A CA 1
ATOM 3054 C C . PHE A 1 381 ? -9.290 -7.397 15.040 1.00 95.25 381 PHE A C 1
ATOM 3056 O O . PHE A 1 381 ? -8.426 -8.227 15.301 1.00 95.25 381 PHE A O 1
ATOM 3063 N N . GLU A 1 382 ? -9.763 -7.224 13.799 1.00 94.00 382 GLU A N 1
ATOM 3064 C CA . GLU A 1 382 ? -9.285 -7.995 12.637 1.00 94.00 382 GLU A CA 1
ATOM 3065 C C . GLU A 1 382 ? -7.788 -7.756 12.389 1.00 94.00 382 GLU A C 1
ATOM 3067 O O . GLU A 1 382 ? -7.031 -8.684 12.118 1.00 94.00 382 GLU A O 1
ATOM 3072 N N . THR A 1 383 ? -7.332 -6.509 12.546 1.00 91.56 383 THR A N 1
ATOM 3073 C CA . THR A 1 383 ? -5.907 -6.170 12.456 1.00 91.56 383 THR A CA 1
ATOM 3074 C C . THR A 1 383 ? -5.091 -6.907 13.504 1.00 91.56 383 THR A C 1
ATOM 3076 O O . THR A 1 383 ? -4.049 -7.469 13.182 1.00 91.56 383 THR A O 1
ATOM 3079 N N . ALA A 1 384 ? -5.560 -6.919 14.753 1.00 92.50 384 ALA A N 1
ATOM 3080 C CA . ALA A 1 384 ? -4.878 -7.601 15.842 1.00 92.50 384 ALA A CA 1
ATOM 3081 C C . ALA A 1 384 ? -4.877 -9.124 15.654 1.00 92.50 384 ALA A C 1
ATOM 3083 O O . ALA A 1 384 ? -3.858 -9.755 15.910 1.00 92.50 384 ALA A O 1
ATOM 3084 N N . ALA A 1 385 ? -5.960 -9.713 15.138 1.00 93.69 385 ALA A N 1
ATOM 3085 C CA . ALA A 1 385 ? -6.016 -11.129 14.766 1.00 93.69 385 ALA A CA 1
ATOM 3086 C C . ALA A 1 385 ? -4.911 -11.491 13.761 1.00 93.69 385 ALA A C 1
ATOM 3088 O O . ALA A 1 385 ? -4.159 -12.451 13.960 1.00 93.69 385 ALA A O 1
ATOM 3089 N N . HIS A 1 386 ? -4.753 -10.661 12.730 1.00 89.50 386 HIS A N 1
ATOM 3090 C CA . HIS A 1 386 ? -3.708 -10.830 11.731 1.00 89.50 386 HIS A CA 1
ATOM 3091 C C . HIS A 1 386 ? -2.310 -10.621 12.327 1.00 89.50 386 HIS A C 1
ATOM 3093 O O . HIS A 1 386 ? -1.411 -11.425 12.102 1.00 89.50 386 HIS A O 1
ATOM 3099 N N . ASP A 1 387 ? -2.099 -9.549 13.087 1.00 87.94 387 ASP A N 1
ATOM 3100 C CA . ASP A 1 387 ? -0.777 -9.199 13.615 1.00 87.94 387 ASP A CA 1
ATOM 3101 C C . ASP A 1 387 ? -0.307 -10.143 14.724 1.00 87.94 387 ASP A C 1
ATOM 3103 O O . ASP A 1 387 ? 0.895 -10.356 14.873 1.00 87.94 387 ASP A O 1
ATOM 3107 N N . TYR A 1 388 ? -1.231 -10.685 15.523 1.00 90.88 388 TYR A N 1
ATOM 3108 C CA . TYR A 1 388 ? -0.892 -11.467 16.713 1.00 90.88 388 TYR A CA 1
ATOM 3109 C C . TYR A 1 388 ? -0.957 -12.964 16.450 1.00 90.88 388 TYR A C 1
ATOM 3111 O O . TYR A 1 388 ? -0.275 -13.701 17.151 1.00 90.88 388 TYR A O 1
ATOM 3119 N N . PHE A 1 389 ? -1.752 -13.423 15.481 1.00 92.06 389 PHE A N 1
ATOM 3120 C CA . PHE A 1 389 ? -1.954 -14.853 15.232 1.00 92.06 389 PHE A CA 1
ATOM 3121 C C . PHE A 1 389 ? -1.865 -15.254 13.756 1.00 92.06 389 PHE A C 1
ATOM 3123 O O . PHE A 1 389 ? -1.982 -16.444 13.462 1.00 92.06 389 PHE A O 1
ATOM 3130 N N . ASN A 1 390 ? -1.656 -14.306 12.833 1.00 89.81 390 ASN A N 1
ATOM 3131 C CA . ASN A 1 390 ? -1.707 -14.535 11.385 1.00 89.81 390 ASN A CA 1
ATOM 3132 C C . ASN A 1 390 ? -3.022 -15.211 10.940 1.00 89.81 390 ASN A C 1
ATOM 3134 O O . ASN A 1 390 ? -3.025 -16.158 10.155 1.00 89.81 390 ASN A O 1
ATOM 3138 N N . LYS A 1 391 ? -4.144 -14.755 11.507 1.00 91.56 391 LYS A N 1
ATOM 3139 C CA . LYS A 1 391 ? -5.489 -15.305 11.293 1.00 91.56 391 LYS A CA 1
ATOM 3140 C C . LYS A 1 391 ? -6.489 -14.193 11.003 1.00 91.56 391 LYS A C 1
ATOM 3142 O O . LYS A 1 391 ? -6.311 -13.066 11.461 1.00 91.56 391 LYS A O 1
ATOM 3147 N N . THR A 1 392 ? -7.562 -14.530 10.295 1.00 92.44 392 THR A N 1
ATOM 3148 C CA . THR A 1 392 ? -8.762 -13.681 10.273 1.00 92.44 392 THR A CA 1
ATOM 3149 C C . THR A 1 392 ? -9.550 -13.862 11.570 1.00 92.44 392 THR A C 1
ATOM 3151 O O . THR A 1 392 ? -9.389 -14.880 12.252 1.00 92.44 392 THR A O 1
ATOM 3154 N N . THR A 1 393 ? -10.454 -12.939 11.919 1.00 94.38 393 THR A N 1
ATOM 3155 C CA . THR A 1 393 ? -11.326 -13.134 13.099 1.00 94.38 393 THR A CA 1
ATOM 3156 C C . THR A 1 393 ? -12.179 -14.405 12.971 1.00 94.38 393 THR A C 1
ATOM 3158 O O . THR A 1 393 ? -12.467 -15.062 13.973 1.00 94.38 393 THR A O 1
ATOM 3161 N N . GLU A 1 394 ? -12.541 -14.805 11.745 1.00 94.50 394 GLU A N 1
ATOM 3162 C CA . GLU A 1 394 ? -13.265 -16.057 11.475 1.00 94.50 394 GLU A CA 1
ATOM 3163 C C . GLU A 1 394 ? -12.428 -17.307 11.789 1.00 94.50 394 GLU A C 1
ATOM 3165 O O . GLU A 1 394 ? -13.015 -18.343 12.103 1.00 94.50 394 GLU A O 1
ATOM 3170 N N . ASP A 1 395 ? -11.095 -17.214 11.782 1.00 94.81 395 ASP A N 1
ATOM 3171 C CA . ASP A 1 395 ? -10.163 -18.330 12.002 1.00 94.81 395 ASP A CA 1
ATOM 3172 C C . ASP A 1 395 ? -9.627 -18.411 13.441 1.00 94.81 395 ASP A C 1
ATOM 3174 O O . ASP A 1 395 ? -9.058 -19.433 13.830 1.00 94.81 395 ASP A O 1
ATOM 3178 N N . LEU A 1 396 ? -9.839 -17.376 14.262 1.00 95.56 396 LEU A N 1
ATOM 3179 C CA . LEU A 1 396 ? -9.396 -17.358 15.662 1.00 95.56 396 LEU A CA 1
ATOM 3180 C C . LEU A 1 396 ? -10.066 -18.447 16.505 1.00 95.56 396 LEU A C 1
ATOM 3182 O O . LEU A 1 396 ? -11.252 -18.743 16.331 1.00 95.56 396 LEU A O 1
ATOM 3186 N N . THR A 1 397 ? -9.345 -19.009 17.471 1.00 96.38 397 THR A N 1
ATOM 3187 C CA . THR A 1 397 ? -9.959 -19.836 18.518 1.00 96.38 397 THR A CA 1
ATOM 3188 C C . THR A 1 397 ? -10.690 -18.967 19.547 1.00 96.38 397 THR A C 1
ATOM 3190 O O . THR A 1 397 ? -10.518 -17.748 19.610 1.00 96.38 397 THR A O 1
ATOM 3193 N N . ILE A 1 398 ? -11.523 -19.593 20.381 1.00 96.69 398 ILE A N 1
ATOM 3194 C CA . ILE A 1 398 ? -12.238 -18.910 21.471 1.00 96.69 398 ILE A CA 1
ATOM 3195 C C . ILE A 1 398 ? -11.246 -18.284 22.462 1.00 96.69 398 ILE A C 1
ATOM 3197 O O . ILE A 1 398 ? -11.444 -17.159 22.918 1.00 96.69 398 ILE A O 1
ATOM 3201 N N . GLU A 1 399 ? -10.156 -18.989 22.757 1.00 97.12 399 GLU A N 1
ATOM 3202 C CA . GLU A 1 399 ? -9.068 -18.529 23.616 1.00 97.12 399 GLU A CA 1
ATOM 3203 C C . GLU A 1 399 ? -8.380 -17.290 23.028 1.00 97.12 399 GLU A C 1
ATOM 3205 O O . GLU A 1 399 ? -8.198 -16.297 23.731 1.00 97.12 399 GLU A O 1
ATOM 3210 N N . GLU A 1 400 ? -8.067 -17.305 21.729 1.00 96.75 400 GLU A N 1
ATOM 3211 C CA . GLU A 1 400 ? -7.444 -16.173 21.031 1.00 96.75 400 GLU A CA 1
ATOM 3212 C C . GLU A 1 400 ? -8.362 -14.938 21.002 1.00 96.75 400 GLU A C 1
ATOM 3214 O O . GLU A 1 400 ? -7.893 -13.818 21.205 1.00 96.75 400 GLU A O 1
ATOM 3219 N N . ILE A 1 401 ? -9.680 -15.121 20.842 1.00 97.25 401 ILE A N 1
ATOM 3220 C CA . ILE A 1 401 ? -10.664 -14.026 20.918 1.00 97.25 401 ILE A CA 1
ATOM 3221 C C . ILE A 1 401 ? -10.650 -13.371 22.303 1.00 97.25 401 ILE A C 1
ATOM 3223 O O . ILE A 1 401 ? -10.523 -12.150 22.411 1.00 97.25 401 ILE A O 1
ATOM 3227 N N . ILE A 1 402 ? -10.760 -14.168 23.371 1.00 97.06 402 ILE A N 1
ATOM 3228 C CA . ILE A 1 402 ? -10.763 -13.655 24.751 1.00 97.06 402 ILE A CA 1
ATOM 3229 C C . ILE A 1 402 ? -9.418 -12.988 25.070 1.00 97.06 402 ILE A C 1
ATOM 3231 O O . ILE A 1 402 ? -9.380 -11.981 25.778 1.00 97.06 402 ILE A O 1
ATOM 3235 N N . PHE A 1 403 ? -8.313 -13.515 24.536 1.00 96.00 403 PHE A N 1
ATOM 3236 C CA . PHE A 1 403 ? -6.983 -12.934 24.692 1.00 96.00 403 PHE A CA 1
ATOM 3237 C C . PHE A 1 403 ? -6.889 -11.549 24.050 1.00 96.00 403 PHE A C 1
ATOM 3239 O O . PHE A 1 403 ? -6.455 -10.604 24.711 1.00 96.00 403 PHE A O 1
ATOM 3246 N N . LEU A 1 404 ? -7.356 -11.391 22.807 1.00 95.69 404 LEU A N 1
ATOM 3247 C CA . LEU A 1 404 ? -7.385 -10.088 22.136 1.00 95.69 404 LEU A CA 1
ATOM 3248 C C . LEU A 1 404 ? -8.283 -9.091 22.874 1.00 95.69 404 LEU A C 1
ATOM 3250 O O . LEU A 1 404 ? -7.866 -7.958 23.099 1.00 95.69 404 LEU A O 1
ATOM 3254 N N . VAL A 1 405 ? -9.465 -9.508 23.339 1.00 95.44 405 VAL A N 1
ATOM 3255 C CA . VAL A 1 405 ? -10.312 -8.660 24.197 1.00 95.44 405 VAL A CA 1
ATOM 3256 C C . VAL A 1 405 ? -9.590 -8.285 25.498 1.00 95.44 405 VAL A C 1
ATOM 3258 O O . VAL A 1 405 ? -9.706 -7.167 25.980 1.00 95.44 405 VAL A O 1
ATOM 3261 N N . GLY A 1 406 ? -8.784 -9.181 26.068 1.00 92.56 406 GLY A N 1
ATOM 3262 C CA . GLY A 1 406 ? -7.917 -8.865 27.204 1.00 92.56 406 GLY A CA 1
ATOM 3263 C C . GLY A 1 406 ? -6.971 -7.691 26.923 1.00 92.56 406 GLY A C 1
ATOM 3264 O O . GLY A 1 406 ? -6.813 -6.803 27.769 1.00 92.56 406 GLY A O 1
ATOM 3265 N N . CYS A 1 407 ? -6.389 -7.672 25.721 1.00 92.12 407 CYS A N 1
ATOM 3266 C CA . CYS A 1 407 ? -5.379 -6.706 25.292 1.00 92.12 407 CYS A CA 1
ATOM 3267 C C . CYS A 1 407 ? -5.913 -5.273 25.116 1.00 92.12 407 CYS A C 1
ATOM 3269 O O . CYS A 1 407 ? -5.134 -4.329 25.248 1.00 92.12 407 CYS A O 1
ATOM 3271 N N . THR A 1 408 ? -7.217 -5.072 24.881 1.00 89.44 408 THR A N 1
ATOM 3272 C CA . THR A 1 408 ? -7.803 -3.723 24.696 1.00 89.44 408 THR A CA 1
ATOM 3273 C C . THR A 1 408 ? -7.674 -2.835 25.933 1.00 89.44 408 THR A C 1
ATOM 3275 O O . THR A 1 408 ? -7.634 -1.611 25.809 1.00 89.44 408 THR A O 1
ATOM 3278 N N . ASN A 1 409 ? -7.560 -3.442 27.117 1.00 83.62 409 ASN A N 1
ATOM 3279 C CA . ASN A 1 409 ? -7.489 -2.730 28.392 1.00 83.62 409 ASN A CA 1
ATOM 3280 C C . ASN A 1 409 ? -6.157 -2.000 28.601 1.00 83.62 409 ASN A C 1
ATOM 3282 O O . ASN A 1 409 ? -6.125 -0.923 29.190 1.00 83.62 409 ASN A O 1
ATOM 3286 N N . ASP A 1 410 ? -5.056 -2.589 28.136 1.00 84.69 410 ASP A N 1
ATOM 3287 C CA . ASP A 1 410 ? -3.741 -1.949 28.157 1.00 84.69 410 ASP A CA 1
ATOM 3288 C C . ASP A 1 410 ? -3.007 -2.218 26.839 1.00 84.69 410 ASP A C 1
ATOM 3290 O O . ASP A 1 410 ? -2.104 -3.060 26.772 1.00 84.69 410 ASP A O 1
ATOM 3294 N N . PRO A 1 411 ? -3.380 -1.505 25.762 1.00 83.44 411 PRO A N 1
ATOM 3295 C CA . PRO A 1 411 ? -2.819 -1.740 24.441 1.00 83.44 411 PRO A CA 1
ATOM 3296 C C . PRO A 1 411 ? -1.302 -1.587 24.392 1.00 83.44 411 PRO A C 1
ATOM 3298 O O . PRO A 1 411 ? -0.660 -2.217 23.565 1.00 83.44 411 PRO A O 1
ATOM 3301 N N . HIS A 1 412 ? -0.693 -0.756 25.240 1.00 82.44 412 HIS A N 1
ATOM 3302 C CA . HIS A 1 412 ? 0.757 -0.557 25.225 1.00 82.44 412 HIS A CA 1
ATOM 3303 C C . HIS A 1 412 ? 1.492 -1.601 26.069 1.00 82.44 412 HIS A C 1
ATOM 3305 O O . HIS A 1 412 ? 2.555 -2.074 25.660 1.00 82.44 412 HIS A O 1
ATOM 3311 N N . GLY A 1 413 ? 0.939 -1.982 27.219 1.00 86.69 413 GLY A N 1
ATOM 3312 C CA . GLY A 1 413 ? 1.553 -2.947 28.122 1.00 86.69 413 GLY A CA 1
ATOM 3313 C C . GLY A 1 413 ? 1.260 -4.409 27.801 1.00 86.69 413 GLY A C 1
ATOM 3314 O O . GLY A 1 413 ? 1.829 -5.260 28.475 1.00 86.69 413 GLY A O 1
ATOM 3315 N N . THR A 1 414 ? 0.447 -4.725 26.787 1.00 88.62 414 THR A N 1
ATOM 3316 C CA . THR A 1 414 ? 0.071 -6.107 26.408 1.00 88.62 414 THR A CA 1
ATOM 3317 C C . THR A 1 414 ? 0.754 -6.634 25.144 1.00 88.62 414 THR A C 1
ATOM 3319 O O . THR A 1 414 ? 0.304 -7.621 24.570 1.00 88.62 414 THR A O 1
ATOM 3322 N N . TYR A 1 415 ? 1.874 -6.033 24.720 1.00 89.56 415 TYR A N 1
ATOM 3323 C CA . TYR A 1 415 ? 2.570 -6.475 23.506 1.00 89.56 415 TYR A CA 1
ATOM 3324 C C . TYR A 1 415 ? 3.033 -7.936 23.608 1.00 89.56 415 TYR A C 1
ATOM 3326 O O . TYR A 1 415 ? 3.971 -8.224 24.361 1.00 89.56 415 TYR A O 1
ATOM 3334 N N . PRO A 1 416 ? 2.438 -8.870 22.844 1.00 87.81 416 PRO A N 1
ATOM 3335 C CA . PRO A 1 416 ? 2.572 -10.290 23.145 1.00 87.81 416 PRO A CA 1
ATOM 3336 C C . PRO A 1 416 ? 3.903 -10.883 22.668 1.00 87.81 416 PRO A C 1
ATOM 3338 O O . PRO A 1 416 ? 4.254 -11.987 23.067 1.00 87.81 416 PRO A O 1
ATOM 3341 N N . PHE A 1 417 ? 4.676 -10.145 21.864 1.00 88.81 417 PHE A N 1
ATOM 3342 C CA . PHE A 1 417 ? 6.010 -10.558 21.413 1.00 88.81 417 PHE A CA 1
ATOM 3343 C C . PHE A 1 417 ? 7.140 -10.063 22.330 1.00 88.81 417 PHE A C 1
ATOM 3345 O O . PHE A 1 417 ? 8.318 -10.247 22.031 1.00 88.81 417 PHE A O 1
ATOM 3352 N N . LYS A 1 418 ? 6.798 -9.443 23.466 1.00 88.69 418 LYS A N 1
ATOM 3353 C CA . LYS A 1 418 ? 7.722 -9.171 24.571 1.00 88.69 418 LYS A CA 1
ATOM 3354 C C . LYS A 1 418 ? 7.258 -9.946 25.793 1.00 88.69 418 LYS A C 1
ATOM 3356 O O . LYS A 1 418 ? 6.085 -9.888 26.139 1.00 88.69 418 LYS A O 1
ATOM 3361 N N . GLU A 1 419 ? 8.179 -10.586 26.508 1.00 88.25 419 GLU A N 1
ATOM 3362 C CA . GLU A 1 419 ? 7.847 -11.422 27.671 1.00 88.25 419 GLU A CA 1
ATOM 3363 C C . GLU A 1 419 ? 6.968 -10.697 28.708 1.00 88.25 419 GLU A C 1
ATOM 3365 O O . GLU A 1 419 ? 5.958 -11.233 29.162 1.00 88.25 419 GLU A O 1
ATOM 3370 N N . SER A 1 420 ? 7.310 -9.449 29.050 1.00 90.19 420 SER A N 1
ATOM 3371 C CA . SER A 1 420 ? 6.519 -8.643 29.988 1.00 90.19 420 SER A CA 1
ATOM 3372 C C . SER A 1 420 ? 5.113 -8.343 29.464 1.00 90.19 420 SER A C 1
ATOM 3374 O O . SER A 1 420 ? 4.160 -8.347 30.235 1.00 90.19 420 SER A O 1
ATOM 3376 N N . GLY A 1 421 ? 4.983 -8.090 28.159 1.00 90.62 421 GLY A N 1
ATOM 3377 C CA . GLY A 1 421 ? 3.693 -7.787 27.551 1.00 90.62 421 GLY A CA 1
ATOM 3378 C C . GLY A 1 421 ? 2.814 -9.024 27.409 1.00 90.62 421 GLY A C 1
ATOM 3379 O O . GLY A 1 421 ? 1.629 -8.965 27.718 1.00 90.62 421 GLY A O 1
ATOM 3380 N N . TYR A 1 422 ? 3.405 -10.172 27.079 1.00 91.00 422 TYR A N 1
ATOM 3381 C CA . TYR A 1 422 ? 2.714 -11.459 27.078 1.00 91.00 422 TYR A CA 1
ATOM 3382 C C . TYR A 1 422 ? 2.177 -11.826 28.467 1.00 91.00 422 TYR A C 1
ATOM 3384 O O . TYR A 1 422 ? 1.017 -12.209 28.598 1.00 91.00 422 TYR A O 1
ATOM 3392 N N . LYS A 1 423 ? 2.976 -11.639 29.529 1.00 92.31 423 LYS A N 1
ATOM 3393 C CA . LYS A 1 423 ? 2.528 -11.847 30.919 1.00 92.31 423 LYS A CA 1
ATOM 3394 C C . LYS A 1 423 ? 1.304 -10.990 31.260 1.00 92.31 423 LYS A C 1
ATOM 3396 O O . LYS A 1 423 ? 0.342 -11.508 31.825 1.00 92.31 423 LYS A O 1
ATOM 3401 N N . ASN A 1 424 ? 1.308 -9.716 30.869 1.00 92.69 424 ASN A N 1
ATOM 3402 C CA . ASN A 1 424 ? 0.164 -8.821 31.062 1.00 92.69 424 ASN A CA 1
ATOM 3403 C C . ASN A 1 424 ? -1.056 -9.251 30.233 1.00 92.69 424 ASN A C 1
ATOM 3405 O O . ASN A 1 424 ? -2.175 -9.264 30.743 1.00 92.69 424 ASN A O 1
ATOM 3409 N N . ALA A 1 425 ? -0.855 -9.651 28.977 1.00 93.00 425 ALA A N 1
ATOM 3410 C CA . ALA A 1 425 ? -1.931 -10.133 28.118 1.00 93.00 425 ALA A CA 1
ATOM 3411 C C . ALA A 1 425 ? -2.598 -11.396 28.696 1.00 93.00 425 ALA A C 1
ATOM 3413 O O . ALA A 1 425 ? -3.823 -11.473 28.759 1.00 93.00 425 ALA A O 1
ATOM 3414 N N . ILE A 1 426 ? -1.809 -12.339 29.226 1.00 94.69 426 ILE A N 1
ATOM 3415 C CA . ILE A 1 426 ? -2.313 -13.536 29.915 1.00 94.69 426 ILE A CA 1
ATOM 3416 C C . ILE A 1 426 ? -3.042 -13.191 31.217 1.00 94.69 426 ILE A C 1
ATOM 3418 O O . ILE A 1 426 ? -4.089 -13.772 31.510 1.00 94.69 426 ILE A O 1
ATOM 3422 N N . PHE A 1 427 ? -2.541 -12.227 31.992 1.00 94.50 427 PHE A N 1
ATOM 3423 C CA . PHE A 1 427 ? -3.252 -11.737 33.174 1.00 94.50 427 PHE A CA 1
ATOM 3424 C C . PHE A 1 427 ? -4.657 -11.243 32.800 1.00 94.50 427 PHE A C 1
ATOM 3426 O O . PHE A 1 427 ? -5.651 -11.667 33.394 1.00 94.50 427 PHE A O 1
ATOM 3433 N N . TYR A 1 428 ? -4.754 -10.412 31.763 1.00 94.25 428 TYR A N 1
ATOM 3434 C CA . TYR A 1 428 ? -6.029 -9.884 31.297 1.00 94.25 428 TYR A CA 1
ATOM 3435 C C . TYR A 1 428 ? -6.926 -10.928 30.629 1.00 94.25 428 TYR A C 1
ATOM 3437 O O . TYR A 1 428 ? -8.144 -10.864 30.786 1.00 94.25 428 TYR A O 1
ATOM 3445 N N . TYR A 1 429 ? -6.355 -11.921 29.953 1.00 95.94 429 TYR A N 1
ATOM 3446 C CA . TYR A 1 429 ? -7.073 -13.096 29.463 1.00 95.94 429 TYR A CA 1
ATOM 3447 C C . TYR A 1 429 ? -7.759 -13.849 30.618 1.00 95.94 429 TYR A C 1
ATOM 3449 O O . TYR A 1 429 ? -8.971 -14.079 30.591 1.00 95.94 429 TYR A O 1
ATOM 3457 N N . HIS A 1 430 ? -7.020 -14.160 31.687 1.00 95.88 430 HIS A N 1
ATOM 3458 C CA . HIS A 1 430 ? -7.559 -14.849 32.863 1.00 95.88 430 HIS A CA 1
ATOM 3459 C C . HIS A 1 430 ? -8.592 -14.023 33.639 1.00 95.88 430 HIS A C 1
ATOM 3461 O O . HIS A 1 430 ? -9.567 -14.599 34.135 1.00 95.88 430 HIS A O 1
ATOM 3467 N N . ASP A 1 431 ? -8.393 -12.707 33.740 1.00 95.25 431 ASP A N 1
ATOM 3468 C CA . ASP A 1 431 ? -9.357 -11.771 34.330 1.00 95.25 431 ASP A CA 1
ATOM 3469 C C . ASP A 1 431 ? -10.670 -11.738 33.529 1.00 95.25 431 ASP A C 1
ATOM 3471 O O . ASP A 1 431 ? -11.752 -11.839 34.106 1.00 95.25 431 ASP A O 1
ATOM 3475 N N . THR A 1 432 ? -10.601 -11.704 32.194 1.00 96.12 432 THR A N 1
ATOM 3476 C CA . THR A 1 432 ? -11.797 -11.758 31.336 1.00 96.12 432 THR A CA 1
ATOM 3477 C C . THR A 1 432 ? -12.557 -13.072 31.508 1.00 96.12 432 THR A C 1
ATOM 3479 O O . THR A 1 432 ? -13.774 -13.052 31.674 1.00 96.12 432 THR A O 1
ATOM 3482 N N . ILE A 1 433 ? -11.863 -14.215 31.569 1.00 97.12 433 ILE A N 1
ATOM 3483 C CA . ILE A 1 433 ? -12.498 -15.515 31.863 1.00 97.12 433 ILE A CA 1
ATOM 3484 C C . ILE A 1 433 ? -13.189 -15.493 33.229 1.00 97.12 433 ILE A C 1
ATOM 3486 O O . ILE A 1 433 ? -14.292 -16.019 33.379 1.00 97.12 433 ILE A O 1
ATOM 3490 N N . HIS A 1 434 ? -12.549 -14.896 34.238 1.00 96.25 434 HIS A N 1
ATOM 3491 C CA . HIS A 1 434 ? -13.147 -14.762 35.561 1.00 96.25 434 HIS A CA 1
ATOM 3492 C C . HIS A 1 434 ? -14.437 -13.931 35.506 1.00 96.25 434 HIS A C 1
ATOM 3494 O O . HIS A 1 434 ? -15.457 -14.387 36.016 1.00 96.25 434 HIS A O 1
ATOM 3500 N N . LYS A 1 435 ? -14.425 -12.779 34.824 1.00 95.19 435 LYS A N 1
ATOM 3501 C CA . LYS A 1 435 ? -15.607 -11.920 34.637 1.00 95.19 435 LYS A CA 1
ATOM 3502 C C . LYS A 1 435 ? -16.734 -12.624 33.880 1.00 95.19 435 LYS A C 1
ATOM 3504 O O . LYS A 1 435 ? -17.884 -12.573 34.304 1.00 95.19 435 LYS A O 1
ATOM 3509 N N . LEU A 1 436 ? -16.413 -13.353 32.810 1.00 97.06 436 LEU A N 1
ATOM 3510 C CA . LEU A 1 436 ? -17.388 -14.169 32.078 1.00 97.06 436 LEU A CA 1
ATOM 3511 C C . LEU A 1 436 ? -18.060 -15.201 32.990 1.00 97.06 436 LEU A C 1
ATOM 3513 O O . LEU A 1 436 ? -19.270 -15.405 32.907 1.00 97.06 436 LEU A O 1
ATOM 3517 N N . LYS A 1 437 ? -17.288 -15.846 33.870 1.00 97.12 437 LYS A N 1
ATOM 3518 C CA . LYS A 1 437 ? -17.819 -16.805 34.841 1.00 97.12 437 LYS A CA 1
ATOM 3519 C C . LYS A 1 437 ? -18.717 -16.120 35.875 1.00 97.12 437 LYS A C 1
ATOM 3521 O O . LYS A 1 437 ? -19.805 -16.621 36.141 1.00 97.12 437 LYS A O 1
ATOM 3526 N N . THR A 1 438 ? -18.279 -15.008 36.469 1.00 95.50 438 THR A N 1
ATOM 3527 C CA . THR A 1 438 ? -19.052 -14.311 37.514 1.00 95.50 438 THR A CA 1
ATOM 3528 C C . THR A 1 438 ? -20.364 -13.741 36.990 1.00 95.50 438 THR A C 1
ATOM 3530 O O . THR A 1 438 ? -21.350 -13.739 37.713 1.00 95.50 438 THR A O 1
ATOM 3533 N N . GLU A 1 439 ? -20.393 -13.324 35.724 1.00 94.69 439 GLU A N 1
ATOM 3534 C CA . GLU A 1 439 ? -21.597 -12.842 35.035 1.00 94.69 439 GLU A CA 1
ATOM 3535 C C . GLU A 1 439 ? -22.434 -13.991 34.425 1.00 94.69 439 GLU A C 1
ATOM 3537 O O . GLU A 1 439 ? -23.365 -13.754 33.657 1.00 94.69 439 GLU A O 1
ATOM 3542 N N . GLY A 1 440 ? -22.097 -15.254 34.722 1.00 95.31 440 GLY A N 1
ATOM 3543 C CA . GLY A 1 440 ? -22.861 -16.433 34.295 1.00 95.31 440 GLY A CA 1
ATOM 3544 C C . GLY A 1 440 ? -22.826 -16.718 32.789 1.00 95.31 440 GLY A C 1
ATOM 3545 O O . GLY A 1 440 ? -23.653 -17.476 32.287 1.00 95.31 440 GLY A O 1
ATOM 3546 N N . LYS A 1 441 ? -21.884 -16.125 32.046 1.00 96.06 441 LYS A N 1
ATOM 3547 C CA . LYS A 1 441 ? -21.753 -16.290 30.588 1.00 96.06 441 LYS A CA 1
ATOM 3548 C C . LYS A 1 441 ? -21.112 -17.618 30.188 1.00 96.06 441 LYS A C 1
ATOM 3550 O O . LYS A 1 441 ? -21.331 -18.081 29.069 1.00 96.06 441 LYS A O 1
ATOM 3555 N N . ILE A 1 442 ? -20.331 -18.217 31.088 1.00 95.88 442 ILE A N 1
ATOM 3556 C CA . ILE A 1 442 ? -19.682 -19.525 30.927 1.00 95.88 442 ILE A CA 1
ATOM 3557 C C . ILE A 1 442 ? -19.755 -20.330 32.232 1.00 95.88 442 ILE A C 1
ATOM 3559 O O . ILE A 1 442 ? -19.824 -19.752 33.318 1.00 95.88 442 ILE A O 1
ATOM 3563 N N . SER A 1 443 ? -19.693 -21.662 32.137 1.00 96.69 443 SER A N 1
ATOM 3564 C CA . SER A 1 443 ? -19.647 -22.541 33.313 1.00 96.69 443 SER A CA 1
ATOM 3565 C C . SER A 1 443 ? -18.272 -22.540 33.997 1.00 96.69 443 SER A C 1
ATOM 3567 O O . SER A 1 443 ? -17.263 -22.113 33.422 1.00 96.69 443 SER A O 1
ATOM 3569 N N . SER A 1 444 ? -18.210 -23.063 35.227 1.00 95.00 444 SER A N 1
ATOM 3570 C CA . SER A 1 444 ? -16.949 -23.243 35.960 1.00 95.00 444 SER A CA 1
ATOM 3571 C C . SER A 1 444 ? -15.969 -24.148 35.211 1.00 95.00 444 SER A C 1
ATOM 3573 O O . SER A 1 444 ? -14.779 -23.845 35.151 1.00 95.00 444 SER A O 1
ATOM 3575 N N . GLU A 1 445 ? -16.469 -25.223 34.611 1.00 95.38 445 GLU A N 1
ATOM 3576 C CA . GLU A 1 445 ? -15.693 -26.220 33.871 1.00 95.38 445 GLU A CA 1
ATOM 3577 C C . GLU A 1 445 ? -15.110 -25.595 32.602 1.00 95.38 445 GLU A C 1
ATOM 3579 O O . GLU A 1 445 ? -13.917 -25.736 32.331 1.00 95.38 445 GLU A O 1
ATOM 3584 N N . ARG A 1 446 ? -15.919 -24.811 31.872 1.00 94.69 446 ARG A N 1
ATOM 3585 C CA . ARG A 1 446 ? -15.458 -24.083 30.683 1.00 94.69 446 ARG A C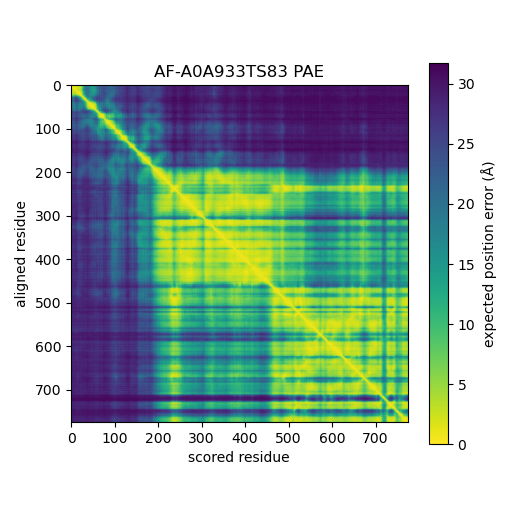A 1
ATOM 3586 C C . ARG A 1 446 ? -14.397 -23.042 31.037 1.00 94.69 446 ARG A C 1
ATOM 3588 O O . ARG A 1 446 ? -13.407 -22.909 30.320 1.00 94.69 446 ARG A O 1
ATOM 3595 N N . ALA A 1 447 ? -14.559 -22.337 32.157 1.00 94.75 447 ALA A N 1
ATOM 3596 C CA . ALA A 1 447 ? -13.560 -21.386 32.637 1.00 94.75 447 ALA A CA 1
ATOM 3597 C C . ALA A 1 447 ? -12.217 -22.067 32.960 1.00 94.75 447 ALA A C 1
ATOM 3599 O O . ALA A 1 447 ? -11.164 -21.519 32.636 1.00 94.75 447 ALA A O 1
ATOM 3600 N N . ILE A 1 448 ? -12.237 -23.264 33.560 1.00 94.12 448 ILE A N 1
ATOM 3601 C CA . ILE A 1 448 ? -11.023 -24.053 33.828 1.00 94.12 448 ILE A CA 1
ATOM 3602 C C . ILE A 1 448 ? -10.367 -24.488 32.512 1.00 94.12 448 ILE A C 1
ATOM 3604 O O . ILE A 1 448 ? -9.163 -24.290 32.351 1.00 94.12 448 ILE A O 1
ATOM 3608 N N . SER A 1 449 ? -11.144 -25.003 31.549 1.00 94.56 449 SER A N 1
ATOM 3609 C CA . SER A 1 449 ? -10.596 -25.452 30.261 1.00 94.56 449 SER A CA 1
ATOM 3610 C C . SER A 1 449 ? -9.935 -24.319 29.473 1.00 94.56 449 SER A C 1
ATOM 3612 O O . SER A 1 449 ? -8.866 -24.511 28.906 1.00 94.56 449 SER A O 1
ATOM 3614 N N . LEU A 1 450 ? -10.535 -23.122 29.473 1.00 94.12 450 LEU A N 1
ATOM 3615 C CA . LEU A 1 450 ? -9.982 -21.961 28.768 1.00 94.12 450 LEU A CA 1
ATOM 3616 C C . LEU A 1 450 ? -8.648 -21.515 29.386 1.00 94.12 450 LEU A C 1
ATOM 3618 O O . LEU A 1 450 ? -7.693 -21.237 28.665 1.00 94.12 450 LEU A O 1
ATOM 3622 N N . LYS A 1 451 ? -8.541 -21.493 30.722 1.00 92.31 451 LYS A N 1
ATOM 3623 C CA . LYS A 1 451 ? -7.290 -21.115 31.406 1.00 92.31 451 LYS A CA 1
ATOM 3624 C C . LYS A 1 451 ? -6.149 -22.097 31.127 1.00 92.31 451 LYS A C 1
ATOM 3626 O O . LYS A 1 451 ? -5.009 -21.667 30.977 1.00 92.31 451 LYS A O 1
ATOM 3631 N N . ALA A 1 452 ? -6.453 -23.391 31.022 1.00 89.94 452 ALA A N 1
ATOM 3632 C CA . ALA A 1 452 ? -5.461 -24.415 30.690 1.00 89.94 452 ALA A CA 1
ATOM 3633 C C . ALA A 1 452 ? -4.880 -24.258 29.268 1.00 89.94 452 ALA A C 1
ATOM 3635 O O . ALA A 1 452 ? -3.722 -24.599 29.048 1.00 89.94 452 ALA A O 1
ATOM 3636 N N . ASN A 1 453 ? -5.649 -23.688 28.334 1.00 88.94 453 ASN A N 1
ATOM 3637 C CA . ASN A 1 453 ? -5.284 -23.530 26.923 1.00 88.94 453 ASN A CA 1
ATOM 3638 C C . ASN A 1 453 ? -4.917 -22.077 26.578 1.00 88.94 453 ASN A C 1
ATOM 3640 O O . ASN A 1 453 ? -5.472 -21.478 25.662 1.00 88.94 453 ASN A O 1
ATOM 3644 N N . SER A 1 454 ? -3.998 -21.478 27.333 1.00 86.81 454 SER A N 1
ATOM 3645 C CA . SER A 1 454 ? -3.558 -20.102 27.070 1.00 86.81 454 SER A CA 1
ATOM 3646 C C . SER A 1 454 ? -2.952 -19.954 25.660 1.00 86.81 454 SER A C 1
ATOM 3648 O O . SER A 1 454 ? -2.054 -20.726 25.312 1.00 86.81 454 SER A O 1
ATOM 3650 N N . PRO A 1 455 ? -3.407 -18.984 24.845 1.00 89.62 455 PRO A N 1
ATOM 3651 C CA . PRO A 1 455 ? -2.956 -18.846 23.465 1.00 89.62 455 PRO A CA 1
ATOM 3652 C C . PRO A 1 455 ? -1.566 -18.210 23.387 1.00 89.62 455 PRO A C 1
ATOM 3654 O O . PRO A 1 455 ? -1.213 -17.353 24.196 1.00 89.62 455 PRO A O 1
ATOM 3657 N N . VAL A 1 456 ? -0.796 -18.592 22.367 1.00 86.75 456 VAL A N 1
ATOM 3658 C CA . VAL A 1 456 ? 0.542 -18.052 22.089 1.00 86.75 456 VAL A CA 1
ATOM 3659 C C . VAL A 1 456 ? 0.485 -17.220 20.815 1.00 86.75 456 VAL A C 1
ATOM 3661 O O . VAL A 1 456 ? 0.081 -17.722 19.767 1.00 86.75 456 VAL A O 1
ATOM 3664 N N . ALA A 1 457 ? 0.896 -15.955 20.898 1.00 84.69 457 ALA A N 1
ATOM 3665 C CA . ALA A 1 457 ? 0.946 -15.085 19.731 1.00 84.69 457 ALA A CA 1
ATOM 3666 C C . ALA A 1 457 ? 2.039 -15.535 18.748 1.00 84.69 457 ALA A C 1
ATOM 3668 O O . ALA A 1 457 ? 3.160 -15.863 19.144 1.00 84.69 457 ALA A O 1
ATOM 3669 N N . LYS A 1 458 ? 1.725 -15.494 17.454 1.00 81.62 458 LYS A N 1
ATOM 3670 C CA . LYS A 1 458 ? 2.622 -15.757 16.332 1.00 81.62 458 LYS A CA 1
ATOM 3671 C C . LYS A 1 458 ? 2.491 -14.632 15.303 1.00 81.62 458 LYS A C 1
ATOM 3673 O O . LYS A 1 458 ? 1.451 -14.491 14.665 1.00 81.62 458 LYS A O 1
ATOM 3678 N N . ALA A 1 459 ? 3.555 -13.845 15.152 1.00 69.88 459 ALA A N 1
ATOM 3679 C CA . ALA A 1 459 ? 3.591 -12.762 14.176 1.00 69.88 459 ALA A CA 1
ATOM 3680 C C . ALA A 1 459 ? 3.496 -13.320 12.741 1.00 69.88 459 ALA A C 1
ATOM 3682 O O . ALA A 1 459 ? 4.013 -14.413 12.486 1.00 69.88 459 ALA A O 1
ATOM 3683 N N . PRO A 1 460 ? 2.858 -12.591 11.810 1.00 68.06 460 PRO A N 1
ATOM 3684 C CA . PRO A 1 460 ? 2.852 -12.956 10.400 1.00 68.06 460 PRO A CA 1
ATOM 3685 C C . PRO A 1 460 ? 4.257 -12.835 9.798 1.00 68.06 460 PRO A C 1
ATOM 3687 O O . PRO A 1 460 ? 5.025 -11.937 10.162 1.00 68.06 460 PRO A O 1
ATOM 3690 N N . ASP A 1 461 ? 4.566 -13.706 8.837 1.00 63.88 461 ASP A N 1
ATOM 3691 C CA . ASP A 1 461 ? 5.749 -13.552 7.993 1.00 63.88 461 ASP A CA 1
ATOM 3692 C C . ASP A 1 461 ? 5.609 -12.261 7.170 1.00 63.88 461 ASP A C 1
ATOM 3694 O O . ASP A 1 461 ? 4.545 -11.970 6.615 1.00 63.88 461 ASP A O 1
ATOM 3698 N N . GLN A 1 462 ? 6.667 -11.449 7.115 1.00 56.16 462 GLN A N 1
ATOM 3699 C CA . GLN A 1 462 ? 6.666 -10.234 6.299 1.00 56.16 462 GLN A CA 1
ATOM 3700 C C . GLN A 1 462 ? 6.816 -10.638 4.826 1.00 56.16 462 GLN A C 1
ATOM 3702 O O . GLN A 1 462 ? 7.804 -11.300 4.498 1.00 56.16 462 GLN A O 1
ATOM 3707 N N . PRO A 1 463 ? 5.883 -10.271 3.930 1.00 59.69 463 PRO A N 1
ATOM 3708 C CA . PRO A 1 463 ? 6.047 -10.550 2.510 1.00 59.69 463 PRO A CA 1
ATOM 3709 C C . PRO A 1 463 ? 7.288 -9.832 1.966 1.00 59.69 463 PRO A C 1
ATOM 3711 O O . PRO A 1 463 ? 7.593 -8.707 2.369 1.00 59.69 463 PRO A O 1
ATOM 3714 N N . GLU A 1 464 ? 7.994 -10.473 1.034 1.00 65.56 464 GLU A N 1
ATOM 3715 C CA . GLU A 1 464 ? 9.130 -9.857 0.348 1.00 65.56 464 GLU A CA 1
ATOM 3716 C C . GLU A 1 464 ? 8.644 -8.633 -0.447 1.00 65.56 464 GLU A C 1
ATOM 3718 O O . GLU A 1 464 ? 7.736 -8.713 -1.280 1.00 65.56 464 GLU A O 1
ATOM 3723 N N . TYR A 1 465 ? 9.209 -7.465 -0.145 1.00 69.56 465 TYR A N 1
ATOM 3724 C CA . TYR A 1 465 ? 8.801 -6.207 -0.760 1.00 69.56 465 TYR A CA 1
ATOM 3725 C C . TYR A 1 465 ? 9.362 -6.089 -2.184 1.00 69.56 465 TYR A C 1
ATOM 3727 O O . TYR A 1 465 ? 10.575 -6.028 -2.376 1.00 69.56 465 TYR A O 1
ATOM 3735 N N . ASN A 1 466 ? 8.478 -5.988 -3.180 1.00 79.19 466 ASN A N 1
ATOM 3736 C CA . ASN A 1 466 ? 8.836 -5.650 -4.559 1.00 79.19 466 ASN A CA 1
ATOM 3737 C C . ASN A 1 466 ? 8.682 -4.134 -4.777 1.00 79.19 466 ASN A C 1
ATOM 3739 O O . ASN A 1 466 ? 7.630 -3.566 -4.475 1.00 79.19 466 ASN A O 1
ATOM 3743 N N . GLU A 1 467 ? 9.700 -3.468 -5.333 1.00 87.12 467 GLU A N 1
ATOM 3744 C CA . GLU A 1 467 ? 9.697 -2.014 -5.567 1.00 87.12 467 GLU A CA 1
ATOM 3745 C C . GLU A 1 467 ? 8.495 -1.550 -6.406 1.00 87.12 467 GLU A C 1
ATOM 3747 O O . GLU A 1 467 ? 7.964 -0.453 -6.191 1.00 87.12 467 GLU A O 1
ATOM 3752 N N . VAL A 1 468 ? 8.010 -2.405 -7.315 1.00 89.44 468 VAL A N 1
ATOM 3753 C CA . VAL A 1 468 ? 6.831 -2.110 -8.137 1.00 89.44 468 VAL A CA 1
ATOM 3754 C C . VAL A 1 468 ? 5.606 -1.772 -7.281 1.00 89.44 468 VAL A C 1
ATOM 3756 O O . VAL A 1 468 ? 4.809 -0.923 -7.673 1.00 89.44 468 VAL A O 1
ATOM 3759 N N . TYR A 1 469 ? 5.479 -2.348 -6.080 1.00 91.00 469 TYR A N 1
ATOM 3760 C CA . TYR A 1 469 ? 4.382 -2.058 -5.155 1.00 91.00 469 TYR A CA 1
ATOM 3761 C C . TYR A 1 469 ? 4.466 -0.637 -4.591 1.00 91.00 469 TYR A C 1
ATOM 3763 O O . TYR A 1 469 ? 3.446 0.047 -4.503 1.00 91.00 469 TYR A O 1
ATOM 3771 N N . GLY A 1 470 ? 5.671 -0.156 -4.274 1.00 88.75 470 GLY A N 1
ATOM 3772 C CA . GLY A 1 470 ? 5.892 1.234 -3.868 1.00 88.75 470 GLY A CA 1
ATOM 3773 C C . GLY A 1 470 ? 5.609 2.221 -4.993 1.00 88.75 470 GLY A C 1
ATOM 3774 O O . GLY A 1 470 ? 4.960 3.244 -4.770 1.00 88.75 470 GLY A O 1
ATOM 3775 N N . TYR A 1 471 ? 6.029 1.887 -6.216 1.00 89.69 471 TYR A N 1
ATOM 3776 C CA . TYR A 1 471 ? 5.716 2.681 -7.403 1.00 89.69 471 TYR A CA 1
ATOM 3777 C C . TYR A 1 471 ? 4.199 2.769 -7.642 1.00 89.69 471 TYR A C 1
ATOM 3779 O O . TYR A 1 471 ? 3.664 3.867 -7.810 1.00 89.69 471 TYR A O 1
ATOM 3787 N N . ILE A 1 472 ? 3.487 1.638 -7.562 1.00 91.50 472 ILE A N 1
ATOM 3788 C CA . ILE A 1 472 ? 2.019 1.583 -7.630 1.00 91.50 472 ILE A CA 1
ATOM 3789 C C . ILE A 1 472 ? 1.397 2.467 -6.543 1.00 91.50 472 ILE A C 1
ATOM 3791 O O . ILE A 1 472 ? 0.550 3.304 -6.854 1.00 91.50 472 ILE A O 1
ATOM 3795 N N . ALA A 1 473 ? 1.830 2.338 -5.286 1.00 89.56 473 ALA A N 1
ATOM 3796 C CA . ALA A 1 473 ? 1.307 3.146 -4.185 1.00 89.56 473 ALA A CA 1
ATOM 3797 C C . ALA A 1 473 ? 1.510 4.654 -4.426 1.00 89.56 473 ALA A C 1
ATOM 3799 O O . ALA A 1 473 ? 0.597 5.443 -4.181 1.00 89.56 473 ALA A O 1
ATOM 3800 N N . GLY A 1 474 ? 2.664 5.057 -4.970 1.00 88.94 474 GLY A N 1
ATOM 3801 C CA . GLY A 1 474 ? 2.938 6.441 -5.367 1.00 88.94 474 GLY A CA 1
ATOM 3802 C C . GLY A 1 474 ? 2.007 6.950 -6.473 1.00 88.94 474 GLY A C 1
ATOM 3803 O O . GLY A 1 474 ? 1.455 8.046 -6.356 1.00 88.94 474 GLY A O 1
ATOM 3804 N N . LEU A 1 475 ? 1.768 6.148 -7.517 1.00 87.56 475 LEU A N 1
ATOM 3805 C CA . LEU A 1 475 ? 0.827 6.489 -8.593 1.00 87.56 475 LEU A CA 1
ATOM 3806 C C . LEU A 1 475 ? -0.607 6.657 -8.074 1.00 87.56 475 LEU A C 1
ATOM 3808 O O . LEU A 1 475 ? -1.303 7.603 -8.450 1.00 87.56 475 LEU A O 1
ATOM 3812 N N . VAL A 1 476 ? -1.054 5.762 -7.192 1.00 88.19 476 VAL A N 1
ATOM 3813 C CA . VAL A 1 476 ? -2.390 5.833 -6.584 1.00 88.19 476 VAL A CA 1
ATOM 3814 C C . VAL A 1 476 ? -2.510 7.080 -5.712 1.00 88.19 476 VAL A C 1
ATOM 3816 O O . VAL A 1 476 ? -3.477 7.822 -5.856 1.00 88.19 476 VAL A O 1
ATOM 3819 N N . LYS A 1 477 ? -1.511 7.369 -4.870 1.00 87.50 477 LYS A N 1
ATOM 3820 C CA . LYS A 1 477 ? -1.497 8.572 -4.026 1.00 87.50 477 LYS A CA 1
ATOM 3821 C C . LYS A 1 477 ? -1.634 9.855 -4.847 1.00 87.50 477 LYS A C 1
ATOM 3823 O O . LYS A 1 477 ? -2.386 10.743 -4.463 1.00 87.50 477 LYS A O 1
ATOM 3828 N N . ASN A 1 478 ? -0.932 9.938 -5.975 1.00 84.69 478 ASN A N 1
ATOM 3829 C CA . ASN A 1 478 ? -0.968 11.116 -6.840 1.00 84.69 478 ASN A CA 1
ATOM 3830 C C . ASN A 1 478 ? -2.277 11.231 -7.636 1.00 84.69 478 ASN A C 1
ATOM 3832 O O . ASN A 1 478 ? -2.725 12.338 -7.913 1.00 84.69 478 ASN A O 1
ATOM 3836 N N . SER A 1 479 ? -2.883 10.103 -8.018 1.00 81.25 479 SER A N 1
ATOM 3837 C CA . SER A 1 479 ? -4.116 10.081 -8.820 1.00 81.25 479 SER A CA 1
ATOM 3838 C C . SER A 1 479 ? -5.403 10.172 -7.996 1.00 81.25 479 SER A C 1
ATOM 3840 O O . SER A 1 479 ? -6.419 10.617 -8.523 1.00 81.25 479 SER A O 1
ATOM 3842 N N . ASN A 1 480 ? -5.385 9.751 -6.727 1.00 77.12 480 ASN A N 1
ATOM 3843 C CA . ASN A 1 480 ? -6.568 9.706 -5.867 1.00 77.12 480 ASN A CA 1
ATOM 3844 C C . ASN A 1 480 ? -6.230 10.035 -4.393 1.00 77.12 480 ASN A C 1
ATOM 3846 O O . ASN A 1 480 ? -6.420 9.195 -3.507 1.00 77.12 480 ASN A O 1
ATOM 3850 N N . PRO A 1 481 ? -5.694 11.240 -4.107 1.00 75.69 481 PRO A N 1
ATOM 3851 C CA . PRO A 1 481 ? -5.169 11.588 -2.785 1.00 75.69 481 PRO A CA 1
ATOM 3852 C C . PRO A 1 481 ? -6.230 11.543 -1.679 1.00 75.69 481 PRO A C 1
ATOM 3854 O O . PRO A 1 481 ? -5.916 11.161 -0.554 1.00 75.69 481 PRO A O 1
ATOM 3857 N N . GLU A 1 482 ? -7.484 11.877 -1.999 1.00 73.69 482 GLU A N 1
ATOM 3858 C CA . GLU A 1 482 ? -8.592 11.907 -1.036 1.00 73.69 482 GLU A CA 1
ATOM 3859 C C . GLU A 1 482 ? -8.942 10.512 -0.501 1.00 73.69 482 GLU A C 1
ATOM 3861 O O . GLU A 1 482 ? -9.178 10.349 0.694 1.00 73.69 482 GLU A O 1
ATOM 3866 N N . LYS A 1 483 ? -8.924 9.488 -1.367 1.00 76.94 483 LYS A N 1
ATOM 3867 C CA . LYS A 1 483 ? -9.279 8.102 -1.004 1.00 76.94 483 LYS A CA 1
ATOM 3868 C C . LYS A 1 483 ? -8.084 7.223 -0.677 1.00 76.94 483 LYS A C 1
ATOM 3870 O O . LYS A 1 483 ? -8.249 6.125 -0.158 1.00 76.94 483 LYS A O 1
ATOM 3875 N N . PHE A 1 484 ? -6.867 7.688 -0.957 1.00 79.69 484 PHE A N 1
ATOM 3876 C CA . PHE A 1 484 ? -5.658 6.920 -0.679 1.00 79.69 484 PHE A CA 1
ATOM 3877 C C . PHE A 1 484 ? -5.599 6.480 0.789 1.00 79.69 484 PHE A C 1
ATOM 3879 O O . PHE A 1 484 ? -5.294 5.326 1.075 1.00 79.69 484 PHE A O 1
ATOM 3886 N N . ASN A 1 485 ? -5.967 7.369 1.715 1.00 81.44 485 ASN A N 1
ATOM 3887 C CA . ASN A 1 485 ? -5.933 7.084 3.148 1.00 81.44 485 ASN A CA 1
ATOM 3888 C C . ASN A 1 485 ? -7.063 6.166 3.632 1.00 81.44 485 ASN A C 1
ATOM 3890 O O . ASN A 1 485 ? -6.857 5.455 4.614 1.00 81.44 485 ASN A O 1
ATOM 3894 N N . SER A 1 486 ? -8.214 6.137 2.954 1.00 77.50 486 SER A N 1
ATOM 3895 C CA . SER A 1 486 ? -9.360 5.284 3.307 1.00 77.50 486 SER A CA 1
ATOM 3896 C C . SER A 1 486 ? -9.284 3.871 2.717 1.00 77.50 486 SER A C 1
ATOM 3898 O O . SER A 1 486 ? -10.140 3.039 3.008 1.00 77.50 486 SER A O 1
ATOM 3900 N N . GLY A 1 487 ? -8.223 3.560 1.962 1.00 83.75 487 GLY A N 1
ATOM 3901 C CA . GLY A 1 487 ? -7.964 2.237 1.397 1.00 83.75 487 GLY A CA 1
ATOM 3902 C C . GLY A 1 487 ? -8.605 2.027 0.023 1.00 83.75 487 GLY A C 1
ATOM 3903 O O . GLY A 1 487 ? -9.743 2.424 -0.234 1.00 83.75 487 GLY A O 1
ATOM 3904 N N . VAL A 1 488 ? -7.862 1.380 -0.876 1.00 86.69 488 VAL A N 1
ATOM 3905 C CA . VAL A 1 488 ? -8.310 1.082 -2.245 1.00 86.69 488 VAL A CA 1
ATOM 3906 C C . VAL A 1 488 ? -7.883 -0.310 -2.709 1.00 86.69 488 VAL A C 1
ATOM 3908 O O . VAL A 1 488 ? -6.851 -0.838 -2.293 1.00 86.69 488 VAL A O 1
ATOM 3911 N N . GLU A 1 489 ? -8.653 -0.892 -3.618 1.00 90.38 489 GLU A N 1
ATOM 3912 C CA . GLU A 1 489 ? -8.286 -2.105 -4.344 1.00 90.38 489 GLU A CA 1
ATOM 3913 C C . GLU A 1 489 ? -7.658 -1.720 -5.682 1.00 90.38 489 GLU A C 1
ATOM 3915 O O . GLU A 1 489 ? -8.229 -0.960 -6.463 1.00 90.38 489 GLU A O 1
ATOM 3920 N N . ILE A 1 490 ? -6.440 -2.193 -5.922 1.00 92.94 490 ILE A N 1
ATOM 3921 C CA . ILE A 1 490 ? -5.623 -1.815 -7.070 1.00 92.94 490 ILE A CA 1
ATOM 3922 C C . ILE A 1 490 ? -5.385 -3.066 -7.894 1.00 92.94 490 ILE A C 1
ATOM 3924 O O . ILE A 1 490 ? -4.619 -3.943 -7.497 1.00 92.94 490 ILE A O 1
ATOM 3928 N N . HIS A 1 491 ? -6.017 -3.135 -9.056 1.00 94.38 491 HIS A N 1
ATOM 3929 C CA . HIS A 1 491 ? -5.766 -4.204 -10.007 1.00 94.38 491 HIS A CA 1
ATOM 3930 C C . HIS A 1 491 ? -4.643 -3.779 -10.940 1.00 94.38 491 HIS A C 1
ATOM 3932 O O . HIS A 1 491 ? -4.586 -2.634 -11.408 1.00 94.38 491 HIS A O 1
ATOM 3938 N N . THR A 1 492 ? -3.724 -4.701 -11.193 1.00 95.38 492 THR A N 1
ATOM 3939 C CA . THR A 1 492 ? -2.511 -4.418 -11.955 1.00 95.38 492 THR A CA 1
ATOM 3940 C C . THR A 1 492 ? -2.489 -5.162 -13.282 1.00 95.38 492 THR A C 1
ATOM 3942 O O . THR A 1 492 ? -3.395 -5.925 -13.620 1.00 95.38 492 THR A O 1
ATOM 3945 N N . THR A 1 493 ? -1.459 -4.895 -14.075 1.00 95.25 493 THR A N 1
ATOM 3946 C CA . THR A 1 493 ? -1.122 -5.671 -15.272 1.00 95.25 493 THR A CA 1
ATOM 3947 C C . THR A 1 493 ? -0.168 -6.828 -14.976 1.00 95.25 493 THR A C 1
ATOM 3949 O O . THR A 1 493 ? 0.162 -7.568 -15.904 1.00 95.25 493 THR A O 1
ATOM 3952 N N . LEU A 1 494 ? 0.264 -6.980 -13.716 1.00 95.62 494 LEU A N 1
ATOM 3953 C CA . LEU A 1 494 ? 1.220 -8.001 -13.300 1.00 95.62 494 LEU A CA 1
ATOM 3954 C C . LEU A 1 494 ? 0.638 -9.393 -13.546 1.00 95.62 494 LEU A C 1
ATOM 3956 O O . LEU A 1 494 ? -0.517 -9.660 -13.218 1.00 95.62 494 LEU A O 1
ATOM 3960 N N . ASP A 1 495 ? 1.435 -10.255 -14.156 1.00 95.81 495 ASP A N 1
ATOM 3961 C CA . ASP A 1 495 ? 1.051 -11.578 -14.609 1.00 95.81 495 ASP A CA 1
ATOM 3962 C C . ASP A 1 495 ? 1.784 -12.634 -13.770 1.00 95.81 495 ASP A C 1
ATOM 3964 O O . ASP A 1 495 ? 3.017 -12.714 -13.837 1.00 95.81 495 ASP A O 1
ATOM 3968 N N . PRO A 1 496 ? 1.062 -13.439 -12.971 1.00 94.69 496 PRO A N 1
ATOM 3969 C CA . PRO A 1 496 ? 1.687 -14.404 -12.074 1.00 94.69 496 PRO A CA 1
ATOM 3970 C C . PRO A 1 496 ? 2.436 -15.508 -12.831 1.00 94.69 496 PRO A C 1
ATOM 3972 O O . PRO A 1 496 ? 3.418 -16.038 -12.314 1.00 94.69 496 PRO A O 1
ATOM 3975 N N . GLU A 1 497 ? 2.030 -15.835 -14.062 1.00 95.50 497 GLU A N 1
ATOM 3976 C CA . GLU A 1 497 ? 2.697 -16.855 -14.879 1.00 95.50 497 GLU A CA 1
ATOM 3977 C C . GLU A 1 497 ? 4.056 -16.335 -15.373 1.00 95.50 497 GLU A C 1
ATOM 3979 O O . GLU A 1 497 ? 5.067 -17.034 -15.293 1.00 95.50 497 GLU A O 1
ATOM 3984 N N . VAL A 1 498 ? 4.113 -15.069 -15.803 1.00 94.62 498 VAL A N 1
ATOM 3985 C CA . VAL A 1 498 ? 5.366 -14.410 -16.211 1.00 94.62 498 VAL A CA 1
ATOM 3986 C C . VAL A 1 498 ? 6.286 -14.183 -15.008 1.00 94.62 498 VAL A C 1
ATOM 3988 O O . VAL A 1 498 ? 7.495 -14.403 -15.108 1.00 94.62 498 VAL A O 1
ATOM 3991 N N . GLN A 1 499 ? 5.732 -13.780 -13.860 1.00 93.12 499 GLN A N 1
ATOM 3992 C CA . GLN A 1 499 ? 6.499 -13.595 -12.627 1.00 93.12 499 GLN A CA 1
ATOM 3993 C C . GLN A 1 499 ? 7.122 -14.915 -12.153 1.00 93.12 499 GLN A C 1
ATOM 3995 O O . GLN A 1 499 ? 8.312 -14.942 -11.847 1.00 93.12 499 GLN A O 1
ATOM 4000 N N . ALA A 1 500 ? 6.384 -16.028 -12.207 1.00 93.06 500 ALA A N 1
ATOM 4001 C CA . ALA A 1 500 ? 6.912 -17.345 -11.855 1.00 93.06 500 ALA A CA 1
ATOM 4002 C C . ALA A 1 500 ? 8.103 -17.765 -12.738 1.00 93.06 500 ALA A C 1
ATOM 4004 O O . ALA A 1 500 ? 9.054 -18.368 -12.243 1.00 93.06 500 ALA A O 1
ATOM 4005 N N . ILE A 1 501 ? 8.097 -17.419 -14.033 1.00 93.94 501 ILE A N 1
ATOM 4006 C CA . ILE A 1 501 ? 9.238 -17.677 -14.928 1.00 93.94 501 ILE A CA 1
ATOM 4007 C C . ILE A 1 501 ? 10.484 -16.909 -14.460 1.00 93.94 501 ILE A C 1
ATOM 4009 O O . ILE A 1 501 ? 11.573 -17.490 -14.434 1.00 93.94 501 ILE A O 1
ATOM 4013 N N . LEU A 1 502 ? 10.336 -15.637 -14.063 1.00 90.44 502 LEU A N 1
ATOM 4014 C CA . LEU A 1 502 ? 11.438 -14.844 -13.502 1.00 90.44 502 LEU A CA 1
ATOM 4015 C C . LEU A 1 502 ? 11.947 -15.444 -12.188 1.00 90.44 502 LEU A C 1
ATOM 4017 O O . LEU A 1 502 ? 13.155 -15.605 -12.018 1.00 90.44 502 LEU A O 1
ATOM 4021 N N . ASP A 1 503 ? 11.039 -15.797 -11.282 1.00 88.94 503 ASP A N 1
ATOM 4022 C CA . ASP A 1 503 ? 11.389 -16.306 -9.957 1.00 88.94 503 ASP A CA 1
ATOM 4023 C C . ASP A 1 503 ? 12.100 -17.662 -10.046 1.00 88.94 503 ASP A C 1
ATOM 4025 O O . ASP A 1 503 ? 13.085 -17.884 -9.347 1.00 88.94 503 ASP A O 1
ATOM 4029 N N . ILE A 1 504 ? 11.682 -18.543 -10.964 1.00 90.19 504 ILE A N 1
ATOM 4030 C CA . ILE A 1 504 ? 12.367 -19.817 -11.229 1.00 90.19 504 ILE A CA 1
ATOM 4031 C C . ILE A 1 504 ? 13.754 -19.581 -11.837 1.00 90.19 504 ILE A C 1
ATOM 4033 O O . ILE A 1 504 ? 14.711 -20.241 -11.426 1.00 90.19 504 ILE A O 1
ATOM 4037 N N . GLN A 1 505 ? 13.879 -18.666 -12.808 1.00 88.31 505 GLN A N 1
ATOM 4038 C CA . GLN A 1 505 ? 15.165 -18.388 -13.460 1.00 88.31 505 GLN A CA 1
ATOM 4039 C C . GLN A 1 505 ? 16.184 -17.796 -12.475 1.00 88.31 505 GLN A C 1
ATOM 4041 O O . GLN A 1 505 ? 17.371 -18.104 -12.565 1.00 88.31 505 GLN A O 1
ATOM 4046 N N . PHE A 1 506 ? 15.728 -16.970 -11.531 1.00 86.75 506 PHE A N 1
ATOM 4047 C CA . PHE A 1 506 ? 16.585 -16.232 -10.598 1.00 86.75 506 PHE A CA 1
ATOM 4048 C C . PHE A 1 506 ? 16.419 -16.662 -9.136 1.00 86.75 506 PHE A C 1
ATOM 4050 O O . PHE A 1 506 ? 16.717 -15.885 -8.231 1.00 86.75 506 PHE A O 1
ATOM 4057 N N . LYS A 1 507 ? 15.994 -17.906 -8.887 1.00 85.25 507 LYS A N 1
ATOM 4058 C CA . LYS A 1 507 ? 15.796 -18.449 -7.531 1.00 85.25 507 LYS A CA 1
ATOM 4059 C C . LYS A 1 507 ? 17.050 -18.368 -6.642 1.00 85.25 507 LYS A C 1
ATOM 4061 O O . LYS A 1 507 ? 16.929 -18.188 -5.439 1.00 85.25 507 LYS A O 1
ATOM 4066 N N . ASP A 1 508 ? 18.240 -18.460 -7.246 1.00 81.00 508 ASP A N 1
ATOM 4067 C CA . ASP A 1 508 ? 19.544 -18.463 -6.559 1.00 81.00 508 ASP A CA 1
ATOM 4068 C C . ASP A 1 508 ? 20.173 -17.048 -6.469 1.00 81.00 508 ASP A C 1
ATOM 4070 O O . ASP A 1 508 ? 21.369 -16.880 -6.182 1.00 81.00 508 ASP A O 1
ATOM 4074 N N . ASP A 1 509 ? 19.389 -16.005 -6.770 1.00 76.88 509 ASP A N 1
ATOM 4075 C CA . ASP A 1 509 ? 19.773 -14.601 -6.606 1.00 76.88 509 ASP A CA 1
ATOM 4076 C C . ASP A 1 509 ? 19.503 -14.119 -5.171 1.00 76.88 509 ASP A C 1
ATOM 4078 O O . ASP A 1 509 ? 18.552 -13.388 -4.901 1.00 76.88 509 ASP A O 1
ATOM 4082 N N . GLU A 1 510 ? 20.370 -14.538 -4.249 1.00 61.88 510 GLU A N 1
ATOM 4083 C CA . GLU A 1 510 ? 20.281 -14.250 -2.807 1.00 61.88 510 GLU A CA 1
ATOM 4084 C C . GLU A 1 510 ? 20.564 -12.782 -2.429 1.00 61.88 510 GLU A C 1
ATOM 4086 O O . GLU A 1 510 ? 20.379 -12.391 -1.279 1.00 61.88 510 GLU A O 1
ATOM 4091 N N . LYS A 1 511 ? 21.075 -11.961 -3.360 1.00 60.72 511 LYS A N 1
ATOM 4092 C CA . LYS A 1 511 ? 21.544 -10.589 -3.077 1.00 60.72 511 LYS A CA 1
ATOM 4093 C C . LYS A 1 511 ? 20.936 -9.533 -3.998 1.00 60.72 511 LYS A C 1
ATOM 4095 O O . LYS A 1 511 ? 21.553 -8.485 -4.163 1.00 60.72 511 LYS A O 1
ATOM 4100 N N . GLY A 1 512 ? 19.790 -9.811 -4.629 1.00 65.94 512 GLY A N 1
ATOM 4101 C CA . GLY A 1 512 ? 19.111 -8.870 -5.533 1.00 65.94 512 GLY A CA 1
ATOM 4102 C C . GLY A 1 512 ? 20.034 -8.306 -6.619 1.00 65.94 512 GLY A C 1
ATOM 4103 O O . GLY A 1 512 ? 19.994 -7.115 -6.934 1.00 65.94 512 GLY A O 1
ATOM 4104 N N . VAL A 1 513 ? 20.934 -9.149 -7.134 1.00 75.06 513 VAL A N 1
ATOM 4105 C CA . VAL A 1 513 ? 21.926 -8.787 -8.153 1.00 75.06 513 VAL A CA 1
ATOM 4106 C C . VAL A 1 513 ? 21.237 -8.587 -9.499 1.00 75.06 513 VAL A C 1
ATOM 4108 O O . VAL A 1 513 ? 21.684 -7.773 -10.312 1.00 75.06 513 VAL A O 1
ATOM 4111 N N . VAL A 1 514 ? 20.146 -9.314 -9.741 1.00 82.62 514 VAL A N 1
ATOM 4112 C CA . VAL A 1 514 ? 19.388 -9.250 -10.984 1.00 82.62 514 VAL A CA 1
ATOM 4113 C C . VAL A 1 514 ? 18.272 -8.220 -10.868 1.00 82.62 514 VAL A C 1
ATOM 4115 O O . VAL A 1 514 ? 17.428 -8.264 -9.974 1.00 82.62 514 VAL A O 1
ATOM 4118 N N . ARG A 1 515 ? 18.243 -7.309 -11.837 1.00 86.19 515 ARG A N 1
ATOM 4119 C CA . ARG A 1 515 ? 17.151 -6.367 -12.065 1.00 86.19 515 ARG A CA 1
ATOM 4120 C C . ARG A 1 515 ? 16.586 -6.625 -13.439 1.00 86.19 515 ARG A C 1
ATOM 4122 O O . ARG A 1 515 ? 17.312 -6.612 -14.433 1.00 86.19 515 ARG A O 1
ATOM 4129 N N . THR A 1 516 ? 15.294 -6.876 -13.512 1.00 89.31 516 THR A N 1
ATOM 4130 C CA . THR A 1 516 ? 14.654 -7.137 -14.796 1.00 89.31 516 THR A CA 1
ATOM 4131 C C . THR A 1 516 ? 13.186 -6.775 -14.757 1.00 89.31 516 THR A C 1
ATOM 4133 O O . THR A 1 516 ? 12.534 -6.873 -13.718 1.00 89.31 516 THR A O 1
ATOM 4136 N N . ALA A 1 517 ? 12.681 -6.340 -15.904 1.00 90.88 517 ALA A N 1
ATOM 4137 C CA . ALA A 1 517 ? 11.272 -6.080 -16.120 1.00 90.88 517 ALA A CA 1
ATOM 4138 C C . ALA A 1 517 ? 10.866 -6.629 -17.487 1.00 90.88 517 ALA A C 1
ATOM 4140 O O . ALA A 1 517 ? 11.544 -6.364 -18.487 1.00 90.88 517 ALA A O 1
ATOM 4141 N N . VAL A 1 518 ? 9.743 -7.344 -17.519 1.00 92.56 518 VAL A N 1
ATOM 4142 C CA . VAL A 1 518 ? 9.077 -7.767 -18.754 1.00 92.56 518 VAL A CA 1
ATOM 4143 C C . VAL A 1 518 ? 7.928 -6.807 -19.022 1.00 92.56 518 VAL A C 1
ATOM 4145 O O . VAL A 1 518 ? 7.035 -6.639 -18.188 1.00 92.56 518 VAL A O 1
ATOM 4148 N N . ILE A 1 519 ? 7.945 -6.179 -20.193 1.00 91.19 519 ILE A N 1
ATOM 4149 C CA . ILE A 1 519 ? 6.945 -5.200 -20.614 1.00 91.19 519 ILE A CA 1
ATOM 4150 C C . ILE A 1 519 ? 6.248 -5.719 -21.865 1.00 91.19 519 ILE A C 1
ATOM 4152 O O . ILE A 1 519 ? 6.884 -6.116 -22.838 1.00 91.19 519 ILE A O 1
ATOM 4156 N N . ARG A 1 520 ? 4.920 -5.684 -21.889 1.00 89.69 520 ARG A N 1
ATOM 4157 C CA . ARG A 1 520 ? 4.151 -5.846 -23.121 1.00 89.69 520 ARG A CA 1
ATOM 4158 C C . ARG A 1 520 ? 4.221 -4.529 -23.886 1.00 89.69 520 ARG A C 1
ATOM 4160 O O . ARG A 1 520 ? 3.574 -3.563 -23.488 1.00 89.69 520 ARG A O 1
ATOM 4167 N N . GLY A 1 521 ? 5.016 -4.488 -24.957 1.00 74.88 521 GLY A N 1
ATOM 4168 C CA . GLY A 1 521 ? 5.214 -3.287 -25.771 1.00 74.88 521 GLY A CA 1
ATOM 4169 C C . GLY A 1 521 ? 3.884 -2.694 -26.221 1.00 74.88 521 GLY A C 1
ATOM 4170 O O . GLY A 1 521 ? 3.602 -1.568 -25.827 1.00 74.88 521 GLY A O 1
ATOM 4171 N N . PRO A 1 522 ? 2.992 -3.443 -26.901 1.00 77.50 522 PRO A N 1
ATOM 4172 C CA . PRO A 1 522 ? 1.629 -2.992 -27.138 1.00 77.50 522 PRO A CA 1
ATOM 4173 C C . PRO A 1 522 ? 0.934 -2.706 -25.802 1.00 77.50 522 PRO A C 1
ATOM 4175 O O . PRO A 1 522 ? 0.618 -3.636 -25.060 1.00 77.50 522 PRO A O 1
ATOM 4178 N N . ARG A 1 523 ? 0.663 -1.421 -25.536 1.00 82.44 523 ARG A N 1
ATOM 4179 C CA . ARG A 1 523 ? 0.059 -0.858 -24.308 1.00 82.44 523 ARG A CA 1
ATOM 4180 C C . ARG A 1 523 ? 1.022 -0.546 -23.147 1.00 82.44 523 ARG A C 1
ATOM 4182 O O . ARG A 1 523 ? 0.563 0.015 -22.154 1.00 82.44 523 ARG A O 1
ATOM 4189 N N . GLY A 1 524 ? 2.321 -0.833 -23.270 1.00 87.38 524 GLY A N 1
ATOM 4190 C CA . GLY A 1 524 ? 3.345 -0.481 -22.273 1.00 87.38 524 GLY A CA 1
ATOM 4191 C C . GLY A 1 524 ? 3.148 -1.142 -20.904 1.00 87.38 524 GLY A C 1
ATOM 4192 O O . GLY A 1 524 ? 3.534 -0.573 -19.885 1.00 87.38 524 GLY A O 1
ATOM 4193 N N . GLU A 1 525 ? 2.505 -2.309 -20.861 1.00 92.00 525 GLU A N 1
ATOM 4194 C CA . GLU A 1 525 ? 2.076 -2.954 -19.616 1.00 92.00 525 GLU A CA 1
ATOM 4195 C C . GLU A 1 525 ? 3.238 -3.700 -18.951 1.00 92.00 525 GLU A C 1
ATOM 4197 O O . GLU A 1 525 ? 3.836 -4.580 -19.569 1.00 92.00 525 GLU A O 1
ATOM 4202 N N . ILE A 1 526 ? 3.551 -3.393 -17.691 1.00 93.44 526 ILE A N 1
ATOM 4203 C CA . ILE A 1 526 ? 4.525 -4.162 -16.906 1.00 93.44 526 ILE A CA 1
ATOM 4204 C C . ILE A 1 526 ? 3.863 -5.480 -16.504 1.00 93.44 526 ILE A C 1
ATOM 4206 O O . ILE A 1 526 ? 2.845 -5.476 -15.811 1.00 93.44 526 ILE A O 1
ATOM 4210 N N . LEU A 1 527 ? 4.427 -6.597 -16.958 1.00 94.31 527 LEU A N 1
ATOM 4211 C CA . LEU A 1 527 ? 3.902 -7.934 -16.677 1.00 94.31 527 LEU A CA 1
ATOM 4212 C C . LEU A 1 527 ? 4.587 -8.566 -15.470 1.00 94.31 527 LEU A C 1
ATOM 4214 O O . LEU A 1 527 ? 3.940 -9.252 -14.696 1.00 94.31 527 LEU A O 1
ATOM 4218 N N . ALA A 1 528 ? 5.885 -8.344 -15.296 1.00 93.38 528 ALA A N 1
ATOM 4219 C CA . ALA A 1 528 ? 6.631 -8.912 -14.182 1.00 93.38 528 ALA A CA 1
ATOM 4220 C C . ALA A 1 528 ? 7.903 -8.102 -13.931 1.00 93.38 528 ALA A C 1
ATOM 4222 O O . ALA A 1 528 ? 8.444 -7.487 -14.861 1.00 93.38 528 ALA A O 1
ATOM 4223 N N . SER A 1 529 ? 8.386 -8.105 -12.691 1.00 91.75 529 SER A N 1
ATOM 4224 C CA . SER A 1 529 ? 9.608 -7.395 -12.317 1.00 91.75 529 SER A CA 1
ATOM 4225 C C . SER A 1 529 ? 10.337 -8.029 -11.140 1.00 91.75 529 SER A C 1
ATOM 4227 O O . SER A 1 529 ? 9.721 -8.559 -10.216 1.00 91.75 529 SER A O 1
ATOM 4229 N N . ARG A 1 530 ? 11.664 -7.892 -11.139 1.00 87.94 530 ARG A N 1
ATOM 4230 C CA . ARG A 1 530 ? 12.547 -8.282 -10.035 1.00 87.94 530 ARG A CA 1
ATOM 4231 C C . ARG A 1 530 ? 13.592 -7.198 -9.785 1.00 87.94 530 ARG A C 1
ATOM 4233 O O . ARG A 1 530 ? 14.142 -6.650 -10.740 1.00 87.94 530 ARG A O 1
ATOM 4240 N N . GLY A 1 531 ? 13.880 -6.940 -8.510 1.00 84.94 531 GLY A N 1
ATOM 4241 C CA . GLY A 1 531 ? 14.871 -5.958 -8.069 1.00 84.94 531 GLY A CA 1
ATOM 4242 C C . GLY A 1 531 ? 14.401 -4.504 -8.185 1.00 84.94 531 GLY A C 1
ATOM 4243 O O . GLY A 1 531 ? 13.245 -4.226 -8.501 1.00 84.94 531 GLY A O 1
ATOM 4244 N N . ASN A 1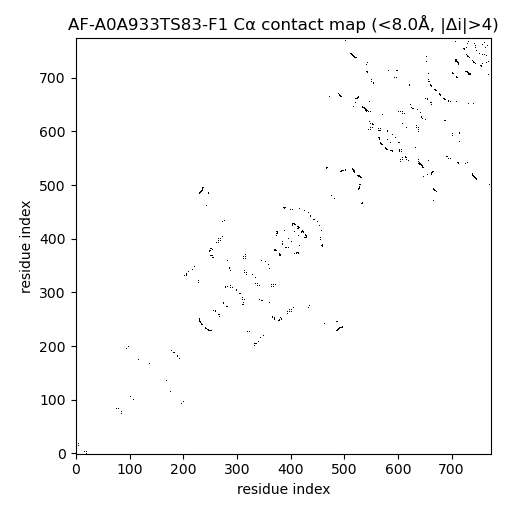 532 ? 15.323 -3.573 -7.929 1.00 84.50 532 ASN A N 1
ATOM 4245 C CA . ASN A 1 532 ? 15.069 -2.129 -7.979 1.00 84.50 532 ASN A CA 1
ATOM 4246 C C . ASN A 1 532 ? 15.051 -1.628 -9.433 1.00 84.50 532 ASN A C 1
ATOM 4248 O O . ASN A 1 532 ? 16.041 -1.095 -9.938 1.00 84.50 532 ASN A O 1
ATOM 4252 N N . ILE A 1 533 ? 13.952 -1.873 -10.141 1.00 86.81 533 ILE A N 1
ATOM 4253 C CA . ILE A 1 533 ? 13.799 -1.559 -11.563 1.00 86.81 533 ILE A CA 1
ATOM 4254 C C . ILE A 1 533 ? 13.597 -0.062 -11.852 1.00 86.81 533 ILE A C 1
ATOM 4256 O O . ILE A 1 533 ? 13.887 0.356 -12.977 1.00 86.81 533 ILE A O 1
ATOM 4260 N N . PHE A 1 534 ? 13.130 0.728 -10.876 1.00 86.31 534 PHE A N 1
ATOM 4261 C CA . PHE A 1 534 ? 12.846 2.162 -11.008 1.00 86.31 534 PHE A CA 1
ATOM 4262 C C . PHE A 1 534 ? 13.916 3.046 -10.365 1.00 86.31 534 PHE A C 1
ATOM 4264 O O . PHE A 1 534 ? 14.403 3.961 -11.024 1.00 86.31 534 PHE A O 1
ATOM 4271 N N . SER A 1 535 ? 14.260 2.810 -9.094 1.00 83.12 535 SER A N 1
ATOM 4272 C CA . SER A 1 535 ? 15.137 3.718 -8.335 1.00 83.12 535 SER A CA 1
ATOM 4273 C C . SER A 1 535 ? 16.619 3.556 -8.635 1.00 83.12 535 SER A C 1
ATOM 4275 O O . SER A 1 535 ? 17.381 4.500 -8.434 1.00 83.12 535 SER A O 1
ATOM 4277 N N . GLN A 1 536 ? 17.046 2.377 -9.096 1.00 81.06 536 GLN A N 1
ATOM 4278 C CA . GLN A 1 536 ? 18.456 2.116 -9.339 1.00 81.06 536 GLN A CA 1
ATOM 4279 C C . GLN A 1 536 ? 18.805 2.290 -10.813 1.00 81.06 536 GLN A C 1
ATOM 4281 O O . GLN A 1 536 ? 18.402 1.496 -11.666 1.00 81.06 536 GLN A O 1
ATOM 4286 N N . GLU A 1 537 ? 19.611 3.310 -11.091 1.00 82.06 537 GLU A N 1
ATOM 4287 C CA . GLU A 1 537 ? 20.177 3.547 -12.411 1.00 82.06 537 GLU A CA 1
ATOM 4288 C C . GLU A 1 537 ? 21.543 2.866 -12.543 1.00 82.06 537 GLU A C 1
ATOM 4290 O O . GLU A 1 537 ? 22.387 2.917 -11.646 1.00 82.06 537 GLU A O 1
ATOM 4295 N N . VAL A 1 538 ? 21.763 2.206 -13.676 1.00 79.00 538 VAL A N 1
ATOM 4296 C CA . VAL A 1 538 ? 23.016 1.528 -14.016 1.00 79.00 538 VAL A CA 1
ATOM 4297 C C . VAL A 1 538 ? 23.408 1.865 -15.445 1.00 79.00 538 VAL A C 1
ATOM 4299 O O . VAL A 1 538 ? 22.571 2.203 -16.277 1.00 79.00 538 VAL A O 1
ATOM 4302 N N . GLN A 1 539 ? 24.696 1.781 -15.747 1.00 80.31 539 GLN A N 1
ATOM 4303 C CA . GLN A 1 539 ? 25.181 2.024 -17.100 1.00 80.31 539 GLN A CA 1
ATOM 4304 C C . GLN A 1 539 ? 24.684 0.918 -18.060 1.00 80.31 539 GLN A C 1
ATOM 4306 O O . GLN A 1 539 ? 25.000 -0.256 -17.842 1.00 80.31 539 GLN A O 1
ATOM 4311 N N . PRO A 1 540 ? 23.937 1.253 -19.134 1.00 79.94 540 PRO A N 1
ATOM 4312 C CA . PRO A 1 540 ? 23.398 0.285 -20.090 1.00 79.94 540 PRO A CA 1
ATOM 4313 C C . PRO A 1 540 ? 24.488 -0.347 -20.969 1.00 79.94 540 PRO A C 1
ATOM 4315 O O . PRO A 1 540 ? 24.286 -1.396 -21.583 1.00 79.94 540 PRO A O 1
ATOM 4318 N N . GLY A 1 541 ? 25.663 0.285 -21.048 1.00 80.94 541 GLY A N 1
ATOM 4319 C CA . GLY A 1 541 ? 26.729 -0.135 -21.949 1.00 80.94 541 GLY A CA 1
ATOM 4320 C C . GLY A 1 541 ? 26.251 -0.155 -23.402 1.00 80.94 541 GLY A C 1
ATOM 4321 O O . GLY A 1 541 ? 25.499 0.711 -23.853 1.00 80.94 541 GLY A O 1
ATOM 4322 N N . SER A 1 542 ? 26.649 -1.187 -24.147 1.00 83.62 542 SER A N 1
ATOM 4323 C CA . SER A 1 542 ? 26.339 -1.300 -25.577 1.00 83.62 542 SER A CA 1
ATOM 4324 C C . SER A 1 542 ? 24.858 -1.541 -25.913 1.00 83.62 542 SER A C 1
ATOM 4326 O O . SER A 1 542 ? 24.517 -1.522 -27.100 1.00 83.62 542 SER A O 1
ATOM 4328 N N . THR A 1 543 ? 23.960 -1.737 -24.934 1.00 86.25 543 THR A N 1
ATOM 4329 C CA . THR A 1 543 ? 22.519 -1.896 -25.219 1.00 86.25 543 THR A CA 1
ATOM 4330 C C . THR A 1 543 ? 21.873 -0.619 -25.754 1.00 86.25 543 THR A C 1
ATOM 4332 O O . THR A 1 543 ? 20.782 -0.694 -26.307 1.00 86.25 543 THR A O 1
ATOM 4335 N N . ILE A 1 544 ? 22.551 0.532 -25.663 1.00 86.94 544 ILE A N 1
ATOM 4336 C CA . ILE A 1 544 ? 22.044 1.827 -26.139 1.00 86.94 544 ILE A CA 1
ATOM 4337 C C . ILE A 1 544 ? 22.289 2.099 -27.634 1.00 86.94 544 ILE A C 1
ATOM 4339 O O . ILE A 1 544 ? 21.594 2.904 -28.254 1.00 86.94 544 ILE A O 1
ATOM 4343 N N . LYS A 1 545 ? 23.245 1.394 -28.251 1.00 90.00 545 LYS A N 1
ATOM 4344 C CA . LYS A 1 545 ? 23.630 1.545 -29.669 1.00 90.00 545 LYS A CA 1
ATOM 4345 C C . LYS A 1 545 ? 22.470 1.456 -30.678 1.00 90.00 545 LYS A C 1
ATOM 4347 O O . LYS A 1 545 ? 22.492 2.217 -31.648 1.00 90.00 545 LYS A O 1
ATOM 4352 N N . PRO A 1 546 ? 21.441 0.605 -30.476 1.00 90.81 546 PRO A N 1
ATOM 4353 C CA . PRO A 1 546 ? 20.243 0.588 -31.316 1.00 90.81 546 PRO A CA 1
ATOM 4354 C C . PRO A 1 546 ? 19.563 1.961 -31.426 1.00 90.81 546 PRO A C 1
ATOM 4356 O O . PRO A 1 546 ? 19.190 2.372 -32.524 1.00 90.81 546 PRO A O 1
ATOM 4359 N N . LEU A 1 547 ? 19.467 2.699 -30.314 1.00 89.81 547 LEU A N 1
ATOM 4360 C CA . LEU A 1 547 ? 18.861 4.030 -30.271 1.00 89.81 547 LEU A CA 1
ATOM 4361 C C . LEU A 1 547 ? 19.719 5.062 -31.018 1.00 89.81 547 LEU A C 1
ATOM 4363 O O . LEU A 1 547 ? 19.182 5.867 -31.776 1.00 89.81 547 LEU A O 1
ATOM 4367 N N . ILE A 1 548 ? 21.046 5.001 -30.863 1.00 92.62 548 ILE A N 1
ATOM 4368 C CA . ILE A 1 548 ? 21.998 5.877 -31.569 1.00 92.62 548 ILE A CA 1
ATOM 4369 C C . ILE A 1 548 ? 21.883 5.692 -33.086 1.00 92.62 548 ILE A C 1
ATOM 4371 O O . ILE A 1 548 ? 21.713 6.665 -33.818 1.00 92.62 548 ILE A O 1
ATOM 4375 N N . TYR A 1 549 ? 21.923 4.446 -33.567 1.00 93.50 549 TYR A N 1
ATOM 4376 C CA . TYR A 1 549 ? 21.825 4.165 -35.000 1.00 93.50 549 TYR A CA 1
ATOM 4377 C C . TYR A 1 549 ? 20.478 4.601 -35.580 1.00 93.50 549 TYR A C 1
ATOM 4379 O O . TYR A 1 549 ? 20.435 5.279 -36.605 1.00 93.50 549 TYR A O 1
ATOM 4387 N N . ALA A 1 550 ? 19.370 4.269 -34.913 1.00 92.06 550 ALA A N 1
ATOM 4388 C CA . ALA A 1 550 ? 18.050 4.667 -35.387 1.00 92.06 550 ALA A CA 1
ATOM 4389 C C . ALA A 1 550 ? 17.856 6.190 -35.404 1.00 92.06 550 ALA A C 1
ATOM 4391 O O . ALA A 1 550 ? 17.184 6.722 -36.291 1.00 92.06 550 ALA A O 1
ATOM 4392 N N . THR A 1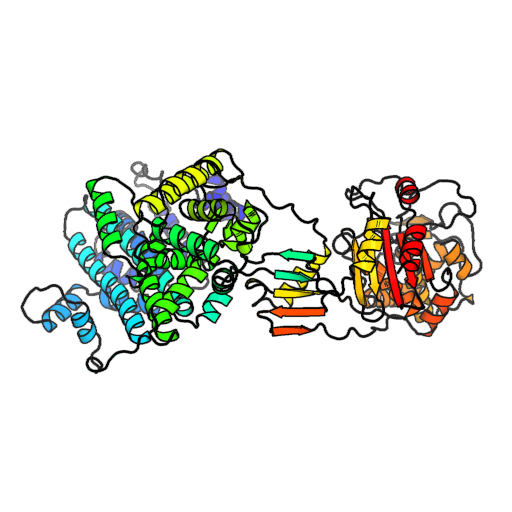 551 ? 18.478 6.898 -34.462 1.00 92.50 551 THR A N 1
ATOM 4393 C CA . THR A 1 551 ? 18.529 8.362 -34.468 1.00 92.50 551 THR A CA 1
ATOM 4394 C C . THR A 1 551 ? 19.277 8.868 -35.696 1.00 92.50 551 THR A C 1
ATOM 4396 O O . THR A 1 551 ? 18.742 9.691 -36.434 1.00 92.50 551 THR A O 1
ATOM 4399 N N . ALA A 1 552 ? 20.480 8.348 -35.956 1.00 94.81 552 ALA A N 1
ATOM 4400 C CA . ALA A 1 552 ? 21.280 8.744 -37.110 1.00 94.81 552 ALA A CA 1
ATOM 4401 C C . ALA A 1 552 ? 20.504 8.537 -38.420 1.00 94.81 552 ALA A C 1
ATOM 4403 O O . ALA A 1 552 ? 20.441 9.438 -39.253 1.00 94.81 552 ALA A O 1
ATOM 4404 N N . VAL A 1 553 ? 19.835 7.390 -38.585 1.00 94.44 553 VAL A N 1
ATOM 4405 C CA . VAL A 1 553 ? 18.995 7.116 -39.766 1.00 94.44 553 VAL A CA 1
ATOM 4406 C C . VAL A 1 553 ? 17.801 8.072 -39.846 1.00 94.44 553 VAL A C 1
ATOM 4408 O O . VAL A 1 553 ? 17.481 8.554 -40.931 1.00 94.44 553 VAL A O 1
ATOM 4411 N N . THR A 1 554 ? 17.165 8.398 -38.716 1.00 93.38 554 THR A N 1
ATOM 4412 C CA . THR A 1 554 ? 16.085 9.403 -38.664 1.00 93.38 554 THR A CA 1
ATOM 4413 C C . THR A 1 554 ? 16.578 10.778 -39.123 1.00 93.38 554 THR A C 1
ATOM 4415 O O . THR A 1 554 ? 15.863 11.468 -39.845 1.00 93.38 554 THR A O 1
ATOM 4418 N N . ALA A 1 555 ? 17.821 11.130 -38.792 1.00 94.62 555 ALA A N 1
ATOM 4419 C CA . ALA A 1 555 ? 18.487 12.357 -39.222 1.00 94.62 555 ALA A CA 1
ATOM 4420 C C . ALA A 1 555 ? 19.090 12.299 -40.645 1.00 94.62 555 ALA A C 1
ATOM 4422 O O . ALA A 1 555 ? 19.706 13.267 -41.087 1.00 94.62 555 ALA A O 1
ATOM 4423 N N . GLY A 1 556 ? 18.914 11.194 -41.379 1.00 93.62 556 GLY A N 1
ATOM 4424 C CA . GLY A 1 556 ? 19.344 11.065 -42.774 1.00 93.62 556 GLY A CA 1
ATOM 4425 C C . GLY A 1 556 ? 20.674 10.342 -43.003 1.00 93.62 556 GLY A C 1
ATOM 4426 O O . GLY A 1 556 ? 21.183 10.384 -44.126 1.00 93.62 556 GLY A O 1
ATOM 4427 N N . PHE A 1 557 ? 21.224 9.655 -41.995 1.00 94.88 557 PHE A N 1
ATOM 4428 C CA . PHE A 1 557 ? 22.399 8.794 -42.157 1.00 94.88 557 PHE A CA 1
ATOM 4429 C C . PHE A 1 557 ? 22.172 7.735 -43.241 1.00 94.88 557 PHE A C 1
ATOM 4431 O O . PHE A 1 557 ? 21.178 7.003 -43.238 1.00 94.88 557 PHE A O 1
ATOM 4438 N N . LYS A 1 558 ? 23.141 7.613 -44.147 1.00 90.38 558 LYS A N 1
ATOM 4439 C CA . LYS A 1 558 ? 23.175 6.605 -45.208 1.00 90.38 558 LYS A CA 1
ATOM 4440 C C . LYS A 1 558 ? 24.247 5.563 -44.893 1.00 90.38 558 LYS A C 1
ATOM 4442 O O . LYS A 1 558 ? 25.349 5.947 -44.514 1.00 90.38 558 LYS A O 1
ATOM 4447 N N . PRO A 1 559 ? 24.009 4.262 -45.152 1.00 85.25 559 PRO A N 1
ATOM 4448 C CA . PRO A 1 559 ? 25.019 3.219 -44.948 1.00 85.25 559 PRO A CA 1
ATOM 4449 C C . PRO A 1 559 ? 26.368 3.480 -45.639 1.00 85.25 559 PRO A C 1
ATOM 4451 O O . PRO A 1 559 ? 27.393 3.030 -45.146 1.00 85.25 559 PRO A O 1
ATOM 4454 N N . SER A 1 560 ? 26.392 4.242 -46.740 1.00 86.38 560 SER A N 1
ATOM 4455 C CA . SER A 1 560 ? 27.626 4.660 -47.423 1.00 86.38 560 SER A CA 1
ATOM 4456 C C . SER A 1 560 ? 28.506 5.621 -46.611 1.00 86.38 560 SER A C 1
ATOM 4458 O O . SER A 1 560 ? 29.651 5.840 -46.982 1.00 86.38 560 SER A O 1
ATOM 4460 N N . GLN A 1 561 ? 27.971 6.229 -45.550 1.00 90.75 561 GLN A N 1
ATOM 4461 C CA . GLN A 1 561 ? 28.689 7.106 -44.617 1.00 90.75 561 GLN A CA 1
ATOM 4462 C C . GLN A 1 561 ? 29.238 6.335 -43.408 1.00 90.75 561 GLN A C 1
ATOM 4464 O O . GLN A 1 561 ? 29.733 6.948 -42.467 1.00 90.75 561 GLN A O 1
ATOM 4469 N N . PHE A 1 562 ? 29.090 5.008 -43.382 1.00 93.12 562 PHE A N 1
ATOM 4470 C CA . PHE A 1 562 ? 29.583 4.189 -42.286 1.00 93.12 562 PHE A CA 1
ATOM 4471 C C . PHE A 1 562 ? 31.113 4.249 -42.209 1.00 93.12 562 PHE A C 1
ATOM 4473 O O . PHE A 1 562 ? 31.802 3.953 -43.182 1.00 93.12 562 PHE A O 1
ATOM 4480 N N . ASP A 1 563 ? 31.618 4.620 -41.036 1.00 91.06 563 ASP A N 1
ATOM 4481 C CA . ASP A 1 563 ? 33.039 4.756 -40.739 1.00 91.06 563 ASP A CA 1
ATOM 4482 C C . ASP A 1 563 ? 33.304 4.205 -39.334 1.00 91.06 563 ASP A C 1
ATOM 4484 O O . ASP A 1 563 ? 32.803 4.736 -38.342 1.00 91.06 563 ASP A O 1
ATOM 4488 N N . ASP A 1 564 ? 34.075 3.123 -39.264 1.00 89.62 564 ASP A N 1
ATOM 4489 C CA . ASP A 1 564 ? 34.512 2.480 -38.021 1.00 89.62 564 ASP A CA 1
ATOM 4490 C C . ASP A 1 564 ? 36.039 2.586 -37.859 1.00 89.62 564 ASP A C 1
ATOM 4492 O O . ASP A 1 564 ? 36.672 1.733 -37.245 1.00 89.62 564 ASP A O 1
ATOM 4496 N N . SER A 1 565 ? 36.669 3.587 -38.483 1.00 88.44 565 SER A N 1
ATOM 4497 C CA . SER A 1 565 ? 38.093 3.872 -38.296 1.00 88.44 565 SER A CA 1
ATOM 4498 C C . SER A 1 565 ? 38.380 4.401 -36.887 1.00 88.44 565 SER A C 1
ATOM 4500 O O . SER A 1 565 ? 37.493 4.958 -36.225 1.00 88.44 565 SER A O 1
ATOM 4502 N N . ALA A 1 566 ? 39.637 4.253 -36.447 1.00 85.19 566 ALA A N 1
ATOM 4503 C CA . ALA A 1 566 ? 40.117 4.709 -35.141 1.00 85.19 566 ALA A CA 1
ATOM 4504 C C . ALA A 1 566 ? 39.600 6.119 -34.807 1.00 85.19 566 ALA A C 1
ATOM 4506 O O . ALA A 1 566 ? 39.674 7.035 -35.630 1.00 85.19 566 ALA A O 1
ATOM 4507 N N . TYR A 1 567 ? 39.022 6.264 -33.615 1.00 86.31 567 TYR A N 1
ATOM 4508 C CA . TYR A 1 567 ? 38.328 7.469 -33.175 1.00 86.31 567 TYR A CA 1
ATOM 4509 C C . TYR A 1 567 ? 38.845 7.884 -31.803 1.00 86.31 567 TYR A C 1
ATOM 4511 O O . TYR A 1 567 ? 39.015 7.028 -30.941 1.00 86.31 567 TYR A O 1
ATOM 4519 N N . SER A 1 568 ? 39.044 9.180 -31.588 1.00 86.44 568 SER A N 1
ATOM 4520 C CA . SER A 1 568 ? 39.466 9.728 -30.297 1.00 86.44 568 SER A CA 1
ATOM 4521 C C . SER A 1 568 ? 38.547 10.883 -29.923 1.00 86.44 568 SER A C 1
ATOM 4523 O O . SER A 1 568 ? 38.119 11.655 -30.785 1.00 86.44 568 SER A O 1
ATOM 4525 N N . ILE A 1 569 ? 38.232 10.990 -28.637 1.00 83.25 569 ILE A N 1
ATOM 4526 C CA . ILE A 1 569 ? 37.392 12.044 -28.072 1.00 83.25 569 ILE A CA 1
ATOM 4527 C C . ILE A 1 569 ? 38.284 12.990 -27.282 1.00 83.25 569 ILE A C 1
ATOM 4529 O O . ILE A 1 569 ? 39.066 12.544 -26.446 1.00 83.25 569 ILE A O 1
ATOM 4533 N N . SER A 1 570 ? 38.122 14.290 -27.511 1.00 79.94 570 SER A N 1
ATOM 4534 C CA . SER A 1 570 ? 38.715 15.325 -26.665 1.00 79.94 570 SER A CA 1
ATOM 4535 C C . SER A 1 570 ? 37.673 15.826 -25.671 1.00 79.94 570 SER A C 1
ATOM 4537 O O . SER A 1 570 ? 36.629 16.346 -26.072 1.00 79.94 570 SER A O 1
ATOM 4539 N N . THR A 1 571 ? 37.935 15.682 -24.377 1.00 72.50 571 THR A N 1
ATOM 4540 C CA . THR A 1 571 ? 37.087 16.237 -23.318 1.00 72.50 571 THR A CA 1
ATOM 4541 C C . THR A 1 571 ? 37.398 17.715 -23.082 1.00 72.50 571 THR A C 1
ATOM 4543 O O . THR A 1 571 ? 38.422 18.245 -23.514 1.00 72.50 571 THR A O 1
ATOM 4546 N N . SER A 1 572 ? 36.490 18.419 -22.401 1.00 71.56 572 SER A N 1
ATOM 4547 C CA . SER A 1 572 ? 36.582 19.870 -22.169 1.00 71.56 572 SER A CA 1
ATOM 4548 C C . SER A 1 572 ? 37.803 20.312 -21.352 1.00 71.56 572 SER A C 1
ATOM 4550 O O . SER A 1 572 ? 38.156 21.485 -21.374 1.00 71.56 572 SER A O 1
ATOM 4552 N N . ASP A 1 573 ? 38.433 19.391 -20.625 1.00 76.31 573 ASP A N 1
ATOM 4553 C CA . ASP A 1 573 ? 39.673 19.592 -19.866 1.00 76.31 573 ASP A CA 1
ATOM 4554 C C . ASP A 1 573 ? 40.948 19.356 -20.706 1.00 76.31 573 ASP A C 1
ATOM 4556 O O . ASP A 1 573 ? 42.055 19.473 -20.185 1.00 76.31 573 ASP A O 1
ATOM 4560 N N . GLY A 1 574 ? 40.807 19.046 -22.000 1.00 72.88 574 GLY A N 1
ATOM 4561 C CA . GLY A 1 574 ? 41.915 18.790 -22.921 1.00 72.88 574 GLY A CA 1
ATOM 4562 C C . GLY A 1 574 ? 42.412 17.343 -22.938 1.00 72.88 574 GLY A C 1
ATOM 4563 O O . GLY A 1 574 ? 43.337 17.043 -23.695 1.00 72.88 574 GLY A O 1
ATOM 4564 N N . THR A 1 575 ? 41.812 16.438 -22.157 1.00 78.31 575 THR A N 1
ATOM 4565 C CA . THR A 1 575 ? 42.156 15.011 -22.202 1.00 78.31 575 THR A CA 1
ATOM 4566 C C . THR A 1 575 ? 41.700 14.405 -23.532 1.00 78.31 575 THR A C 1
ATOM 4568 O O . THR A 1 575 ? 40.562 14.598 -23.955 1.00 78.31 575 THR A O 1
ATOM 4571 N N . VAL A 1 576 ? 42.586 13.665 -24.202 1.00 77.56 576 VAL A N 1
ATOM 4572 C CA . VAL A 1 576 ? 42.254 12.891 -25.407 1.00 77.56 576 VAL A CA 1
ATOM 4573 C C . VAL A 1 576 ? 42.150 11.422 -25.019 1.00 77.56 576 VAL A C 1
ATOM 4575 O O . VAL A 1 576 ? 43.104 10.852 -24.491 1.00 77.56 576 VAL A O 1
ATOM 4578 N N . ALA A 1 577 ? 40.991 10.820 -25.263 1.00 79.00 577 ALA A N 1
ATOM 4579 C CA . ALA A 1 577 ? 40.724 9.415 -24.996 1.00 79.00 577 ALA A CA 1
ATOM 4580 C C . ALA A 1 577 ? 40.441 8.673 -26.304 1.00 79.00 577 ALA A C 1
ATOM 4582 O O . ALA A 1 577 ? 39.508 9.017 -27.034 1.00 79.00 577 ALA A O 1
ATOM 4583 N N . ASP A 1 578 ? 41.224 7.633 -26.583 1.00 79.88 578 ASP A N 1
ATOM 4584 C CA . ASP A 1 578 ? 40.973 6.753 -27.718 1.00 79.88 578 ASP A CA 1
ATOM 4585 C C . ASP A 1 578 ? 39.742 5.884 -27.461 1.00 79.88 578 ASP A C 1
ATOM 4587 O O . ASP A 1 578 ? 39.603 5.226 -26.428 1.00 79.88 578 ASP A O 1
ATOM 4591 N N . ILE A 1 579 ? 38.848 5.860 -28.441 1.00 78.25 579 ILE A N 1
ATOM 4592 C CA . ILE A 1 579 ? 37.664 5.016 -28.468 1.00 78.25 579 ILE A CA 1
ATOM 4593 C C .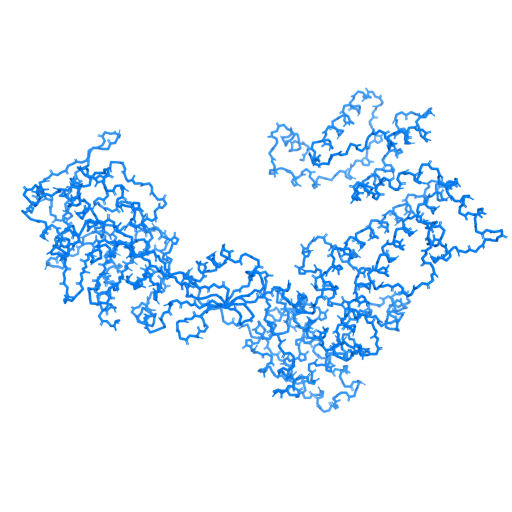 ILE A 1 579 ? 37.993 3.799 -29.312 1.00 78.25 579 ILE A C 1
ATOM 4595 O O . ILE A 1 579 ? 37.962 3.832 -30.541 1.00 78.25 579 ILE A O 1
ATOM 4599 N N . TYR A 1 580 ? 38.296 2.703 -28.632 1.00 71.56 580 TYR A N 1
ATOM 4600 C CA . TYR A 1 580 ? 38.525 1.401 -29.239 1.00 71.56 580 TYR A CA 1
ATOM 4601 C C . TYR A 1 580 ? 37.439 0.410 -28.819 1.00 71.56 580 TYR A C 1
ATOM 4603 O O . TYR A 1 580 ? 36.686 0.615 -27.861 1.00 71.56 580 TYR A O 1
ATOM 4611 N N . SER A 1 581 ? 37.324 -0.666 -29.589 1.00 69.19 581 SER A N 1
ATOM 4612 C CA . SER A 1 581 ? 36.474 -1.804 -29.252 1.00 69.19 581 SER A CA 1
ATOM 4613 C C . SER A 1 581 ? 37.308 -2.772 -28.413 1.00 69.19 581 SER A C 1
ATOM 4615 O O . SER A 1 581 ? 38.381 -3.171 -28.857 1.00 69.19 581 SER A O 1
ATOM 4617 N N . LEU A 1 582 ? 36.846 -3.113 -27.205 1.00 59.59 582 LEU A N 1
ATOM 4618 C CA . LEU A 1 582 ? 37.597 -3.945 -26.252 1.00 59.59 582 LEU A CA 1
ATOM 4619 C C . LEU A 1 582 ? 38.060 -5.266 -26.894 1.00 59.59 582 LEU A C 1
ATOM 4621 O O . LEU A 1 582 ? 37.237 -5.993 -27.459 1.00 59.59 582 LEU A O 1
ATOM 4625 N N . GLY A 1 583 ? 39.366 -5.558 -26.813 1.00 59.09 583 GLY A N 1
ATOM 4626 C CA . GLY A 1 583 ? 39.982 -6.770 -27.374 1.00 59.09 583 GLY A CA 1
ATOM 4627 C C . GLY A 1 583 ? 40.113 -6.765 -28.902 1.00 59.09 583 GLY A C 1
ATOM 4628 O O . GLY A 1 583 ? 40.327 -7.814 -29.513 1.00 59.09 583 GLY A O 1
ATOM 4629 N N . ARG A 1 584 ? 39.902 -5.605 -29.533 1.00 64.69 584 ARG A N 1
ATOM 4630 C CA . ARG A 1 584 ? 39.931 -5.381 -30.988 1.00 64.69 584 ARG A CA 1
ATOM 4631 C C . ARG A 1 584 ? 40.543 -4.019 -31.310 1.00 64.69 584 ARG A C 1
ATOM 4633 O O . ARG A 1 584 ? 40.045 -3.276 -32.160 1.00 64.69 584 ARG A O 1
ATOM 4640 N N . GLU A 1 585 ? 41.605 -3.662 -30.601 1.00 64.88 585 GLU A N 1
ATOM 4641 C CA . GLU A 1 585 ? 42.348 -2.430 -30.831 1.00 64.88 585 GLU A CA 1
ATOM 4642 C C . GLU A 1 585 ? 42.854 -2.402 -32.288 1.00 64.88 585 GLU A C 1
ATOM 4644 O O . GLU A 1 585 ? 43.470 -3.351 -32.774 1.00 64.88 585 GLU A O 1
ATOM 4649 N N . GLY A 1 586 ? 42.529 -1.336 -33.025 1.00 63.16 586 GLY A N 1
ATOM 4650 C CA . GLY A 1 586 ? 42.897 -1.184 -34.439 1.00 63.16 586 GLY A CA 1
ATOM 4651 C C . GLY A 1 586 ? 42.030 -1.951 -35.449 1.00 63.16 586 GLY A C 1
ATOM 4652 O O . GLY A 1 586 ? 42.285 -1.853 -36.649 1.00 63.16 586 GLY A O 1
ATOM 4653 N N . TRP A 1 587 ? 40.997 -2.686 -35.017 1.00 70.75 587 TRP A N 1
ATOM 4654 C CA . TRP A 1 587 ? 40.027 -3.275 -35.946 1.00 70.75 587 TRP A CA 1
ATOM 4655 C C . TRP A 1 587 ? 39.114 -2.202 -36.534 1.00 70.75 587 TRP A C 1
ATOM 4657 O O . TRP A 1 587 ? 38.665 -1.305 -35.825 1.00 70.75 587 TRP A O 1
ATOM 4667 N N . SER A 1 588 ? 38.781 -2.356 -37.816 1.00 77.25 588 SER A N 1
ATOM 4668 C CA . SER A 1 588 ? 37.745 -1.574 -38.482 1.00 77.25 588 SER A CA 1
ATOM 4669 C C . SER A 1 588 ? 36.805 -2.502 -39.235 1.00 77.25 588 SER A C 1
ATOM 4671 O O . SER A 1 588 ? 37.237 -3.433 -39.921 1.00 77.25 588 SER A O 1
ATOM 4673 N N . ILE A 1 589 ? 35.509 -2.270 -39.077 1.00 84.50 589 ILE A N 1
ATOM 4674 C CA . ILE A 1 589 ? 34.455 -2.986 -39.789 1.00 84.50 589 ILE A CA 1
ATOM 4675 C C . ILE A 1 589 ? 33.999 -2.164 -41.002 1.00 84.50 589 ILE A C 1
ATOM 4677 O O . ILE A 1 589 ? 34.126 -0.946 -41.031 1.00 84.50 589 ILE A O 1
ATOM 4681 N N . SER A 1 590 ? 33.442 -2.831 -42.017 1.00 87.12 590 SER A N 1
ATOM 4682 C CA . SER A 1 590 ? 32.965 -2.195 -43.254 1.00 87.12 590 SER A CA 1
ATOM 4683 C C . SER A 1 590 ? 31.452 -1.958 -43.320 1.00 87.12 590 SER A C 1
ATOM 4685 O O . SER A 1 590 ? 30.978 -1.299 -44.242 1.00 87.12 590 SER A O 1
ATOM 4687 N N . ASN A 1 591 ? 30.665 -2.509 -42.388 1.00 89.12 591 ASN A N 1
ATOM 4688 C CA . ASN A 1 591 ? 29.209 -2.378 -42.389 1.00 89.12 591 ASN A CA 1
ATOM 4689 C C . ASN A 1 591 ? 28.577 -2.357 -40.982 1.00 89.12 591 ASN A C 1
ATOM 4691 O O . ASN A 1 591 ? 29.078 -2.946 -40.026 1.00 89.12 591 ASN A O 1
ATOM 4695 N N . VAL A 1 592 ? 27.397 -1.735 -40.889 1.00 90.12 592 VAL A N 1
ATOM 4696 C CA . VAL A 1 592 ? 26.637 -1.552 -39.638 1.00 90.12 592 VAL A CA 1
ATOM 4697 C C . VAL A 1 592 ? 26.215 -2.878 -38.991 1.00 90.12 592 VAL A C 1
ATOM 4699 O O . VAL A 1 592 ? 26.170 -2.985 -37.768 1.00 90.12 592 VAL A O 1
ATOM 4702 N N . LYS A 1 593 ? 25.895 -3.902 -39.790 1.00 88.38 593 LYS A N 1
ATOM 4703 C CA . LYS A 1 593 ? 25.421 -5.194 -39.272 1.00 88.38 593 LYS A CA 1
ATOM 4704 C C . LYS A 1 593 ? 26.513 -5.900 -38.468 1.00 88.38 593 LYS A C 1
ATOM 4706 O O . LYS A 1 593 ? 26.261 -6.371 -37.360 1.00 88.38 593 LYS A O 1
ATOM 4711 N N . ASP A 1 594 ? 27.733 -5.922 -38.990 1.00 86.12 594 ASP A N 1
ATOM 4712 C CA . ASP A 1 594 ? 28.891 -6.444 -38.269 1.00 86.12 594 ASP A CA 1
ATOM 4713 C C . ASP A 1 594 ? 29.266 -5.545 -37.082 1.00 86.12 594 ASP A C 1
ATOM 4715 O O . ASP A 1 594 ? 29.651 -6.062 -36.033 1.00 86.12 594 ASP A O 1
ATOM 4719 N N . ALA A 1 595 ? 29.065 -4.226 -37.186 1.00 87.44 595 ALA A N 1
ATOM 4720 C CA . ALA A 1 595 ? 29.250 -3.300 -36.066 1.00 87.44 595 ALA A CA 1
ATOM 4721 C C . ALA A 1 595 ? 28.318 -3.618 -34.885 1.00 87.44 595 ALA A C 1
ATOM 4723 O O . ALA A 1 595 ? 28.748 -3.583 -33.734 1.00 87.44 595 ALA A O 1
ATOM 4724 N N . PHE A 1 596 ? 27.061 -4.005 -35.139 1.00 86.25 596 PHE A N 1
ATOM 4725 C CA . PHE A 1 596 ? 26.153 -4.501 -34.097 1.00 86.25 596 PHE A CA 1
ATOM 4726 C C . PHE A 1 596 ? 26.569 -5.869 -33.552 1.00 86.25 596 PHE A C 1
ATOM 4728 O O . PHE A 1 596 ? 26.558 -6.055 -32.333 1.00 86.25 596 PHE A O 1
ATOM 4735 N N . LYS A 1 597 ? 26.960 -6.800 -34.434 1.00 82.19 597 LYS A N 1
ATOM 4736 C CA . LYS A 1 597 ? 27.406 -8.156 -34.072 1.00 82.19 597 LYS A CA 1
ATOM 4737 C C . LYS A 1 597 ? 28.617 -8.146 -33.154 1.00 82.19 597 LYS A C 1
ATOM 4739 O O . LYS A 1 597 ? 28.627 -8.832 -32.140 1.00 82.19 597 LYS A O 1
ATOM 4744 N N . TYR A 1 598 ? 29.625 -7.358 -33.496 1.00 79.25 598 TYR A N 1
ATOM 4745 C CA . TYR A 1 598 ? 30.848 -7.247 -32.708 1.00 79.25 598 TYR A CA 1
ATOM 4746 C C . TYR A 1 598 ? 30.812 -6.084 -31.720 1.00 79.25 598 TYR A C 1
ATOM 4748 O O . TYR A 1 598 ? 31.754 -5.906 -30.957 1.00 79.25 598 TYR A O 1
ATOM 4756 N N . SER A 1 599 ? 29.708 -5.333 -31.692 1.00 82.06 599 SER A N 1
ATOM 4757 C CA . SER A 1 599 ? 29.469 -4.231 -30.771 1.00 82.06 599 SER A CA 1
ATOM 4758 C C . SER A 1 599 ? 30.595 -3.190 -30.778 1.00 82.06 599 SER A C 1
ATOM 4760 O O . SER A 1 599 ? 31.040 -2.769 -29.709 1.00 82.06 599 SER A O 1
ATOM 4762 N N . THR A 1 600 ? 31.053 -2.755 -31.957 1.00 85.38 600 THR A N 1
ATOM 4763 C CA . THR A 1 600 ? 32.149 -1.775 -32.053 1.00 85.38 600 THR A CA 1
ATOM 4764 C C . THR A 1 600 ? 31.742 -0.411 -31.505 1.00 85.38 600 THR A C 1
ATOM 4766 O O . THR A 1 600 ? 30.553 -0.111 -31.381 1.00 85.38 600 THR A O 1
ATOM 4769 N N . ASN A 1 601 ? 32.717 0.388 -31.071 1.00 86.69 601 ASN A N 1
ATOM 4770 C CA . ASN A 1 601 ? 32.488 1.706 -30.466 1.00 86.69 601 ASN A CA 1
ATOM 4771 C C . ASN A 1 601 ? 32.659 2.891 -31.442 1.00 86.69 601 ASN A C 1
ATOM 4773 O O . ASN A 1 601 ? 31.794 3.773 -31.410 1.00 86.69 601 ASN A O 1
ATOM 4777 N N . PRO A 1 602 ? 33.695 2.939 -32.313 1.00 89.81 602 PRO A N 1
ATOM 4778 C CA . PRO A 1 602 ? 34.003 4.125 -33.119 1.00 89.81 602 PRO A CA 1
ATOM 4779 C C . PRO A 1 602 ? 32.839 4.627 -33.976 1.00 89.81 602 PRO A C 1
ATOM 4781 O O . PRO A 1 602 ? 32.490 5.807 -33.904 1.00 89.81 602 PRO A O 1
ATOM 4784 N N . SER A 1 603 ? 32.182 3.744 -34.734 1.00 91.62 603 SER A N 1
ATOM 4785 C CA . SER A 1 603 ? 31.092 4.153 -35.626 1.00 91.62 603 SER A CA 1
ATOM 4786 C C . SER A 1 603 ? 29.901 4.760 -34.880 1.00 91.62 603 SER A C 1
ATOM 4788 O O . SER A 1 603 ? 29.307 5.735 -35.335 1.00 91.62 603 SER A O 1
ATOM 4790 N N . PHE A 1 604 ? 29.550 4.211 -33.714 1.00 92.44 604 PHE A N 1
ATOM 4791 C CA . PHE A 1 604 ? 28.433 4.713 -32.910 1.00 92.44 604 PHE A CA 1
ATOM 4792 C C . PHE A 1 604 ? 28.788 6.014 -32.189 1.00 92.44 604 PHE A C 1
ATOM 4794 O O . PHE A 1 604 ? 27.927 6.880 -32.059 1.00 92.44 604 PHE A O 1
ATOM 4801 N N . ALA A 1 605 ? 30.044 6.182 -31.766 1.00 92.12 605 ALA A N 1
ATOM 4802 C CA . ALA A 1 605 ? 30.530 7.436 -31.197 1.00 92.12 605 ALA A CA 1
ATOM 4803 C C . ALA A 1 605 ? 30.448 8.571 -32.234 1.00 92.12 605 ALA A C 1
ATOM 4805 O O . ALA A 1 605 ? 29.867 9.619 -31.953 1.00 92.12 605 ALA A O 1
ATOM 4806 N N . ARG A 1 606 ? 30.903 8.322 -33.472 1.00 92.88 606 ARG A N 1
ATOM 4807 C CA . ARG A 1 606 ? 30.768 9.270 -34.594 1.00 92.88 606 ARG A CA 1
ATOM 4808 C C . ARG A 1 606 ? 29.309 9.630 -34.865 1.00 92.88 606 ARG A C 1
ATOM 4810 O O . ARG A 1 606 ? 28.981 10.808 -34.925 1.00 92.88 606 ARG A O 1
ATOM 4817 N N . MET A 1 607 ? 28.418 8.637 -34.945 1.00 94.94 607 MET A N 1
ATOM 4818 C CA . MET A 1 607 ? 26.980 8.883 -35.122 1.00 94.94 607 MET A CA 1
ATOM 4819 C C . MET A 1 607 ? 26.392 9.735 -33.989 1.00 94.94 607 MET A C 1
ATOM 4821 O O . MET A 1 607 ? 25.618 10.652 -34.249 1.00 94.94 607 MET A O 1
ATOM 4825 N N . ALA A 1 608 ? 26.755 9.459 -32.736 1.00 93.38 608 ALA A N 1
ATOM 4826 C CA . ALA A 1 608 ? 26.261 10.224 -31.598 1.00 93.38 608 ALA A CA 1
ATOM 4827 C C . ALA A 1 608 ? 26.717 11.691 -31.629 1.00 93.38 608 ALA A C 1
ATOM 4829 O O . ALA A 1 608 ? 25.922 12.578 -31.319 1.00 93.38 608 ALA A O 1
ATOM 4830 N N . ARG A 1 609 ? 27.959 11.954 -32.052 1.00 92.31 609 ARG A N 1
ATOM 4831 C CA . ARG A 1 609 ? 28.475 13.311 -32.271 1.00 92.31 609 ARG A CA 1
ATOM 4832 C C . ARG A 1 609 ? 27.769 14.006 -33.436 1.00 92.31 609 ARG A C 1
ATOM 4834 O O . ARG A 1 609 ? 27.250 15.105 -33.263 1.00 92.31 609 ARG A O 1
ATOM 4841 N N . ASP A 1 610 ? 27.749 13.372 -34.605 1.00 94.00 610 ASP A N 1
ATOM 4842 C CA . ASP A 1 610 ? 27.297 13.990 -35.859 1.00 94.00 610 ASP A CA 1
ATOM 4843 C C . ASP A 1 610 ? 25.790 14.286 -35.857 1.00 94.00 610 ASP A C 1
ATOM 4845 O O . ASP A 1 610 ? 25.341 15.232 -36.503 1.00 94.00 610 ASP A O 1
ATOM 4849 N N . TYR A 1 611 ? 25.013 13.514 -35.092 1.00 93.88 611 TYR A N 1
ATOM 4850 C CA . TYR A 1 611 ? 23.555 13.630 -35.009 1.00 93.88 611 TYR A CA 1
ATOM 4851 C C . TYR A 1 611 ? 23.057 14.021 -33.606 1.00 93.88 611 TYR A C 1
ATOM 4853 O O . TYR A 1 611 ? 21.914 13.731 -33.246 1.00 93.88 611 TYR A O 1
ATOM 4861 N N . GLN A 1 612 ? 23.888 14.701 -32.808 1.00 90.38 612 GLN A N 1
ATOM 4862 C CA . GLN A 1 612 ? 23.596 15.053 -31.411 1.00 90.38 612 GLN A CA 1
ATOM 4863 C C . GLN A 1 612 ? 22.249 15.775 -31.180 1.00 90.38 612 GLN A C 1
ATOM 4865 O O . GLN A 1 612 ? 21.557 15.408 -30.218 1.00 90.38 612 GLN A O 1
ATOM 4870 N N . PRO A 1 613 ? 21.822 16.755 -32.009 1.00 89.75 613 PRO A N 1
ATOM 4871 C CA . PRO A 1 613 ? 20.550 17.440 -31.778 1.00 89.75 613 PRO A CA 1
ATOM 4872 C C . PRO A 1 613 ? 19.355 16.487 -31.870 1.00 89.75 613 PRO A C 1
ATOM 4874 O O . PRO A 1 613 ? 18.470 16.497 -31.011 1.00 89.75 613 PRO A O 1
ATOM 4877 N N . GLU A 1 614 ? 19.364 15.606 -32.873 1.00 91.25 614 GLU A N 1
ATOM 4878 C CA . GLU A 1 614 ? 18.317 14.602 -33.054 1.00 91.25 614 GLU A CA 1
ATOM 4879 C C . GLU A 1 614 ? 18.398 13.518 -31.974 1.00 91.25 614 GLU A C 1
ATOM 4881 O O . GLU A 1 614 ? 17.368 13.074 -31.470 1.00 91.25 614 GLU A O 1
ATOM 4886 N N . LEU A 1 615 ? 19.608 13.148 -31.539 1.00 88.69 615 LEU A N 1
ATOM 4887 C CA . LEU A 1 615 ? 19.809 12.182 -30.458 1.00 88.69 615 LEU A CA 1
ATOM 4888 C C . LEU A 1 615 ? 19.225 12.676 -29.140 1.00 88.69 615 LEU A C 1
ATOM 4890 O O . LEU A 1 615 ? 18.543 11.919 -28.457 1.00 88.69 615 LEU A O 1
ATOM 4894 N N . SER A 1 616 ? 19.407 13.956 -28.820 1.00 85.06 616 SER A N 1
ATOM 4895 C CA . SER A 1 616 ? 18.806 14.576 -27.634 1.00 85.06 616 SER A CA 1
ATOM 4896 C C . SER A 1 616 ? 17.273 14.560 -27.697 1.00 85.06 616 SER A C 1
ATOM 4898 O O . SER A 1 616 ? 16.608 14.276 -26.697 1.00 85.06 616 SER A O 1
ATOM 4900 N N . ARG A 1 617 ? 16.698 14.807 -28.885 1.00 86.44 617 ARG A N 1
ATOM 4901 C CA . ARG A 1 617 ? 15.246 14.744 -29.124 1.00 86.44 617 ARG A CA 1
ATOM 4902 C C . ARG A 1 617 ? 14.709 13.321 -28.952 1.00 86.44 617 ARG A C 1
ATOM 4904 O O . ARG A 1 617 ? 13.724 13.119 -28.242 1.00 86.44 617 ARG A O 1
ATOM 4911 N N . VAL A 1 618 ? 15.348 12.342 -29.593 1.00 86.69 618 VAL A N 1
ATOM 4912 C CA . VAL A 1 618 ? 14.985 10.918 -29.529 1.00 86.69 618 VAL A CA 1
ATOM 4913 C C . VAL A 1 618 ? 15.112 10.385 -28.105 1.00 86.69 618 VAL A C 1
ATOM 4915 O O . VAL A 1 618 ? 14.194 9.725 -27.626 1.00 86.69 618 VAL A O 1
ATOM 4918 N N . TRP A 1 619 ? 16.194 10.725 -27.405 1.00 81.56 619 TRP A N 1
ATOM 4919 C CA . TRP A 1 619 ? 16.431 10.344 -26.013 1.00 81.56 619 TRP A CA 1
ATOM 4920 C C . TRP A 1 619 ? 15.302 10.807 -25.089 1.00 81.56 619 TRP A C 1
ATOM 4922 O O . TRP A 1 619 ? 14.713 10.000 -24.371 1.00 81.56 619 TRP A O 1
ATOM 4932 N N . SER A 1 620 ? 14.944 12.092 -25.167 1.00 79.94 620 SER A N 1
ATOM 4933 C CA . SER A 1 620 ? 13.849 12.672 -24.382 1.00 79.94 620 SER A CA 1
ATOM 4934 C C . SER A 1 620 ? 12.496 12.019 -24.709 1.00 79.94 620 SER A C 1
ATOM 4936 O O . SER A 1 620 ? 11.742 11.628 -23.817 1.00 79.94 620 SER A O 1
ATOM 4938 N N . ASN A 1 621 ? 12.204 11.813 -25.998 1.00 79.62 621 ASN A N 1
ATOM 4939 C CA . ASN A 1 621 ? 10.917 11.274 -26.450 1.00 79.62 621 ASN A CA 1
ATOM 4940 C C . ASN A 1 621 ? 10.752 9.764 -26.231 1.00 79.62 621 ASN A C 1
ATOM 4942 O O . ASN A 1 621 ? 9.621 9.293 -26.108 1.00 79.62 621 ASN A O 1
ATOM 4946 N N . ALA A 1 622 ? 11.848 9.008 -26.143 1.00 75.00 622 ALA A N 1
ATOM 4947 C CA . ALA A 1 622 ? 11.833 7.581 -25.827 1.00 75.00 622 ALA A CA 1
ATOM 4948 C C . ALA A 1 622 ? 11.426 7.285 -24.370 1.00 75.00 622 ALA A C 1
ATOM 4950 O O . ALA A 1 622 ? 11.331 6.121 -23.985 1.00 75.00 622 ALA A O 1
ATOM 4951 N N . GLY A 1 623 ? 11.158 8.314 -23.555 1.00 65.75 623 GLY A N 1
ATOM 4952 C CA . GLY A 1 623 ? 10.778 8.142 -22.153 1.00 65.75 623 GLY A CA 1
ATOM 4953 C C . GLY A 1 623 ? 11.934 7.645 -21.289 1.00 65.75 623 GLY A C 1
ATOM 4954 O O . GLY A 1 623 ? 11.701 7.099 -20.213 1.00 65.75 623 GLY A O 1
ATOM 4955 N N . VAL A 1 624 ? 13.170 7.835 -21.760 1.00 67.00 624 VAL A N 1
ATOM 4956 C CA . VAL A 1 624 ? 14.399 7.514 -21.039 1.00 67.00 624 VAL A CA 1
ATOM 4957 C C . VAL A 1 624 ? 14.608 8.586 -19.973 1.00 67.00 624 VAL A C 1
ATOM 4959 O O . VAL A 1 624 ? 15.380 9.528 -20.136 1.00 67.00 624 VAL A O 1
ATOM 4962 N N . TYR A 1 625 ? 13.852 8.481 -18.882 1.00 58.94 625 TYR A N 1
ATOM 4963 C CA . TYR A 1 625 ? 14.101 9.282 -17.694 1.00 58.94 625 TYR A CA 1
ATOM 4964 C C . TYR A 1 625 ? 15.380 8.762 -17.040 1.00 58.94 625 TYR A C 1
ATOM 4966 O O . TYR A 1 625 ? 15.429 7.633 -16.557 1.00 58.94 625 TYR A O 1
ATOM 4974 N N . SER A 1 626 ? 16.412 9.595 -17.094 1.00 60.72 626 SER A N 1
ATOM 4975 C CA . SER A 1 626 ? 17.692 9.414 -16.424 1.00 60.72 626 SER A CA 1
ATOM 4976 C C . SER A 1 626 ? 17.890 10.612 -15.509 1.00 60.72 626 SER A C 1
ATOM 4978 O O . SER A 1 626 ? 17.721 11.754 -15.946 1.00 60.72 626 SER A O 1
ATOM 4980 N N . HIS A 1 627 ? 18.267 10.371 -14.258 1.00 61.12 627 HIS A N 1
ATOM 4981 C CA . HIS A 1 627 ? 18.673 11.435 -13.342 1.00 61.12 627 HIS A CA 1
ATOM 4982 C C . HIS A 1 627 ? 20.062 11.987 -13.711 1.00 61.12 627 HIS A C 1
ATOM 4984 O O . HIS A 1 627 ? 20.456 13.051 -13.231 1.00 61.12 627 HIS A O 1
ATOM 4990 N N . THR A 1 628 ? 20.792 11.305 -14.603 1.00 60.84 628 THR A N 1
ATOM 4991 C CA . THR A 1 628 ? 22.048 11.784 -15.192 1.00 60.84 628 THR A CA 1
ATOM 4992 C C . THR A 1 628 ? 21.804 12.638 -16.439 1.00 60.84 628 THR A C 1
ATOM 4994 O O . THR A 1 628 ? 21.009 12.275 -17.312 1.00 60.84 628 THR A O 1
ATOM 4997 N N . ALA A 1 629 ? 22.496 13.779 -16.528 1.00 68.19 629 ALA A N 1
ATOM 4998 C CA . ALA A 1 629 ? 22.462 14.646 -17.703 1.00 68.19 629 ALA A CA 1
ATOM 4999 C C . ALA A 1 629 ? 22.982 13.913 -18.953 1.00 68.19 629 ALA A C 1
ATOM 5001 O O . ALA A 1 629 ? 23.820 13.013 -18.858 1.00 68.19 629 ALA A O 1
ATOM 5002 N N . PHE A 1 630 ? 22.504 14.320 -20.132 1.00 75.88 630 PHE A N 1
ATOM 5003 C CA . PHE A 1 630 ? 23.033 13.821 -21.402 1.00 75.88 630 PHE A CA 1
ATOM 5004 C C . PHE A 1 630 ? 24.555 14.073 -21.472 1.00 75.88 630 PHE A C 1
ATOM 5006 O O . PHE A 1 630 ? 24.987 15.150 -21.046 1.00 75.88 630 PHE A O 1
ATOM 5013 N N . PRO A 1 631 ? 25.383 13.126 -21.960 1.00 77.75 631 PRO A N 1
ATOM 5014 C CA . PRO A 1 631 ? 26.833 13.272 -21.905 1.00 77.75 631 PRO A CA 1
ATOM 5015 C C . PRO A 1 631 ? 27.319 14.486 -22.671 1.00 77.75 631 PRO A C 1
ATOM 5017 O O . PRO A 1 631 ? 26.821 14.808 -23.750 1.00 77.75 631 PRO A O 1
ATOM 5020 N N . ASN A 1 632 ? 28.354 15.105 -22.120 1.00 79.00 632 ASN A N 1
ATOM 5021 C CA . ASN A 1 632 ? 29.147 16.099 -22.810 1.00 79.00 632 ASN A CA 1
ATOM 5022 C C . ASN A 1 632 ? 30.627 15.697 -22.680 1.00 79.00 632 ASN A C 1
ATOM 5024 O O . ASN A 1 632 ? 31.139 15.711 -21.558 1.00 79.00 632 ASN A O 1
ATOM 5028 N N . PRO A 1 633 ? 31.308 15.316 -23.772 1.00 84.25 633 PRO A N 1
ATOM 5029 C CA . PRO A 1 633 ? 30.830 15.312 -25.158 1.00 84.25 633 PRO A CA 1
ATOM 5030 C C . PRO A 1 633 ? 29.832 14.162 -25.464 1.00 84.25 633 PRO A C 1
ATOM 5032 O O . PRO A 1 633 ? 29.802 13.151 -24.755 1.00 84.25 633 PRO A O 1
ATOM 5035 N N . PRO A 1 634 ? 28.957 14.326 -26.480 1.00 84.44 634 PRO A N 1
ATOM 5036 C CA . PRO A 1 634 ? 27.824 13.429 -26.758 1.00 84.44 634 PRO A CA 1
ATOM 5037 C C . PRO A 1 634 ? 28.226 12.030 -27.238 1.00 84.44 634 PRO A C 1
ATOM 5039 O O . PRO A 1 634 ? 27.467 11.079 -27.086 1.00 84.44 634 PRO A O 1
ATOM 5042 N N . ASP A 1 635 ? 29.413 11.885 -27.810 1.00 89.00 635 ASP A N 1
ATOM 5043 C CA . ASP A 1 635 ? 29.976 10.634 -28.321 1.00 89.00 635 ASP A CA 1
ATOM 5044 C C . ASP A 1 635 ? 30.232 9.586 -27.230 1.00 89.00 635 ASP A C 1
ATOM 5046 O O . ASP A 1 635 ? 30.145 8.385 -27.505 1.00 89.00 635 ASP A O 1
ATOM 5050 N N . LEU A 1 636 ? 30.432 10.005 -25.975 1.00 85.12 636 LEU A N 1
ATOM 5051 C CA . LEU A 1 636 ? 30.560 9.094 -24.830 1.00 85.12 636 LEU A CA 1
ATOM 5052 C C . LEU A 1 636 ? 29.323 8.208 -24.624 1.00 85.12 636 LEU A C 1
ATOM 5054 O O . LEU A 1 636 ? 29.422 7.120 -24.050 1.00 85.12 636 LEU A O 1
ATOM 5058 N N . ILE A 1 637 ? 28.156 8.622 -25.123 1.00 84.44 637 ILE A N 1
ATOM 5059 C CA . ILE A 1 637 ? 26.924 7.835 -25.018 1.00 84.44 637 ILE A CA 1
ATOM 5060 C C . ILE A 1 637 ? 27.026 6.484 -25.733 1.00 84.44 637 ILE A C 1
ATOM 5062 O O . ILE A 1 637 ? 26.373 5.530 -25.321 1.00 84.44 637 ILE A O 1
ATOM 5066 N N . ALA A 1 638 ? 27.889 6.358 -26.748 1.00 84.81 638 ALA A N 1
ATOM 5067 C CA . ALA A 1 638 ? 28.135 5.098 -27.451 1.00 84.81 638 ALA A CA 1
ATOM 5068 C C . ALA A 1 638 ? 28.768 4.022 -26.556 1.00 84.81 638 ALA A C 1
ATOM 5070 O O . ALA A 1 638 ? 28.636 2.828 -26.840 1.00 84.81 638 ALA A O 1
ATOM 5071 N N . LEU A 1 639 ? 29.411 4.442 -25.464 1.00 78.12 639 LEU A N 1
ATOM 5072 C CA . LEU A 1 639 ? 29.961 3.570 -24.430 1.00 78.12 639 LEU A CA 1
ATOM 5073 C C . LEU A 1 639 ? 28.943 3.261 -23.318 1.00 78.12 639 LEU A C 1
ATOM 5075 O O . LEU A 1 639 ? 29.217 2.437 -22.450 1.00 78.12 639 LEU A O 1
ATOM 5079 N N . GLY A 1 640 ? 27.770 3.903 -23.333 1.00 77.88 640 GLY A N 1
ATOM 5080 C CA . GLY A 1 640 ? 26.742 3.744 -22.308 1.00 77.88 640 GLY A CA 1
ATOM 5081 C C . GLY A 1 640 ? 27.151 4.315 -20.949 1.00 77.88 640 GLY A C 1
ATOM 5082 O O . GLY A 1 640 ? 26.849 3.704 -19.929 1.00 77.88 640 GLY A O 1
ATOM 5083 N N . VAL A 1 641 ? 27.854 5.456 -20.931 1.00 76.94 641 VAL A N 1
ATOM 5084 C CA . VAL A 1 641 ? 28.317 6.109 -19.689 1.00 76.94 641 VAL A CA 1
ATOM 5085 C C . VAL A 1 641 ? 27.182 6.682 -18.831 1.00 76.94 641 VAL A C 1
ATOM 5087 O O . VAL A 1 641 ? 27.357 6.822 -17.620 1.00 76.94 641 VAL A O 1
ATOM 5090 N N . ASN A 1 642 ? 26.026 6.994 -19.430 1.00 79.12 642 ASN A N 1
ATOM 5091 C CA . ASN A 1 642 ? 24.825 7.411 -18.701 1.00 79.12 642 ASN A CA 1
ATOM 5092 C C . ASN A 1 642 ? 24.254 6.272 -17.892 1.00 79.12 642 ASN A C 1
ATOM 5094 O O . ASN A 1 642 ? 24.304 5.127 -18.318 1.00 79.12 642 ASN A O 1
ATOM 5098 N N . GLN A 1 643 ? 23.622 6.596 -16.777 1.00 81.81 643 GLN A N 1
ATOM 5099 C CA . GLN A 1 643 ? 22.914 5.602 -15.991 1.00 81.81 643 GLN A CA 1
ATOM 5100 C C . GLN A 1 643 ? 21.434 5.613 -16.371 1.00 81.81 643 GLN A C 1
ATOM 5102 O O . GLN A 1 643 ? 20.829 6.674 -16.483 1.00 81.81 643 GLN A O 1
ATOM 5107 N N . LEU A 1 644 ? 20.867 4.429 -16.602 1.00 81.50 644 LEU A N 1
ATOM 5108 C CA . LEU A 1 644 ? 19.454 4.213 -16.898 1.00 81.50 644 LEU A CA 1
ATOM 5109 C C . LEU A 1 644 ? 18.849 3.262 -15.872 1.00 81.50 644 LEU A C 1
ATOM 5111 O O . LEU A 1 644 ? 19.484 2.283 -15.474 1.00 81.50 644 LEU A O 1
ATOM 5115 N N . SER A 1 645 ? 17.596 3.503 -15.493 1.00 86.00 645 SER A N 1
ATOM 5116 C CA . SER A 1 645 ? 16.817 2.498 -14.771 1.00 86.00 645 SER A CA 1
ATOM 5117 C C . SER A 1 645 ? 16.534 1.283 -15.664 1.00 86.00 645 SER A C 1
ATOM 5119 O O . SER A 1 645 ? 16.562 1.359 -16.900 1.00 86.00 645 SER A O 1
ATOM 5121 N N . THR A 1 646 ? 16.220 0.143 -15.044 1.00 87.38 646 THR A N 1
ATOM 5122 C CA . THR A 1 646 ? 15.884 -1.089 -15.782 1.00 87.38 646 THR A CA 1
ATOM 5123 C C . THR A 1 646 ? 14.690 -0.870 -16.700 1.00 87.38 646 THR A C 1
ATOM 5125 O O . THR A 1 646 ? 14.692 -1.311 -17.850 1.00 87.38 646 THR A O 1
ATOM 5128 N N . VAL A 1 647 ? 13.685 -0.138 -16.217 1.00 86.94 647 VAL A N 1
ATOM 5129 C CA . VAL A 1 647 ? 12.480 0.147 -16.994 1.00 86.94 647 VAL A CA 1
ATOM 5130 C C . VAL A 1 647 ? 12.759 1.123 -18.138 1.00 86.94 647 VAL A C 1
ATOM 5132 O O . VAL A 1 647 ? 12.287 0.879 -19.248 1.00 86.94 647 VAL A O 1
ATOM 5135 N N . ALA A 1 648 ? 13.564 2.169 -17.914 1.00 85.06 648 ALA A N 1
ATOM 5136 C CA . ALA A 1 648 ? 13.954 3.100 -18.974 1.00 85.06 648 ALA A CA 1
ATOM 5137 C C . ALA A 1 648 ? 14.691 2.369 -20.108 1.00 85.06 648 ALA A C 1
ATOM 5139 O O . ALA A 1 648 ? 14.364 2.554 -21.281 1.00 85.06 648 ALA A O 1
ATOM 5140 N N . ASN A 1 649 ? 15.615 1.461 -19.773 1.00 85.81 649 ASN A N 1
ATOM 5141 C CA . ASN A 1 649 ? 16.285 0.629 -20.772 1.00 85.81 649 ASN A CA 1
ATOM 5142 C C . ASN A 1 649 ? 15.281 -0.287 -21.506 1.00 85.81 649 ASN A C 1
ATOM 5144 O O . ASN A 1 649 ? 15.281 -0.311 -22.736 1.00 85.81 649 ASN A O 1
ATOM 5148 N N . SER A 1 650 ? 14.347 -0.948 -20.804 1.00 85.38 650 SER A N 1
ATOM 5149 C CA . SER A 1 650 ? 13.272 -1.747 -21.432 1.00 85.38 650 SER A CA 1
ATOM 5150 C C . SER A 1 650 ? 12.359 -0.942 -22.368 1.00 85.38 650 SER A C 1
ATOM 5152 O O . SER A 1 650 ? 11.823 -1.501 -23.328 1.00 85.38 650 SER A O 1
ATOM 5154 N N . GLN A 1 651 ? 12.153 0.354 -22.119 1.00 82.25 651 GLN A N 1
ATOM 5155 C CA . GLN A 1 651 ? 11.403 1.226 -23.028 1.00 82.25 651 GLN A CA 1
ATOM 5156 C C . GLN A 1 651 ? 12.173 1.475 -24.327 1.00 82.25 651 GLN A C 1
ATOM 5158 O O . GLN A 1 651 ? 11.567 1.423 -25.396 1.00 82.25 651 GLN A O 1
ATOM 5163 N N . THR A 1 652 ? 13.503 1.628 -24.277 1.00 83.19 652 THR A N 1
ATOM 5164 C CA . THR A 1 652 ? 14.318 1.743 -25.503 1.00 83.19 652 THR A CA 1
ATOM 5165 C C . THR A 1 652 ? 14.227 0.503 -26.395 1.00 83.19 652 THR A C 1
ATOM 5167 O O . THR A 1 652 ? 14.259 0.635 -27.616 1.00 83.19 652 THR A O 1
ATOM 5170 N N . ALA A 1 653 ? 14.016 -0.694 -25.831 1.00 83.69 653 ALA A N 1
ATOM 5171 C CA . ALA A 1 653 ? 13.780 -1.902 -26.628 1.00 83.69 653 ALA A CA 1
ATOM 5172 C C . ALA A 1 653 ? 12.528 -1.809 -27.503 1.00 83.69 653 ALA A C 1
ATOM 5174 O O . ALA A 1 653 ? 12.501 -2.386 -28.586 1.00 83.69 653 ALA A O 1
ATOM 5175 N N . GLN A 1 654 ? 11.495 -1.076 -27.075 1.00 84.00 654 GLN A N 1
ATOM 5176 C CA . GLN A 1 654 ? 10.271 -0.926 -27.869 1.00 84.00 654 GLN A CA 1
ATOM 5177 C C . GLN A 1 654 ? 10.559 -0.209 -29.193 1.00 84.00 654 GLN A C 1
ATOM 5179 O O . GLN A 1 654 ? 9.957 -0.537 -30.219 1.00 84.00 654 GLN A O 1
ATOM 5184 N N . VAL A 1 655 ? 11.545 0.693 -29.207 1.00 85.00 655 VAL A N 1
ATOM 5185 C CA . VAL A 1 655 ? 11.984 1.410 -30.411 1.00 85.00 655 VAL A CA 1
ATOM 5186 C C . VAL A 1 655 ? 12.533 0.442 -31.468 1.00 85.00 655 VAL A C 1
ATOM 5188 O O . VAL A 1 655 ? 12.364 0.698 -32.661 1.00 85.00 655 VAL A O 1
ATOM 5191 N N . MET A 1 656 ? 13.112 -0.699 -31.058 1.00 82.31 656 MET A N 1
ATOM 5192 C CA . MET A 1 656 ? 13.728 -1.678 -31.966 1.00 82.31 656 MET A CA 1
ATOM 5193 C C . MET A 1 656 ? 12.767 -2.235 -33.011 1.00 82.31 656 MET A C 1
ATOM 5195 O O . MET A 1 656 ? 13.194 -2.487 -34.135 1.00 82.31 656 MET A O 1
ATOM 5199 N N . GLY A 1 657 ? 11.491 -2.407 -32.659 1.00 75.94 657 GLY A N 1
ATOM 5200 C CA . GLY A 1 657 ? 10.498 -2.998 -33.557 1.00 75.94 657 GLY A CA 1
ATOM 5201 C C . GLY A 1 657 ? 9.204 -2.211 -33.735 1.00 75.94 657 GLY A C 1
ATOM 5202 O O . GLY A 1 657 ? 8.416 -2.586 -34.595 1.00 75.94 657 GLY A O 1
ATOM 5203 N N . THR A 1 658 ? 8.970 -1.141 -32.966 1.00 83.00 658 THR A N 1
ATOM 5204 C CA . THR A 1 658 ? 7.745 -0.323 -33.096 1.00 83.00 658 THR A CA 1
ATOM 5205 C C . THR A 1 658 ? 7.994 1.084 -33.641 1.00 83.00 658 THR A C 1
ATOM 5207 O O . THR A 1 658 ? 7.042 1.792 -33.958 1.00 83.00 658 THR A O 1
ATOM 5210 N N . GLY A 1 659 ? 9.253 1.532 -33.705 1.00 87.12 659 GLY A N 1
ATOM 5211 C CA . GLY A 1 659 ? 9.600 2.909 -34.077 1.00 87.12 659 GLY A CA 1
ATOM 5212 C C . GLY A 1 659 ? 9.208 3.969 -33.035 1.00 87.12 659 GLY A C 1
ATOM 5213 O O . GLY A 1 659 ? 9.438 5.165 -33.227 1.00 87.12 659 GLY A O 1
ATOM 5214 N N . GLY A 1 660 ? 8.641 3.552 -31.905 1.00 88.69 660 GLY A N 1
ATOM 5215 C CA . GLY A 1 660 ? 8.195 4.431 -30.839 1.00 88.69 660 GLY A CA 1
ATOM 5216 C C . GLY A 1 660 ? 8.215 3.751 -29.478 1.00 88.69 660 GLY A C 1
ATOM 5217 O O . GLY A 1 660 ? 8.830 2.702 -29.295 1.00 88.69 660 GLY A O 1
ATOM 5218 N N . VAL A 1 661 ? 7.545 4.371 -28.511 1.00 87.75 661 VAL A N 1
ATOM 5219 C CA . VAL A 1 661 ? 7.379 3.824 -27.162 1.00 87.75 661 VAL A CA 1
ATOM 5220 C C . VAL A 1 661 ? 5.937 3.960 -26.700 1.00 87.75 661 VAL A C 1
ATOM 5222 O O . VAL A 1 661 ? 5.281 4.977 -26.935 1.00 87.75 661 VAL A O 1
ATOM 5225 N N . TYR A 1 662 ? 5.436 2.945 -26.009 1.00 87.62 662 TYR A N 1
ATOM 5226 C CA . TYR A 1 662 ? 4.206 3.049 -25.242 1.00 87.62 662 TYR A CA 1
ATOM 5227 C C . TYR A 1 662 ? 4.544 3.517 -23.820 1.00 87.62 662 TYR A C 1
ATOM 5229 O O . TYR A 1 662 ? 5.427 2.936 -23.177 1.00 87.62 662 TYR A O 1
ATOM 5237 N N . PRO A 1 663 ? 3.865 4.558 -23.302 1.00 86.44 663 PRO A N 1
ATOM 5238 C CA . PRO A 1 663 ? 3.946 4.919 -21.893 1.00 86.44 663 PRO A CA 1
ATOM 5239 C C . PRO A 1 663 ? 3.705 3.717 -20.980 1.00 86.44 663 PRO A C 1
ATOM 5241 O O . PRO A 1 663 ? 2.806 2.913 -21.243 1.00 86.44 663 PRO A O 1
ATOM 5244 N N . LEU A 1 664 ? 4.498 3.633 -19.911 1.00 86.75 664 LEU A N 1
ATOM 5245 C CA . LEU A 1 664 ? 4.407 2.556 -18.932 1.00 86.75 664 LEU A CA 1
ATOM 5246 C C . LEU A 1 664 ? 3.043 2.537 -18.260 1.00 86.75 664 LEU A C 1
ATOM 5248 O O . LEU A 1 664 ? 2.496 3.573 -17.873 1.00 86.75 664 LEU A O 1
ATOM 5252 N N . LYS A 1 665 ? 2.544 1.327 -18.061 1.00 89.75 665 LYS A N 1
ATOM 5253 C CA . LYS A 1 665 ? 1.288 1.045 -17.394 1.00 89.75 665 LYS A CA 1
ATOM 5254 C C . LYS A 1 665 ? 1.488 -0.145 -16.470 1.00 89.75 665 LYS A C 1
ATOM 5256 O O . LYS A 1 665 ? 1.955 -1.191 -16.895 1.00 89.75 665 LYS A O 1
ATOM 5261 N N . VAL A 1 666 ? 1.131 0.019 -15.204 1.00 92.38 666 VAL A N 1
ATOM 5262 C CA . VAL A 1 666 ? 1.121 -1.086 -14.231 1.00 92.38 666 VAL A CA 1
ATOM 5263 C C . VAL A 1 666 ? -0.216 -1.206 -13.507 1.00 92.38 666 VAL A C 1
ATOM 5265 O O . VAL A 1 666 ? -0.588 -2.290 -13.082 1.00 92.38 666 VAL A O 1
ATOM 5268 N N . ILE A 1 667 ? -0.983 -0.114 -13.423 1.00 92.88 667 ILE A N 1
ATOM 5269 C CA . ILE A 1 667 ? -2.337 -0.100 -12.863 1.00 92.88 667 ILE A CA 1
ATOM 5270 C C . ILE A 1 667 ? -3.335 -0.293 -14.006 1.00 92.88 667 ILE A C 1
ATOM 5272 O O . ILE A 1 667 ? -3.315 0.457 -14.986 1.00 92.88 667 ILE A O 1
ATOM 5276 N N . SER A 1 668 ? -4.225 -1.273 -13.880 1.00 91.19 668 SER A N 1
ATOM 5277 C CA . SER A 1 668 ? -5.360 -1.455 -14.785 1.00 91.19 668 SER A CA 1
ATOM 5278 C C . SER A 1 668 ? -6.574 -0.684 -14.262 1.00 91.19 668 SER A C 1
ATOM 5280 O O . SER A 1 668 ? -7.091 0.190 -14.970 1.00 91.19 668 SER A O 1
ATOM 5282 N N . THR A 1 669 ? -6.971 -0.927 -13.010 1.00 90.88 669 THR A N 1
ATOM 5283 C CA . THR A 1 669 ? -8.101 -0.263 -12.346 1.00 90.88 669 THR A CA 1
ATOM 5284 C C . THR A 1 669 ? -7.812 0.038 -10.874 1.00 90.88 669 THR A C 1
ATOM 5286 O O . THR A 1 669 ? -7.007 -0.636 -10.232 1.00 90.88 669 THR A O 1
ATOM 5289 N N . ILE A 1 670 ? -8.470 1.074 -10.343 1.00 89.62 670 ILE A N 1
ATOM 5290 C CA . ILE A 1 670 ? -8.531 1.350 -8.901 1.00 89.62 670 ILE A CA 1
ATOM 5291 C C . ILE A 1 670 ? -9.999 1.396 -8.492 1.00 89.62 670 ILE A C 1
ATOM 5293 O O . ILE A 1 670 ? -10.803 2.124 -9.092 1.00 89.62 670 ILE A O 1
ATOM 5297 N N . GLU A 1 671 ? -10.328 0.648 -7.450 1.00 86.44 671 GLU A N 1
ATOM 5298 C CA . GLU A 1 671 ? -11.665 0.531 -6.889 1.00 86.44 671 GLU A CA 1
ATOM 5299 C C . GLU A 1 671 ? -11.660 0.936 -5.412 1.00 86.44 671 GLU A C 1
ATOM 5301 O O . GLU A 1 671 ? -10.701 0.719 -4.676 1.00 86.44 671 GLU A O 1
ATOM 5306 N N . SER A 1 672 ? -12.738 1.572 -4.967 1.00 77.75 672 SER A N 1
ATOM 5307 C CA . SER A 1 672 ? -12.970 1.921 -3.563 1.00 77.75 672 SER A CA 1
ATOM 5308 C C . SER A 1 672 ? -14.447 1.709 -3.281 1.00 77.75 672 SER A C 1
ATOM 5310 O O . SER A 1 672 ? -15.292 2.164 -4.060 1.00 77.75 672 SER A O 1
ATOM 5312 N N . ASN A 1 673 ? -14.753 0.967 -2.215 1.00 68.00 673 ASN A N 1
ATOM 5313 C CA . ASN A 1 673 ? -16.108 0.536 -1.863 1.00 68.00 673 ASN A CA 1
ATOM 5314 C C . ASN A 1 673 ? -16.836 -0.173 -3.024 1.00 68.00 673 ASN A C 1
ATOM 5316 O O . ASN A 1 673 ? -18.026 0.043 -3.241 1.00 68.00 673 ASN A O 1
ATOM 5320 N N . LYS A 1 674 ? -16.112 -1.005 -3.796 1.00 56.97 674 LYS A N 1
ATOM 5321 C CA . LYS A 1 674 ? -16.603 -1.700 -5.010 1.00 56.97 674 LYS A CA 1
ATOM 5322 C C . LYS A 1 674 ? -17.100 -0.768 -6.124 1.00 56.97 674 LYS A C 1
ATOM 5324 O O . LYS A 1 674 ? -17.771 -1.202 -7.057 1.00 56.97 674 LYS A O 1
ATOM 5329 N N . VAL A 1 675 ? -16.774 0.519 -6.036 1.00 59.34 675 VAL A N 1
ATOM 5330 C CA . VAL A 1 675 ? -16.987 1.495 -7.101 1.00 59.34 675 VAL A CA 1
ATOM 5331 C C . VAL A 1 675 ? -15.654 1.711 -7.802 1.00 59.34 675 VAL A C 1
ATOM 5333 O O . VAL A 1 675 ? -14.636 1.974 -7.161 1.00 59.34 675 VAL A O 1
ATOM 5336 N N . LYS A 1 676 ? -15.656 1.612 -9.129 1.00 69.12 676 LYS A N 1
ATOM 5337 C CA . LYS A 1 676 ? -14.478 1.861 -9.958 1.00 69.12 676 LYS A CA 1
ATOM 5338 C C . LYS A 1 676 ? -14.250 3.368 -10.090 1.00 69.12 676 LYS A C 1
ATOM 5340 O O . LYS A 1 676 ? -15.061 4.056 -10.701 1.00 69.12 676 LYS A O 1
ATOM 5345 N N . HIS A 1 677 ? -13.150 3.878 -9.533 1.00 69.75 677 HIS A N 1
ATOM 5346 C CA . HIS A 1 677 ? -12.816 5.317 -9.562 1.00 69.75 677 HIS A CA 1
ATOM 5347 C C . HIS A 1 677 ? -11.810 5.662 -10.650 1.00 69.75 677 HIS A C 1
ATOM 5349 O O . HIS A 1 677 ? -11.758 6.797 -11.111 1.00 69.75 677 HIS A O 1
ATOM 5355 N N . TYR A 1 678 ? -11.004 4.688 -11.068 1.00 76.25 678 TYR A N 1
ATOM 5356 C CA . TYR A 1 678 ? -9.976 4.897 -12.073 1.00 76.25 678 TYR A CA 1
ATOM 5357 C C . TYR A 1 678 ? -9.879 3.688 -12.995 1.00 76.25 678 TYR A C 1
ATOM 5359 O O . TYR A 1 678 ? -9.799 2.540 -12.554 1.00 76.25 678 TYR A O 1
ATOM 5367 N N . SER A 1 679 ? -9.856 3.963 -14.294 1.00 73.75 679 SER A N 1
ATOM 5368 C CA . SER A 1 679 ? -9.386 3.037 -15.314 1.00 73.75 679 SER A CA 1
ATOM 5369 C C . SER A 1 679 ? -8.197 3.707 -15.969 1.00 73.75 679 SER A C 1
ATOM 5371 O O . SER A 1 679 ? -8.323 4.835 -16.447 1.00 73.75 679 SER A O 1
ATOM 5373 N N . SER A 1 680 ? -7.051 3.034 -15.998 1.00 71.06 680 SER A N 1
ATOM 5374 C CA . SER A 1 680 ? -5.897 3.600 -16.685 1.00 71.06 680 SER A CA 1
ATOM 5375 C C . SER A 1 680 ? -6.236 3.772 -18.171 1.00 71.06 680 SER A C 1
ATOM 5377 O O . SER A 1 680 ? -6.719 2.805 -18.780 1.00 71.06 680 SER A O 1
ATOM 5379 N N . PRO A 1 681 ? -6.011 4.966 -18.756 1.00 72.00 681 PRO A N 1
ATOM 5380 C CA . PRO A 1 681 ? -6.316 5.221 -20.156 1.00 72.00 681 PRO A CA 1
ATOM 5381 C C . PRO A 1 681 ? -5.573 4.244 -21.073 1.00 72.00 681 PRO A C 1
ATOM 5383 O O . PRO A 1 681 ? -4.585 3.603 -20.690 1.00 72.00 681 PRO A O 1
ATOM 5386 N N . GLU A 1 682 ? -6.065 4.105 -22.301 1.00 73.25 682 GLU A N 1
ATOM 5387 C CA . GLU A 1 682 ? -5.346 3.340 -23.313 1.00 73.25 682 GLU A CA 1
ATOM 5388 C C . GLU A 1 682 ? -4.014 4.021 -23.632 1.00 73.25 682 GLU A C 1
ATOM 5390 O O . GLU A 1 682 ? -3.958 5.198 -23.997 1.00 73.25 682 GLU A O 1
ATOM 5395 N N . SER A 1 683 ? -2.928 3.265 -23.479 1.00 79.62 683 SER A N 1
ATOM 5396 C CA . SER A 1 683 ? -1.591 3.722 -23.830 1.00 79.62 683 SER A CA 1
ATOM 5397 C C . SER A 1 683 ? -1.457 3.712 -25.353 1.00 79.62 683 SER A C 1
ATOM 5399 O O . SER A 1 683 ? -1.628 2.673 -25.995 1.00 79.62 683 SER A O 1
ATOM 5401 N N . ARG A 1 684 ? -1.186 4.881 -25.942 1.00 84.38 684 ARG A N 1
ATOM 5402 C CA . ARG A 1 684 ? -0.958 5.044 -27.385 1.00 84.38 684 ARG A CA 1
ATOM 5403 C C . ARG A 1 684 ? 0.535 5.082 -27.678 1.00 84.38 684 ARG A C 1
ATOM 5405 O O . ARG A 1 684 ? 1.300 5.653 -26.898 1.00 84.38 684 ARG A O 1
ATOM 5412 N N . LEU A 1 685 ? 0.920 4.513 -28.820 1.00 87.75 685 LEU A N 1
ATOM 5413 C CA . LEU A 1 685 ? 2.293 4.577 -29.309 1.00 87.75 685 LEU A CA 1
ATOM 5414 C C . LEU A 1 685 ? 2.688 6.045 -29.489 1.00 87.75 685 LEU A C 1
ATOM 5416 O O . LEU A 1 685 ? 1.998 6.795 -30.181 1.00 87.75 685 LEU A O 1
ATOM 5420 N N . LYS A 1 686 ? 3.801 6.444 -28.879 1.00 88.44 686 LYS A N 1
ATOM 5421 C CA . LYS A 1 686 ? 4.458 7.724 -29.129 1.00 88.44 686 LYS A CA 1
ATOM 5422 C C . LYS A 1 686 ? 5.581 7.484 -30.136 1.00 88.44 686 LYS A C 1
ATOM 5424 O O . LYS A 1 686 ? 6.545 6.811 -29.772 1.00 88.44 686 LYS A O 1
ATOM 5429 N N . PRO A 1 687 ? 5.474 7.975 -31.382 1.00 89.38 687 PRO A N 1
ATOM 5430 C CA . PRO A 1 687 ? 6.548 7.839 -32.360 1.00 89.38 687 PRO A CA 1
ATOM 5431 C C . PRO A 1 687 ? 7.823 8.517 -31.856 1.00 89.38 687 PRO A C 1
ATOM 5433 O O . PRO A 1 687 ? 7.773 9.638 -31.348 1.00 89.38 687 PRO A O 1
ATOM 5436 N N . VAL A 1 688 ? 8.960 7.841 -32.000 1.00 89.50 688 VAL A N 1
ATOM 5437 C CA . VAL A 1 688 ? 10.266 8.345 -31.548 1.00 89.50 688 VAL A CA 1
ATOM 5438 C C . VAL A 1 688 ? 11.205 8.518 -32.738 1.00 89.50 688 VAL A C 1
ATOM 5440 O O . VAL A 1 688 ? 11.795 9.589 -32.899 1.00 89.50 688 VAL A O 1
ATOM 5443 N N . ILE A 1 689 ? 11.295 7.491 -33.585 1.00 91.25 689 ILE A N 1
ATOM 5444 C CA . ILE A 1 689 ? 12.136 7.434 -34.786 1.00 91.25 689 ILE A CA 1
ATOM 5445 C C . ILE A 1 689 ? 11.270 7.308 -36.045 1.00 91.25 689 ILE A C 1
ATOM 5447 O O . ILE A 1 689 ? 10.075 7.015 -35.963 1.00 91.25 689 ILE A O 1
ATOM 5451 N N . SER A 1 690 ? 11.865 7.516 -37.221 1.00 90.62 690 SER A N 1
ATOM 5452 C CA . SER A 1 690 ? 11.153 7.313 -38.487 1.00 90.62 690 SER A CA 1
ATOM 5453 C C . SER A 1 690 ? 10.860 5.829 -38.753 1.00 90.62 690 SER A C 1
ATOM 5455 O O . SER A 1 690 ? 11.580 4.937 -38.299 1.00 90.62 690 SER A O 1
ATOM 5457 N N . GLU A 1 691 ? 9.824 5.549 -39.547 1.00 87.69 691 GLU A N 1
ATOM 5458 C CA . GLU A 1 691 ? 9.510 4.184 -39.996 1.00 87.69 691 GLU A CA 1
ATOM 5459 C C . GLU A 1 691 ? 10.688 3.556 -40.763 1.00 87.69 691 GLU A C 1
ATOM 5461 O O . GLU A 1 691 ? 11.040 2.396 -40.543 1.00 87.69 691 GLU A O 1
ATOM 5466 N N . LEU A 1 692 ? 11.371 4.353 -41.597 1.00 88.56 692 LEU A N 1
ATOM 5467 C CA . LEU A 1 692 ? 12.602 3.944 -42.275 1.00 88.56 692 LEU A CA 1
ATOM 5468 C C . LEU A 1 692 ? 13.677 3.506 -41.272 1.00 88.56 692 LEU A C 1
ATOM 5470 O O . LEU A 1 692 ? 14.285 2.451 -41.456 1.00 88.56 692 LEU A O 1
ATOM 5474 N N . ALA A 1 693 ? 13.895 4.289 -40.213 1.00 91.12 693 ALA A N 1
ATOM 5475 C CA . ALA A 1 693 ? 14.862 3.964 -39.173 1.00 91.12 693 ALA A CA 1
ATOM 5476 C C . ALA A 1 693 ? 14.488 2.684 -38.421 1.00 91.12 693 ALA A C 1
ATOM 5478 O O . ALA A 1 693 ? 15.359 1.849 -38.190 1.00 91.12 693 ALA A O 1
ATOM 5479 N N . SER A 1 694 ? 13.209 2.481 -38.097 1.00 89.38 694 SER A N 1
ATOM 5480 C CA . SER A 1 694 ? 12.743 1.256 -37.435 1.00 89.38 694 SER A CA 1
ATOM 5481 C C . SER A 1 694 ? 12.950 0.011 -38.309 1.00 89.38 694 SER A C 1
ATOM 5483 O O . SER A 1 694 ? 13.482 -1.001 -37.841 1.00 89.38 694 SER A O 1
ATOM 5485 N N . ASN A 1 695 ? 12.631 0.110 -39.604 1.00 87.69 695 ASN A N 1
ATOM 5486 C CA . ASN A 1 695 ? 12.830 -0.966 -40.575 1.00 87.69 695 ASN A CA 1
ATOM 5487 C C . ASN A 1 695 ? 14.317 -1.288 -40.785 1.00 87.69 695 ASN A C 1
ATOM 5489 O O . ASN A 1 695 ? 14.705 -2.458 -40.794 1.00 87.69 695 ASN A O 1
ATOM 5493 N N . GLN A 1 696 ? 15.171 -0.268 -40.923 1.00 89.50 696 GLN A N 1
ATOM 5494 C CA . GLN A 1 696 ? 16.616 -0.472 -41.045 1.00 89.50 696 GLN A CA 1
ATOM 5495 C C . GLN A 1 696 ? 17.212 -1.065 -39.770 1.00 89.50 696 GLN A C 1
ATOM 5497 O O . GLN A 1 696 ? 17.986 -2.016 -39.862 1.00 89.50 696 GLN A O 1
ATOM 5502 N N . LEU A 1 697 ? 16.809 -0.571 -38.595 1.00 89.31 697 LEU A N 1
ATOM 5503 C CA . LEU A 1 697 ? 17.260 -1.090 -37.307 1.00 89.31 697 LEU A CA 1
ATOM 5504 C C . LEU A 1 697 ? 16.920 -2.581 -37.164 1.00 89.31 697 LEU A C 1
ATOM 5506 O O . LEU A 1 697 ? 17.801 -3.387 -36.873 1.00 89.31 697 LEU A O 1
ATOM 5510 N N . THR A 1 698 ? 15.682 -2.974 -37.473 1.00 86.50 698 THR A N 1
ATOM 5511 C CA . THR A 1 698 ? 15.248 -4.383 -37.455 1.00 86.50 698 THR A CA 1
ATOM 5512 C C . THR A 1 698 ? 16.105 -5.285 -38.356 1.00 86.50 698 THR A C 1
ATOM 5514 O O . THR A 1 698 ? 16.308 -6.456 -38.040 1.00 86.50 698 THR A O 1
ATOM 5517 N N . ASN A 1 699 ? 16.626 -4.761 -39.470 1.00 86.75 699 ASN A N 1
ATOM 5518 C CA . ASN A 1 699 ? 17.431 -5.530 -40.424 1.00 86.75 699 ASN A CA 1
ATOM 5519 C C . ASN A 1 699 ? 18.902 -5.694 -40.012 1.00 86.75 699 ASN A C 1
ATOM 5521 O O . ASN A 1 699 ? 19.562 -6.626 -40.482 1.00 86.75 699 ASN A O 1
ATOM 5525 N N . VAL A 1 700 ? 19.424 -4.798 -39.170 1.00 88.38 700 VAL A N 1
ATOM 5526 C CA . VAL A 1 700 ? 20.830 -4.818 -38.728 1.00 88.38 700 VAL A CA 1
ATOM 5527 C C . VAL A 1 700 ? 21.019 -5.384 -37.319 1.00 88.38 700 VAL A C 1
ATOM 5529 O O . VAL A 1 700 ? 22.138 -5.764 -36.982 1.00 88.38 700 VAL A O 1
ATOM 5532 N N . LEU A 1 701 ? 19.954 -5.466 -36.512 1.00 88.38 701 LEU A N 1
ATOM 5533 C CA . LEU A 1 701 ? 19.990 -6.069 -35.176 1.00 88.38 701 LEU A CA 1
ATOM 5534 C C . LEU A 1 701 ? 20.223 -7.588 -35.209 1.00 88.38 701 LEU A C 1
ATOM 5536 O O . LEU A 1 701 ? 19.925 -8.279 -36.187 1.00 88.38 701 LEU A O 1
ATOM 5540 N N . LEU A 1 702 ? 20.742 -8.112 -34.094 1.00 85.62 702 LEU A N 1
ATOM 5541 C CA . LEU A 1 702 ? 20.908 -9.549 -33.887 1.00 85.62 702 LEU A CA 1
ATOM 5542 C C . LEU A 1 702 ? 19.555 -10.215 -33.671 1.00 85.62 702 LEU A C 1
ATOM 5544 O O . LEU A 1 702 ? 18.644 -9.602 -33.114 1.00 85.62 702 LEU A O 1
ATOM 5548 N N . ARG A 1 703 ? 19.429 -11.470 -34.120 1.00 86.12 703 ARG A N 1
ATOM 5549 C CA . ARG A 1 703 ? 18.161 -12.203 -34.075 1.00 86.12 703 ARG A CA 1
ATOM 5550 C C . ARG A 1 703 ? 18.315 -13.683 -33.733 1.00 86.12 703 ARG A C 1
ATOM 5552 O O . ARG A 1 703 ? 19.212 -14.343 -34.257 1.00 86.12 703 ARG A O 1
ATOM 5559 N N . LYS A 1 704 ? 17.393 -14.207 -32.924 1.00 84.19 704 LYS A N 1
ATOM 5560 C CA . LYS A 1 704 ? 17.184 -15.641 -32.664 1.00 84.19 704 LYS A CA 1
ATOM 5561 C C . LYS A 1 704 ? 15.690 -15.935 -32.812 1.00 84.19 704 LYS A C 1
ATOM 5563 O O . LYS A 1 704 ? 14.893 -15.516 -31.980 1.00 84.19 704 LYS A O 1
ATOM 5568 N N . GLY A 1 705 ? 15.302 -16.599 -33.902 1.00 87.12 705 GLY A N 1
ATOM 5569 C CA . GLY A 1 705 ? 13.885 -16.690 -34.274 1.00 87.12 705 GLY A CA 1
ATOM 5570 C C . GLY A 1 705 ? 13.274 -15.294 -34.472 1.00 87.12 705 GLY A C 1
ATOM 5571 O O . GLY A 1 705 ? 13.848 -14.479 -35.197 1.00 87.12 705 GLY A O 1
ATOM 5572 N N . ASP A 1 706 ? 12.157 -15.022 -33.791 1.00 86.31 706 ASP A N 1
ATOM 5573 C CA . ASP A 1 706 ? 11.457 -13.724 -33.789 1.00 86.31 706 ASP A CA 1
ATOM 5574 C C . ASP A 1 706 ? 12.018 -12.709 -32.770 1.00 86.31 706 ASP A C 1
ATOM 5576 O O . ASP A 1 706 ? 11.563 -11.563 -32.721 1.00 86.31 706 ASP A O 1
ATOM 5580 N N . LEU A 1 707 ? 13.017 -13.098 -31.968 1.00 86.25 707 LEU A N 1
ATOM 5581 C CA . LEU A 1 707 ? 13.625 -12.235 -30.955 1.00 86.25 707 LEU A CA 1
ATOM 5582 C C . LEU A 1 707 ? 14.740 -11.390 -31.569 1.00 86.25 707 LEU A C 1
ATOM 5584 O O . LEU A 1 707 ? 15.732 -11.939 -32.051 1.00 86.25 707 LEU A O 1
ATOM 5588 N N . LEU A 1 708 ? 14.606 -10.066 -31.500 1.00 86.00 708 LEU A N 1
ATOM 5589 C CA . LEU A 1 708 ? 15.680 -9.102 -31.736 1.00 86.00 708 LEU A CA 1
ATOM 5590 C C . LEU A 1 708 ? 16.391 -8.815 -30.414 1.00 86.00 708 LEU A C 1
ATOM 5592 O O . LEU A 1 708 ? 15.725 -8.627 -29.396 1.00 86.00 708 LEU A O 1
ATOM 5596 N N . TYR A 1 709 ? 17.721 -8.753 -30.402 1.00 86.62 709 TYR A N 1
ATOM 5597 C CA . TYR A 1 709 ? 18.449 -8.531 -29.152 1.00 86.62 709 TYR A CA 1
ATOM 5598 C C . TYR A 1 709 ? 19.741 -7.722 -29.295 1.00 86.62 709 TYR A C 1
ATOM 5600 O O . TYR A 1 709 ? 20.339 -7.622 -30.369 1.00 86.62 709 TYR A O 1
ATOM 5608 N N . LYS A 1 710 ? 20.187 -7.159 -28.167 1.00 86.50 710 LYS A N 1
ATOM 5609 C CA . LYS A 1 710 ? 21.506 -6.547 -27.988 1.00 86.50 710 LYS A CA 1
ATOM 5610 C C . LYS A 1 710 ? 22.046 -6.800 -26.579 1.00 86.50 710 LYS A C 1
ATOM 5612 O O . LYS A 1 710 ? 21.313 -6.729 -25.597 1.00 86.50 710 LYS A O 1
ATOM 5617 N N . THR A 1 711 ? 23.349 -7.038 -26.490 1.00 76.19 711 THR A N 1
ATOM 5618 C CA . THR A 1 711 ? 24.103 -7.216 -25.241 1.00 76.19 711 THR A CA 1
ATOM 5619 C C . THR A 1 711 ? 24.888 -5.965 -24.846 1.00 76.19 711 THR A C 1
ATOM 5621 O O . THR A 1 711 ? 25.299 -5.172 -25.702 1.00 76.19 711 THR A O 1
ATOM 5624 N N . GLY A 1 712 ? 25.137 -5.804 -23.548 1.00 63.78 712 GLY A N 1
ATOM 5625 C CA . GLY A 1 712 ? 26.071 -4.824 -22.990 1.00 63.78 712 GLY A CA 1
ATOM 5626 C C . GLY A 1 712 ? 27.544 -5.184 -23.232 1.00 63.78 712 GLY A C 1
ATOM 5627 O O . GLY A 1 712 ? 28.377 -4.281 -23.262 1.00 63.78 712 GLY A O 1
ATOM 5628 N N . THR A 1 713 ? 27.841 -6.466 -23.482 1.00 61.66 713 THR A N 1
ATOM 5629 C CA . THR A 1 713 ? 29.175 -7.058 -23.719 1.00 61.66 713 THR A CA 1
ATOM 5630 C C . THR A 1 713 ? 29.369 -7.512 -25.177 1.00 61.66 713 THR A C 1
ATOM 5632 O O . THR A 1 713 ? 28.408 -7.625 -25.939 1.00 61.66 713 THR A O 1
ATOM 5635 N N . THR A 1 714 ? 30.614 -7.728 -25.609 1.00 51.69 714 THR A N 1
ATOM 5636 C CA . THR A 1 714 ? 30.953 -8.239 -26.950 1.00 51.69 714 THR A CA 1
ATOM 5637 C C . THR A 1 714 ? 30.675 -9.747 -27.052 1.00 51.69 714 THR A C 1
ATOM 5639 O O . THR A 1 714 ? 31.085 -10.509 -26.182 1.00 51.69 714 THR A O 1
ATOM 5642 N N . ASP A 1 715 ? 30.021 -10.203 -28.130 1.00 43.75 715 ASP A N 1
ATOM 5643 C CA . ASP A 1 715 ? 29.977 -11.635 -28.471 1.00 43.75 715 ASP A CA 1
ATOM 5644 C C . ASP A 1 715 ? 31.397 -12.066 -28.899 1.00 43.75 715 ASP A C 1
ATOM 5646 O O . ASP A 1 715 ? 31.846 -11.780 -30.018 1.00 43.75 715 ASP A O 1
ATOM 5650 N N . HIS A 1 716 ? 32.149 -12.707 -27.997 1.00 39.59 716 HIS A N 1
ATOM 5651 C CA . HIS A 1 716 ? 33.459 -13.280 -28.318 1.00 39.59 716 HIS A CA 1
ATOM 5652 C C . HIS A 1 716 ? 33.284 -14.630 -29.038 1.00 39.59 716 HIS A C 1
ATOM 5654 O O . HIS A 1 716 ? 32.647 -15.525 -28.487 1.00 39.59 716 HIS A O 1
ATOM 5660 N N . PRO A 1 717 ? 33.886 -14.839 -30.227 1.00 35.03 717 PRO A N 1
ATOM 5661 C CA . PRO A 1 717 ? 33.794 -16.114 -30.946 1.00 35.03 717 PRO A CA 1
ATOM 5662 C C . PRO A 1 717 ? 34.415 -17.314 -30.211 1.00 35.03 717 PRO A C 1
ATOM 5664 O O . PRO A 1 717 ? 34.076 -18.445 -30.537 1.00 35.03 717 PRO A O 1
ATOM 5667 N N . ASN A 1 718 ? 35.311 -17.078 -29.240 1.00 33.78 718 ASN A N 1
ATOM 5668 C CA . ASN A 1 718 ? 36.212 -18.111 -28.706 1.00 33.78 718 ASN A CA 1
ATOM 5669 C C . ASN A 1 718 ? 36.154 -18.332 -27.184 1.00 33.78 718 ASN A C 1
ATOM 5671 O O . ASN A 1 718 ? 36.990 -19.056 -26.664 1.00 33.78 718 ASN A O 1
ATOM 5675 N N . GLY A 1 719 ? 35.196 -17.752 -26.454 1.00 37.28 719 GLY A N 1
ATOM 5676 C CA . GLY A 1 719 ? 34.982 -18.099 -25.038 1.00 37.28 719 GLY A CA 1
ATOM 5677 C C . GLY A 1 719 ? 36.151 -17.841 -24.069 1.00 37.28 719 GLY A C 1
ATOM 5678 O O . GLY A 1 719 ? 36.080 -18.305 -22.935 1.00 37.28 719 GLY A O 1
ATOM 5679 N N . GLU A 1 720 ? 37.200 -17.116 -24.470 1.00 32.97 720 GLU A N 1
ATOM 5680 C CA . GLU A 1 720 ? 38.296 -16.753 -23.570 1.00 32.97 720 GLU A CA 1
ATOM 5681 C C . GLU A 1 720 ? 37.978 -15.473 -22.787 1.00 32.97 720 GLU A C 1
ATOM 5683 O O . GLU A 1 720 ? 37.611 -14.430 -23.321 1.00 32.97 720 GLU A O 1
ATOM 5688 N N . ASP A 1 721 ? 38.087 -15.640 -21.479 1.00 45.59 721 ASP A N 1
ATOM 5689 C CA . ASP A 1 721 ? 37.824 -14.738 -20.373 1.00 45.59 721 ASP A CA 1
ATOM 5690 C C . ASP A 1 721 ? 38.685 -13.457 -20.312 1.00 45.59 721 ASP A C 1
ATOM 5692 O O . ASP A 1 721 ? 39.909 -13.516 -20.375 1.00 45.59 721 ASP A O 1
ATOM 5696 N N . GLY A 1 722 ? 38.038 -12.316 -20.033 1.00 33.53 722 GLY A N 1
ATOM 5697 C CA . GLY A 1 722 ? 38.652 -11.003 -19.742 1.00 33.53 722 GLY A CA 1
ATOM 5698 C C . GLY A 1 722 ? 37.984 -9.909 -20.586 1.00 33.53 722 GLY A C 1
ATOM 5699 O O . GLY A 1 722 ? 37.941 -10.038 -21.794 1.00 33.53 722 GLY A O 1
ATOM 5700 N N . MET A 1 723 ? 37.404 -8.804 -20.118 1.00 35.16 723 MET A N 1
ATOM 5701 C CA . MET A 1 723 ? 37.470 -8.025 -18.883 1.00 35.16 723 MET A CA 1
ATOM 5702 C C . MET A 1 723 ? 36.210 -7.114 -18.805 1.00 35.16 723 MET A C 1
ATOM 5704 O O . MET A 1 723 ? 35.541 -6.886 -19.806 1.00 35.16 723 MET A O 1
ATOM 5708 N N . VAL A 1 724 ? 35.922 -6.603 -17.598 1.00 36.47 724 VAL A N 1
ATOM 5709 C CA . VAL A 1 724 ? 35.070 -5.446 -17.203 1.00 36.47 724 VAL A CA 1
ATOM 5710 C C . VAL A 1 724 ? 34.063 -4.882 -18.239 1.00 36.47 724 VAL A C 1
ATOM 5712 O O . VAL A 1 724 ? 34.412 -4.050 -19.070 1.00 36.47 724 VAL A O 1
ATOM 5715 N N . GLY A 1 725 ? 32.773 -5.207 -18.086 1.00 44.84 725 GLY A N 1
ATOM 5716 C CA . GLY A 1 725 ? 31.654 -4.494 -18.725 1.00 44.84 725 GLY A CA 1
ATOM 5717 C C . GLY A 1 725 ? 30.327 -4.716 -17.990 1.00 44.84 725 GLY A C 1
ATOM 5718 O O . GLY A 1 725 ? 30.152 -5.744 -17.343 1.00 44.84 725 GLY A O 1
ATOM 5719 N N . ASN A 1 726 ? 29.388 -3.764 -18.039 1.00 51.53 726 ASN A N 1
ATOM 5720 C CA . ASN A 1 726 ? 28.060 -3.978 -17.452 1.00 51.53 726 ASN A CA 1
ATOM 5721 C C . ASN A 1 726 ? 27.351 -5.126 -18.164 1.00 51.53 726 ASN A C 1
ATOM 5723 O O . ASN A 1 726 ? 27.190 -5.129 -19.387 1.00 51.53 726 ASN A O 1
ATOM 5727 N N . THR A 1 727 ? 26.903 -6.088 -17.373 1.00 66.06 727 THR A N 1
ATOM 5728 C CA . THR A 1 727 ? 26.197 -7.251 -17.867 1.00 66.06 727 THR A CA 1
ATOM 5729 C C . THR A 1 727 ? 24.724 -6.901 -18.061 1.00 66.06 727 THR A C 1
ATOM 5731 O O . THR A 1 727 ? 23.925 -6.918 -17.121 1.00 66.06 727 THR A O 1
ATOM 5734 N N . ALA A 1 728 ? 24.398 -6.498 -19.286 1.00 76.38 728 ALA A N 1
ATOM 5735 C CA . ALA A 1 728 ? 23.066 -6.071 -19.683 1.00 76.38 728 ALA A CA 1
ATOM 5736 C C . ALA A 1 728 ? 22.596 -6.842 -20.917 1.00 76.38 728 ALA A C 1
ATOM 5738 O O . ALA A 1 728 ? 23.373 -7.083 -21.844 1.00 76.38 728 ALA A O 1
ATOM 5739 N N . ALA A 1 729 ? 21.318 -7.187 -20.961 1.00 84.31 729 ALA A N 1
ATOM 5740 C CA . ALA A 1 729 ? 20.675 -7.740 -22.143 1.00 84.31 729 ALA A CA 1
ATOM 5741 C C . ALA A 1 729 ? 19.384 -6.981 -22.426 1.00 84.31 729 ALA A C 1
ATOM 5743 O O . ALA A 1 729 ? 18.625 -6.657 -21.512 1.00 84.31 729 ALA A O 1
ATOM 5744 N N . LEU A 1 730 ? 19.154 -6.708 -23.705 1.00 87.06 730 LEU A N 1
ATOM 5745 C CA . LEU A 1 730 ? 17.977 -6.019 -24.199 1.00 87.06 730 LEU A CA 1
ATOM 5746 C C . LEU A 1 730 ? 17.350 -6.864 -25.305 1.00 87.06 730 LEU A C 1
ATOM 5748 O O . LEU A 1 730 ? 18.018 -7.161 -26.295 1.00 87.06 730 LEU A O 1
ATOM 5752 N N . VAL A 1 731 ? 16.097 -7.279 -25.118 1.00 89.25 731 VAL A N 1
ATOM 5753 C CA . VAL A 1 731 ? 15.380 -8.196 -26.016 1.00 89.25 731 VAL A CA 1
ATOM 5754 C C . VAL A 1 731 ? 14.025 -7.603 -26.403 1.00 89.25 731 VAL A C 1
ATOM 5756 O O . VAL A 1 731 ? 13.310 -7.058 -25.560 1.00 89.25 731 VAL A O 1
ATOM 5759 N N . TYR A 1 732 ? 13.669 -7.735 -27.679 1.00 90.69 732 TYR A N 1
ATOM 5760 C CA . TYR A 1 732 ? 12.372 -7.393 -28.259 1.00 90.69 732 TYR A CA 1
ATOM 5761 C C . TYR A 1 732 ? 11.832 -8.595 -29.044 1.00 90.69 732 TYR A C 1
ATOM 5763 O O . TYR A 1 732 ? 12.487 -9.081 -29.963 1.00 90.69 732 TYR A O 1
ATOM 5771 N N . ASP A 1 733 ? 10.630 -9.060 -28.717 1.00 91.19 733 ASP A N 1
ATOM 5772 C CA . ASP A 1 733 ? 9.930 -10.101 -29.470 1.00 91.19 733 ASP A CA 1
ATOM 5773 C C . ASP A 1 733 ? 9.024 -9.472 -30.533 1.00 91.19 733 ASP A C 1
ATOM 5775 O O . ASP A 1 733 ? 8.039 -8.802 -30.214 1.00 91.19 733 ASP A O 1
ATOM 5779 N N . LYS A 1 734 ? 9.321 -9.723 -31.813 1.00 87.69 734 LYS A N 1
ATOM 5780 C CA . LYS A 1 734 ? 8.529 -9.195 -32.931 1.00 87.69 734 LYS A CA 1
ATOM 5781 C C . LYS A 1 734 ? 7.116 -9.760 -33.006 1.00 87.69 734 LYS A C 1
ATOM 5783 O O . LYS A 1 734 ? 6.233 -9.070 -33.511 1.00 87.69 734 LYS A O 1
ATOM 5788 N N . LYS A 1 735 ? 6.898 -10.990 -32.547 1.00 87.25 735 LYS A N 1
ATOM 5789 C CA . LYS A 1 735 ? 5.611 -11.681 -32.654 1.00 87.25 735 LYS A CA 1
ATOM 5790 C C . LYS A 1 735 ? 4.620 -11.170 -31.618 1.00 87.25 735 LYS A C 1
ATOM 5792 O O . LYS A 1 735 ? 3.450 -10.968 -31.930 1.00 87.25 735 LYS A O 1
ATOM 5797 N N . THR A 1 736 ? 5.085 -10.967 -30.389 1.00 86.44 736 THR A N 1
ATOM 5798 C CA . THR A 1 736 ? 4.224 -10.573 -29.261 1.00 86.44 736 THR A CA 1
ATOM 5799 C C . THR A 1 736 ? 4.344 -9.092 -28.901 1.00 86.44 736 THR A C 1
ATOM 5801 O O . THR A 1 736 ? 3.519 -8.564 -28.152 1.00 86.44 736 THR A O 1
ATOM 5804 N N . GLY A 1 737 ? 5.365 -8.410 -29.427 1.00 85.38 737 GLY A N 1
ATOM 5805 C CA . GLY A 1 737 ? 5.717 -7.036 -29.085 1.00 85.38 737 GLY A CA 1
ATOM 5806 C C . GLY A 1 737 ? 6.263 -6.887 -27.663 1.00 85.38 737 GLY A C 1
ATOM 5807 O O . GLY A 1 737 ? 6.338 -5.771 -27.157 1.00 85.38 737 GLY A O 1
ATOM 5808 N N . ARG A 1 738 ? 6.589 -7.982 -26.967 1.00 88.94 738 ARG A N 1
ATOM 5809 C CA . ARG A 1 738 ? 7.130 -7.938 -25.604 1.00 88.94 738 ARG A CA 1
ATOM 5810 C C . ARG A 1 738 ? 8.580 -7.471 -25.607 1.00 88.94 738 ARG A C 1
ATOM 5812 O O . ARG A 1 738 ? 9.345 -7.782 -26.517 1.00 88.94 738 ARG A O 1
ATOM 5819 N N . THR A 1 739 ? 8.960 -6.760 -24.555 1.00 89.19 739 THR A N 1
ATOM 5820 C CA . THR A 1 739 ? 10.335 -6.344 -24.310 1.00 89.19 739 THR A CA 1
ATOM 5821 C C . THR A 1 739 ? 10.811 -6.798 -22.951 1.00 89.19 739 THR A C 1
ATOM 5823 O O . THR A 1 739 ? 10.038 -6.918 -21.998 1.00 89.19 739 THR A O 1
ATOM 5826 N N . MET A 1 740 ? 12.111 -7.037 -22.868 1.00 88.12 740 MET A N 1
ATOM 5827 C CA . MET A 1 740 ? 12.780 -7.376 -21.630 1.00 88.12 740 MET A CA 1
ATOM 5828 C C . MET A 1 740 ? 14.133 -6.678 -21.588 1.00 88.12 740 MET A C 1
ATOM 5830 O O . MET A 1 740 ? 14.919 -6.765 -22.532 1.00 88.12 740 MET A O 1
ATOM 5834 N N . SER A 1 741 ? 14.401 -6.004 -20.473 1.00 85.75 741 SER A N 1
ATOM 5835 C CA . SER A 1 741 ? 15.750 -5.605 -20.081 1.00 85.75 741 SER A CA 1
ATOM 5836 C C . SER A 1 741 ? 16.154 -6.427 -18.873 1.00 85.75 741 SER A C 1
ATOM 5838 O O . SER A 1 741 ? 15.358 -6.636 -17.952 1.00 85.75 741 SER A O 1
ATOM 5840 N N . LEU A 1 742 ? 17.403 -6.863 -18.863 1.00 83.44 742 LEU A N 1
ATOM 5841 C CA . LEU A 1 742 ? 18.018 -7.553 -17.743 1.00 83.44 742 LEU A CA 1
ATOM 5842 C C . LEU A 1 742 ? 19.349 -6.880 -17.440 1.00 83.44 742 LEU A C 1
ATOM 5844 O O . LEU A 1 742 ? 20.183 -6.733 -18.329 1.00 83.44 742 LEU A O 1
ATOM 5848 N N . PHE A 1 743 ? 19.525 -6.490 -16.186 1.00 79.88 743 PHE A N 1
ATOM 5849 C CA . PHE A 1 743 ? 20.779 -6.024 -15.622 1.00 79.88 743 PHE A CA 1
ATOM 5850 C C . PHE A 1 743 ? 21.202 -6.968 -14.507 1.00 79.88 743 PHE A C 1
ATOM 5852 O O . PHE A 1 743 ? 20.419 -7.228 -13.597 1.00 79.88 743 PHE A O 1
ATOM 5859 N N . SER A 1 744 ? 22.442 -7.448 -14.532 1.00 71.31 744 SER A N 1
ATOM 5860 C CA . SER A 1 744 ? 23.014 -8.197 -13.412 1.00 71.31 744 SER A CA 1
ATOM 5861 C C . SER A 1 744 ? 24.208 -7.428 -12.840 1.00 71.31 744 SER A C 1
ATOM 5863 O O . SER A 1 744 ? 25.305 -7.472 -13.397 1.00 71.31 744 SER A O 1
ATOM 5865 N N . THR A 1 745 ? 23.995 -6.685 -11.749 1.00 62.91 745 THR A N 1
ATOM 5866 C CA . THR A 1 745 ? 25.021 -5.865 -11.070 1.00 62.91 745 THR A CA 1
ATOM 5867 C C . THR A 1 745 ? 24.801 -5.867 -9.548 1.00 62.91 745 THR A C 1
ATOM 5869 O O . THR A 1 745 ? 23.666 -5.960 -9.080 1.00 62.91 745 THR A O 1
ATOM 5872 N N . GLN A 1 746 ? 25.860 -5.787 -8.735 1.00 53.50 746 GLN A N 1
ATOM 5873 C CA . GLN A 1 746 ? 25.720 -5.856 -7.270 1.00 53.50 746 GLN A CA 1
ATOM 5874 C C . GLN A 1 746 ? 25.156 -4.564 -6.640 1.00 53.50 746 GLN A C 1
ATOM 5876 O O . GLN A 1 746 ? 25.315 -3.476 -7.187 1.00 53.50 746 GLN A O 1
ATOM 5881 N N . ILE A 1 747 ? 24.510 -4.698 -5.473 1.00 49.62 747 ILE A N 1
ATOM 5882 C CA . ILE A 1 747 ? 23.781 -3.634 -4.752 1.00 49.62 747 ILE A CA 1
ATOM 5883 C C . ILE A 1 747 ? 24.696 -2.523 -4.180 1.00 49.62 747 ILE A C 1
ATOM 5885 O O . ILE A 1 747 ? 24.256 -1.383 -4.086 1.00 49.62 747 ILE A O 1
ATOM 5889 N N . ASP A 1 748 ? 25.978 -2.795 -3.902 1.00 42.31 748 ASP A N 1
ATOM 5890 C CA . ASP A 1 748 ? 26.815 -1.911 -3.060 1.00 42.31 748 ASP A CA 1
ATOM 5891 C C . ASP A 1 748 ? 27.840 -1.038 -3.808 1.00 42.31 748 ASP A C 1
ATOM 5893 O O . ASP A 1 748 ? 28.789 -0.534 -3.206 1.00 42.31 748 ASP A O 1
ATOM 5897 N N . GLY A 1 749 ? 27.737 -0.903 -5.134 1.00 40.97 749 GLY A N 1
ATOM 5898 C CA . GLY A 1 749 ? 28.684 -0.092 -5.919 1.00 40.97 749 GLY A CA 1
ATOM 5899 C C . GLY A 1 749 ? 30.139 -0.597 -5.913 1.00 40.97 749 GLY A C 1
ATOM 5900 O O . GLY A 1 749 ? 31.010 0.036 -6.507 1.00 40.97 749 GLY A O 1
ATOM 5901 N N . LYS A 1 750 ? 30.424 -1.744 -5.280 1.00 39.03 750 LYS A N 1
ATOM 5902 C CA . LYS A 1 750 ? 31.718 -2.428 -5.364 1.00 39.03 750 LYS A CA 1
ATOM 5903 C C . LYS A 1 750 ? 31.750 -3.295 -6.629 1.00 39.03 750 LYS A C 1
ATOM 5905 O O . LYS A 1 750 ? 30.888 -4.163 -6.779 1.00 39.03 750 LYS A O 1
ATOM 5910 N N . PRO A 1 751 ? 32.723 -3.103 -7.534 1.00 40.47 751 PRO A N 1
ATOM 5911 C CA . PRO A 1 751 ? 32.837 -3.933 -8.722 1.00 40.47 751 PRO A CA 1
ATOM 5912 C C . PRO A 1 751 ? 33.241 -5.362 -8.328 1.00 40.47 751 PRO A C 1
ATOM 5914 O O . PRO A 1 751 ? 34.375 -5.610 -7.926 1.00 40.47 751 PRO A O 1
ATOM 5917 N N . ILE A 1 752 ? 32.327 -6.326 -8.471 1.00 44.00 752 ILE A N 1
ATOM 5918 C CA . ILE A 1 752 ? 32.735 -7.706 -8.769 1.00 44.00 752 ILE A CA 1
ATOM 5919 C C . ILE A 1 752 ? 33.263 -7.688 -10.209 1.00 44.00 752 ILE A C 1
ATOM 5921 O O . ILE A 1 752 ? 32.680 -6.988 -11.043 1.00 44.00 752 ILE A O 1
ATOM 5925 N N . PRO A 1 753 ? 34.321 -8.448 -10.549 1.00 51.09 753 PRO A N 1
ATOM 5926 C CA . PRO A 1 753 ? 34.666 -8.672 -11.945 1.00 51.09 753 PRO A CA 1
ATOM 5927 C C . PRO A 1 753 ? 33.410 -9.109 -12.713 1.00 51.09 753 PRO A C 1
ATOM 5929 O O . PRO A 1 753 ? 32.850 -10.163 -12.426 1.00 51.09 753 PRO A O 1
ATOM 5932 N N . SER A 1 754 ? 32.940 -8.282 -13.652 1.00 51.97 754 SER A N 1
ATOM 5933 C CA . SER A 1 754 ? 31.716 -8.513 -14.451 1.00 51.97 754 SER A CA 1
ATOM 5934 C C . SER A 1 754 ? 31.559 -9.946 -14.979 1.00 51.97 754 SER A C 1
ATOM 5936 O O . SER A 1 754 ? 30.452 -10.476 -15.035 1.00 51.97 754 SER A O 1
ATOM 5938 N N . MET A 1 755 ? 32.678 -10.614 -15.262 1.00 48.28 755 MET A N 1
ATOM 5939 C CA . MET A 1 755 ? 32.741 -12.016 -15.661 1.00 48.28 755 MET A CA 1
ATOM 5940 C C . MET A 1 755 ? 32.189 -12.996 -14.621 1.00 48.28 755 MET A C 1
ATOM 5942 O O . MET A 1 755 ? 31.559 -13.969 -15.004 1.00 48.28 755 MET A O 1
ATOM 5946 N N . THR A 1 756 ? 32.383 -12.780 -13.318 1.00 51.25 756 THR A N 1
ATOM 5947 C CA . THR A 1 756 ? 31.860 -13.686 -12.279 1.00 51.25 756 THR A CA 1
ATOM 5948 C C . THR A 1 756 ? 30.334 -13.632 -12.222 1.00 51.25 756 THR A C 1
ATOM 5950 O O . THR A 1 756 ? 29.684 -14.652 -12.008 1.00 51.25 756 THR A O 1
ATOM 5953 N N . VAL A 1 757 ? 29.755 -12.449 -12.446 1.00 55.16 757 VAL A N 1
ATOM 5954 C CA . VAL A 1 757 ? 28.300 -12.257 -12.495 1.00 55.16 757 VAL A CA 1
ATOM 5955 C C . VAL A 1 757 ? 27.736 -12.797 -13.811 1.00 55.16 757 VAL A C 1
ATOM 5957 O O . VAL A 1 757 ? 26.756 -13.536 -13.784 1.00 55.16 757 VAL A O 1
ATOM 5960 N N . GLU A 1 758 ? 28.387 -12.519 -14.945 1.00 57.56 758 GLU A N 1
ATOM 5961 C CA . GLU A 1 758 ? 27.943 -13.016 -16.253 1.00 57.56 758 GLU A CA 1
ATOM 5962 C C . GLU A 1 758 ? 28.085 -14.537 -16.389 1.00 57.56 758 GLU A C 1
ATOM 5964 O O . GLU A 1 758 ? 27.181 -15.193 -16.894 1.00 57.56 758 GLU A O 1
ATOM 5969 N N . ARG A 1 759 ? 29.151 -15.150 -15.860 1.00 58.28 759 ARG A N 1
ATOM 5970 C CA . ARG A 1 759 ? 29.257 -16.618 -15.809 1.00 58.28 759 ARG A CA 1
ATOM 5971 C C . ARG A 1 759 ? 28.176 -17.251 -14.937 1.00 58.28 759 ARG A C 1
ATOM 5973 O O . ARG A 1 759 ? 27.761 -18.370 -15.221 1.00 58.28 759 ARG A O 1
ATOM 5980 N N . LYS A 1 760 ? 27.740 -16.564 -13.873 1.00 62.47 760 LYS A N 1
ATOM 5981 C CA . LYS A 1 760 ? 26.704 -17.075 -12.966 1.00 62.47 760 LYS A CA 1
ATOM 5982 C C . LYS A 1 760 ? 25.300 -16.937 -13.560 1.00 62.47 760 LYS A C 1
ATOM 5984 O O . LYS A 1 760 ? 24.508 -17.861 -13.420 1.00 62.47 760 LYS A O 1
ATOM 5989 N N . PHE A 1 761 ? 24.988 -15.806 -14.194 1.00 68.12 761 PHE A N 1
ATOM 5990 C CA . PHE A 1 761 ? 23.617 -15.487 -14.610 1.00 68.12 761 PHE A CA 1
ATOM 5991 C C . PHE A 1 761 ? 23.377 -15.501 -16.122 1.00 68.12 761 PHE A C 1
ATOM 5993 O O . PHE A 1 761 ? 22.220 -15.624 -16.517 1.00 68.12 761 PHE A O 1
ATOM 6000 N N . ASN A 1 762 ? 24.419 -15.407 -16.958 1.00 75.94 762 ASN A N 1
ATOM 6001 C CA . ASN A 1 762 ? 24.351 -15.363 -18.424 1.00 75.94 762 ASN A CA 1
ATOM 6002 C C . ASN A 1 762 ? 23.187 -14.488 -18.909 1.00 75.94 762 ASN A C 1
ATOM 6004 O O . ASN A 1 762 ? 22.149 -14.995 -19.335 1.00 75.94 762 ASN A O 1
ATOM 6008 N N . SER A 1 763 ? 23.324 -13.172 -18.788 1.00 75.50 763 SER A N 1
ATOM 6009 C CA . SER A 1 763 ? 22.218 -12.222 -18.923 1.00 75.50 763 SER A CA 1
ATOM 6010 C C . SER A 1 763 ? 21.487 -12.343 -20.254 1.00 75.50 763 SER A C 1
ATOM 6012 O O . SER A 1 763 ? 20.257 -12.337 -20.268 1.00 75.50 763 SER A O 1
ATOM 6014 N N . LEU A 1 764 ? 22.211 -12.512 -21.368 1.00 80.69 764 LEU A N 1
ATOM 6015 C CA . LEU A 1 764 ? 21.577 -12.738 -22.668 1.00 80.69 764 LEU A CA 1
ATOM 6016 C C . LEU A 1 764 ? 20.898 -14.107 -22.735 1.00 80.69 764 LEU A C 1
ATOM 6018 O O . LEU A 1 764 ? 19.741 -14.186 -23.141 1.00 80.69 764 LEU A O 1
ATOM 6022 N N . GLY A 1 765 ? 21.598 -15.180 -22.354 1.00 81.44 765 GLY A N 1
ATOM 6023 C CA . GLY A 1 765 ? 21.043 -16.532 -22.396 1.00 81.44 765 GLY A CA 1
ATOM 6024 C C . GLY A 1 765 ? 19.780 -16.657 -21.547 1.00 81.44 765 GLY A C 1
ATOM 6025 O O . GLY A 1 765 ? 18.772 -17.172 -22.024 1.00 81.44 765 GLY A O 1
ATOM 6026 N N . SER A 1 766 ? 19.805 -16.105 -20.335 1.00 84.00 766 SER A N 1
ATOM 6027 C CA . SER A 1 766 ? 18.659 -16.028 -19.431 1.00 84.00 766 SER A CA 1
ATOM 6028 C C . SER A 1 766 ? 17.533 -15.177 -20.010 1.00 84.00 766 SER A C 1
ATOM 6030 O O . SER A 1 766 ? 16.392 -15.627 -20.009 1.00 84.00 766 SER A O 1
ATOM 6032 N N . ALA A 1 767 ? 17.821 -13.991 -20.558 1.00 85.88 767 ALA A N 1
ATOM 6033 C CA . ALA A 1 767 ? 16.792 -13.144 -21.165 1.00 85.88 767 ALA A CA 1
ATOM 6034 C C . ALA A 1 767 ? 16.119 -13.820 -22.372 1.00 85.88 767 ALA A C 1
ATOM 6036 O O . ALA A 1 767 ? 14.895 -13.808 -22.476 1.00 85.88 767 ALA A O 1
ATOM 6037 N N . LEU A 1 768 ? 16.891 -14.463 -23.255 1.00 86.56 768 LEU A N 1
ATOM 6038 C CA . LEU A 1 768 ? 16.349 -15.208 -24.393 1.00 86.56 768 LEU A CA 1
ATOM 6039 C C . LEU A 1 768 ? 15.529 -16.422 -23.936 1.00 86.56 768 LEU A C 1
ATOM 6041 O O . LEU A 1 768 ? 14.436 -16.626 -24.447 1.00 86.56 768 LEU A O 1
ATOM 6045 N N . GLN A 1 769 ? 16.005 -17.194 -22.954 1.00 87.88 769 GLN A N 1
ATOM 6046 C CA . GLN A 1 769 ? 15.258 -18.333 -22.404 1.00 87.88 769 GLN A CA 1
ATOM 6047 C C . GLN A 1 769 ? 13.951 -17.907 -21.732 1.00 87.88 769 GLN A C 1
ATOM 6049 O O . GLN A 1 769 ? 12.941 -18.589 -21.874 1.00 87.88 769 GLN A O 1
ATOM 6054 N N . ILE A 1 770 ? 13.965 -16.796 -20.993 1.00 90.62 770 ILE A N 1
ATOM 6055 C CA . ILE A 1 770 ? 12.763 -16.226 -20.379 1.00 90.62 770 ILE A CA 1
ATOM 6056 C C . ILE A 1 770 ? 11.772 -15.823 -21.473 1.00 90.62 770 ILE A C 1
ATOM 6058 O O . ILE A 1 770 ? 10.624 -16.251 -21.431 1.00 90.62 770 ILE A O 1
ATOM 6062 N N . MET A 1 771 ? 12.221 -15.071 -22.481 1.00 90.00 771 MET A N 1
ATOM 6063 C CA . MET A 1 771 ? 11.368 -14.622 -23.586 1.00 90.00 771 MET A CA 1
ATOM 6064 C C . MET A 1 771 ? 10.859 -15.767 -24.471 1.00 90.00 771 MET A C 1
ATOM 6066 O O . MET A 1 771 ? 9.787 -15.636 -25.038 1.00 90.00 771 MET A O 1
ATOM 6070 N N . GLU A 1 772 ? 11.588 -16.880 -24.588 1.00 89.69 772 GLU A N 1
ATOM 6071 C CA . GLU A 1 772 ? 11.123 -18.088 -25.292 1.00 89.69 772 GLU A CA 1
ATOM 6072 C C . GLU A 1 772 ? 10.073 -18.878 -24.492 1.00 89.69 772 GLU A C 1
ATOM 6074 O O . GLU A 1 772 ? 9.245 -19.564 -25.089 1.00 89.69 772 GLU A O 1
ATOM 6079 N N . LYS A 1 773 ? 10.111 -18.813 -23.153 1.00 91.31 773 LYS A N 1
ATOM 6080 C CA . LYS A 1 773 ? 9.126 -19.466 -22.272 1.00 91.31 773 LYS A CA 1
ATOM 6081 C C . LYS A 1 773 ? 7.803 -18.691 -22.177 1.00 91.31 773 LYS A C 1
ATOM 6083 O O . LYS A 1 773 ? 6.771 -19.320 -21.958 1.00 91.31 773 LYS A O 1
ATOM 6088 N N . ILE A 1 774 ? 7.854 -17.358 -22.274 1.00 89.31 774 ILE A N 1
ATOM 6089 C CA . ILE A 1 774 ? 6.713 -16.414 -22.207 1.00 89.31 774 ILE A CA 1
ATOM 6090 C C . ILE A 1 774 ? 5.975 -16.330 -23.551 1.00 89.31 774 ILE A C 1
ATOM 6092 O O . ILE A 1 774 ? 4.733 -16.116 -23.559 1.00 89.31 774 ILE A O 1
#

Radius of gyration: 37.24 Å; Cα contacts (8 Å, |Δi|>4): 1131; chains: 1; bounding box: 85×82×98 Å

Mean predicted aligned error: 17.05 Å

Solvent-accessible surface area (backbone atoms only — not comparable to full-atom values): 42448 Å² total; per-residue (Å²): 104,72,69,52,44,53,46,29,75,73,68,66,48,70,89,44,47,68,59,56,74,67,47,74,73,82,72,60,85,69,62,92,74,69,72,91,84,48,70,71,57,58,50,51,50,52,56,51,49,56,53,50,61,61,65,76,52,84,79,62,97,66,80,88,66,55,68,62,47,46,51,48,38,72,76,63,46,87,89,63,55,73,67,61,51,48,54,52,46,64,73,43,46,65,58,58,52,59,54,70,74,51,56,76,70,58,44,53,56,48,53,70,52,64,73,47,52,67,61,53,51,48,50,54,50,66,73,65,47,100,67,98,68,83,80,50,74,68,62,57,52,59,68,77,42,94,63,95,71,94,83,65,91,72,53,72,73,54,51,54,51,50,51,55,49,50,54,52,50,48,56,53,53,48,52,54,50,53,58,58,59,75,72,65,66,81,80,63,43,58,60,54,48,52,51,50,50,53,50,51,53,39,49,52,47,15,50,50,53,41,63,70,44,43,66,56,56,64,45,55,73,65,57,48,57,56,70,40,44,12,51,26,36,34,23,31,65,87,68,51,79,75,46,76,50,43,76,62,40,53,22,39,83,54,60,57,68,59,38,43,71,79,38,48,67,58,39,49,51,47,50,54,45,41,26,63,69,55,29,74,57,58,88,79,43,69,33,56,47,64,69,48,33,54,49,25,52,49,35,41,74,76,64,74,38,91,55,90,41,62,30,62,45,24,51,33,43,51,37,51,47,56,71,75,46,68,86,77,62,56,74,75,33,43,55,68,27,22,58,57,50,12,38,49,35,48,53,41,37,15,57,76,53,75,67,33,60,65,62,31,48,53,51,51,50,40,51,26,43,35,44,40,54,38,39,96,64,31,19,6,53,30,24,40,30,30,54,37,54,55,30,52,66,90,68,50,51,72,48,47,46,44,32,54,55,24,22,56,80,40,21,78,57,23,32,58,93,39,74,70,13,30,54,45,20,51,52,31,24,54,50,41,46,50,42,35,38,76,73,66,74,43,52,74,67,56,44,52,56,47,64,76,51,69,69,78,70,38,69,55,82,79,76,86,85,57,54,67,57,57,54,50,52,51,52,45,41,74,75,38,58,85,49,42,35,37,20,35,44,33,34,25,44,30,33,70,72,57,35,48,54,51,50,67,76,47,67,87,52,88,65,58,29,50,24,27,36,37,30,33,33,78,43,15,28,37,28,30,74,40,46,59,29,72,85,45,59,41,47,45,14,42,47,46,45,65,58,46,51,24,34,26,36,53,75,64,58,52,82,90,71,67,55,29,57,92,37,70,47,71,43,99,86,69,52,74,45,78,44,61,30,90,98,39,75,90,60,64,62,90,48,69,42,58,34,55,60,53,53,51,30,28,39,45,20,51,39,28,51,79,34,39,74,56,40,55,51,34,44,60,60,38,59,48,68,42,97,54,72,82,56,86,59,45,29,52,45,37,61,15,74,51,38,32,15,36,52,30,51,24,34,52,31,30,32,47,80,66,15,17,28,35,53,81,33,48,59,45,36,33,28,45,95,90,40,79,79,43,67,58,74,86,44,58,76,39,78,45,46,37,68,68,16,20,55,52,42,55,71,37,52,48,72,60,88,61,32,38,44,40,43,18,58,65,69,65,96,74,81,75,87,84,78,79,50,47,44,26,18,35,33,27,32,70,85,74,38,32,20,33,18,35,38,50,54,65,81,78,82,63,85,66,64,33,61,66,52,36,73,72,58,33,43,54,63,46,51,52,53,50,62,72,75,106

Sequence (774 aa):
VVSEIIYFLRTQDQSKLPVVLNAPWNKADSIDHYPQQDAGKTRKACELFERTVRQVVPEASWTPSQELLGWYNSKFGSGKNPIERHLNFQKYKEVLFGLSILSDNETKFLIKHIANPREFYDKLKSQAGSQPTPLNPESTVCILKQEDLCTQPASFGEKVKKLSIASFLKVAAFYSQLLDVMTRDPKKEMEELKTLMSNLILEIRSAKIFSEMSPLITSNPSELVDSLPGTSRIYDNKGTKLYEFYPAGKRLVLDLGKLKYRQPEKYKTLLDSLLVREDKNFFDHDGIDIKALSRAVYERVFHSSEQGGSTITQQLIKNLIAFHYKGEYSQSDRKASEVGLALVLEATLREKFGSDKVKAKEFILETYLNTASFSFGSRGFETAAHDYFNKTTEDLTIEEIIFLVGCTNDPHGTYPFKESGYKNAIFYYHDTIHKLKTEGKISSERAISLKANSPVAKAPDQPEYNEVYGYIAGLVKNSNPEKFNSGVEIHTTLDPEVQAILDIQFKDDEKGVVRTAVIRGPRGEILASRGNIFSQEVQPGSTIKPLIYATAVTAGFKPSQFDDSAYSISTSDGTVADIYSLGREGWSISNVKDAFKYSTNPSFARMARDYQPELSRVWSNAGVYSHTAFPNPPDLIALGVNQLSTVANSQTAQVMGTGGVYPLKVISTIESNKVKHYSSPESRLKPVISELASNQLTNVLLRKGDLLYKTGTTDHPNGEDGMVGNTAALVYDKKTGRTMSLFSTQIDGKPIPSMTVERKFNSLGSALQIMEKI

Foldseek 3Di:
DVVLVVVCVVPVPPVSVVVVVPPPPVVCPPPPPDPPPPPVVVVVVVVVVVVVVPVVCVPPPDDLDDLVVVLLCVVPVPPDDPVVSVVVCVLCVLVSVLLVVDDPVLSVVCSVCLSCVPVVVVVVVVVVDPDDDPDDLVNVVCVVDPDDDPPDDDDVVVVLVSVLVVLVVVVSVLSVVLVVLVVDDPPVSSVVVVVSSVVNSLSVLLSVLLVVCVCLLLDALVSVLLLFFAKAFEAEQVGHTDDIDTPLFDFDADPLVCCCVQPVVLSLLLVLLLCLPANVCLLPDQLFDPVLVVVQVVCCVPVVDRDDRHHLLLLLSVLSCCSVPPPNDDPSSCNVNSSVSSNSNSVSLCVSVVNDSVRSSVSSVSSSQRRQAAAPRQGHVQSCCCFFAVDGSSGDDSLRSLLSSLRSVPRHQLPQVDPRNVVSSLVSSLVSLVSCPVVVVDDPVVSVVSNVCHDHTDGDDDPDDDVVVVVQLVVCCVVPVPSSRSYKYFYWPAAVVLQVLVCVLCVVVPFQLKWKWKFQQQQQGTHYIGHDQDPDWDQQFQLCLLLLQLLLVLVPDDFVPQWLAWDWDQAPVRDIGTQFQPPQRGDIDSTLLVCQQQVTQRRSLVSQQVRVVSSVQLCVQLVFDFPDDQDVVNSCVSRRPTITGQSSSQSVLLCLAPQFGWPHGTTQFMGDPNHTPDGPDRTDTRHRGDPSSNVVSNVSFDDDPQKGKGFSDGPDPPPDDDADTWGWIWIAGNVRRMIMIMTRGGDPPDDDGNVVRCVVNVRHVSVVVSVVVD

Nearest PDB structures (foldseek):
  5u2g-assembly1_A  TM=6.264E-01  e=2.338E-16  Haemophilus influenzae Rd KW20
  5u2g-assembly2_B  TM=6.379E-01  e=1.729E-15  Haemophilus influenzae Rd KW20
  6yn0-assembly1_A  TM=5.720E-01  e=9.693E-18  Escherichia coli K-12
  7lq6-assembly1_A  TM=5.156E-01  e=5.302E-16  Escherichia coli K-12
  6hzo-assembly2_B  TM=6.643E-01  e=6.942E-08  Haemophilus influenzae